Protein AF-0000000067031481 (afdb_homodimer)

Structure (mmCIF, N/CA/C/O backbone):
data_AF-0000000067031481-model_v1
#
loop_
_entity.id
_entity.type
_entity.pdbx_description
1 polymer 'Sugar phosphate phosphatase'
#
loop_
_atom_site.group_PDB
_atom_site.id
_atom_site.type_symbol
_atom_site.label_atom_id
_atom_site.label_alt_id
_atom_site.label_comp_id
_atom_site.label_asym_id
_atom_site.label_entity_id
_atom_site.label_seq_id
_atom_site.pdbx_PDB_ins_code
_atom_site.Cartn_x
_atom_site.Cartn_y
_atom_site.Cartn_z
_atom_site.occupancy
_atom_site.B_iso_or_equiv
_atom_site.auth_seq_id
_atom_site.auth_comp_id
_atom_site.auth_asym_id
_atom_site.auth_atom_id
_atom_site.pdbx_PDB_model_num
ATOM 1 N N . MET A 1 1 ? -9.062 40.781 26.969 1 31.67 1 MET A N 1
ATOM 2 C CA . MET A 1 1 ? -8.898 39.875 25.828 1 31.67 1 MET A CA 1
ATOM 3 C C . MET A 1 1 ? -10.211 39.156 25.531 1 31.67 1 MET A C 1
ATOM 5 O O . MET A 1 1 ? -10.766 38.469 26.391 1 31.67 1 MET A O 1
ATOM 9 N N . ARG A 1 2 ? -10.93 39.781 24.609 1 40.09 2 ARG A N 1
ATOM 10 C CA . ARG A 1 2 ? -12.281 39.312 24.312 1 40.09 2 ARG A CA 1
ATOM 11 C C . ARG A 1 2 ? -12.305 37.812 24.078 1 40.09 2 ARG A C 1
ATOM 13 O O . ARG A 1 2 ? -11.391 37.25 23.469 1 40.09 2 ARG A O 1
ATOM 20 N N . PHE A 1 3 ? -13.078 37.094 24.812 1 43.56 3 PHE A N 1
ATOM 21 C CA . PHE A 1 3 ? -13.305 35.656 24.75 1 43.56 3 PHE A CA 1
ATOM 22 C C . PHE A 1 3 ? -13.711 35.25 23.344 1 43.56 3 PHE A C 1
ATOM 24 O O . PHE A 1 3 ? -14.734 35.688 22.828 1 43.56 3 PHE A O 1
ATOM 31 N N . ILE A 1 4 ? -12.703 34.875 22.453 1 51.5 4 ILE A N 1
ATOM 32 C CA . ILE A 1 4 ? -13.031 34.375 21.141 1 51.5 4 ILE A CA 1
ATOM 33 C C . ILE A 1 4 ? -13.461 32.906 21.25 1 51.5 4 ILE A C 1
ATOM 35 O O . ILE A 1 4 ? -12.711 32.062 21.75 1 51.5 4 ILE A O 1
ATOM 39 N N . ALA A 1 5 ? -14.75 32.688 20.984 1 56.12 5 ALA A N 1
ATOM 40 C CA . ALA A 1 5 ? -15.398 31.391 21.172 1 56.12 5 ALA A CA 1
ATOM 41 C C . ALA A 1 5 ? -14.836 30.344 20.219 1 56.12 5 ALA A C 1
ATOM 43 O O . ALA A 1 5 ? -14.414 30.688 19.109 1 56.12 5 ALA A O 1
ATOM 44 N N . ASN A 1 6 ? -14.68 29.141 20.672 1 67.31 6 ASN A N 1
ATOM 45 C CA . ASN A 1 6 ? -14.391 28 19.812 1 67.31 6 ASN A CA 1
ATOM 46 C C . ASN A 1 6 ? -15.516 27.766 18.797 1 67.31 6 ASN A C 1
ATOM 48 O O . ASN A 1 6 ? -16.656 28.188 19.031 1 67.31 6 ASN A O 1
ATOM 52 N N . PHE A 1 7 ? -15.148 27.344 17.594 1 67.06 7 PHE A N 1
ATOM 53 C CA . PHE A 1 7 ? -16.203 26.922 16.688 1 67.06 7 PHE A CA 1
ATOM 54 C C . PHE A 1 7 ? -17.062 25.828 17.312 1 67.06 7 PHE A C 1
ATOM 56 O O . PHE A 1 7 ? -16.547 24.781 17.719 1 67.06 7 PHE A O 1
ATOM 63 N N . VAL A 1 8 ? -18.266 26.172 17.781 1 53.31 8 VAL A N 1
ATOM 64 C CA . VAL A 1 8 ? -19.266 25.219 18.25 1 53.31 8 VAL A CA 1
ATOM 65 C C . VAL A 1 8 ? -20.453 25.203 17.281 1 53.31 8 VAL A C 1
ATOM 67 O O . VAL A 1 8 ? -20.641 26.141 16.516 1 53.31 8 VAL A O 1
ATOM 70 N N . TRP A 1 9 ? -21.141 24.062 17.188 1 55.78 9 TRP A N 1
ATOM 71 C CA . TRP A 1 9 ? -22.391 24.016 16.422 1 55.78 9 TRP A CA 1
ATOM 72 C C . TRP A 1 9 ? -23.344 25.109 16.859 1 55.78 9 TRP A C 1
ATOM 74 O O . TRP A 1 9 ? -23.5 25.359 18.047 1 55.78 9 TRP A O 1
ATOM 84 N N . ASP A 1 10 ? -23.5 26.078 15.953 1 49.72 10 ASP A N 1
ATOM 85 C CA . ASP A 1 10 ? -24.562 27.031 16.25 1 49.72 10 ASP A CA 1
ATOM 86 C C . ASP A 1 10 ? -25.734 26.859 15.281 1 49.72 10 ASP A C 1
ATOM 88 O O . ASP A 1 10 ? -25.531 26.672 14.078 1 49.72 10 ASP A O 1
ATOM 92 N N . ASN A 1 11 ? -26.891 26.219 15.734 1 47.41 11 ASN A N 1
ATOM 93 C CA . ASN A 1 11 ? -28.172 25.953 15.07 1 47.41 11 ASN A CA 1
ATOM 94 C C . ASN A 1 11 ? -28.109 26.359 13.594 1 47.41 11 ASN A C 1
ATOM 96 O O . ASN A 1 11 ? -29.078 26.141 12.852 1 47.41 11 ASN A O 1
ATOM 100 N N . SER A 1 12 ? -27.047 27.062 13.133 1 48.62 12 SER A N 1
ATOM 101 C CA . SER A 1 12 ? -27.078 27.516 11.75 1 48.62 12 SER A CA 1
ATOM 102 C C . SER A 1 12 ? -26.25 26.594 10.844 1 48.62 12 SER A C 1
ATOM 104 O O . SER A 1 12 ? -25.422 25.828 11.328 1 48.62 12 SER A O 1
ATOM 106 N N . ALA A 1 13 ? -26.719 26.438 9.602 1 54.47 13 ALA A N 1
ATOM 107 C CA . ALA A 1 13 ? -26.141 25.672 8.508 1 54.47 13 ALA A CA 1
ATOM 108 C C . ALA A 1 13 ? -24.688 26.062 8.266 1 54.47 13 ALA A C 1
ATOM 110 O O . ALA A 1 13 ? -24.375 26.766 7.305 1 54.47 13 ALA A O 1
ATOM 111 N N . THR A 1 14 ? -23.844 25.828 9.32 1 66.94 14 THR A N 1
ATOM 112 C CA . THR A 1 14 ? -22.422 26.156 9.25 1 66.94 14 THR A CA 1
ATOM 113 C C . THR A 1 14 ? -21.609 24.953 8.75 1 66.94 14 THR A C 1
ATOM 115 O O . THR A 1 14 ? -22.141 23.844 8.633 1 66.94 14 THR A O 1
ATOM 118 N N . PHE A 1 15 ? -20.5 25.172 8.148 1 72.62 15 PHE A N 1
ATOM 119 C CA . PHE A 1 15 ? -19.562 24.141 7.699 1 72.62 15 PHE A CA 1
ATOM 120 C C . PHE A 1 15 ? -19.375 23.078 8.766 1 72.62 15 PHE A C 1
ATOM 122 O O . PHE A 1 15 ? -19.297 21.875 8.453 1 72.62 15 PHE A O 1
ATOM 129 N N . VAL A 1 16 ? -19.5 23.484 9.984 1 72.44 16 VAL A N 1
ATOM 130 C CA . VAL A 1 16 ? -19.312 22.547 11.094 1 72.44 16 VAL A CA 1
ATOM 131 C C . VAL A 1 16 ? -20.484 21.578 11.172 1 72.44 16 VAL A C 1
ATOM 133 O O . VAL A 1 16 ? -20.297 20.375 11.32 1 72.44 16 VAL A O 1
ATOM 136 N N . TYR A 1 17 ? -21.656 22.141 11.031 1 73.94 17 TYR A N 1
ATOM 137 C CA . TYR A 1 17 ? -22.844 21.297 11.047 1 73.94 17 TYR A CA 1
ATOM 138 C C . TYR A 1 17 ? -22.812 20.281 9.914 1 73.94 17 TYR A C 1
ATOM 140 O O . TYR A 1 17 ? -23.062 19.094 10.125 1 73.94 17 TYR A O 1
ATOM 148 N N . ASN A 1 18 ? -22.438 20.781 8.789 1 78.25 18 ASN A N 1
ATOM 149 C CA . ASN A 1 18 ? -22.375 19.906 7.629 1 78.25 18 ASN A CA 1
ATOM 150 C C . ASN A 1 18 ? -21.312 18.828 7.793 1 78.25 18 ASN A C 1
ATOM 152 O O . ASN A 1 18 ? -21.5 17.688 7.352 1 78.25 18 ASN A O 1
ATOM 156 N N . THR A 1 19 ? -20.234 19.172 8.406 1 78 19 THR A N 1
ATOM 157 C CA . THR A 1 19 ? -19.172 18.219 8.633 1 78 19 THR A CA 1
ATOM 158 C C . THR A 1 19 ? -19.641 17.094 9.547 1 78 19 THR A C 1
ATOM 160 O O . THR A 1 19 ? -19.453 15.906 9.242 1 78 19 THR A O 1
ATOM 163 N N . ILE A 1 20 ? -20.344 17.484 10.594 1 79 20 ILE A N 1
ATOM 164 C CA . ILE A 1 20 ? -20.766 16.484 11.586 1 79 20 ILE A CA 1
ATOM 165 C C . ILE A 1 20 ? -21.938 15.672 11.031 1 79 20 ILE A C 1
ATOM 167 O O . ILE A 1 20 ? -21.969 14.445 11.164 1 79 20 ILE A O 1
ATOM 171 N N . HIS A 1 21 ? -22.781 16.328 10.352 1 80.88 21 HIS A N 1
ATOM 172 C CA . HIS A 1 21 ? -24.031 15.711 9.969 1 80.88 21 HIS A CA 1
ATOM 173 C C . HIS A 1 21 ? -23.906 14.969 8.641 1 80.88 21 HIS A C 1
ATOM 175 O O . HIS A 1 21 ? -24.594 13.969 8.414 1 80.88 21 HIS A O 1
ATOM 181 N N . GLU A 1 22 ? -23.031 15.477 7.863 1 84.06 22 GLU A N 1
ATOM 182 C CA . GLU A 1 22 ? -23 14.906 6.52 1 84.06 22 GLU A CA 1
ATOM 183 C C . GLU A 1 22 ? -21.656 14.266 6.227 1 84.06 22 GLU A C 1
ATOM 185 O O . GLU A 1 22 ? -21.594 13.086 5.875 1 84.06 22 GLU A O 1
ATOM 190 N N . ARG A 1 23 ? -20.562 14.914 6.445 1 86.12 23 ARG A N 1
ATOM 191 C CA . ARG A 1 23 ? -19.266 14.477 5.977 1 86.12 23 ARG A CA 1
ATOM 192 C C . ARG A 1 23 ? -18.766 13.281 6.785 1 86.12 23 ARG A C 1
ATOM 194 O O . ARG A 1 23 ? -18.344 12.273 6.219 1 86.12 23 ARG A O 1
ATOM 201 N N . TRP A 1 24 ? -18.828 13.414 8.117 1 91.31 24 TRP A N 1
ATOM 202 C CA . TRP A 1 24 ? -18.25 12.367 8.961 1 91.31 24 TRP A CA 1
ATOM 203 C C . TRP A 1 24 ? -19.016 11.055 8.781 1 91.31 24 TRP A C 1
ATOM 205 O O . TRP A 1 24 ? -18.391 9.992 8.648 1 91.31 24 TRP A O 1
ATOM 215 N N . PRO A 1 25 ? -20.375 11.102 8.75 1 90.88 25 PRO A N 1
ATOM 216 C CA . PRO A 1 25 ? -21.109 9.852 8.5 1 90.88 25 PRO A CA 1
ATOM 217 C C . PRO A 1 25 ? -20.734 9.211 7.168 1 90.88 25 PRO A C 1
ATOM 219 O O . PRO A 1 25 ? -20.641 7.98 7.078 1 90.88 25 PRO A O 1
ATOM 222 N N . ILE A 1 26 ? -20.484 10 6.211 1 90.81 26 ILE A N 1
ATOM 223 C CA . ILE A 1 26 ? -20.094 9.484 4.906 1 90.81 26 ILE A CA 1
ATOM 224 C C . ILE A 1 26 ? -18.703 8.852 5 1 90.81 26 ILE A C 1
ATOM 226 O O . ILE A 1 26 ? -18.484 7.758 4.473 1 90.81 26 ILE A O 1
ATOM 230 N N . ILE A 1 27 ? -17.766 9.531 5.656 1 91.69 27 ILE A N 1
ATOM 231 C CA . ILE A 1 27 ? -16.422 9.016 5.844 1 91.69 27 ILE A CA 1
ATOM 232 C C . ILE A 1 27 ? -16.469 7.676 6.574 1 91.69 27 ILE A C 1
ATOM 234 O O . ILE A 1 27 ? -15.828 6.707 6.164 1 91.69 27 ILE A O 1
ATOM 238 N N . LEU A 1 28 ? -17.297 7.633 7.609 1 94.19 28 LEU A N 1
ATOM 239 C CA . LEU A 1 28 ? -17.406 6.41 8.391 1 94.19 28 LEU A CA 1
ATOM 240 C C . LEU A 1 28 ? -18.031 5.289 7.559 1 94.19 28 LEU A C 1
ATOM 242 O O . LEU A 1 28 ? -17.609 4.133 7.66 1 94.19 28 LEU A O 1
ATOM 246 N N . THR A 1 29 ? -19.016 5.617 6.816 1 93.88 29 THR A N 1
ATOM 247 C CA . THR A 1 29 ? -19.641 4.629 5.949 1 93.88 29 THR A CA 1
ATOM 248 C C . THR A 1 29 ? -18.641 4.066 4.949 1 93.88 29 THR A C 1
ATOM 250 O O . THR A 1 29 ? -18.625 2.857 4.699 1 93.88 29 THR A O 1
ATOM 253 N N . LYS A 1 30 ? -17.828 4.902 4.414 1 91.75 30 LYS A N 1
ATOM 254 C CA . LYS A 1 30 ? -16.812 4.453 3.473 1 91.75 30 LYS A CA 1
ATOM 255 C C . LYS A 1 30 ? -15.82 3.506 4.145 1 91.75 30 LYS A C 1
ATOM 257 O O . LYS A 1 30 ? -15.383 2.525 3.539 1 91.75 30 LYS A O 1
ATOM 262 N N . VAL A 1 31 ? -15.445 3.816 5.363 1 94.38 31 VAL A N 1
ATOM 263 C CA . VAL A 1 31 ? -14.539 2.951 6.117 1 94.38 31 VAL A CA 1
ATOM 264 C C . VAL A 1 31 ? -15.203 1.595 6.352 1 94.38 31 VAL A C 1
ATOM 266 O O . VAL A 1 31 ? -14.578 0.549 6.141 1 94.38 31 VAL A O 1
ATOM 269 N N . ILE A 1 32 ? -16.469 1.617 6.754 1 95 32 ILE A N 1
ATOM 270 C CA . ILE A 1 32 ? -17.219 0.394 7.016 1 95 32 ILE A CA 1
ATOM 271 C C . ILE A 1 32 ? -17.328 -0.431 5.734 1 95 32 ILE A C 1
ATOM 273 O O . ILE A 1 32 ? -17.109 -1.645 5.75 1 95 32 ILE A O 1
ATOM 277 N N . ASP A 1 33 ? -17.594 0.224 4.672 1 91.88 33 ASP A N 1
ATOM 278 C CA . ASP A 1 33 ? -17.719 -0.451 3.381 1 91.88 33 ASP A CA 1
ATOM 279 C C . ASP A 1 33 ? -16.406 -1.114 2.98 1 91.88 33 ASP A C 1
ATOM 281 O O . ASP A 1 33 ? -16.406 -2.23 2.459 1 91.88 33 ASP A O 1
ATOM 285 N N . GLN A 1 34 ? -15.367 -0.437 3.174 1 90 34 GLN A N 1
ATOM 286 C CA . GLN A 1 34 ? -14.055 -0.992 2.85 1 90 34 GLN A CA 1
ATOM 287 C C . GLN A 1 34 ? -13.781 -2.25 3.666 1 90 34 GLN A C 1
ATOM 289 O O . GLN A 1 34 ? -13.242 -3.23 3.141 1 90 34 GLN A O 1
ATOM 294 N N . VAL A 1 35 ? -14.07 -2.178 4.926 1 91.56 35 VAL A N 1
ATOM 295 C CA . VAL A 1 35 ? -13.859 -3.326 5.801 1 91.56 35 VAL A CA 1
ATOM 296 C C . VAL A 1 35 ? -14.734 -4.492 5.344 1 91.56 35 VAL A C 1
ATOM 298 O O . VAL A 1 35 ? -14.289 -5.641 5.32 1 91.56 35 VAL A O 1
ATOM 301 N N . HIS A 1 36 ? -15.93 -4.199 4.922 1 91.31 36 HIS A N 1
ATOM 302 C CA . HIS A 1 36 ? -16.828 -5.23 4.43 1 91.31 36 HIS A CA 1
ATOM 303 C C . HIS A 1 36 ? -16.281 -5.898 3.176 1 91.31 36 HIS A C 1
ATOM 305 O O . HIS A 1 36 ? -16.328 -7.121 3.037 1 91.31 36 HIS A O 1
ATOM 311 N N . ARG A 1 37 ? -15.766 -5.129 2.326 1 89.75 37 ARG A N 1
ATOM 312 C CA . ARG A 1 37 ? -15.219 -5.656 1.08 1 89.75 37 ARG A CA 1
ATOM 313 C C . ARG A 1 37 ? -13.984 -6.52 1.345 1 89.75 37 ARG A C 1
ATOM 315 O O . ARG A 1 37 ? -13.742 -7.496 0.633 1 89.75 37 ARG A O 1
ATOM 322 N N . TYR A 1 38 ? -13.273 -6.141 2.365 1 92.06 38 TYR A N 1
ATOM 323 C CA . TYR A 1 38 ? -12.031 -6.84 2.693 1 92.06 38 TYR A CA 1
ATOM 324 C C . TYR A 1 38 ? -12.32 -8.102 3.498 1 92.06 38 TYR A C 1
ATOM 326 O O . TYR A 1 38 ? -11.461 -8.977 3.631 1 92.06 38 TYR A O 1
ATOM 334 N N . ARG A 1 39 ? -13.516 -8.273 4.023 1 92.25 39 ARG A N 1
ATOM 335 C CA . ARG A 1 39 ? -13.852 -9.266 5.043 1 92.25 39 ARG A CA 1
ATOM 336 C C . ARG A 1 39 ? -13.547 -10.68 4.559 1 92.25 39 ARG A C 1
ATOM 338 O O . ARG A 1 39 ? -12.766 -11.398 5.188 1 92.25 39 ARG A O 1
ATOM 345 N N . GLN A 1 40 ? -14.078 -11.031 3.436 1 91.12 40 GLN A N 1
ATOM 346 C CA . GLN A 1 40 ? -13.922 -12.398 2.957 1 91.12 40 GLN A CA 1
ATOM 347 C C . GLN A 1 40 ? -12.461 -12.695 2.619 1 91.12 40 GLN A C 1
ATOM 349 O O . GLN A 1 40 ? -11.961 -13.789 2.902 1 91.12 40 GLN A O 1
ATOM 354 N N . ILE A 1 41 ? -11.828 -11.75 2.043 1 92.94 41 ILE A N 1
ATOM 355 C CA . ILE A 1 41 ? -10.438 -11.898 1.632 1 92.94 41 ILE A CA 1
ATOM 356 C C . ILE A 1 41 ? -9.547 -12.047 2.863 1 92.94 41 ILE A C 1
ATOM 358 O O . ILE A 1 41 ? -8.641 -12.883 2.885 1 92.94 41 ILE A O 1
ATOM 362 N N . HIS A 1 42 ? -9.82 -11.219 3.889 1 94.06 42 HIS A N 1
ATOM 363 C CA . HIS A 1 42 ? -9.062 -11.258 5.133 1 94.06 42 HIS A CA 1
ATOM 364 C C . HIS A 1 42 ? -9.305 -12.562 5.887 1 94.06 42 HIS A C 1
ATOM 366 O O . HIS A 1 42 ? -8.367 -13.18 6.391 1 94.06 42 HIS A O 1
ATOM 372 N N . VAL A 1 43 ? -10.539 -13.047 5.949 1 94.31 43 VAL A N 1
ATOM 373 C CA . VAL A 1 43 ? -10.93 -14.25 6.676 1 94.31 43 VAL A CA 1
ATOM 374 C C . VAL A 1 43 ? -10.328 -15.477 6.004 1 94.31 43 VAL A C 1
ATOM 376 O O . VAL A 1 43 ? -9.992 -16.469 6.676 1 94.31 43 VAL A O 1
ATOM 379 N N . ALA A 1 44 ? -10.125 -15.375 4.723 1 92.88 44 ALA A N 1
ATOM 380 C CA . ALA A 1 44 ? -9.539 -16.484 3.979 1 92.88 44 ALA A CA 1
ATOM 381 C C . ALA A 1 44 ? -8.148 -16.828 4.508 1 92.88 44 ALA A C 1
ATOM 383 O O . ALA A 1 44 ? -7.707 -17.984 4.398 1 92.88 44 ALA A O 1
ATOM 384 N N . VAL A 1 45 ? -7.512 -15.906 5.121 1 92.31 45 VAL A N 1
ATOM 385 C CA . VAL A 1 45 ? -6.145 -16.109 5.59 1 92.31 45 VAL A CA 1
ATOM 386 C C . VAL A 1 45 ? -6.137 -16.312 7.102 1 92.31 45 VAL A C 1
ATOM 388 O O . VAL A 1 45 ? -5.484 -17.234 7.605 1 92.31 45 VAL A O 1
ATOM 391 N N . TYR A 1 46 ? -6.91 -15.523 7.828 1 92.56 46 TYR A N 1
ATOM 392 C CA . TYR A 1 46 ? -6.793 -15.5 9.281 1 92.56 46 TYR A CA 1
ATOM 393 C C . TYR A 1 46 ? -7.914 -16.297 9.93 1 92.56 46 TYR A C 1
ATOM 395 O O . TYR A 1 46 ? -7.953 -16.438 11.156 1 92.56 46 TYR A O 1
ATOM 403 N N . ARG A 1 47 ? -8.867 -16.766 9.211 1 93.56 47 ARG A N 1
ATOM 404 C CA . ARG A 1 47 ? -9.891 -17.719 9.625 1 93.56 47 ARG A CA 1
ATOM 405 C C . ARG A 1 47 ? -10.703 -17.188 10.797 1 93.56 47 ARG A C 1
ATOM 407 O O . ARG A 1 47 ? -11.211 -16.062 10.742 1 93.56 47 ARG A O 1
ATOM 414 N N . GLU A 1 48 ? -10.766 -17.906 11.859 1 94.44 48 GLU A N 1
ATOM 415 C CA . GLU A 1 48 ? -11.641 -17.547 12.969 1 94.44 48 GLU A CA 1
ATOM 416 C C . GLU A 1 48 ? -11.203 -16.234 13.617 1 94.44 48 GLU A C 1
ATOM 418 O O . GLU A 1 48 ? -12.039 -15.406 13.984 1 94.44 48 GLU A O 1
ATOM 423 N N . GLU A 1 49 ? -9.953 -16.125 13.773 1 94.38 49 GLU A N 1
ATOM 424 C CA . GLU A 1 49 ? -9.445 -14.891 14.359 1 94.38 49 GLU A CA 1
ATOM 425 C C . GLU A 1 49 ? -9.734 -13.688 13.469 1 94.38 49 GLU A C 1
ATOM 427 O O . GLU A 1 49 ? -10.086 -12.617 13.961 1 94.38 49 GLU A O 1
ATOM 432 N N . GLY A 1 50 ? -9.594 -13.906 12.148 1 94.62 50 GLY A N 1
ATOM 433 C CA . GLY A 1 50 ? -9.922 -12.852 11.211 1 94.62 50 GLY A CA 1
ATOM 434 C C . GLY A 1 50 ? -11.398 -12.492 11.211 1 94.62 50 GLY A C 1
ATOM 435 O O . GLY A 1 50 ? -11.75 -11.312 11.141 1 94.62 50 GLY A O 1
ATOM 436 N N . TYR A 1 51 ? -12.195 -13.5 11.312 1 95.69 51 TYR A N 1
ATOM 437 C CA . TYR A 1 51 ? -13.633 -13.289 11.344 1 95.69 51 TYR A CA 1
ATOM 438 C C . TYR A 1 51 ? -14.039 -12.477 12.57 1 95.69 51 TYR A C 1
ATOM 440 O O . TYR A 1 51 ? -14.789 -11.508 12.461 1 95.69 51 TYR A O 1
ATOM 448 N N . ARG A 1 52 ? -13.508 -12.852 13.68 1 96.81 52 ARG A N 1
ATOM 449 C CA . ARG A 1 52 ? -13.82 -12.164 14.93 1 96.81 52 ARG A CA 1
ATOM 450 C C . ARG A 1 52 ? -13.375 -10.703 14.875 1 96.81 52 ARG A C 1
ATOM 452 O O . ARG A 1 52 ? -14.125 -9.812 15.266 1 96.81 52 ARG A O 1
ATOM 459 N N . ASP A 1 53 ? -12.195 -10.5 14.438 1 96.38 53 ASP A N 1
ATOM 460 C CA . ASP A 1 53 ? -11.656 -9.148 14.344 1 96.38 53 ASP A CA 1
ATOM 461 C C . ASP A 1 53 ? -12.5 -8.289 13.406 1 96.38 53 ASP A C 1
ATOM 463 O O . ASP A 1 53 ? -12.805 -7.133 13.719 1 96.38 53 ASP A O 1
ATOM 467 N N . MET A 1 54 ? -12.883 -8.891 12.242 1 95.62 54 MET A N 1
ATOM 468 C CA . MET A 1 54 ? -13.695 -8.172 11.266 1 95.62 54 MET A CA 1
ATOM 469 C C . MET A 1 54 ? -15.055 -7.805 11.859 1 95.62 54 MET A C 1
ATOM 471 O O . MET A 1 54 ? -15.523 -6.676 11.695 1 95.62 54 MET A O 1
ATOM 475 N N . GLU A 1 55 ? -15.633 -8.695 12.547 1 96.19 55 GLU A N 1
ATOM 476 C CA . GLU A 1 55 ? -16.938 -8.445 13.164 1 96.19 55 GLU A CA 1
ATOM 477 C C . GLU A 1 55 ? -16.844 -7.371 14.242 1 96.19 55 GLU A C 1
ATOM 479 O O . GLU A 1 55 ? -17.719 -6.512 14.352 1 96.19 55 GLU A O 1
ATOM 484 N N . ASN A 1 56 ? -15.844 -7.406 14.977 1 96.56 56 ASN A N 1
ATOM 485 C CA . ASN A 1 56 ? -15.641 -6.426 16.047 1 96.56 56 ASN A CA 1
ATOM 486 C C . ASN A 1 56 ? -15.453 -5.02 15.477 1 96.56 56 ASN A C 1
ATOM 488 O O . ASN A 1 56 ? -16.016 -4.059 15.992 1 96.56 56 ASN A O 1
ATOM 492 N N . VAL A 1 57 ? -14.609 -4.906 14.469 1 97.44 57 VAL A N 1
ATOM 493 C CA . VAL A 1 57 ? -14.344 -3.605 13.859 1 97.44 57 VAL A CA 1
ATOM 494 C C . VAL A 1 57 ? -15.641 -3.039 13.273 1 97.44 57 VAL A C 1
ATOM 496 O O . VAL A 1 57 ? -15.961 -1.867 13.492 1 97.44 57 VAL A O 1
ATOM 499 N N . ILE A 1 58 ? -16.375 -3.9 12.562 1 96.31 58 ILE A N 1
ATOM 500 C CA . ILE A 1 58 ? -17.625 -3.465 11.93 1 96.31 58 ILE A CA 1
ATOM 501 C C . ILE A 1 58 ? -18.609 -3.025 13.008 1 96.31 58 ILE A C 1
ATOM 503 O O . ILE A 1 58 ? -19.266 -1.99 12.867 1 96.31 58 ILE A O 1
ATOM 507 N N . ALA A 1 59 ? -18.703 -3.766 14.055 1 96.62 59 ALA A N 1
ATOM 508 C CA . ALA A 1 59 ? -19.609 -3.43 15.148 1 96.62 59 ALA A CA 1
ATOM 509 C C . ALA A 1 59 ? -19.234 -2.094 15.781 1 96.62 59 ALA A C 1
ATOM 511 O O . ALA A 1 59 ? -20.109 -1.258 16.047 1 96.62 59 ALA A O 1
ATOM 512 N N . GLU A 1 60 ? -18.016 -1.872 16.062 1 96.25 60 GLU A N 1
ATOM 513 C CA . GLU A 1 60 ? -17.531 -0.647 16.703 1 96.25 60 GLU A CA 1
ATOM 514 C C . GLU A 1 60 ? -17.766 0.565 15.797 1 96.25 60 GLU A C 1
ATOM 516 O O . GLU A 1 60 ? -18.188 1.622 16.266 1 96.25 60 GLU A O 1
ATOM 521 N N . LEU A 1 61 ? -17.453 0.436 14.531 1 97.25 61 LEU A N 1
ATOM 522 C CA . LEU A 1 61 ? -17.625 1.541 13.594 1 97.25 61 LEU A CA 1
ATOM 523 C C . LEU A 1 61 ? -19.094 1.854 13.367 1 97.25 61 LEU A C 1
ATOM 525 O O . LEU A 1 61 ? -19.469 3.018 13.211 1 97.25 61 LEU A O 1
ATOM 529 N N . THR A 1 62 ? -19.891 0.805 13.312 1 96.62 62 THR A N 1
ATOM 530 C CA . THR A 1 62 ? -21.328 1.004 13.172 1 96.62 62 THR A CA 1
ATOM 531 C C . THR A 1 62 ? -21.891 1.713 14.391 1 96.62 62 THR A C 1
ATOM 533 O O . THR A 1 62 ? -22.734 2.604 14.266 1 96.62 62 THR A O 1
ATOM 536 N N . GLU A 1 63 ? -21.469 1.274 15.531 1 96.44 63 GLU A N 1
ATOM 537 C CA . GLU A 1 63 ? -21.891 1.946 16.75 1 96.44 63 GLU A CA 1
ATOM 538 C C . GLU A 1 63 ? -21.469 3.412 16.75 1 96.44 63 GLU A C 1
ATOM 540 O O . GLU A 1 63 ? -22.219 4.281 17.188 1 96.44 63 GLU A O 1
ATOM 545 N N . LEU A 1 64 ? -20.281 3.727 16.359 1 96.5 64 LEU A N 1
ATOM 546 C CA . LEU A 1 64 ? -19.797 5.102 16.25 1 96.5 64 LEU A CA 1
ATOM 547 C C . LEU A 1 64 ? -20.672 5.914 15.305 1 96.5 64 LEU A C 1
ATOM 549 O O . LEU A 1 64 ? -21.031 7.055 15.609 1 96.5 64 LEU A O 1
ATOM 553 N N . HIS A 1 65 ? -20.953 5.32 14.156 1 95.38 65 HIS A N 1
ATOM 554 C CA . HIS A 1 65 ? -21.828 5.961 13.18 1 95.38 65 HIS A CA 1
ATOM 555 C C . HIS A 1 65 ? -23.188 6.285 13.789 1 95.38 65 HIS A C 1
ATOM 557 O O . HIS A 1 65 ? -23.688 7.41 13.656 1 95.38 65 HIS A O 1
ATOM 563 N N . ASP A 1 66 ? -23.734 5.348 14.477 1 94.44 66 ASP A N 1
ATOM 564 C CA . ASP A 1 66 ? -25.047 5.52 15.109 1 94.44 66 ASP A CA 1
ATOM 565 C C . ASP A 1 66 ? -24.984 6.574 16.203 1 94.44 66 ASP A C 1
ATOM 567 O O . ASP A 1 66 ? -25.906 7.383 16.344 1 94.44 66 ASP A O 1
ATOM 571 N N . SER A 1 67 ? -23.969 6.504 16.938 1 93.5 67 SER A N 1
ATOM 572 C CA . SER A 1 67 ? -23.797 7.453 18.047 1 93.5 67 SER A CA 1
ATOM 573 C C . SER A 1 67 ? -23.719 8.883 17.516 1 93.5 67 SER A C 1
ATOM 575 O O . SER A 1 67 ? -24.312 9.789 18.109 1 93.5 67 SER A O 1
ATOM 577 N N . MET A 1 68 ? -23.047 9.07 16.5 1 91.44 68 MET A N 1
ATOM 578 C CA . MET A 1 68 ? -22.859 10.391 15.906 1 91.44 68 MET A CA 1
ATOM 579 C C . MET A 1 68 ? -24.156 10.883 15.273 1 91.44 68 MET A C 1
ATOM 581 O O . MET A 1 68 ? -24.547 12.039 15.461 1 91.44 68 MET A O 1
ATOM 585 N N . THR A 1 69 ? -24.828 9.992 14.547 1 90.19 69 THR A N 1
ATOM 586 C CA . THR A 1 69 ? -26.016 10.375 13.797 1 90.19 69 THR A CA 1
ATOM 587 C C . THR A 1 69 ? -27.203 10.586 14.727 1 90.19 69 THR A C 1
ATOM 589 O O . THR A 1 69 ? -28.062 11.43 14.469 1 90.19 69 THR A O 1
ATOM 592 N N . CYS A 1 70 ? -27.219 9.922 15.852 1 91.12 70 CYS A N 1
ATOM 593 C CA . CYS A 1 70 ? -28.328 10.016 16.797 1 91.12 70 CYS A CA 1
ATOM 594 C C . CYS A 1 70 ? -27.969 10.906 17.984 1 91.12 70 CYS A C 1
ATOM 596 O O . CYS A 1 70 ? -28.734 11.031 18.938 1 91.12 70 CYS A O 1
ATOM 598 N N . ASP A 1 71 ? -26.828 11.484 17.938 1 90.75 71 ASP A N 1
ATOM 599 C CA . ASP A 1 71 ? -26.328 12.391 18.969 1 90.75 71 ASP A CA 1
ATOM 600 C C . ASP A 1 71 ? -26.328 11.719 20.344 1 90.75 71 ASP A C 1
ATOM 602 O O . ASP A 1 71 ? -26.859 12.273 21.297 1 90.75 71 ASP A O 1
ATOM 606 N N . LYS A 1 72 ? -25.938 10.43 20.375 1 93.12 72 LYS A N 1
ATOM 607 C CA . LYS A 1 72 ? -25.781 9.727 21.656 1 93.12 72 LYS A CA 1
ATOM 608 C C . LYS A 1 72 ? -24.625 10.312 22.469 1 93.12 72 LYS A C 1
ATOM 610 O O . LYS A 1 72 ? -23.734 10.969 21.922 1 93.12 72 LYS A O 1
ATOM 615 N N . PRO A 1 73 ? -24.672 10.148 23.766 1 94.38 73 PRO A N 1
ATOM 616 C CA . PRO A 1 73 ? -23.578 10.672 24.578 1 94.38 73 PRO A CA 1
ATOM 617 C C . PRO A 1 73 ? -22.219 10.078 24.219 1 94.38 73 PRO A C 1
ATOM 619 O O . PRO A 1 73 ? -22.125 8.883 23.906 1 94.38 73 PRO A O 1
ATOM 622 N N . LEU A 1 74 ? -21.188 10.938 24.312 1 95.56 74 LEU A N 1
ATOM 623 C CA . LEU A 1 74 ? -19.828 10.445 24.062 1 95.56 74 LEU A CA 1
ATOM 624 C C . LEU A 1 74 ? -19.422 9.445 25.125 1 95.56 74 LEU A C 1
ATOM 626 O O . LEU A 1 74 ? -19.797 9.578 26.297 1 95.56 74 LEU A O 1
ATOM 630 N N . VAL A 1 75 ? -18.625 8.477 24.75 1 94.81 75 VAL A N 1
ATOM 631 C CA . VAL A 1 75 ? -18.219 7.422 25.672 1 94.81 75 VAL A CA 1
ATOM 632 C C . VAL A 1 75 ? -16.734 7.539 25.953 1 94.81 75 VAL A C 1
ATOM 634 O O . VAL A 1 75 ? -15.977 8.109 25.172 1 94.81 75 VAL A O 1
ATOM 637 N N . ASP A 1 76 ? -16.328 7.035 27.109 1 95.06 76 ASP A N 1
ATOM 638 C CA . ASP A 1 76 ? -14.922 6.984 27.469 1 95.06 76 ASP A CA 1
ATOM 639 C C . ASP A 1 76 ? -14.188 5.914 26.672 1 95.06 76 ASP A C 1
ATOM 641 O O . ASP A 1 76 ? -14.805 4.977 26.172 1 95.06 76 ASP A O 1
ATOM 645 N N . PHE A 1 77 ? -12.914 6.109 26.562 1 94.56 77 PHE A N 1
ATOM 646 C CA . PHE A 1 77 ? -12.086 5.117 25.891 1 94.56 77 PHE A CA 1
ATOM 647 C C . PHE A 1 77 ? -11.68 4.008 26.859 1 94.56 77 PHE A C 1
ATOM 649 O O . PHE A 1 77 ? -11.445 4.266 28.047 1 94.56 77 PHE A O 1
ATOM 656 N N . ASN A 1 78 ? -11.617 2.729 26.406 1 87.75 78 ASN A N 1
ATOM 657 C CA . ASN A 1 78 ? -11.203 1.57 27.188 1 87.75 78 ASN A CA 1
ATOM 658 C C . ASN A 1 78 ? -10.172 0.728 26.438 1 87.75 78 ASN A C 1
ATOM 660 O O . ASN A 1 78 ? -10.25 -0.502 26.438 1 87.75 78 ASN A O 1
ATOM 664 N N . ASP A 1 79 ? -9.273 1.324 25.859 1 83.25 79 ASP A N 1
ATOM 665 C CA . ASP A 1 79 ? -8.266 0.648 25.047 1 83.25 79 ASP A CA 1
ATOM 666 C C . ASP A 1 79 ? -6.871 0.804 25.656 1 83.25 79 ASP A C 1
ATOM 668 O O . ASP A 1 79 ? -6.727 1.367 26.75 1 83.25 79 ASP A O 1
ATOM 672 N N . ASP A 1 80 ? -5.922 0.19 24.938 1 79.06 80 ASP A N 1
ATOM 673 C CA . ASP A 1 80 ? -4.543 0.246 25.422 1 79.06 80 ASP A CA 1
ATOM 674 C C . ASP A 1 80 ? -3.697 1.166 24.547 1 79.06 80 ASP A C 1
ATOM 676 O O . ASP A 1 80 ? -2.475 1.018 24.469 1 79.06 80 ASP A O 1
ATOM 680 N N . LEU A 1 81 ? -4.383 2.008 23.906 1 79.12 81 LEU A N 1
ATOM 681 C CA . LEU A 1 81 ? -3.623 2.967 23.109 1 79.12 81 LEU A CA 1
ATOM 682 C C . LEU A 1 81 ? -3.029 4.059 24 1 79.12 81 LEU A C 1
ATOM 684 O O . LEU A 1 81 ? -3.406 4.195 25.156 1 79.12 81 LEU A O 1
ATOM 688 N N . ASP A 1 82 ? -2.15 4.812 23.375 1 77.81 82 ASP A N 1
ATOM 689 C CA . ASP A 1 82 ? -1.499 5.906 24.078 1 77.81 82 ASP A CA 1
ATOM 690 C C . ASP A 1 82 ? -2.512 6.973 24.5 1 77.81 82 ASP A C 1
ATOM 692 O O . ASP A 1 82 ? -3.492 7.215 23.797 1 77.81 82 ASP A O 1
ATOM 696 N N . ASN A 1 83 ? -2.332 7.465 25.703 1 84.38 83 ASN A N 1
ATOM 697 C CA . ASN A 1 83 ? -3.004 8.664 26.188 1 84.38 83 ASN A CA 1
ATOM 698 C C . ASN A 1 83 ? -4.469 8.391 26.531 1 84.38 83 ASN A C 1
ATOM 700 O O . ASN A 1 83 ? -5.312 9.281 26.422 1 84.38 83 ASN A O 1
ATOM 704 N N . VAL A 1 84 ? -4.812 7.195 26.797 1 91.69 84 VAL A N 1
ATOM 705 C CA . VAL A 1 84 ? -6.188 6.867 27.156 1 91.69 84 VAL A CA 1
ATOM 706 C C . VAL A 1 84 ? -6.602 7.672 28.391 1 91.69 84 VAL A C 1
ATOM 708 O O . VAL A 1 84 ? -7.711 8.203 28.438 1 91.69 84 VAL A O 1
ATOM 711 N N . GLU A 1 85 ? -5.719 7.773 29.297 1 93.06 85 GLU A N 1
ATOM 712 C CA . GLU A 1 85 ? -6.02 8.523 30.516 1 93.06 85 GLU A CA 1
ATOM 713 C C . GLU A 1 85 ? -6.227 10.008 30.219 1 93.06 85 GLU A C 1
ATOM 715 O O . GLU A 1 85 ? -7.102 10.641 30.797 1 93.06 85 GLU A O 1
ATOM 720 N N . LEU A 1 86 ? -5.398 10.484 29.391 1 94.69 86 LEU A N 1
ATOM 721 C CA . LEU A 1 86 ? -5.523 11.883 29 1 94.69 86 LEU A CA 1
ATOM 722 C C . LEU A 1 86 ? -6.883 12.156 28.359 1 94.69 86 LEU A C 1
ATOM 724 O O . LEU A 1 86 ? -7.559 13.125 28.719 1 94.69 86 LEU A O 1
ATOM 728 N N . TRP A 1 87 ? -7.309 11.359 27.453 1 95.12 87 TRP A N 1
ATOM 729 C CA . TRP A 1 87 ? -8.594 11.492 26.781 1 95.12 87 TRP A CA 1
ATOM 730 C C . TRP A 1 87 ? -9.742 11.406 27.781 1 95.12 87 TRP A C 1
ATOM 732 O O . TRP A 1 87 ? -10.664 12.219 27.734 1 95.12 87 TRP A O 1
ATOM 742 N N . ASN A 1 88 ? -9.648 10.43 28.656 1 95.62 88 ASN A N 1
ATOM 743 C CA . ASN A 1 88 ? -10.727 10.227 29.609 1 95.62 88 ASN A CA 1
ATOM 744 C C . ASN A 1 88 ? -10.805 11.367 30.625 1 95.62 88 ASN A C 1
ATOM 746 O O . ASN A 1 88 ? -11.891 11.734 31.078 1 95.62 88 ASN A O 1
ATOM 750 N N . ASN A 1 89 ? -9.688 11.867 30.969 1 95.38 89 ASN A N 1
ATOM 751 C CA . ASN A 1 89 ? -9.672 13.039 31.844 1 95.38 89 ASN A CA 1
ATOM 752 C C . ASN A 1 89 ? -10.305 14.25 31.156 1 95.38 89 ASN A C 1
ATOM 754 O O . ASN A 1 89 ? -11.008 15.031 31.797 1 95.38 89 ASN A O 1
ATOM 758 N N . LEU A 1 90 ? -9.984 14.461 29.906 1 94.69 90 LEU A N 1
ATOM 759 C CA . LEU A 1 90 ? -10.578 15.547 29.141 1 94.69 90 LEU A CA 1
ATOM 760 C C . LEU A 1 90 ? -12.094 15.391 29.047 1 94.69 90 LEU A C 1
ATOM 762 O O . LEU A 1 90 ? -12.836 16.375 29.219 1 94.69 90 LEU A O 1
ATOM 766 N N . LEU A 1 91 ? -12.539 14.18 28.797 1 95.25 91 LEU A N 1
ATOM 767 C CA . LEU A 1 91 ? -13.969 13.898 28.734 1 95.25 91 LEU A CA 1
ATOM 768 C C . LEU A 1 91 ? -14.641 14.195 30.062 1 95.25 91 LEU A C 1
ATOM 770 O O . LEU A 1 91 ? -15.727 14.766 30.109 1 95.25 91 LEU A O 1
ATOM 774 N N . TYR A 1 92 ? -13.977 13.812 31.094 1 95.19 92 TYR A N 1
ATOM 775 C CA . TYR A 1 92 ? -14.484 14.07 32.438 1 95.19 92 TYR A CA 1
ATOM 776 C C . TYR A 1 92 ? -14.633 15.562 32.688 1 95.19 92 TYR A C 1
ATOM 778 O O . TYR A 1 92 ? -15.672 16.016 33.188 1 95.19 92 TYR A O 1
ATOM 786 N N . LYS A 1 93 ? -13.633 16.297 32.375 1 94.38 93 LYS A N 1
ATOM 787 C CA . LYS A 1 93 ? -13.648 17.75 32.562 1 94.38 93 LYS A CA 1
ATOM 788 C C . LYS A 1 93 ? -14.766 18.391 31.75 1 94.38 93 LYS A C 1
ATOM 790 O O . LYS A 1 93 ? -15.461 19.297 32.25 1 94.38 93 LYS A O 1
ATOM 795 N N . LEU A 1 94 ? -14.859 18 30.531 1 92.94 94 LEU A N 1
ATOM 796 C CA . LEU A 1 94 ? -15.891 18.547 29.656 1 92.94 94 LEU A CA 1
ATOM 797 C C . LEU A 1 94 ? -17.281 18.234 30.188 1 92.94 94 LEU A C 1
ATOM 799 O O . LEU A 1 94 ? -18.188 19.078 30.094 1 92.94 94 LEU A O 1
ATOM 803 N N . ARG A 1 95 ? -17.484 17.031 30.719 1 93.31 95 ARG A N 1
ATOM 804 C CA . ARG A 1 95 ? -18.766 16.672 31.312 1 93.31 95 ARG A CA 1
ATOM 805 C C . ARG A 1 95 ? -19.094 17.578 32.5 1 93.31 95 ARG A C 1
ATOM 807 O O . ARG A 1 95 ? -20.234 17.984 32.656 1 93.31 95 ARG A O 1
ATOM 814 N N . LYS A 1 96 ? -18.141 17.812 33.281 1 93.31 96 LYS A N 1
ATOM 815 C CA . LYS A 1 96 ? -18.328 18.688 34.438 1 93.31 96 LYS A CA 1
ATOM 816 C C . LYS A 1 96 ? -18.672 20.109 34 1 93.31 96 LYS A C 1
ATOM 818 O O . LYS A 1 96 ? -19.578 20.719 34.562 1 93.31 96 LYS A O 1
ATOM 823 N N . GLU A 1 97 ? -17.938 20.547 33.062 1 89.81 97 GLU A N 1
ATOM 824 C CA . GLU A 1 97 ? -18.156 21.906 32.562 1 89.81 97 GLU A CA 1
ATOM 825 C C . GLU A 1 97 ? -19.531 22.047 31.906 1 89.81 97 GLU A C 1
ATOM 827 O O . GLU A 1 97 ? -20.156 23.109 32 1 89.81 97 GLU A O 1
ATOM 832 N N . ASN A 1 98 ? -19.969 21.031 31.203 1 86.5 98 ASN A N 1
ATOM 833 C CA . ASN A 1 98 ? -21.234 21.078 30.484 1 86.5 98 ASN A CA 1
ATOM 834 C C . ASN A 1 98 ? -22.391 20.609 31.375 1 86.5 98 ASN A C 1
ATOM 836 O O . ASN A 1 98 ? -23.547 20.562 30.922 1 86.5 98 ASN A O 1
ATOM 840 N N . LYS A 1 99 ? -22.156 20.266 32.625 1 84.94 99 LYS A N 1
ATOM 841 C CA . LYS A 1 99 ? -23.125 19.797 33.625 1 84.94 99 LYS A CA 1
ATOM 842 C C . LYS A 1 99 ? -23.984 18.672 33.062 1 84.94 99 LYS A C 1
ATOM 844 O O . LYS A 1 99 ? -25.219 18.734 33.156 1 84.94 99 LYS A O 1
ATOM 849 N N . GLY A 1 100 ? -23.438 17.812 32.375 1 83.25 100 GLY A N 1
ATOM 850 C CA . GLY A 1 100 ? -24.172 16.688 31.844 1 83.25 100 GLY A CA 1
ATOM 851 C C . GLY A 1 100 ? -23.406 15.914 30.781 1 83.25 100 GLY A C 1
ATOM 852 O O . GLY A 1 100 ? -22.188 16.062 30.656 1 83.25 100 GLY A O 1
ATOM 853 N N . GLU A 1 101 ? -24.234 15.086 30.094 1 84 101 GLU A N 1
ATOM 854 C CA . GLU A 1 101 ? -23.641 14.25 29.062 1 84 101 GLU A CA 1
ATOM 855 C C . GLU A 1 101 ? -23.203 15.078 27.859 1 84 101 GLU A C 1
ATOM 857 O O . GLU A 1 101 ? -23.797 16.125 27.578 1 84 101 GLU A O 1
ATOM 862 N N . LEU A 1 102 ? -22.172 14.641 27.266 1 89.19 102 LEU A N 1
ATOM 863 C CA . LEU A 1 102 ? -21.594 15.359 26.141 1 89.19 102 LEU A CA 1
ATOM 864 C C . LEU A 1 102 ? -22.281 14.953 24.828 1 89.19 102 LEU A C 1
ATOM 866 O O . LEU A 1 102 ? -22.531 13.766 24.594 1 89.19 102 LEU A O 1
ATOM 870 N N . SER A 1 103 ? -22.625 16 24.125 1 85.5 103 SER A N 1
ATOM 871 C CA . SER A 1 103 ? -23.266 15.805 22.828 1 85.5 103 SER A CA 1
ATOM 872 C C . SER A 1 103 ? -22.297 16.109 21.688 1 85.5 103 SER A C 1
ATOM 874 O O . SER A 1 103 ? -21.359 16.891 21.859 1 85.5 103 SER A O 1
ATOM 876 N N . TRP A 1 104 ? -22.531 15.586 20.516 1 87.88 104 TRP A N 1
ATOM 877 C CA . TRP A 1 104 ? -21.703 15.742 19.328 1 87.88 104 TRP A CA 1
ATOM 878 C C . TRP A 1 104 ? -21.766 17.172 18.812 1 87.88 104 TRP A C 1
ATOM 880 O O . TRP A 1 104 ? -20.828 17.641 18.172 1 87.88 104 TRP A O 1
ATOM 890 N N . TYR A 1 105 ? -22.766 17.875 19.156 1 83.56 105 TYR A N 1
ATOM 891 C CA . TYR A 1 105 ? -23.031 19.156 18.5 1 83.56 105 TYR A CA 1
ATOM 892 C C . TYR A 1 105 ? -22.734 20.328 19.422 1 83.56 105 TYR A C 1
ATOM 894 O O . TYR A 1 105 ? -22.828 21.484 19.031 1 83.56 105 TYR A O 1
ATOM 902 N N . ARG A 1 106 ? -22.266 20.047 20.625 1 82.88 106 ARG A N 1
ATOM 903 C CA . ARG A 1 106 ? -22.125 21.125 21.594 1 82.88 106 ARG A CA 1
ATOM 904 C C . ARG A 1 106 ? -20.672 21.266 22.047 1 82.88 106 ARG A C 1
ATOM 906 O O . ARG A 1 106 ? -20.391 21.969 23.016 1 82.88 106 ARG A O 1
ATOM 913 N N . LEU A 1 107 ? -19.875 20.594 21.422 1 87.81 107 LEU A N 1
ATOM 914 C CA . LEU A 1 107 ? -18.453 20.641 21.766 1 87.81 107 LEU A CA 1
ATOM 915 C C . LEU A 1 107 ? -17.656 21.359 20.688 1 87.81 107 LEU A C 1
ATOM 917 O O . LEU A 1 107 ? -18.156 21.609 19.594 1 87.81 107 LEU A O 1
ATOM 921 N N . SER A 1 108 ? -16.453 21.75 21.094 1 89.94 108 SER A N 1
ATOM 922 C CA . SER A 1 108 ? -15.578 22.359 20.109 1 89.94 108 SER A CA 1
ATOM 923 C C . SER A 1 108 ? -15.344 21.438 18.922 1 89.94 108 SER A C 1
ATOM 925 O O . SER 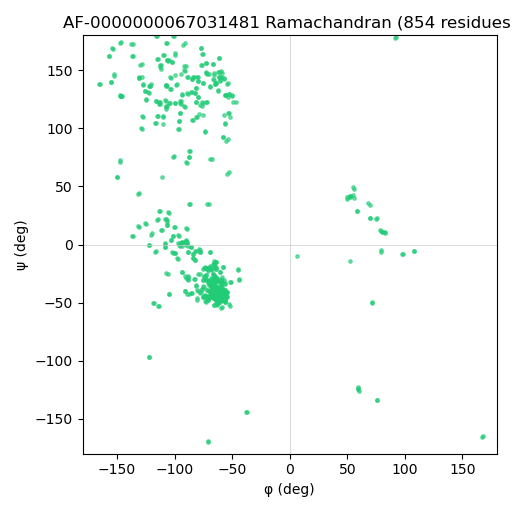A 1 108 ? -15.211 20.219 19.094 1 89.94 108 SER A O 1
ATOM 927 N N . TRP A 1 109 ? -15.266 22.016 17.766 1 90.75 109 TRP A N 1
ATOM 928 C CA . TRP A 1 109 ? -15.094 21.266 16.531 1 90.75 109 TRP A CA 1
ATOM 929 C C . TRP A 1 109 ? -13.789 20.484 16.547 1 90.75 109 TRP A C 1
ATOM 931 O O . TRP A 1 109 ? -13.75 19.312 16.156 1 90.75 109 TRP A O 1
ATOM 941 N N . LEU A 1 110 ? -12.719 21.094 16.969 1 94.31 110 LEU A N 1
ATOM 942 C CA . LEU A 1 110 ? -11.414 20.453 17 1 94.31 110 LEU A CA 1
ATOM 943 C C . LEU A 1 110 ? -11.445 19.219 17.891 1 94.31 110 LEU A C 1
ATOM 945 O O . LEU A 1 110 ? -10.945 18.156 17.5 1 94.31 110 LEU A O 1
ATOM 949 N N . PHE A 1 111 ? -12.062 19.344 19.016 1 94.56 111 PHE A N 1
ATOM 950 C CA . PHE A 1 111 ? -12.109 18.219 19.953 1 94.56 111 PHE A CA 1
ATOM 951 C C . PHE A 1 111 ? -12.906 17.062 19.375 1 94.56 111 PHE A C 1
ATOM 953 O O . PHE A 1 111 ? -12.438 15.914 19.375 1 94.56 111 PHE A O 1
ATOM 960 N N . ILE A 1 112 ? -14.109 17.359 18.938 1 94 112 ILE A N 1
ATOM 961 C CA . ILE A 1 112 ? -15.016 16.297 18.516 1 94 112 ILE A CA 1
ATOM 962 C C . ILE A 1 112 ? -14.469 15.602 17.281 1 94 112 ILE A C 1
ATOM 964 O O . ILE A 1 112 ? -14.633 14.391 17.109 1 94 112 ILE A O 1
ATOM 968 N N . GLU A 1 113 ? -13.883 16.359 16.359 1 94 113 GLU A N 1
ATOM 969 C CA . GLU A 1 113 ? -13.289 15.734 15.18 1 94 113 GLU A CA 1
ATOM 970 C C . GLU A 1 113 ? -12.141 14.805 15.562 1 94 113 GLU A C 1
ATOM 972 O O . GLU A 1 113 ? -12.031 13.695 15.039 1 94 113 GLU A O 1
ATOM 977 N N . CYS A 1 114 ? -11.273 15.242 16.438 1 96.19 114 CYS A N 1
ATOM 978 C CA . CYS A 1 114 ? -10.188 14.391 16.922 1 96.19 114 CYS A CA 1
ATOM 979 C C . CYS A 1 114 ? -10.742 13.148 17.609 1 96.19 114 CYS A C 1
ATOM 981 O O . CYS A 1 114 ? -10.18 12.055 17.469 1 96.19 114 CYS A O 1
ATOM 983 N N . TYR A 1 115 ? -11.844 13.367 18.359 1 96.06 115 TYR A N 1
ATOM 984 C CA . TYR A 1 115 ? -12.492 12.258 19.047 1 96.06 115 TYR A CA 1
ATOM 985 C C . TYR A 1 115 ? -12.953 11.195 18.047 1 96.06 115 TYR A C 1
ATOM 987 O O . TYR A 1 115 ? -12.766 10 18.281 1 96.06 115 TYR A O 1
ATOM 995 N N . VAL A 1 116 ? -13.508 11.633 16.984 1 95.88 116 VAL A N 1
ATOM 996 C CA . VAL A 1 116 ? -14.023 10.719 15.961 1 95.88 116 VAL A CA 1
ATOM 997 C C . VAL A 1 116 ? -12.883 9.867 15.406 1 95.88 116 VAL A C 1
ATOM 999 O O . VAL A 1 116 ? -12.984 8.641 15.336 1 95.88 116 VAL A O 1
ATOM 1002 N N . TYR A 1 117 ? -11.812 10.461 15.031 1 96.19 117 TYR A N 1
ATOM 1003 C CA . TYR A 1 117 ? -10.719 9.734 14.383 1 96.19 117 TYR A CA 1
ATOM 1004 C C . TYR A 1 117 ? -9.977 8.867 15.391 1 96.19 117 TYR A C 1
ATOM 1006 O O . TYR A 1 117 ? -9.469 7.797 15.039 1 96.19 117 TYR A O 1
ATOM 1014 N N . ARG A 1 118 ? -9.969 9.336 16.641 1 96.5 118 ARG A N 1
ATOM 1015 C CA . ARG A 1 118 ? -9.43 8.469 17.688 1 96.5 118 ARG A CA 1
ATOM 1016 C C . ARG A 1 118 ? -10.281 7.215 17.844 1 96.5 118 ARG A C 1
ATOM 1018 O O . ARG A 1 118 ? -9.742 6.117 18 1 96.5 118 ARG A O 1
ATOM 1025 N N . ARG A 1 119 ? -11.609 7.371 17.812 1 96.19 119 ARG A N 1
ATOM 1026 C CA . ARG A 1 119 ? -12.523 6.238 17.891 1 96.19 119 ARG A CA 1
ATOM 1027 C C . ARG A 1 119 ? -12.32 5.277 16.734 1 96.19 119 ARG A C 1
ATOM 1029 O O . ARG A 1 119 ? -12.375 4.059 16.906 1 96.19 119 ARG A O 1
ATOM 1036 N N . ILE A 1 120 ? -12.094 5.809 15.578 1 96.06 120 ILE A N 1
ATOM 1037 C CA . ILE A 1 120 ? -11.836 4.977 14.406 1 96.06 120 ILE A CA 1
ATOM 1038 C C . ILE A 1 120 ? -10.547 4.184 14.609 1 96.06 120 ILE A C 1
ATOM 1040 O O . ILE A 1 120 ? -10.508 2.977 14.375 1 96.06 120 ILE A O 1
ATOM 1044 N N . ALA A 1 121 ? -9.492 4.859 15.055 1 95.06 121 ALA A N 1
ATOM 1045 C CA . ALA A 1 121 ? -8.203 4.207 15.281 1 95.06 121 ALA A CA 1
ATOM 1046 C C . ALA A 1 121 ? -8.336 3.084 16.312 1 95.06 121 ALA A C 1
ATOM 1048 O O . ALA A 1 121 ? -7.75 2.012 16.141 1 95.06 121 ALA A O 1
ATOM 1049 N N . VAL A 1 122 ? -9.117 3.301 17.328 1 94.69 122 VAL A N 1
ATOM 1050 C CA . VAL A 1 122 ? -9.305 2.342 18.422 1 94.69 122 VAL A CA 1
ATOM 1051 C C . VAL A 1 122 ? -9.984 1.083 17.891 1 94.69 122 VAL A C 1
ATOM 1053 O O . VAL A 1 122 ? -9.648 -0.031 18.297 1 94.69 122 VAL A O 1
ATOM 1056 N N . ALA A 1 123 ? -10.922 1.265 17 1 95.81 123 ALA A N 1
ATOM 1057 C CA . ALA A 1 123 ? -11.664 0.137 16.453 1 95.81 123 ALA A CA 1
ATOM 1058 C C . ALA A 1 123 ? -10.727 -0.897 15.836 1 95.81 123 ALA A C 1
ATOM 1060 O O . ALA A 1 123 ? -10.977 -2.102 15.93 1 95.81 123 ALA A O 1
ATOM 1061 N N . PHE A 1 124 ? -9.625 -0.478 15.258 1 95.12 124 PHE A N 1
ATOM 1062 C CA . PHE A 1 124 ? -8.68 -1.383 14.617 1 95.12 124 PHE A CA 1
ATOM 1063 C C . PHE A 1 124 ? -7.613 -1.845 15.602 1 95.12 124 PHE A C 1
ATOM 1065 O O . PHE A 1 124 ? -7.254 -3.021 15.625 1 95.12 124 PHE A O 1
ATOM 1072 N N . ARG A 1 125 ? -7.172 -0.958 16.422 1 90.94 125 ARG A N 1
ATOM 1073 C CA . ARG A 1 125 ? -6.059 -1.24 17.328 1 90.94 125 ARG A CA 1
ATOM 1074 C C . ARG A 1 125 ? -6.438 -2.312 18.344 1 90.94 125 ARG A C 1
ATOM 1076 O O . ARG A 1 125 ? -5.57 -3.02 18.859 1 90.94 125 ARG A O 1
ATOM 1083 N N . ARG A 1 126 ? -7.688 -2.539 18.547 1 91.44 126 ARG A N 1
ATOM 1084 C CA . ARG A 1 126 ? -8.164 -3.5 19.547 1 91.44 126 ARG A C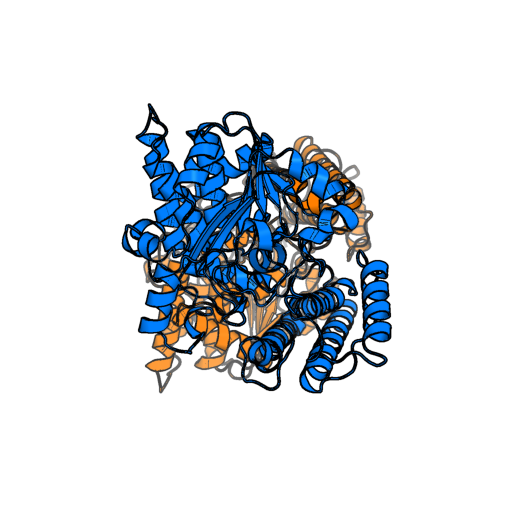A 1
ATOM 1085 C C . ARG A 1 126 ? -8.211 -4.91 18.953 1 91.44 126 ARG A C 1
ATOM 1087 O O . ARG A 1 126 ? -8.492 -5.875 19.672 1 91.44 126 ARG A O 1
ATOM 1094 N N . THR A 1 127 ? -7.898 -5 17.75 1 93.31 127 THR A N 1
ATOM 1095 C CA . THR A 1 127 ? -7.934 -6.305 17.109 1 93.31 127 THR A CA 1
ATOM 1096 C C . THR A 1 127 ? -6.535 -6.914 17.031 1 93.31 127 THR A C 1
ATOM 1098 O O . THR A 1 127 ? -5.543 -6.23 17.281 1 93.31 127 THR A O 1
ATOM 1101 N N . LYS A 1 128 ? -6.523 -8.172 16.766 1 91 128 LYS A N 1
ATOM 1102 C CA . LYS A 1 128 ? -5.246 -8.867 16.656 1 91 128 LYS A CA 1
ATOM 1103 C C . LYS A 1 128 ? -4.723 -8.812 15.219 1 91 128 LYS A C 1
ATOM 1105 O O . LYS A 1 128 ? -3.549 -8.516 14.992 1 91 128 LYS A O 1
ATOM 1110 N N . THR A 1 129 ? -5.613 -9.016 14.242 1 92.56 129 THR A N 1
ATOM 1111 C CA . THR A 1 129 ? -5.172 -9.219 12.867 1 92.56 129 THR A CA 1
ATOM 1112 C C . THR A 1 129 ? -5.309 -7.926 12.062 1 92.56 129 THR A C 1
ATOM 1114 O O . THR A 1 129 ? -4.836 -7.844 10.93 1 92.56 129 THR A O 1
ATOM 1117 N N . LEU A 1 130 ? -5.934 -6.867 12.641 1 93.88 130 LEU A N 1
ATOM 1118 C CA . LEU A 1 130 ? -6.141 -5.609 11.93 1 93.88 130 LEU A CA 1
ATOM 1119 C C . LEU A 1 130 ? -5.555 -4.438 12.711 1 93.88 130 LEU A C 1
ATOM 1121 O O . LEU A 1 130 ? -5.875 -3.281 12.43 1 93.88 130 LEU A O 1
ATOM 1125 N N . SER A 1 131 ? -4.676 -4.684 13.648 1 90.88 131 SER A N 1
ATOM 1126 C CA . SER A 1 131 ? -4.219 -3.662 14.586 1 90.88 131 SER A CA 1
ATOM 1127 C C . SER A 1 131 ? -3.416 -2.578 13.875 1 90.88 131 SER A C 1
ATOM 1129 O O . SER A 1 131 ? -3.346 -1.44 14.344 1 90.88 131 SER A O 1
ATOM 1131 N N . GLN A 1 132 ? -2.828 -2.916 12.766 1 88.69 132 GLN A N 1
ATOM 1132 C CA . GLN A 1 132 ? -2.012 -1.942 12.047 1 88.69 132 GLN A CA 1
ATOM 1133 C C . GLN A 1 132 ? -2.664 -1.546 10.727 1 88.69 132 GLN A C 1
ATOM 1135 O O . GLN A 1 132 ? -2.031 -0.907 9.883 1 88.69 132 GLN A O 1
ATOM 1140 N N . PHE A 1 133 ? -3.924 -1.92 10.594 1 91.94 133 PHE A N 1
ATOM 1141 C CA . PHE A 1 133 ? -4.66 -1.623 9.375 1 91.94 133 PHE A CA 1
ATOM 1142 C C . PHE A 1 133 ? -4.992 -0.138 9.289 1 91.94 133 PHE A C 1
ATOM 1144 O O . PHE A 1 133 ? -5.52 0.441 10.242 1 91.94 133 PHE A O 1
ATOM 1151 N N . ASP A 1 134 ? -4.59 0.534 8.266 1 94.31 134 ASP A N 1
ATOM 1152 C CA . ASP A 1 134 ? -4.992 1.901 7.957 1 94.31 134 ASP A CA 1
ATOM 1153 C C . ASP A 1 134 ? -6.148 1.919 6.957 1 94.31 134 ASP A C 1
ATOM 1155 O O . ASP A 1 134 ? -5.945 1.683 5.762 1 94.31 134 ASP A O 1
ATOM 1159 N N . PRO A 1 135 ? -7.32 2.225 7.379 1 94.62 135 PRO A N 1
ATOM 1160 C CA . PRO A 1 135 ? -8.484 2.176 6.496 1 94.62 135 PRO A CA 1
ATOM 1161 C C . PRO A 1 135 ? -8.461 3.264 5.426 1 94.62 135 PRO A C 1
ATOM 1163 O O . PRO A 1 135 ? -9.281 3.24 4.5 1 94.62 135 PRO A O 1
ATOM 1166 N N . PHE A 1 136 ? -7.484 4.176 5.52 1 95.25 136 PHE A N 1
ATOM 1167 C CA . PHE A 1 136 ? -7.43 5.285 4.57 1 95.25 136 PHE A CA 1
ATOM 1168 C C . PHE A 1 136 ? -6.27 5.102 3.596 1 95.25 136 PHE A C 1
ATOM 1170 O O . PHE A 1 136 ? -6.082 5.918 2.689 1 95.25 136 PHE A O 1
ATOM 1177 N N . ALA A 1 137 ? -5.488 4.047 3.756 1 94.81 137 ALA A N 1
ATOM 1178 C CA . ALA A 1 137 ? -4.266 3.861 2.98 1 94.81 137 ALA A CA 1
ATOM 1179 C C . ALA A 1 137 ? -4.562 3.83 1.484 1 94.81 137 ALA A C 1
ATOM 1181 O O . ALA A 1 137 ? -3.881 4.488 0.696 1 94.81 137 ALA A O 1
ATOM 1182 N N . ALA A 1 138 ? -5.551 3.113 1.094 1 92.69 138 ALA A N 1
ATOM 1183 C CA . ALA A 1 138 ? -5.875 2.971 -0.323 1 92.69 138 ALA A CA 1
ATOM 1184 C C . ALA A 1 138 ? -6.254 4.316 -0.937 1 92.69 138 ALA A C 1
ATOM 1186 O O . ALA A 1 138 ? -5.824 4.645 -2.045 1 92.69 138 ALA A O 1
ATOM 1187 N N . GLN A 1 139 ? -7.07 5.039 -0.227 1 92.69 139 GLN A N 1
ATOM 1188 C CA . GLN A 1 139 ? -7.492 6.348 -0.72 1 92.69 139 GLN A CA 1
ATOM 1189 C C . GLN A 1 139 ? -6.297 7.273 -0.92 1 92.69 139 GLN A C 1
ATOM 1191 O O . GLN A 1 139 ? -6.23 8 -1.912 1 92.69 139 GLN A O 1
ATOM 1196 N N . LYS A 1 140 ? -5.387 7.277 -0.01 1 95.31 140 LYS A N 1
ATOM 1197 C CA . LYS A 1 140 ? -4.18 8.094 -0.105 1 95.31 140 LYS A CA 1
ATOM 1198 C C . LYS A 1 140 ? -3.32 7.672 -1.292 1 95.31 140 LYS A C 1
ATOM 1200 O O . LYS A 1 140 ? -2.801 8.516 -2.023 1 95.31 140 LYS A O 1
ATOM 1205 N N . GLN A 1 141 ? -3.205 6.391 -1.455 1 95.69 141 GLN A N 1
ATOM 1206 C CA . GLN A 1 141 ? -2.385 5.867 -2.541 1 95.69 141 GLN A CA 1
ATOM 1207 C C . GLN A 1 141 ? -3.027 6.145 -3.898 1 95.69 141 GLN A C 1
ATOM 1209 O O . GLN A 1 141 ? -2.338 6.5 -4.855 1 95.69 141 GLN A O 1
ATOM 1214 N N . ILE A 1 142 ? -4.328 6.008 -4 1 93.44 142 ILE A N 1
ATOM 1215 C CA . ILE A 1 142 ? -5.062 6.336 -5.219 1 93.44 142 ILE A CA 1
ATOM 1216 C C . ILE A 1 142 ? -4.832 7.801 -5.582 1 93.44 142 ILE A C 1
ATOM 1218 O O . ILE A 1 142 ? -4.586 8.125 -6.746 1 93.44 142 ILE A O 1
ATOM 1222 N N . ALA A 1 143 ? -4.91 8.625 -4.535 1 92.12 143 ALA A N 1
ATOM 1223 C CA . ALA A 1 143 ? -4.715 10.055 -4.758 1 92.12 143 ALA A CA 1
ATOM 1224 C C . ALA A 1 143 ? -3.355 10.336 -5.391 1 92.12 143 ALA A C 1
ATOM 1226 O O . ALA A 1 143 ? -3.242 11.172 -6.289 1 92.12 143 ALA A O 1
ATOM 1227 N N . PHE A 1 144 ? -2.332 9.664 -5.02 1 94.69 144 PHE A N 1
ATOM 1228 C CA . PHE A 1 144 ? -1.012 9.852 -5.605 1 94.69 144 PHE A CA 1
ATOM 1229 C C . PHE A 1 144 ? -0.969 9.312 -7.031 1 94.69 144 PHE A C 1
ATOM 1231 O O . PHE A 1 144 ? -0.475 9.984 -7.938 1 94.69 144 PHE A O 1
ATOM 1238 N N . ILE A 1 145 ? -1.487 8.086 -7.176 1 92.69 145 ILE A N 1
ATOM 1239 C CA . ILE A 1 145 ? -1.442 7.422 -8.477 1 92.69 145 ILE A CA 1
ATOM 1240 C C . ILE A 1 145 ? -2.199 8.258 -9.508 1 92.69 145 ILE A C 1
ATOM 1242 O O . ILE A 1 145 ? -1.741 8.422 -10.641 1 92.69 145 ILE A O 1
ATOM 1246 N N . ASP A 1 146 ? -3.264 8.82 -9.07 1 88.44 146 ASP A N 1
ATOM 1247 C CA . ASP A 1 146 ? -4.055 9.672 -9.953 1 88.44 146 ASP A CA 1
ATOM 1248 C C . ASP A 1 146 ? -3.293 10.953 -10.312 1 88.44 146 ASP A C 1
ATOM 1250 O O . ASP A 1 146 ? -3.594 11.602 -11.312 1 88.44 146 ASP A O 1
ATOM 1254 N N . SER A 1 147 ? -2.297 11.328 -9.477 1 89.94 147 SER A N 1
ATOM 1255 C CA . SER A 1 147 ? -1.567 12.578 -9.672 1 89.94 147 SER A CA 1
ATOM 1256 C C . SER A 1 147 ? -0.159 12.32 -10.195 1 89.94 147 SER A C 1
ATOM 1258 O O . SER A 1 147 ? 0.709 13.195 -10.109 1 89.94 147 SER A O 1
ATOM 1260 N N . ILE A 1 148 ? 0.114 11.195 -10.688 1 89.25 148 ILE A N 1
ATOM 1261 C CA . ILE A 1 148 ? 1.464 10.75 -11.016 1 89.25 148 ILE A CA 1
ATOM 1262 C C . ILE A 1 148 ? 2.057 11.648 -12.102 1 89.25 148 ILE A C 1
ATOM 1264 O O . ILE A 1 148 ? 3.26 11.914 -12.102 1 89.25 148 ILE A O 1
ATOM 1268 N N . ASN A 1 149 ? 1.271 12.102 -13.047 1 86.56 149 ASN A N 1
ATOM 1269 C CA . ASN A 1 149 ? 1.769 12.961 -14.117 1 86.56 149 ASN A CA 1
ATOM 1270 C C . ASN A 1 149 ? 2.223 14.32 -13.578 1 86.56 149 ASN A C 1
ATOM 1272 O O . ASN A 1 149 ? 3.262 14.836 -13.984 1 86.56 149 ASN A O 1
ATOM 1276 N N . SER A 1 150 ? 1.408 14.867 -12.656 1 87.88 150 SER A N 1
ATOM 1277 C CA . SER A 1 150 ? 1.778 16.125 -12.031 1 87.88 150 SER A CA 1
ATOM 1278 C C . SER A 1 150 ? 3.068 15.992 -11.227 1 87.88 150 SER A C 1
ATOM 1280 O O . SER A 1 150 ? 3.926 16.875 -11.266 1 87.88 150 SER A O 1
ATOM 1282 N N . ALA A 1 151 ? 3.195 14.898 -10.539 1 92.75 151 ALA A N 1
ATOM 1283 C CA . ALA A 1 151 ? 4.395 14.641 -9.75 1 92.75 151 ALA A CA 1
ATOM 1284 C C . ALA A 1 151 ? 5.621 14.484 -10.648 1 92.75 151 ALA A C 1
ATOM 1286 O O . ALA A 1 151 ? 6.707 14.961 -10.312 1 92.75 151 ALA A O 1
ATOM 1287 N N . ASP A 1 152 ? 5.445 13.852 -11.758 1 91.62 152 ASP A N 1
ATOM 1288 C CA . ASP A 1 152 ? 6.543 13.625 -12.688 1 91.62 152 ASP A CA 1
ATOM 1289 C C . ASP A 1 152 ? 7.074 14.938 -13.25 1 91.62 152 ASP A C 1
ATOM 1291 O O . ASP A 1 152 ? 8.281 15.102 -13.422 1 91.62 152 ASP A O 1
ATOM 1295 N N . VAL A 1 153 ? 6.191 15.828 -13.562 1 89.62 153 VAL A N 1
ATOM 1296 C CA . VAL A 1 153 ? 6.578 17.141 -14.078 1 89.62 153 VAL A CA 1
ATOM 1297 C C . VAL A 1 153 ? 7.453 17.859 -13.055 1 89.62 153 VAL A C 1
ATOM 1299 O O . VAL A 1 153 ? 8.484 18.438 -13.406 1 89.62 153 VAL A O 1
ATOM 1302 N N . VAL A 1 154 ? 7.078 17.812 -11.805 1 92.44 154 VAL A N 1
ATOM 1303 C CA . VAL A 1 154 ? 7.824 18.469 -10.742 1 92.44 154 VAL A CA 1
ATOM 1304 C C . VAL A 1 154 ? 9.164 17.766 -10.539 1 92.44 154 VAL A C 1
ATOM 1306 O O . VAL A 1 154 ? 10.195 18.422 -10.359 1 92.44 154 VAL A O 1
ATOM 1309 N N . ALA A 1 155 ? 9.156 16.422 -10.555 1 94.56 155 ALA A N 1
ATOM 1310 C CA . ALA A 1 155 ? 10.391 15.664 -10.391 1 94.56 155 ALA A CA 1
ATOM 1311 C C . ALA A 1 155 ? 11.383 15.977 -11.508 1 94.56 155 ALA A C 1
ATOM 1313 O O . ALA A 1 155 ? 12.578 16.109 -11.266 1 94.56 155 ALA A O 1
ATOM 1314 N N . ASN A 1 156 ? 10.898 16.078 -12.703 1 91.5 156 ASN A N 1
ATOM 1315 C CA . ASN A 1 156 ? 11.742 16.438 -13.844 1 91.5 156 ASN A CA 1
ATOM 1316 C C . ASN A 1 156 ? 12.312 17.844 -13.703 1 91.5 156 ASN A C 1
ATOM 1318 O O . ASN A 1 156 ? 13.469 18.078 -14.062 1 91.5 156 ASN A O 1
ATOM 1322 N N . TYR A 1 157 ? 11.477 18.719 -13.289 1 89.5 157 TYR A N 1
ATOM 1323 C CA . TYR A 1 157 ? 11.938 20.078 -13.055 1 89.5 157 TYR A CA 1
ATOM 1324 C C . TYR A 1 157 ? 13.078 20.109 -12.047 1 89.5 157 TYR A C 1
ATOM 1326 O O . TYR A 1 157 ? 14.086 20.781 -12.266 1 89.5 157 TYR A O 1
ATOM 1334 N N . LEU A 1 158 ? 12.922 19.406 -10.93 1 90.69 158 LEU A N 1
ATOM 1335 C CA . LEU A 1 158 ? 13.938 19.328 -9.891 1 90.69 158 LEU A CA 1
ATOM 1336 C C . LEU A 1 158 ? 15.227 18.734 -10.438 1 90.69 158 LEU A C 1
ATOM 1338 O O . LEU A 1 158 ? 16.312 19.219 -10.148 1 90.69 158 LEU A O 1
ATOM 1342 N N . ASP A 1 159 ? 15.086 17.688 -11.211 1 89.44 159 ASP A N 1
ATOM 1343 C CA . ASP A 1 159 ? 16.234 17.016 -11.789 1 89.44 159 ASP A CA 1
ATOM 1344 C C . ASP A 1 159 ? 16.984 17.938 -12.758 1 89.44 159 ASP A C 1
ATOM 1346 O O . ASP A 1 159 ? 18.219 18 -12.727 1 89.44 159 ASP A O 1
ATOM 1350 N N . ASN A 1 160 ? 16.25 18.562 -13.609 1 86.94 160 ASN A N 1
ATOM 1351 C CA . ASN A 1 160 ? 16.844 19.5 -14.57 1 86.94 160 ASN A CA 1
ATOM 1352 C C . ASN A 1 160 ? 17.531 20.672 -13.867 1 86.94 160 ASN A C 1
ATOM 1354 O O . ASN A 1 160 ? 18.547 21.172 -14.344 1 86.94 160 ASN A O 1
ATOM 1358 N N . PHE A 1 161 ? 16.891 21.078 -12.844 1 84.62 161 PHE A N 1
ATOM 1359 C CA . PHE A 1 161 ? 17.469 22.156 -12.055 1 84.62 161 PHE A CA 1
ATOM 1360 C C . PHE A 1 161 ? 18.859 21.781 -11.547 1 84.62 161 PHE A C 1
ATOM 1362 O O . PHE A 1 161 ? 19.797 22.578 -11.594 1 84.62 161 PHE A O 1
ATOM 1369 N N . TYR A 1 162 ? 19.078 20.609 -11.094 1 85.94 162 TYR A N 1
ATOM 1370 C CA . TYR A 1 162 ? 20.344 20.172 -10.523 1 85.94 162 TYR A CA 1
ATOM 1371 C C . TYR A 1 162 ? 21.391 19.938 -11.617 1 85.94 162 TYR A C 1
ATOM 1373 O O . TYR A 1 162 ? 22.594 20.078 -11.383 1 85.94 162 TYR A O 1
ATOM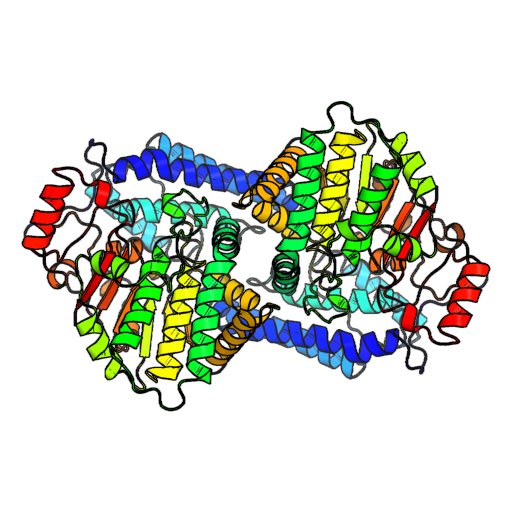 1381 N N . VAL A 1 163 ? 20.969 19.562 -12.742 1 83 163 VAL A N 1
ATOM 1382 C CA . VAL A 1 163 ? 21.891 19.312 -13.852 1 83 163 VAL A CA 1
ATOM 1383 C C . VAL A 1 163 ? 22.391 20.641 -14.414 1 83 163 VAL A C 1
ATOM 1385 O O . VAL A 1 163 ? 23.562 20.781 -14.758 1 83 163 VAL A O 1
ATOM 1388 N N . GLN A 1 164 ? 21.547 21.547 -14.594 1 76.75 164 GLN A N 1
ATOM 1389 C CA . GLN A 1 164 ? 21.875 22.797 -15.25 1 76.75 164 GLN A CA 1
ATOM 1390 C C . GLN A 1 164 ? 22.562 23.766 -14.289 1 76.75 164 GLN A C 1
ATOM 1392 O O . GLN A 1 164 ? 23.359 24.609 -14.711 1 76.75 164 GLN A O 1
ATOM 1397 N N . THR A 1 165 ? 22.062 23.938 -13.109 1 63.5 165 THR A N 1
ATOM 1398 C CA . THR A 1 165 ? 22.484 25.047 -12.242 1 63.5 165 THR A CA 1
ATOM 1399 C C . THR A 1 165 ? 23.703 24.656 -11.422 1 63.5 165 THR A C 1
ATOM 1401 O O . THR A 1 165 ? 23.625 23.766 -10.555 1 63.5 165 THR A O 1
ATOM 1404 N N . HIS A 1 166 ? 24.953 24.609 -12.039 1 58.16 166 HIS A N 1
ATOM 1405 C CA . HIS A 1 166 ? 26.203 24.453 -11.297 1 58.16 166 HIS A CA 1
ATOM 1406 C C . HIS A 1 166 ? 26.312 25.5 -10.188 1 58.16 166 HIS A C 1
ATOM 1408 O O . HIS A 1 166 ? 26.891 25.219 -9.125 1 58.16 166 HIS A O 1
ATOM 1414 N N . SER A 1 167 ? 26.109 26.828 -10.508 1 54.03 167 SER A N 1
ATOM 1415 C CA . SER A 1 167 ? 26.312 27.891 -9.539 1 54.03 167 SER A CA 1
ATOM 1416 C C . SER A 1 167 ? 24.984 28.375 -8.969 1 54.03 167 SER A C 1
ATOM 1418 O O . SER A 1 167 ? 24.203 29.031 -9.672 1 54.03 167 SER A O 1
ATOM 1420 N N . HIS A 1 168 ? 24.391 27.609 -8.094 1 57.28 168 HIS A N 1
ATOM 1421 C CA . HIS A 1 168 ? 23.031 27.922 -7.672 1 57.28 168 HIS A CA 1
ATOM 1422 C C . HIS A 1 168 ? 23 29.219 -6.859 1 57.28 168 HIS A C 1
ATOM 1424 O O . HIS A 1 168 ? 23.453 29.234 -5.711 1 57.28 168 HIS A O 1
ATOM 1430 N N . THR A 1 169 ? 23.156 30.422 -7.535 1 62.06 169 THR A N 1
ATOM 1431 C CA . THR A 1 169 ? 22.797 31.594 -6.766 1 62.06 169 THR A CA 1
ATOM 1432 C C . THR A 1 169 ? 21.391 31.469 -6.207 1 62.06 169 THR A C 1
ATOM 1434 O O . THR A 1 169 ? 20.438 31.172 -6.945 1 62.06 169 THR A O 1
ATOM 1437 N N . LEU A 1 170 ? 21.375 31.375 -4.875 1 74.38 170 LEU A N 1
ATOM 1438 C CA . LEU A 1 170 ? 20.109 31.312 -4.152 1 74.38 170 LEU A CA 1
ATOM 1439 C C . LEU A 1 170 ? 19.25 32.531 -4.461 1 74.38 170 LEU A C 1
ATOM 1441 O O . LEU A 1 170 ? 19.5 33.625 -3.947 1 74.38 170 LEU A O 1
ATOM 1445 N N . ASP A 1 171 ? 18.391 32.375 -5.477 1 84.44 171 ASP A N 1
ATOM 1446 C CA . ASP A 1 171 ? 17.453 33.406 -5.93 1 84.44 171 ASP A CA 1
ATOM 1447 C C . ASP A 1 171 ? 16.125 33.312 -5.168 1 84.44 171 ASP A C 1
ATOM 1449 O O . ASP A 1 171 ? 15.625 32.219 -4.922 1 84.44 171 ASP A O 1
ATOM 1453 N N . SER A 1 172 ? 15.703 34.5 -4.664 1 89.75 172 SER A N 1
ATOM 1454 C CA . SER A 1 172 ? 14.445 34.625 -3.936 1 89.75 172 SER A CA 1
ATOM 1455 C C . SER A 1 172 ? 13.281 34.031 -4.727 1 89.75 172 SER A C 1
ATOM 1457 O O . SER A 1 172 ? 12.375 33.438 -4.148 1 89.75 172 SER A O 1
ATOM 1459 N N . LYS A 1 173 ? 13.383 34.125 -6.02 1 88.31 173 LYS A N 1
ATOM 1460 C CA . LYS A 1 173 ? 12.32 33.594 -6.879 1 88.31 173 LYS A CA 1
ATOM 1461 C C . LYS A 1 173 ? 12.266 32.094 -6.832 1 88.31 173 LYS A C 1
ATOM 1463 O O . LYS A 1 173 ? 11.18 31.5 -6.898 1 88.31 173 LYS A O 1
ATOM 1468 N N . LEU A 1 174 ? 13.414 31.562 -6.723 1 89.19 174 LEU A N 1
ATOM 1469 C CA . LEU A 1 174 ? 13.492 30.109 -6.664 1 89.19 174 LEU A CA 1
ATOM 1470 C C . LEU A 1 174 ? 12.922 29.578 -5.348 1 89.19 174 LEU A C 1
ATOM 1472 O O . LEU A 1 174 ? 12.156 28.609 -5.34 1 89.19 174 LEU A O 1
ATOM 1476 N N . ILE A 1 175 ? 13.289 30.203 -4.285 1 94 175 ILE A N 1
ATOM 1477 C CA . ILE A 1 175 ? 12.781 29.828 -2.977 1 94 175 ILE A CA 1
ATOM 1478 C C . ILE A 1 175 ? 11.258 29.953 -2.957 1 94 175 ILE A C 1
ATOM 1480 O O . ILE A 1 175 ? 10.555 29.062 -2.473 1 94 175 ILE A O 1
ATOM 1484 N N . SER A 1 176 ? 10.812 31.062 -3.498 1 93.56 176 SER A N 1
ATOM 1485 C CA . SER A 1 176 ? 9.375 31.312 -3.568 1 93.56 176 SER A CA 1
ATOM 1486 C C . SER A 1 176 ? 8.664 30.203 -4.332 1 93.56 176 SER A C 1
ATOM 1488 O O . SER A 1 176 ? 7.598 29.75 -3.922 1 93.56 176 SER A O 1
ATOM 1490 N N . ARG A 1 177 ? 9.25 29.797 -5.359 1 91.06 177 ARG A N 1
ATOM 1491 C CA . ARG A 1 177 ? 8.664 28.766 -6.203 1 91.06 177 ARG A CA 1
ATOM 1492 C C . ARG A 1 177 ? 8.523 27.453 -5.441 1 91.06 177 ARG A C 1
ATOM 1494 O O . ARG A 1 177 ? 7.461 26.828 -5.469 1 91.06 177 ARG A O 1
ATOM 1501 N N . PHE A 1 178 ? 9.5 27 -4.777 1 93.75 178 PHE A N 1
ATOM 1502 C CA . PHE A 1 178 ? 9.469 25.719 -4.07 1 93.75 178 PHE A CA 1
ATOM 1503 C C . PHE A 1 178 ? 8.531 25.797 -2.871 1 93.75 178 PHE A C 1
ATOM 1505 O O . PHE A 1 178 ? 7.875 24.812 -2.535 1 93.75 178 PHE A O 1
ATOM 1512 N N . LEU A 1 179 ? 8.445 26.984 -2.246 1 96.31 179 LEU A N 1
ATOM 1513 C CA . LEU A 1 179 ? 7.465 27.156 -1.178 1 96.31 179 LEU A CA 1
ATOM 1514 C C . LEU A 1 179 ? 6.043 27.047 -1.718 1 96.31 179 LEU A C 1
ATOM 1516 O O . LEU A 1 179 ? 5.168 26.469 -1.061 1 96.31 179 LEU A O 1
ATOM 1520 N N . GLN A 1 180 ? 5.863 27.547 -2.875 1 93.88 180 GLN A N 1
ATOM 1521 C CA . GLN A 1 180 ? 4.527 27.531 -3.463 1 93.88 180 GLN A CA 1
ATOM 1522 C C . GLN A 1 180 ? 4.164 26.125 -3.957 1 93.88 180 GLN A C 1
ATOM 1524 O O . GLN A 1 180 ? 2.998 25.734 -3.898 1 93.88 180 GLN A O 1
ATOM 1529 N N . ILE A 1 181 ? 5.137 25.375 -4.484 1 91.62 181 ILE A N 1
ATOM 1530 C CA . ILE A 1 181 ? 4.898 23.984 -4.82 1 91.62 181 ILE A CA 1
ATOM 1531 C C . ILE A 1 181 ? 4.41 23.234 -3.58 1 91.62 181 ILE A C 1
ATOM 1533 O O . ILE A 1 181 ? 3.438 22.469 -3.648 1 91.62 181 ILE A O 1
ATOM 1537 N N . CYS A 1 182 ? 5.078 23.469 -2.514 1 94.75 182 CYS A N 1
ATOM 1538 C CA . CYS A 1 182 ? 4.723 22.859 -1.238 1 94.75 182 CYS A CA 1
ATOM 1539 C C . CYS A 1 182 ? 3.342 23.312 -0.782 1 94.75 182 CYS A C 1
ATOM 1541 O O . CYS A 1 182 ? 2.525 22.5 -0.349 1 94.75 182 CYS A O 1
ATOM 1543 N N . LEU A 1 183 ? 3.016 24.562 -0.911 1 95.81 183 LEU A N 1
ATOM 1544 C CA . LEU A 1 183 ? 1.745 25.141 -0.504 1 95.81 183 LEU A CA 1
ATOM 1545 C C . LEU A 1 183 ? 0.587 24.547 -1.294 1 95.81 183 LEU A C 1
ATOM 1547 O O . LEU A 1 183 ? -0.362 24.016 -0.708 1 95.81 183 LEU A O 1
ATOM 1551 N N . TRP A 1 184 ? 0.731 24.562 -2.531 1 91.5 184 TRP A N 1
ATOM 1552 C CA . TRP A 1 184 ? -0.407 24.266 -3.396 1 91.5 184 TRP A CA 1
ATOM 1553 C C . TRP A 1 184 ? -0.578 22.766 -3.582 1 91.5 184 TRP A C 1
ATOM 1555 O O . TRP A 1 184 ? -1.619 22.312 -4.059 1 91.5 184 TRP A O 1
ATOM 1565 N N . GLY A 1 185 ? 0.384 21.969 -3.178 1 88.94 185 GLY A N 1
ATOM 1566 C CA . GLY A 1 185 ? 0.159 20.531 -3.066 1 88.94 185 GLY A CA 1
ATOM 1567 C C . GLY A 1 185 ? -0.987 20.172 -2.139 1 88.94 185 GLY A C 1
ATOM 1568 O O . GLY A 1 185 ? -1.568 19.094 -2.248 1 88.94 185 GLY A O 1
ATOM 1569 N N . ASN A 1 186 ? -1.336 21.062 -1.313 1 88.19 186 ASN A N 1
ATOM 1570 C CA . ASN A 1 186 ? -2.369 20.859 -0.303 1 88.19 186 ASN A CA 1
ATOM 1571 C C . ASN A 1 186 ? -3.768 20.953 -0.905 1 88.19 186 ASN A C 1
ATOM 1573 O O . ASN A 1 186 ? -4.754 20.609 -0.252 1 88.19 186 ASN A O 1
ATOM 1577 N N . LYS A 1 187 ? -3.916 21.297 -2.092 1 81.69 187 LYS A N 1
ATOM 1578 C CA . LYS A 1 187 ? -5.238 21.438 -2.701 1 81.69 187 LYS A CA 1
ATOM 1579 C C . LYS A 1 187 ? -5.945 20.094 -2.789 1 81.69 187 LYS A C 1
ATOM 1581 O O . LYS A 1 187 ? -7.176 20.031 -2.783 1 81.69 187 LYS A O 1
ATOM 1586 N N . CYS A 1 188 ? -5.211 19.062 -2.854 1 68.38 188 CYS A N 1
ATOM 1587 C CA . CYS A 1 188 ? -5.789 17.734 -2.998 1 68.38 188 CYS A CA 1
ATOM 1588 C C . CYS A 1 188 ? -6.059 17.109 -1.637 1 68.38 188 CYS A C 1
ATOM 1590 O O . CYS A 1 188 ? -5.359 16.172 -1.229 1 68.38 188 CYS A O 1
ATOM 1592 N N . ASP A 1 189 ? -7.004 17.578 -0.936 1 73.31 189 ASP A N 1
ATOM 1593 C CA . ASP A 1 189 ? -7.395 17.094 0.381 1 73.31 189 ASP A CA 1
ATOM 1594 C C . ASP A 1 189 ? -8.539 16.078 0.272 1 73.31 189 ASP A C 1
ATOM 1596 O O . ASP A 1 189 ? -9.664 16.453 -0.08 1 73.31 189 ASP A O 1
ATOM 1600 N N . LEU A 1 190 ? -8.344 14.93 0.735 1 75.88 190 LEU A N 1
ATOM 1601 C CA . LEU A 1 190 ? -9.312 13.844 0.585 1 75.88 190 LEU A CA 1
ATOM 1602 C C . LEU A 1 190 ? -10.445 13.984 1.597 1 75.88 190 LEU A C 1
ATOM 1604 O O . LEU A 1 190 ? -11.531 13.43 1.405 1 75.88 190 LEU A O 1
ATOM 1608 N N . SER A 1 191 ? -10.188 14.641 2.703 1 71.31 191 SER A N 1
ATOM 1609 C CA . SER A 1 191 ? -11.234 14.773 3.709 1 71.31 191 SER A CA 1
ATOM 1610 C C . SER A 1 191 ? -12.398 15.617 3.191 1 71.31 191 SER A C 1
ATOM 1612 O O . SER A 1 191 ? -13.547 15.406 3.582 1 71.31 191 SER A O 1
ATOM 1614 N N . LEU A 1 192 ? -12.109 16.547 2.379 1 67.25 192 LEU A N 1
ATOM 1615 C CA . LEU A 1 192 ? -13.141 17.406 1.805 1 67.25 192 LEU A CA 1
ATOM 1616 C C . LEU A 1 192 ? -13.992 16.625 0.803 1 67.25 192 LEU A C 1
ATOM 1618 O O . LEU A 1 192 ? -15.195 16.859 0.687 1 67.25 192 LEU A O 1
ATOM 1622 N N . SER A 1 193 ? -13.367 15.695 0.187 1 67.81 193 SER A N 1
ATOM 1623 C CA . SER A 1 193 ? -14.07 14.883 -0.799 1 67.81 193 SER A CA 1
ATOM 1624 C C . SER A 1 193 ? -14.562 13.578 -0.188 1 67.81 193 SER A C 1
ATOM 1626 O O . SER A 1 193 ? -15.031 12.688 -0.904 1 67.81 193 SER A O 1
ATOM 1628 N N . CYS A 1 194 ? -14.406 13.5 1.128 1 68.75 194 CYS A N 1
ATOM 1629 C CA . CYS A 1 194 ? -14.812 12.312 1.86 1 68.75 194 CYS A CA 1
ATOM 1630 C C . CYS A 1 194 ? -14.094 11.07 1.332 1 68.75 194 CYS A C 1
ATOM 1632 O O . CYS A 1 194 ? -14.688 9.992 1.253 1 68.75 194 CYS A O 1
ATOM 1634 N N . GLY A 1 195 ? -12.875 11.367 0.81 1 67.19 195 GLY A N 1
ATOM 1635 C CA . GLY A 1 195 ? -12.047 10.227 0.445 1 67.19 195 GLY A CA 1
ATOM 1636 C C . GLY A 1 195 ? -11.93 10.031 -1.056 1 67.19 195 GLY A C 1
ATOM 1637 O O . GLY A 1 195 ? -11.156 9.195 -1.518 1 67.19 195 GLY A O 1
ATOM 1638 N N . ASP A 1 196 ? -12.641 10.797 -1.786 1 68.25 196 ASP A N 1
ATOM 1639 C CA . ASP A 1 196 ? -12.555 10.656 -3.236 1 68.25 196 ASP A CA 1
ATOM 1640 C C . ASP A 1 196 ? -11.352 11.414 -3.793 1 68.25 196 ASP A C 1
ATOM 1642 O O . ASP A 1 196 ? -11.094 12.555 -3.4 1 68.25 196 ASP A O 1
ATOM 1646 N N . SER A 1 197 ? -10.609 10.695 -4.609 1 69.56 197 SER A N 1
ATOM 1647 C CA . SER A 1 197 ? -9.422 11.312 -5.191 1 69.56 197 SER A CA 1
ATOM 1648 C C . S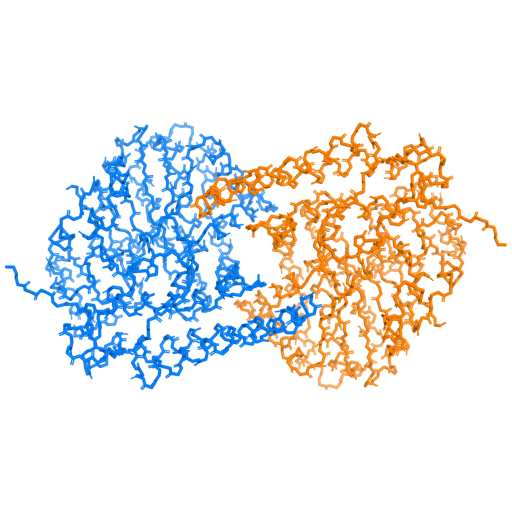ER A 1 197 ? -9.789 12.461 -6.121 1 69.56 197 SER A C 1
ATOM 1650 O O . SER A 1 197 ? -10.82 12.414 -6.801 1 69.56 197 SER A O 1
ATOM 1652 N N . MET A 1 198 ? -8.945 13.516 -5.938 1 67.12 198 MET A N 1
ATOM 1653 C CA . MET A 1 198 ? -9.086 14.672 -6.812 1 67.12 198 MET A CA 1
ATOM 1654 C C . MET A 1 198 ? -7.867 14.828 -7.715 1 67.12 198 MET A C 1
ATOM 1656 O O . MET A 1 198 ? -6.727 14.742 -7.246 1 67.12 198 MET A O 1
ATOM 1660 N N . VAL A 1 199 ? -8.102 14.836 -9.055 1 67.81 199 VAL A N 1
ATOM 1661 C CA . VAL A 1 199 ? -6.992 15.078 -9.977 1 67.81 199 VAL A CA 1
ATOM 1662 C C . VAL A 1 199 ? -6.727 16.578 -10.094 1 67.81 199 VAL A C 1
ATOM 1664 O O . VAL A 1 199 ? -7.641 17.359 -10.367 1 67.81 199 VAL A O 1
ATOM 1667 N N . PRO A 1 200 ? -5.477 16.922 -9.773 1 65.75 200 PRO A N 1
ATOM 1668 C CA . PRO A 1 200 ? -5.188 18.344 -9.867 1 65.75 200 PRO A CA 1
ATOM 1669 C C . PRO A 1 200 ? -5.336 18.891 -11.289 1 65.75 200 PRO A C 1
ATOM 1671 O O . PRO A 1 200 ? -5.02 18.188 -12.258 1 65.75 200 PRO A O 1
ATOM 1674 N N . ASP A 1 201 ? -5.953 19.938 -11.477 1 57.19 201 ASP A N 1
ATOM 1675 C CA . ASP A 1 201 ? -6.238 20.562 -12.758 1 57.19 201 ASP A CA 1
ATOM 1676 C C . ASP A 1 201 ? -4.949 20.984 -13.469 1 57.19 201 ASP A C 1
ATOM 1678 O O . ASP A 1 201 ? -4.895 21.031 -14.695 1 57.19 201 ASP A O 1
ATOM 1682 N N . SER A 1 202 ? -4.109 21.484 -12.664 1 62 202 SER A N 1
ATOM 1683 C CA . SER A 1 202 ? -2.869 22 -13.234 1 62 202 SER A CA 1
ATOM 1684 C C . SER A 1 202 ? -1.652 21.422 -12.516 1 62 202 SER A C 1
ATOM 1686 O O . SER A 1 202 ? -1.763 20.922 -11.398 1 62 202 SER A O 1
ATOM 1688 N N . THR A 1 203 ? -0.607 21.453 -13.352 1 67.25 203 THR A N 1
ATOM 1689 C CA . THR A 1 203 ? 0.646 21.016 -12.75 1 67.25 203 THR A CA 1
ATOM 1690 C C . THR A 1 203 ? 1.136 22.031 -11.719 1 67.25 203 THR A C 1
ATOM 1692 O O . THR A 1 203 ? 0.878 23.219 -11.852 1 67.25 203 THR A O 1
ATOM 1695 N N . LEU A 1 204 ? 1.576 21.578 -10.617 1 71.69 204 LEU A N 1
ATOM 1696 C CA . LEU A 1 204 ? 2.125 22.391 -9.531 1 71.69 204 LEU A CA 1
ATOM 1697 C C . LEU A 1 204 ? 3.088 23.438 -10.062 1 71.69 204 LEU A C 1
ATOM 1699 O O . LEU A 1 204 ? 3.242 24.5 -9.469 1 71.69 204 LEU A O 1
ATOM 1703 N N . LEU A 1 205 ? 3.615 23.188 -11.289 1 71.06 205 LEU A N 1
ATOM 1704 C CA . LEU A 1 205 ? 4.605 24.109 -11.828 1 71.06 205 LEU A CA 1
ATOM 1705 C C . LEU A 1 205 ? 3.934 25.203 -12.648 1 71.06 205 LEU A C 1
ATOM 1707 O O . LEU A 1 205 ? 4.488 26.297 -12.805 1 71.06 205 LEU A O 1
ATOM 1711 N N . GLU A 1 206 ? 2.855 24.859 -13.148 1 65.25 206 GLU A N 1
ATOM 1712 C CA . GLU A 1 206 ? 2.17 25.828 -13.984 1 65.25 206 GLU A CA 1
ATOM 1713 C C . GLU A 1 206 ? 1.434 26.859 -13.133 1 65.25 206 GLU A C 1
ATOM 1715 O O . GLU A 1 206 ? 0.908 27.844 -13.656 1 65.25 206 GLU A O 1
ATOM 1720 N N . MET A 1 207 ? 1.516 26.609 -11.875 1 61.19 207 MET A N 1
ATOM 1721 C CA . MET A 1 207 ? 0.775 27.453 -10.953 1 61.19 207 MET A CA 1
ATOM 1722 C C . MET A 1 207 ? 1.416 28.828 -10.852 1 61.19 207 MET A C 1
ATOM 1724 O O . MET A 1 207 ? 1.036 29.641 -10 1 61.19 207 MET A O 1
ATOM 1728 N N . GLY A 1 208 ? 1.964 29.422 -11.781 1 60.41 208 GLY A N 1
ATOM 1729 C CA . GLY A 1 208 ? 2.621 30.703 -11.969 1 60.41 208 GLY A CA 1
ATOM 1730 C C . GLY A 1 208 ? 1.947 31.828 -11.203 1 60.41 208 GLY A C 1
ATOM 1731 O O . GLY A 1 208 ? 1.479 31.641 -10.086 1 60.41 208 GLY A O 1
ATOM 1732 N N . LYS A 1 209 ? 1.887 32.938 -11.68 1 66.62 209 LYS A N 1
ATOM 1733 C CA . LYS A 1 209 ? 1.425 34.219 -11.156 1 66.62 209 LYS A CA 1
ATOM 1734 C C . LYS A 1 209 ? -0.024 34.125 -10.68 1 66.62 209 LYS A C 1
ATOM 1736 O O . LYS A 1 209 ? -0.384 34.688 -9.656 1 66.62 209 LYS A O 1
ATOM 1741 N N . LYS A 1 210 ? -0.768 33.312 -11.266 1 77.62 210 LYS A N 1
ATOM 1742 C CA . LYS A 1 210 ? -2.188 33.219 -10.938 1 77.62 210 LYS A CA 1
ATOM 1743 C C . LYS A 1 210 ? -2.391 32.625 -9.547 1 77.62 210 LYS A C 1
ATOM 1745 O O . LYS A 1 210 ? -3.275 33.062 -8.805 1 77.62 210 LYS A O 1
ATOM 1750 N N . PHE A 1 211 ? -1.529 31.766 -9.117 1 84.81 211 PHE A N 1
ATOM 1751 C CA . PHE A 1 211 ? -1.655 31.125 -7.809 1 84.81 211 PHE A CA 1
ATOM 1752 C C . PHE A 1 211 ? -1.12 32.031 -6.707 1 84.81 211 PHE A C 1
ATOM 1754 O O . PHE A 1 211 ? -1.639 32.031 -5.59 1 84.81 211 PHE A O 1
ATOM 1761 N N . THR A 1 212 ? -0.192 32.812 -7.082 1 88.56 212 THR A N 1
ATOM 1762 C CA . THR A 1 212 ? 0.351 33.75 -6.105 1 88.56 212 THR A CA 1
ATOM 1763 C C . THR A 1 212 ? -0.691 34.812 -5.73 1 88.56 212 THR A C 1
ATOM 1765 O O . THR A 1 212 ? -0.758 35.25 -4.574 1 88.56 212 THR A O 1
ATOM 1768 N N . GLU A 1 213 ? -1.486 35.156 -6.691 1 90.06 213 GLU A N 1
ATOM 1769 C CA . GLU A 1 213 ? -2.523 36.156 -6.465 1 90.06 213 GLU A CA 1
ATOM 1770 C C . GLU A 1 213 ? -3.613 35.625 -5.539 1 90.06 213 GLU A C 1
ATOM 1772 O O . GLU A 1 213 ? -4.352 36.406 -4.934 1 90.06 213 GLU A O 1
ATOM 1777 N N . LYS A 1 214 ? -3.629 34.312 -5.445 1 94 214 LYS A N 1
ATOM 1778 C CA . LYS A 1 214 ? -4.656 33.719 -4.613 1 94 214 LYS A CA 1
ATOM 1779 C C . LYS A 1 214 ? -4.184 33.562 -3.168 1 94 214 LYS A C 1
ATOM 1781 O O . LYS A 1 214 ? -4.953 33.156 -2.295 1 94 214 LYS A O 1
ATOM 1786 N N . ILE A 1 215 ? -2.957 33.969 -2.9 1 96.5 215 ILE A N 1
ATOM 1787 C CA . ILE A 1 215 ? -2.473 34.031 -1.527 1 96.5 215 ILE A CA 1
ATOM 1788 C C . ILE A 1 215 ? -2.904 35.375 -0.91 1 96.5 215 ILE A C 1
ATOM 1790 O O . ILE A 1 215 ? -2.291 36.406 -1.163 1 96.5 215 ILE A O 1
ATOM 1794 N N . ILE A 1 216 ? -3.846 35.312 -0.034 1 97.62 216 ILE A N 1
ATOM 1795 C CA . ILE A 1 216 ? -4.531 36.531 0.355 1 97.62 216 ILE A CA 1
ATOM 1796 C C . ILE A 1 216 ? -3.93 37.062 1.653 1 97.62 216 ILE A C 1
ATOM 1798 O O . ILE A 1 216 ? -4.27 38.188 2.092 1 97.62 216 ILE A O 1
ATOM 1802 N N . SER A 1 217 ? -3.174 36.406 2.328 1 98.12 217 SER A N 1
ATOM 1803 C CA . SER A 1 217 ? -2.217 36.812 3.357 1 98.12 217 SER A CA 1
ATOM 1804 C C . SER A 1 217 ? -0.834 36.25 3.078 1 98.12 217 SER A C 1
ATOM 1806 O O . SER A 1 217 ? -0.625 35.031 3.203 1 98.12 217 SER A O 1
ATOM 1808 N N . ASN A 1 218 ? 0.134 37.125 2.701 1 97.38 218 ASN A N 1
ATOM 1809 C CA . ASN A 1 218 ? 1.31 36.625 2.002 1 97.38 218 ASN A CA 1
ATOM 1810 C C . ASN A 1 218 ? 2.602 37.094 2.66 1 97.38 218 ASN A C 1
ATOM 1812 O O . ASN A 1 218 ? 3.086 38.188 2.373 1 97.38 218 ASN A O 1
ATOM 1816 N N . ASP A 1 219 ? 3.203 36.25 3.439 1 98 219 ASP A N 1
ATOM 1817 C CA . ASP A 1 219 ? 4.48 36.531 4.082 1 98 219 ASP A CA 1
ATOM 1818 C C . ASP A 1 219 ? 5.617 35.781 3.408 1 98 219 ASP A C 1
ATOM 1820 O O . ASP A 1 219 ? 6.605 35.406 4.055 1 98 219 ASP A O 1
ATOM 1824 N N . LEU A 1 220 ? 5.512 35.469 2.143 1 96.88 220 LEU A N 1
ATOM 1825 C CA . LEU A 1 220 ? 6.52 34.719 1.406 1 96.88 220 LEU A CA 1
ATOM 1826 C C . LEU A 1 220 ? 7.887 35.375 1.519 1 96.88 220 LEU A C 1
ATOM 1828 O O . LEU A 1 220 ? 8.891 34.688 1.743 1 96.88 220 LEU A O 1
ATOM 1832 N N . GLN A 1 221 ? 7.906 36.656 1.37 1 96.69 221 GLN A N 1
ATOM 1833 C CA . GLN A 1 221 ? 9.18 37.375 1.396 1 96.69 221 GLN A CA 1
ATOM 1834 C C . GLN A 1 221 ? 9.867 37.219 2.75 1 96.69 221 GLN A C 1
ATOM 1836 O O . GLN A 1 221 ? 11.086 37.062 2.816 1 96.69 221 GLN A O 1
ATOM 1841 N N . LYS A 1 222 ? 9.102 37.312 3.807 1 97.44 222 LYS A N 1
ATOM 1842 C CA . LYS A 1 222 ? 9.664 37.125 5.137 1 97.44 222 LYS A CA 1
ATOM 1843 C C . LYS A 1 222 ? 10.242 35.719 5.289 1 97.44 222 LYS A C 1
ATOM 1845 O O . LYS A 1 222 ? 11.305 35.531 5.883 1 97.44 222 LYS A O 1
ATOM 1850 N N . ALA A 1 223 ? 9.547 34.781 4.809 1 97.94 223 ALA A N 1
ATOM 1851 C CA . ALA A 1 223 ? 10.008 33.375 4.879 1 97.94 223 ALA A CA 1
ATOM 1852 C C . ALA A 1 223 ? 11.305 33.219 4.094 1 97.94 223 ALA A C 1
ATOM 1854 O O . ALA A 1 223 ? 12.219 32.5 4.547 1 97.94 223 ALA A O 1
ATOM 1855 N N . ILE A 1 224 ? 11.336 33.812 2.914 1 97.12 224 ILE A N 1
ATOM 1856 C CA . ILE A 1 224 ? 12.5 33.75 2.039 1 97.12 224 ILE A CA 1
ATOM 1857 C C . ILE A 1 224 ? 13.719 34.281 2.758 1 97.12 224 ILE A C 1
ATOM 1859 O O . ILE A 1 224 ? 14.805 33.719 2.707 1 97.12 224 ILE A O 1
ATOM 1863 N N . GLU A 1 225 ? 13.547 35.312 3.467 1 96.69 225 GLU A N 1
ATOM 1864 C CA . GLU A 1 225 ? 14.641 35.969 4.191 1 96.69 225 GLU A CA 1
ATOM 1865 C C . GLU A 1 225 ? 15.211 35.031 5.254 1 96.69 225 GLU A C 1
ATOM 1867 O O . GLU A 1 225 ? 16.438 34.938 5.418 1 96.69 225 GLU A O 1
ATOM 1872 N N . ILE A 1 226 ? 14.391 34.375 5.938 1 97.06 226 ILE A N 1
ATOM 1873 C CA . ILE A 1 226 ? 14.844 33.406 6.953 1 97.06 226 ILE A CA 1
ATOM 1874 C C . ILE A 1 226 ? 15.586 32.281 6.289 1 97.06 226 ILE A C 1
ATOM 1876 O O . ILE A 1 226 ? 16.656 31.859 6.754 1 97.06 226 ILE A O 1
ATOM 1880 N N . LEU A 1 227 ? 15.07 31.75 5.207 1 97.19 227 LEU A N 1
ATOM 1881 C CA . LEU A 1 227 ? 15.633 30.578 4.543 1 97.19 227 LEU A CA 1
ATOM 1882 C C . LEU A 1 227 ? 17 30.906 3.938 1 97.19 227 LEU A C 1
ATOM 1884 O O . LEU A 1 227 ? 17.875 30.047 3.887 1 97.19 227 LEU A O 1
ATOM 1888 N N . GLN A 1 228 ? 17.141 32.156 3.514 1 94.88 228 GLN A N 1
ATOM 1889 C CA . GLN A 1 228 ? 18.406 32.562 2.939 1 94.88 228 GLN A CA 1
ATOM 1890 C C . GLN A 1 228 ? 19.531 32.531 3.979 1 94.88 228 GLN A C 1
ATOM 1892 O O . GLN A 1 228 ? 20.703 32.438 3.627 1 94.88 228 GLN A O 1
ATOM 1897 N N . HIS A 1 229 ? 19.172 32.5 5.273 1 94.25 229 HIS A N 1
ATOM 1898 C CA . HIS A 1 229 ? 20.156 32.469 6.344 1 94.25 229 HIS A CA 1
ATOM 1899 C C . HIS A 1 229 ? 20.078 31.156 7.121 1 94.25 229 HIS A C 1
ATOM 1901 O O . HIS A 1 229 ? 20.531 31.078 8.266 1 94.25 229 HIS A O 1
ATOM 1907 N N . ALA A 1 230 ? 19.531 30.156 6.527 1 96 230 ALA A N 1
ATOM 1908 C CA . ALA A 1 230 ? 19.266 28.938 7.273 1 96 230 ALA A CA 1
ATOM 1909 C C . ALA A 1 230 ? 20.328 27.875 6.996 1 96 230 ALA A C 1
ATOM 1911 O O . ALA A 1 230 ? 20.156 26.703 7.324 1 96 230 ALA A O 1
ATOM 1912 N N . CYS A 1 231 ? 21.438 28.25 6.426 1 95.81 231 CYS A N 1
ATOM 1913 C CA . CYS A 1 231 ? 22.516 27.297 6.129 1 95.81 231 CYS A CA 1
ATOM 1914 C C . CYS A 1 231 ? 22.953 26.562 7.387 1 95.81 231 CYS A C 1
ATOM 1916 O O . CYS A 1 231 ? 23.203 27.172 8.422 1 95.81 231 CYS A O 1
ATOM 1918 N N . GLY A 1 232 ? 23 25.219 7.332 1 97.56 232 GLY A N 1
ATOM 1919 C CA . GLY A 1 232 ? 23.484 24.391 8.422 1 97.56 232 GLY A CA 1
ATOM 1920 C C . GLY A 1 232 ? 22.453 24.203 9.523 1 97.56 232 GLY A C 1
ATOM 1921 O O . GLY A 1 232 ? 22.688 23.453 10.477 1 97.56 232 GLY A O 1
ATOM 1922 N N . GLN A 1 233 ? 21.328 24.875 9.453 1 98.38 233 GLN A N 1
ATOM 1923 C CA . GLN A 1 233 ? 20.312 24.828 10.508 1 98.38 233 GLN A CA 1
ATOM 1924 C C . GLN A 1 233 ? 19.297 23.719 10.242 1 98.38 233 GLN A C 1
ATOM 1926 O O . GLN A 1 233 ? 19.344 23.062 9.195 1 98.38 233 GLN A O 1
ATOM 1931 N N . ARG A 1 234 ? 18.438 23.516 11.211 1 98.56 234 ARG A N 1
ATOM 1932 C CA . ARG A 1 234 ? 17.359 22.531 11.117 1 98.56 234 ARG A CA 1
ATOM 1933 C C . ARG A 1 234 ? 16.047 23.203 10.742 1 98.56 234 ARG A C 1
ATOM 1935 O O . ARG A 1 234 ? 15.75 24.312 11.211 1 98.56 234 ARG A O 1
ATOM 1942 N N . ILE A 1 235 ? 15.32 22.594 9.859 1 98.81 235 ILE A N 1
ATOM 1943 C CA . ILE A 1 235 ? 13.961 23 9.539 1 98.81 235 ILE A CA 1
ATOM 1944 C C . ILE A 1 235 ? 12.992 21.844 9.797 1 98.81 235 ILE A C 1
ATOM 1946 O O . ILE A 1 235 ? 13.297 20.703 9.477 1 98.81 235 ILE A O 1
ATOM 1950 N N . ASP A 1 236 ? 11.883 22.125 10.391 1 98.88 236 ASP A N 1
ATOM 1951 C CA . ASP A 1 236 ? 10.836 21.125 10.617 1 98.88 236 ASP A CA 1
ATOM 1952 C C . ASP A 1 236 ? 9.641 21.375 9.703 1 98.88 236 ASP A C 1
ATOM 1954 O O . ASP A 1 236 ? 9.234 22.516 9.484 1 98.88 236 ASP A O 1
ATOM 1958 N N . ILE A 1 237 ? 9.156 20.328 9.148 1 98.94 237 ILE A N 1
ATOM 1959 C CA . ILE A 1 237 ? 7.902 20.359 8.406 1 98.94 237 ILE A CA 1
ATOM 1960 C C . ILE A 1 237 ? 6.859 19.516 9.109 1 98.94 237 ILE A C 1
ATOM 1962 O O . ILE A 1 237 ? 7.008 18.281 9.203 1 98.94 237 ILE A O 1
ATOM 1966 N N . VAL A 1 238 ? 5.84 20.094 9.68 1 98.88 238 VAL A N 1
ATOM 1967 C CA . VAL A 1 238 ? 4.711 19.375 10.25 1 98.88 238 VAL A CA 1
ATOM 1968 C C . VAL A 1 238 ? 3.738 18.984 9.141 1 98.88 238 VAL A C 1
ATOM 1970 O O . VAL A 1 238 ? 3.027 19.828 8.602 1 98.88 238 VAL A O 1
ATOM 1973 N N . LEU A 1 239 ? 3.686 17.719 8.875 1 98.69 239 LEU A N 1
ATOM 1974 C CA . LEU A 1 239 ? 3.037 17.188 7.684 1 98.69 239 LEU A CA 1
ATOM 1975 C C . LEU A 1 239 ? 1.52 17.188 7.84 1 98.69 239 LEU A C 1
ATOM 1977 O O . LEU A 1 239 ? 1.006 17.172 8.961 1 98.69 239 LEU A O 1
ATOM 1981 N N . ASP A 1 240 ? 0.854 17.234 6.684 1 97.31 240 ASP A N 1
ATOM 1982 C CA . ASP A 1 240 ? -0.6 17.141 6.59 1 97.31 240 ASP A CA 1
ATOM 1983 C C . ASP A 1 240 ? -1.018 15.969 5.707 1 97.31 240 ASP A C 1
ATOM 1985 O O . ASP A 1 240 ? -0.969 14.812 6.141 1 97.31 240 ASP A O 1
ATOM 1989 N N . ASN A 1 241 ? -1.317 16.188 4.41 1 96.06 241 ASN A N 1
ATOM 1990 C CA . ASN A 1 241 ? -1.863 15.133 3.566 1 96.06 241 ASN A CA 1
ATOM 1991 C C . ASN A 1 241 ? -0.757 14.32 2.898 1 96.06 241 ASN A C 1
ATOM 1993 O O . ASN A 1 241 ? 0.271 14.875 2.502 1 96.06 241 ASN A O 1
ATOM 1997 N N . ALA A 1 242 ? -1.015 13.031 2.768 1 96.88 242 ALA A N 1
ATOM 1998 C CA . ALA A 1 242 ? -0.181 12.172 1.933 1 96.88 242 ALA A CA 1
ATOM 1999 C C . ALA A 1 242 ? -0.385 12.477 0.452 1 96.88 242 ALA A C 1
ATOM 2001 O O . ALA A 1 242 ? -0.896 13.547 0.097 1 96.88 242 ALA A O 1
ATOM 2002 N N . GLY A 1 243 ? 0.151 11.633 -0.436 1 93.75 243 GLY A N 1
ATOM 2003 C CA . GLY A 1 243 ? -0.034 11.812 -1.867 1 93.75 243 GLY A CA 1
ATOM 2004 C C . GLY A 1 243 ? 0.822 12.922 -2.447 1 93.75 243 GLY A C 1
ATOM 2005 O O . GLY A 1 243 ? 2.02 13 -2.168 1 93.75 243 GLY A O 1
ATOM 2006 N N . LEU A 1 244 ? 0.158 13.719 -3.25 1 93.56 244 LEU A N 1
ATOM 2007 C CA . LEU A 1 244 ? 0.879 14.773 -3.963 1 93.56 244 LEU A CA 1
ATOM 2008 C C . LEU A 1 244 ? 1.421 15.812 -2.99 1 93.56 244 LEU A C 1
ATOM 2010 O O . LEU A 1 244 ? 2.494 16.375 -3.213 1 93.56 244 LEU A O 1
ATOM 2014 N N . GLU A 1 245 ? 0.689 16.047 -1.933 1 95.56 245 GLU A N 1
ATOM 2015 C CA . GLU A 1 245 ? 1.162 17.016 -0.953 1 95.56 245 GLU A CA 1
ATOM 2016 C C . GLU A 1 245 ? 2.467 16.562 -0.308 1 95.56 245 GLU A C 1
ATOM 2018 O O . GLU A 1 245 ? 3.42 17.344 -0.205 1 95.56 245 GLU A O 1
ATOM 2023 N N . LEU A 1 246 ? 2.49 15.32 0.171 1 98 246 LEU A N 1
ATOM 2024 C CA . LEU A 1 246 ? 3.719 14.797 0.753 1 98 246 LEU A CA 1
ATOM 2025 C C . LEU A 1 246 ? 4.863 14.844 -0.254 1 98 246 LEU A C 1
ATOM 2027 O O . LEU A 1 246 ? 6 15.164 0.106 1 98 246 LEU A O 1
ATOM 2031 N N . PHE A 1 247 ? 4.574 14.5 -1.489 1 97.25 247 PHE A N 1
ATOM 2032 C CA . PHE A 1 247 ? 5.57 14.594 -2.551 1 97.25 247 PHE A CA 1
ATOM 2033 C C . PHE A 1 247 ? 6.121 16.016 -2.65 1 97.25 247 PHE A C 1
ATOM 2035 O O . PHE A 1 247 ? 7.336 16.203 -2.74 1 97.25 247 PHE A O 1
ATOM 2042 N N . GLY A 1 248 ? 5.242 17 -2.643 1 96.06 248 GLY A N 1
ATOM 2043 C CA . GLY A 1 248 ? 5.656 18.391 -2.664 1 96.06 248 GLY A CA 1
ATOM 2044 C C . GLY A 1 248 ? 6.5 18.781 -1.466 1 96.06 248 GLY A C 1
ATOM 2045 O O . GLY A 1 248 ? 7.441 19.562 -1.593 1 96.06 248 GLY A O 1
ATOM 2046 N N . ASP A 1 249 ? 6.176 18.281 -0.294 1 98.31 249 ASP A N 1
ATOM 2047 C CA . ASP A 1 249 ? 6.961 18.547 0.911 1 98.31 249 ASP A CA 1
ATOM 2048 C C . ASP A 1 249 ? 8.383 18 0.762 1 98.31 249 ASP A C 1
ATOM 2050 O O . ASP A 1 249 ? 9.344 18.641 1.182 1 98.31 249 ASP A O 1
ATOM 2054 N N . LEU A 1 250 ? 8.477 16.828 0.187 1 98.56 250 LEU A N 1
ATOM 2055 C CA . LEU A 1 250 ? 9.781 16.203 -0.028 1 98.56 250 LEU A CA 1
ATOM 2056 C C . LEU A 1 250 ? 10.586 17 -1.06 1 98.56 250 LEU A C 1
ATOM 2058 O O . LEU A 1 250 ? 11.805 17.109 -0.938 1 98.56 250 LEU A O 1
ATOM 2062 N N . VAL A 1 251 ? 9.93 17.5 -2.033 1 97.31 251 VAL A N 1
ATOM 2063 C CA . VAL A 1 251 ? 10.578 18.344 -3.039 1 97.31 251 VAL A CA 1
ATOM 2064 C C . VAL A 1 251 ? 11.156 19.594 -2.379 1 97.31 251 VAL A C 1
ATOM 2066 O O . VAL A 1 251 ? 12.305 19.969 -2.635 1 97.31 251 VAL A O 1
ATOM 2069 N N . LEU A 1 252 ? 10.375 20.234 -1.538 1 97.69 252 LEU A N 1
ATOM 2070 C CA . LEU A 1 252 ? 10.875 21.391 -0.812 1 97.69 252 LEU A CA 1
ATOM 2071 C C . LEU A 1 252 ? 12.07 21.016 0.056 1 97.69 252 LEU A C 1
ATOM 2073 O O . LEU A 1 252 ? 13.078 21.734 0.075 1 97.69 252 LEU A O 1
ATOM 2077 N N . ALA A 1 253 ? 11.961 19.938 0.775 1 98.75 253 ALA A N 1
ATOM 2078 C CA . ALA A 1 253 ? 13.031 19.5 1.656 1 98.75 253 ALA A CA 1
ATOM 2079 C C . ALA A 1 253 ? 14.32 19.25 0.871 1 98.75 253 ALA A C 1
ATOM 2081 O O . ALA A 1 253 ? 15.414 19.578 1.328 1 98.75 253 ALA A O 1
ATOM 2082 N N . ASP A 1 254 ? 14.156 18.609 -0.269 1 97.69 254 ASP A N 1
ATOM 2083 C CA . ASP A 1 254 ? 15.273 18.359 -1.17 1 97.69 254 ASP A CA 1
ATOM 2084 C C . ASP A 1 254 ? 15.969 19.672 -1.557 1 97.69 254 ASP A C 1
ATOM 2086 O O . ASP A 1 254 ? 17.188 19.766 -1.475 1 97.69 254 ASP A O 1
ATOM 2090 N N . PHE A 1 255 ? 15.18 20.625 -1.968 1 95.12 255 PHE A N 1
ATOM 2091 C CA . PHE A 1 255 ? 15.68 21.953 -2.33 1 95.12 255 PHE A CA 1
ATOM 2092 C C . PHE A 1 255 ? 16.375 22.609 -1.148 1 95.12 255 PHE A C 1
ATOM 2094 O O . PHE A 1 255 ? 17.438 23.203 -1.305 1 95.12 255 PHE A O 1
ATOM 2101 N N . LEU A 1 256 ? 15.828 22.5 0.052 1 97.38 256 LEU A N 1
ATOM 2102 C CA . LEU A 1 256 ? 16.391 23.109 1.254 1 97.38 256 LEU A CA 1
ATOM 2103 C C . LEU A 1 256 ? 17.75 22.531 1.575 1 97.38 256 LEU A C 1
ATOM 2105 O O . LEU A 1 256 ? 18.672 23.266 1.934 1 97.38 256 LEU A O 1
ATOM 2109 N N . ILE A 1 257 ? 17.875 21.234 1.438 1 97 257 ILE A N 1
ATOM 2110 C CA . ILE A 1 257 ? 19.141 20.562 1.762 1 97 257 ILE A CA 1
ATOM 2111 C C . ILE A 1 257 ? 20.172 20.859 0.683 1 97 257 ILE A C 1
ATOM 2113 O O . ILE A 1 257 ? 21.312 21.25 0.992 1 97 257 ILE A O 1
ATOM 2117 N N . ASN A 1 258 ? 19.797 20.797 -0.551 1 93.69 258 ASN A N 1
ATOM 2118 C CA . ASN A 1 258 ? 20.781 20.75 -1.629 1 93.69 258 ASN A CA 1
ATOM 2119 C C . ASN A 1 258 ? 21.078 22.156 -2.164 1 93.69 258 ASN A C 1
ATOM 2121 O O . ASN A 1 258 ? 22.141 22.391 -2.736 1 93.69 258 ASN A O 1
ATOM 2125 N N . VAL A 1 259 ? 20.172 23.062 -1.984 1 92.5 259 VAL A N 1
ATOM 2126 C CA . VAL A 1 259 ? 20.359 24.391 -2.562 1 92.5 259 VAL A CA 1
ATOM 2127 C C . VAL A 1 259 ? 20.531 25.422 -1.45 1 92.5 259 VAL A C 1
ATOM 2129 O O . VAL A 1 259 ? 21.516 26.141 -1.404 1 92.5 259 VAL A O 1
ATOM 2132 N N . VAL A 1 260 ? 19.594 25.438 -0.523 1 93.94 260 VAL A N 1
ATOM 2133 C CA . VAL A 1 260 ? 19.672 26.391 0.583 1 93.94 260 VAL A CA 1
ATOM 2134 C C . VAL A 1 260 ? 20.734 25.953 1.572 1 93.94 260 VAL A C 1
ATOM 2136 O O . VAL A 1 260 ? 21.219 26.75 2.373 1 93.94 260 VAL A O 1
ATOM 2139 N N . LYS A 1 261 ? 21.125 24.641 1.559 1 95.38 261 LYS A N 1
ATOM 2140 C CA . LYS A 1 261 ? 22.172 24.031 2.371 1 95.38 261 LYS A CA 1
ATOM 2141 C C . LYS A 1 261 ? 21.766 23.969 3.84 1 95.38 261 LYS A C 1
ATOM 2143 O O . LYS A 1 261 ? 22.578 24.203 4.727 1 95.38 261 LYS A O 1
ATOM 2148 N N . VAL A 1 262 ? 20.484 23.781 4.035 1 97.25 262 VAL A N 1
ATOM 2149 C CA . VAL A 1 262 ? 20 23.453 5.379 1 97.25 262 VAL A CA 1
ATOM 2150 C C . VAL A 1 262 ? 20.656 22.172 5.875 1 97.25 262 VAL A C 1
ATOM 2152 O O . VAL A 1 262 ? 21 21.297 5.078 1 97.25 262 VAL A O 1
ATOM 2155 N N . GLY A 1 263 ? 20.875 22.078 7.211 1 98.25 263 GLY A N 1
ATOM 2156 C CA . GLY A 1 263 ? 21.562 20.938 7.777 1 98.25 263 GLY A CA 1
ATOM 2157 C C . GLY A 1 263 ? 20.688 19.688 7.871 1 98.25 263 GLY A C 1
ATOM 2158 O O . GLY A 1 263 ? 21.172 18.578 7.684 1 98.25 263 GLY A O 1
ATOM 2159 N N . LYS A 1 264 ? 19.5 19.906 8.25 1 98.25 264 LYS A N 1
ATOM 2160 C CA . LYS A 1 264 ? 18.594 18.781 8.477 1 98.25 264 LYS A CA 1
ATOM 2161 C C . LYS A 1 264 ? 17.125 19.219 8.32 1 98.25 264 LYS A C 1
ATOM 2163 O O . LYS A 1 264 ? 16.766 20.328 8.719 1 98.25 264 LYS A O 1
ATOM 2168 N N . VAL A 1 265 ? 16.359 18.359 7.715 1 98.88 265 VAL A N 1
ATOM 2169 C CA . VAL A 1 265 ? 14.906 18.547 7.68 1 98.88 265 VAL A CA 1
ATOM 2170 C C . VAL A 1 265 ? 14.219 17.422 8.43 1 98.88 265 VAL A C 1
ATOM 2172 O O . VAL A 1 265 ? 14.445 16.234 8.148 1 98.88 265 VAL A O 1
ATOM 2175 N N . ILE A 1 266 ? 13.414 17.75 9.43 1 98.88 266 ILE A N 1
ATOM 2176 C CA . ILE A 1 266 ? 12.648 16.766 10.188 1 98.88 266 ILE A CA 1
ATOM 2177 C C . ILE A 1 266 ? 11.18 16.812 9.766 1 98.88 266 ILE A C 1
ATOM 2179 O O . ILE A 1 266 ? 10.555 17.875 9.805 1 98.88 266 ILE A O 1
ATOM 2183 N N . PHE A 1 267 ? 10.688 15.688 9.305 1 98.88 267 PHE A N 1
ATOM 2184 C CA . PHE A 1 267 ? 9.281 15.539 8.953 1 98.88 267 PHE A CA 1
ATOM 2185 C C . PHE A 1 267 ? 8.477 15.039 10.141 1 98.88 267 PHE A C 1
ATOM 2187 O O . PHE A 1 267 ? 8.727 13.945 10.656 1 98.88 267 PHE A O 1
ATOM 2194 N N . ARG A 1 268 ? 7.555 15.852 10.539 1 98.75 268 ARG A N 1
ATOM 2195 C CA . ARG A 1 268 ? 6.711 15.508 11.68 1 98.75 268 ARG A CA 1
ATOM 2196 C C . ARG A 1 268 ? 5.391 14.898 11.219 1 98.75 268 ARG A C 1
ATOM 2198 O O . ARG A 1 268 ? 4.473 15.617 10.828 1 98.75 268 ARG A O 1
ATOM 2205 N N . GLY A 1 269 ? 5.293 13.578 11.258 1 98.31 269 GLY A N 1
ATOM 2206 C CA . GLY A 1 269 ? 4.105 12.875 10.812 1 98.31 269 GLY A CA 1
ATOM 2207 C C . GLY A 1 269 ? 3.217 12.422 11.953 1 98.31 269 GLY A C 1
ATOM 2208 O O . GLY A 1 269 ? 3.482 12.734 13.117 1 98.31 269 GLY A O 1
ATOM 2209 N N . LYS A 1 270 ? 2.109 11.789 11.602 1 97.75 270 LYS A N 1
ATOM 2210 C CA . LYS A 1 270 ? 1.143 11.305 12.578 1 97.75 270 LYS A CA 1
ATOM 2211 C C . LYS A 1 270 ? 1.456 9.875 13 1 97.75 270 LYS A C 1
ATOM 2213 O O . LYS A 1 270 ? 1.887 9.062 12.18 1 97.75 270 LYS A O 1
ATOM 2218 N N . ALA A 1 271 ? 1.114 9.562 14.219 1 92.88 271 ALA A N 1
ATOM 2219 C CA . ALA A 1 271 ? 1.466 8.266 14.789 1 92.88 271 ALA A CA 1
ATOM 2220 C C . ALA A 1 271 ? 0.397 7.223 14.484 1 92.88 271 ALA A C 1
ATOM 2222 O O . ALA A 1 271 ? 0.582 6.035 14.766 1 92.88 271 ALA A O 1
ATOM 2223 N N . MET A 1 272 ? -0.687 7.617 13.906 1 94.56 272 MET A N 1
ATOM 2224 C CA . MET A 1 272 ? -1.791 6.738 13.531 1 94.56 272 MET A CA 1
ATOM 2225 C C . MET A 1 272 ? -2.623 7.348 12.414 1 94.56 272 MET A C 1
ATOM 2227 O O . MET A 1 272 ? -2.504 8.539 12.125 1 94.56 272 MET A O 1
ATOM 2231 N N . PRO A 1 273 ? -3.428 6.473 11.742 1 95.44 273 PRO A N 1
ATOM 2232 C CA . PRO A 1 273 ? -4.301 7.082 10.734 1 95.44 273 PRO A CA 1
ATOM 2233 C C . PRO A 1 273 ? -5.137 8.227 11.305 1 95.44 273 PRO A C 1
ATOM 2235 O O . PRO A 1 273 ? -5.754 8.086 12.359 1 95.44 273 PRO A O 1
ATOM 2238 N N . TRP A 1 274 ? -5.07 9.359 10.586 1 96.62 274 TRP A N 1
ATOM 2239 C CA . TRP A 1 274 ? -5.609 10.602 11.133 1 96.62 274 TRP A CA 1
ATOM 2240 C C . TRP A 1 274 ? -6.176 11.477 10.016 1 96.62 274 TRP A C 1
ATOM 2242 O O . TRP A 1 274 ? -5.523 11.695 8.992 1 96.62 274 TRP A O 1
ATOM 2252 N N . PHE A 1 275 ? -7.402 11.906 10.18 1 95.25 275 PHE A N 1
ATOM 2253 C CA . PHE A 1 275 ? -8.094 12.852 9.305 1 95.25 275 PHE A CA 1
ATOM 2254 C C . PHE A 1 275 ? -8.016 12.398 7.852 1 95.25 275 PHE A C 1
ATOM 2256 O O . PHE A 1 275 ? -7.727 13.195 6.961 1 95.25 275 PHE A O 1
ATOM 2263 N N . VAL A 1 276 ? -8.156 11.195 7.59 1 93.75 276 VAL A N 1
ATOM 2264 C CA . VAL A 1 276 ? -8.289 10.523 6.297 1 93.75 276 VAL A CA 1
ATOM 2265 C C . VAL A 1 276 ? -6.945 10.539 5.57 1 93.75 276 VAL A C 1
ATOM 2267 O O . VAL A 1 276 ? -6.379 9.484 5.277 1 93.75 276 VAL A O 1
ATOM 2270 N N . SER A 1 277 ? -6.316 11.695 5.465 1 95.31 277 SER A N 1
ATOM 2271 C CA . SER A 1 277 ? -5.223 11.781 4.504 1 95.31 277 SER A CA 1
ATOM 2272 C C . SER A 1 277 ? -3.918 12.188 5.184 1 95.31 277 SER A C 1
ATOM 2274 O O . SER A 1 277 ? -2.887 12.336 4.523 1 95.31 277 SER A O 1
ATOM 2276 N N . ASP A 1 278 ? -3.916 12.406 6.469 1 97.19 278 ASP A N 1
ATOM 2277 C CA . ASP A 1 278 ? -2.695 12.82 7.156 1 97.19 278 ASP A CA 1
ATOM 2278 C C . ASP A 1 278 ? -1.603 11.766 7.023 1 97.19 278 ASP A C 1
ATOM 2280 O O . ASP A 1 278 ? -1.882 10.57 7.07 1 97.19 278 ASP A O 1
ATOM 2284 N N . VAL A 1 279 ? -0.381 12.195 6.992 1 98.25 279 VAL A N 1
ATOM 2285 C CA . VAL A 1 279 ? 0.757 11.336 6.676 1 98.25 279 VAL A CA 1
ATOM 2286 C C . VAL A 1 279 ? 1.142 10.516 7.906 1 98.25 279 VAL A C 1
ATOM 2288 O O . VAL A 1 279 ? 1.365 11.07 8.984 1 98.25 279 VAL A O 1
ATOM 2291 N N . THR A 1 280 ? 1.229 9.266 7.777 1 97.75 280 THR A N 1
ATOM 2292 C CA . THR A 1 280 ? 1.796 8.352 8.766 1 97.75 280 THR A CA 1
ATOM 2293 C C . THR A 1 280 ? 3.156 7.84 8.305 1 97.75 280 THR A C 1
ATOM 2295 O O . THR A 1 280 ? 3.602 8.148 7.195 1 97.75 280 THR A O 1
ATOM 2298 N N . ASN A 1 281 ? 3.84 7.098 9.219 1 96.69 281 ASN A N 1
ATOM 2299 C CA . ASN A 1 281 ? 5.098 6.465 8.836 1 96.69 281 ASN A CA 1
ATOM 2300 C C . ASN A 1 281 ? 4.926 5.559 7.621 1 96.69 281 ASN A C 1
ATOM 2302 O O . ASN A 1 281 ? 5.789 5.523 6.742 1 96.69 281 ASN A O 1
ATOM 2306 N N . GLY A 1 282 ? 3.781 4.84 7.605 1 95.88 282 GLY A N 1
ATOM 2307 C CA . GLY A 1 282 ? 3.51 3.963 6.477 1 95.88 282 GLY A CA 1
ATOM 2308 C C . GLY A 1 282 ? 3.404 4.707 5.16 1 95.88 282 GLY A C 1
ATOM 2309 O O . GLY A 1 282 ? 3.934 4.258 4.141 1 95.88 282 GLY A O 1
ATOM 2310 N N . ASP A 1 283 ? 2.725 5.832 5.172 1 97.62 283 ASP A N 1
ATOM 2311 C CA . ASP A 1 283 ? 2.576 6.652 3.973 1 97.62 283 ASP A CA 1
ATOM 2312 C C . ASP A 1 283 ? 3.93 7.168 3.49 1 97.62 283 ASP A C 1
ATOM 2314 O O . ASP A 1 283 ? 4.203 7.176 2.287 1 97.62 283 ASP A O 1
ATOM 2318 N N . PHE A 1 284 ? 4.707 7.688 4.445 1 98.31 284 PHE A N 1
ATOM 2319 C CA . PHE A 1 284 ? 6.02 8.258 4.16 1 98.31 284 PHE A CA 1
ATOM 2320 C C . PHE A 1 284 ? 6.941 7.215 3.537 1 98.31 284 PHE A C 1
ATOM 2322 O O . PHE A 1 284 ? 7.566 7.465 2.506 1 98.31 284 PHE A O 1
ATOM 2329 N N . HIS A 1 285 ? 6.957 6.074 4.156 1 96.25 285 HIS A N 1
ATOM 2330 C CA . HIS A 1 285 ? 7.77 4.965 3.668 1 96.25 285 HIS A CA 1
ATOM 2331 C C . HIS A 1 285 ? 7.293 4.492 2.299 1 96.25 285 HIS A C 1
ATOM 2333 O O . HIS A 1 285 ? 8.102 4.254 1.401 1 96.25 285 HIS A O 1
ATOM 2339 N N . TRP A 1 286 ? 6.051 4.32 2.129 1 96.81 286 TRP A N 1
ATOM 2340 C CA . TRP A 1 286 ? 5.461 3.844 0.882 1 96.81 286 TRP A CA 1
ATOM 2341 C C . TRP A 1 286 ? 5.863 4.738 -0.286 1 96.81 286 TRP A C 1
ATOM 2343 O O . TRP A 1 286 ? 6.285 4.25 -1.335 1 96.81 286 TRP A O 1
ATOM 2353 N N . LEU A 1 287 ? 5.715 6.039 -0.104 1 97.94 287 LEU A N 1
ATOM 2354 C CA . LEU A 1 287 ? 6.027 6.969 -1.182 1 97.94 287 LEU A CA 1
ATOM 2355 C C . LEU A 1 287 ? 7.492 6.863 -1.584 1 97.94 287 LEU A C 1
ATOM 2357 O O . LEU A 1 287 ? 7.816 6.844 -2.773 1 97.94 287 LEU A O 1
ATOM 2361 N N . LEU A 1 288 ? 8.383 6.785 -0.623 1 97.75 288 LEU A N 1
ATOM 2362 C CA . LEU A 1 288 ? 9.812 6.684 -0.9 1 97.75 288 LEU A CA 1
ATOM 2363 C C . LEU A 1 288 ? 10.125 5.406 -1.671 1 97.75 288 LEU A C 1
ATOM 2365 O O . LEU A 1 288 ? 10.93 5.418 -2.605 1 97.75 288 LEU A O 1
ATOM 2369 N N . GLU A 1 289 ? 9.469 4.336 -1.284 1 95.81 289 GLU A N 1
ATOM 2370 C CA . GLU A 1 289 ? 9.695 3.061 -1.96 1 95.81 289 GLU A CA 1
ATOM 2371 C C . GLU A 1 289 ? 9.18 3.098 -3.396 1 95.81 289 GLU A C 1
ATOM 2373 O O . GLU A 1 289 ? 9.859 2.631 -4.316 1 95.81 289 GLU A O 1
ATOM 2378 N N . ILE A 1 290 ? 8.016 3.627 -3.57 1 96.19 290 ILE A N 1
ATOM 2379 C CA . ILE A 1 290 ? 7.398 3.676 -4.891 1 96.19 290 ILE A CA 1
ATOM 2380 C C . ILE A 1 290 ? 8.258 4.516 -5.832 1 96.19 290 ILE A C 1
ATOM 2382 O O . ILE A 1 290 ? 8.469 4.141 -6.988 1 96.19 290 ILE A O 1
ATOM 2386 N N . LEU A 1 291 ? 8.789 5.613 -5.332 1 97 291 LEU A N 1
ATOM 2387 C CA . LEU A 1 291 ? 9.602 6.492 -6.164 1 97 291 LEU A CA 1
ATOM 2388 C C . LEU A 1 291 ? 10.953 5.852 -6.473 1 97 291 LEU A C 1
ATOM 2390 O O . LEU A 1 291 ? 11.398 5.848 -7.621 1 97 291 LEU A O 1
ATOM 2394 N N . SER A 1 292 ? 11.594 5.332 -5.508 1 95.38 292 SER A N 1
ATOM 2395 C CA . SER A 1 292 ? 12.938 4.777 -5.672 1 95.38 292 SER A CA 1
ATOM 2396 C C . SER A 1 292 ? 12.922 3.553 -6.582 1 95.38 292 SER A C 1
ATOM 2398 O O . SER A 1 292 ? 13.906 3.268 -7.266 1 95.38 292 SER A O 1
ATOM 2400 N N . GLY A 1 293 ? 11.805 2.844 -6.59 1 92.31 293 GLY A N 1
ATOM 2401 C CA . GLY A 1 293 ? 11.695 1.639 -7.398 1 92.31 293 GLY A CA 1
ATOM 2402 C C . GLY A 1 293 ? 11.07 1.886 -8.758 1 92.31 293 GLY A C 1
ATOM 2403 O O . GLY A 1 293 ? 10.977 0.969 -9.578 1 92.31 293 GLY A O 1
ATOM 2404 N N . SER A 1 294 ? 10.742 3.096 -9.047 1 91.81 294 SER A N 1
ATOM 2405 C CA . SER A 1 294 ? 10.023 3.428 -10.273 1 91.81 294 SER A CA 1
ATOM 2406 C C . SER A 1 294 ? 10.93 3.301 -11.492 1 91.81 294 SER A C 1
ATOM 2408 O O . SER A 1 294 ? 12.133 3.57 -11.414 1 91.81 294 SER A O 1
ATOM 2410 N N . ASN A 1 295 ? 10.352 2.926 -12.648 1 88.62 295 ASN A N 1
ATOM 2411 C CA . ASN A 1 295 ? 11.086 2.896 -13.906 1 88.62 295 ASN A CA 1
ATOM 2412 C C . ASN A 1 295 ? 11.125 4.27 -14.562 1 88.62 295 ASN A C 1
ATOM 2414 O O . ASN A 1 295 ? 11.828 4.473 -15.555 1 88.62 295 ASN A O 1
ATOM 2418 N N . HIS A 1 296 ? 10.367 5.191 -14 1 88.12 296 HIS A N 1
ATOM 2419 C CA . HIS A 1 296 ? 10.5 6.574 -14.445 1 88.12 296 HIS A CA 1
ATOM 2420 C C . HIS A 1 296 ? 11.766 7.215 -13.875 1 88.12 296 HIS A C 1
ATOM 2422 O O . HIS A 1 296 ? 11.914 7.332 -12.656 1 88.12 296 HIS A O 1
ATOM 2428 N N . ASN A 1 297 ? 12.547 7.652 -14.719 1 92.25 297 ASN A N 1
ATOM 2429 C CA . ASN A 1 297 ? 13.875 8.109 -14.336 1 92.25 297 ASN A CA 1
ATOM 2430 C C . ASN A 1 297 ? 13.805 9.234 -13.305 1 92.25 297 ASN A C 1
ATOM 2432 O O . ASN A 1 297 ? 14.562 9.242 -12.336 1 92.25 297 ASN A O 1
ATOM 2436 N N . SER A 1 298 ? 12.93 10.203 -13.547 1 92.69 298 SER A N 1
ATOM 2437 C CA . SER A 1 298 ? 12.836 11.344 -12.641 1 92.69 298 SER A CA 1
ATOM 2438 C C . SER A 1 298 ? 12.422 10.906 -11.234 1 92.69 298 SER A C 1
ATOM 2440 O O . SER A 1 298 ? 12.969 11.383 -10.242 1 92.69 298 SER A O 1
ATOM 2442 N N . PHE A 1 299 ? 11.461 9.977 -11.156 1 95.19 299 PHE A N 1
ATOM 2443 C CA . PHE A 1 299 ? 11.016 9.445 -9.875 1 95.19 299 PHE A CA 1
ATOM 2444 C C . PHE A 1 299 ? 12.117 8.641 -9.203 1 95.19 299 PHE A C 1
ATOM 2446 O O . PHE A 1 299 ? 12.383 8.812 -8.016 1 95.19 299 PHE A O 1
ATOM 2453 N N . ASN A 1 300 ? 12.711 7.816 -9.992 1 95.88 300 ASN A N 1
ATOM 2454 C CA . ASN A 1 300 ? 13.773 6.969 -9.461 1 95.88 300 ASN A CA 1
ATOM 2455 C C . ASN A 1 300 ? 14.906 7.797 -8.867 1 95.88 300 ASN A C 1
ATOM 2457 O O . ASN A 1 300 ? 15.359 7.535 -7.754 1 95.88 300 ASN A O 1
ATOM 2461 N N . LYS A 1 301 ? 15.352 8.828 -9.555 1 96.12 301 LYS A N 1
ATOM 2462 C CA . LYS A 1 301 ? 16.438 9.695 -9.102 1 96.12 301 LYS A CA 1
ATOM 2463 C C . LYS A 1 301 ? 16.047 10.422 -7.812 1 96.12 301 LYS A C 1
ATOM 2465 O O . LYS A 1 301 ? 16.844 10.477 -6.867 1 96.12 301 LYS A O 1
ATOM 2470 N N . ALA A 1 302 ? 14.891 10.969 -7.809 1 97 302 ALA A N 1
ATOM 2471 C CA . ALA A 1 302 ? 14.422 11.664 -6.617 1 97 302 ALA A CA 1
ATOM 2472 C C . ALA A 1 302 ? 14.312 10.719 -5.43 1 97 302 ALA A C 1
ATOM 2474 O O . ALA A 1 302 ? 14.797 11.023 -4.336 1 97 302 ALA A O 1
ATOM 2475 N N . GLY A 1 303 ? 13.633 9.578 -5.668 1 97.19 303 GLY A N 1
ATOM 2476 C CA . GLY A 1 303 ? 13.477 8.594 -4.609 1 97.19 303 GLY A CA 1
ATOM 2477 C C . GLY A 1 303 ? 14.789 8.133 -4.016 1 97.19 303 GLY A C 1
ATOM 2478 O O . GLY A 1 303 ? 14.93 8.047 -2.795 1 97.19 303 GLY A O 1
ATOM 2479 N N . GLN A 1 304 ? 15.742 7.844 -4.848 1 96.25 304 GLN A N 1
ATOM 2480 C CA . GLN A 1 304 ? 17.062 7.414 -4.391 1 96.25 304 GLN A CA 1
ATOM 2481 C C . GLN A 1 304 ? 17.75 8.516 -3.592 1 96.25 304 GLN A C 1
ATOM 2483 O O . GLN A 1 304 ? 18.344 8.25 -2.549 1 96.25 304 GLN A O 1
ATOM 2488 N N . ARG A 1 305 ? 17.656 9.672 -4.102 1 96.88 305 ARG A N 1
ATOM 2489 C CA . ARG A 1 305 ? 18.25 10.812 -3.408 1 96.88 305 ARG A CA 1
ATOM 2490 C C . ARG A 1 305 ? 17.641 11 -2.027 1 96.88 305 ARG A C 1
ATOM 2492 O O . ARG A 1 305 ? 18.344 11.211 -1.045 1 96.88 305 ARG A O 1
ATOM 2499 N N . TRP A 1 306 ? 16.359 10.914 -1.936 1 98.06 306 TRP A N 1
ATOM 2500 C CA . TRP A 1 306 ? 15.672 11.133 -0.667 1 98.06 306 TRP A CA 1
ATOM 2501 C C . TRP A 1 306 ? 15.961 10.008 0.313 1 98.06 306 TRP A C 1
ATOM 2503 O O . TRP A 1 306 ? 16.078 10.234 1.52 1 98.06 306 TRP A O 1
ATOM 2513 N N . GLN A 1 307 ? 16.094 8.805 -0.195 1 96.25 307 GLN A N 1
ATOM 2514 C CA . GLN A 1 307 ? 16.516 7.688 0.648 1 96.25 307 GLN A CA 1
ATOM 2515 C C . GLN A 1 307 ? 17.922 7.906 1.195 1 96.25 307 GLN A C 1
ATOM 2517 O O . GLN A 1 307 ? 18.203 7.602 2.357 1 96.25 307 GLN A O 1
ATOM 2522 N N . GLN A 1 308 ? 18.766 8.391 0.369 1 96.12 308 GLN A N 1
ATOM 2523 C CA . GLN A 1 308 ? 20.141 8.688 0.799 1 96.12 308 GLN A CA 1
ATOM 2524 C C . GLN A 1 308 ? 20.156 9.781 1.858 1 96.12 308 GLN A C 1
ATOM 2526 O O . GLN A 1 308 ? 20.953 9.742 2.791 1 96.12 308 GLN A O 1
ATOM 2531 N N . MET A 1 309 ? 19.312 10.727 1.693 1 97.31 309 MET A N 1
ATOM 2532 C CA . MET A 1 309 ? 19.234 11.805 2.668 1 97.31 309 MET A CA 1
ATOM 2533 C C . MET A 1 309 ? 18.75 11.289 4.02 1 97.31 309 MET A C 1
ATOM 2535 O O . MET A 1 309 ? 19.172 11.797 5.066 1 97.31 309 MET A O 1
ATOM 2539 N N . LEU A 1 310 ? 17.875 10.289 3.99 1 96.81 310 LEU A N 1
ATOM 2540 C CA . LEU A 1 310 ? 17.469 9.633 5.23 1 96.81 310 LEU A CA 1
ATOM 2541 C C . LEU A 1 310 ? 18.641 8.875 5.852 1 96.81 310 LEU A C 1
ATOM 2543 O O . LEU A 1 310 ? 18.875 8.969 7.059 1 96.81 310 LEU A O 1
ATOM 2547 N N . ALA A 1 311 ? 19.344 8.203 5.047 1 94.44 311 ALA A N 1
ATOM 2548 C CA . ALA A 1 311 ? 20.469 7.395 5.512 1 94.44 311 ALA A CA 1
ATOM 2549 C C . ALA A 1 311 ? 21.562 8.273 6.113 1 94.44 311 ALA A C 1
ATOM 2551 O O . ALA A 1 311 ? 22.234 7.863 7.055 1 94.44 311 ALA A O 1
ATOM 2552 N N . LYS A 1 312 ? 21.688 9.453 5.605 1 96.38 312 LYS A N 1
ATOM 2553 C CA . LYS A 1 312 ? 22.734 10.367 6.047 1 96.38 312 LYS A CA 1
ATOM 2554 C C . LYS A 1 312 ? 22.234 11.297 7.145 1 96.38 312 LYS A C 1
ATOM 2556 O O . LYS A 1 312 ? 22.906 12.266 7.504 1 96.38 312 LYS A O 1
ATOM 2561 N N . ASP A 1 313 ? 21 11.164 7.582 1 96.38 313 ASP A N 1
ATOM 2562 C CA . ASP A 1 313 ? 20.391 11.914 8.672 1 96.38 313 ASP A CA 1
ATOM 2563 C C . ASP A 1 313 ? 20.172 13.375 8.273 1 96.38 313 ASP A C 1
ATOM 2565 O O . ASP A 1 313 ? 20.219 14.266 9.125 1 96.38 313 ASP A O 1
ATOM 2569 N N . LYS A 1 314 ? 20.109 13.578 6.961 1 98.31 314 LYS A N 1
ATOM 2570 C CA . LYS A 1 314 ? 19.703 14.891 6.465 1 98.31 314 LYS A CA 1
ATOM 2571 C C . LYS A 1 314 ? 18.188 15.031 6.473 1 98.31 314 LYS A C 1
ATOM 2573 O O . LYS A 1 314 ? 17.656 16.141 6.602 1 98.31 314 LYS A O 1
ATOM 2578 N N . PHE A 1 315 ? 17.484 13.953 6.188 1 98.44 315 PHE A N 1
ATOM 2579 C CA . PHE A 1 315 ? 16.062 13.789 6.414 1 98.44 315 PHE A CA 1
ATOM 2580 C C . PHE A 1 315 ? 15.797 12.922 7.641 1 98.44 315 PHE A C 1
ATOM 2582 O O . PHE A 1 315 ? 16.547 11.984 7.914 1 98.44 315 PHE A O 1
ATOM 2589 N N . GLU A 1 316 ? 14.805 13.258 8.336 1 98.31 316 GLU A N 1
ATOM 2590 C CA . GLU A 1 316 ? 14.367 12.422 9.453 1 98.31 316 GLU A CA 1
ATOM 2591 C C . GLU A 1 316 ? 12.852 12.477 9.633 1 98.31 316 GLU A C 1
ATOM 2593 O O . GLU A 1 316 ? 12.258 13.555 9.594 1 98.31 316 GLU A O 1
ATOM 2598 N N . PHE A 1 317 ? 12.219 11.32 9.688 1 98.44 317 PHE A N 1
ATOM 2599 C CA . PHE A 1 317 ? 10.805 11.234 10.023 1 98.44 317 PHE A CA 1
ATOM 2600 C C . PHE A 1 317 ? 10.617 11 11.523 1 98.44 317 PHE A C 1
ATOM 2602 O O . PHE A 1 317 ? 11.242 10.109 12.094 1 98.44 317 PHE A O 1
ATOM 2609 N N . GLN A 1 318 ? 9.805 11.805 12.117 1 98.06 318 GLN A N 1
ATOM 2610 C CA . GLN A 1 318 ? 9.445 11.641 13.523 1 98.06 318 GLN A CA 1
ATOM 2611 C C . GLN A 1 318 ? 7.938 11.695 13.727 1 98.06 318 GLN A C 1
ATOM 2613 O O . GLN A 1 318 ? 7.242 12.43 13.016 1 98.06 318 GLN A O 1
ATOM 2618 N N . ALA A 1 319 ? 7.496 10.922 14.602 1 96.75 319 ALA A N 1
ATOM 2619 C CA . ALA A 1 319 ? 6.102 10.977 15.039 1 96.75 319 ALA A CA 1
ATOM 2620 C C . ALA A 1 319 ? 6.004 11.258 16.531 1 96.75 319 ALA A C 1
ATOM 2622 O O . ALA A 1 319 ? 6.848 10.805 17.312 1 96.75 319 ALA A O 1
ATOM 2623 N N . HIS A 1 320 ? 5.113 12.078 16.922 1 96.81 320 HIS A N 1
ATOM 2624 C CA . HIS A 1 320 ? 4.824 12.398 18.312 1 96.81 320 HIS A CA 1
ATOM 2625 C C . HIS A 1 320 ? 3.33 12.312 18.594 1 96.81 320 HIS A C 1
ATOM 2627 O O . HIS A 1 320 ? 2.512 12.719 17.766 1 96.81 320 HIS A O 1
ATOM 2633 N N . ARG A 1 321 ? 2.947 11.883 19.703 1 94.38 321 ARG A N 1
ATOM 2634 C CA . ARG A 1 321 ? 1.555 11.648 20.062 1 94.38 321 ARG A CA 1
ATOM 2635 C C . ARG A 1 321 ? 0.761 12.953 20.078 1 94.38 321 ARG A C 1
ATOM 2637 O O . ARG A 1 321 ? -0.442 12.953 19.812 1 94.38 321 ARG A O 1
ATOM 2644 N N . PHE A 1 322 ? 1.391 14.016 20.328 1 97.25 322 PHE A N 1
ATOM 2645 C CA . PHE A 1 322 ? 0.702 15.289 20.469 1 97.25 322 PHE A CA 1
ATOM 2646 C C . PHE A 1 322 ? -0.035 15.656 19.188 1 97.25 322 PHE A C 1
ATOM 2648 O O . PHE A 1 322 ? -1.102 16.266 19.234 1 97.25 322 PHE A O 1
ATOM 2655 N N . TRP A 1 323 ? 0.518 15.273 18.031 1 97.94 323 TRP A N 1
ATOM 2656 C CA . TRP A 1 323 ? -0.058 15.664 16.75 1 97.94 323 TRP A CA 1
ATOM 2657 C C . TRP A 1 323 ? -1.454 15.07 16.578 1 97.94 323 TRP A C 1
ATOM 2659 O O . TRP A 1 323 ? -2.25 15.562 15.773 1 97.94 323 TRP A O 1
ATOM 2669 N N . THR A 1 324 ? -1.753 13.984 17.344 1 96.81 324 THR A N 1
ATOM 2670 C CA . THR A 1 324 ? -3.049 13.32 17.234 1 96.81 324 THR A CA 1
ATOM 2671 C C . THR A 1 324 ? -3.848 13.5 18.531 1 96.81 324 THR A C 1
ATOM 2673 O O . THR A 1 324 ? -4.598 12.602 18.922 1 96.81 324 THR A O 1
ATOM 2676 N N . LEU A 1 325 ? -3.635 14.578 19.266 1 96.81 325 LEU A N 1
ATOM 2677 C CA . LEU A 1 325 ? -4.422 15 20.422 1 96.81 325 LEU A CA 1
ATOM 2678 C C . LEU A 1 325 ? -5.297 16.203 20.062 1 96.81 325 LEU A C 1
ATOM 2680 O O . LEU A 1 325 ? -5.027 16.906 19.094 1 96.81 325 LEU A O 1
ATOM 2684 N N . PRO A 1 326 ? -6.359 16.406 20.844 1 96.69 326 PRO A N 1
ATOM 2685 C CA . PRO A 1 326 ? -7.332 17.438 20.484 1 96.69 326 PRO A CA 1
ATOM 2686 C C . PRO A 1 326 ? -6.949 18.828 21.031 1 96.69 326 PRO A C 1
ATOM 2688 O O . PRO A 1 326 ? -7.82 19.594 21.422 1 96.69 326 PRO A O 1
ATOM 2691 N N . PHE A 1 327 ? -5.648 19.156 21.094 1 97.44 327 PHE A N 1
ATOM 2692 C CA . PHE A 1 327 ? -5.211 20.422 21.688 1 97.44 327 PHE A CA 1
ATOM 2693 C C . PHE A 1 327 ? -4.73 21.375 20.609 1 97.44 327 PHE A C 1
ATOM 2695 O O . PHE A 1 327 ? -4.066 20.969 19.641 1 97.44 327 PHE A O 1
ATOM 2702 N N . PRO A 1 328 ? -5.129 22.641 20.75 1 97.81 328 PRO A N 1
ATOM 2703 C CA . PRO A 1 328 ? -4.414 23.656 19.969 1 97.81 328 PRO A CA 1
ATOM 2704 C C . PRO A 1 328 ? -2.93 23.734 20.312 1 97.81 328 PRO A C 1
ATOM 2706 O O . PRO A 1 328 ? -2.518 23.266 21.375 1 97.81 328 PRO A O 1
ATOM 2709 N N . TYR A 1 329 ? -2.164 24.281 19.484 1 98.62 329 TYR A N 1
ATOM 2710 C CA . TYR A 1 329 ? -0.717 24.234 19.656 1 98.62 329 TYR A CA 1
ATOM 2711 C C . TYR A 1 329 ? -0.275 25.125 20.797 1 98.62 329 TYR A C 1
ATOM 2713 O O . TYR A 1 329 ? 0.789 24.906 21.391 1 98.62 329 TYR A O 1
ATOM 2721 N N . CYS A 1 330 ? -1.127 26.125 21.188 1 98.25 330 CYS A N 1
ATOM 2722 C CA . CYS A 1 330 ? -0.786 26.984 22.328 1 98.25 330 CYS A CA 1
ATOM 2723 C C . CYS A 1 330 ? -0.717 26.188 23.609 1 98.25 330 CYS A C 1
ATOM 2725 O O . CYS A 1 330 ? -0.137 26.641 24.609 1 98.25 330 CYS A O 1
ATOM 2727 N N . GLU A 1 331 ? -1.234 24.984 23.625 1 97.62 331 GLU A N 1
ATOM 2728 C CA . GLU A 1 331 ? -1.212 24.125 24.812 1 97.62 331 GLU A CA 1
ATOM 2729 C C . GLU A 1 331 ? -0.044 23.156 24.766 1 97.62 331 GLU A C 1
ATOM 2731 O O . GLU A 1 331 ? 0.165 22.391 25.719 1 97.62 331 GLU A O 1
ATOM 2736 N N . MET A 1 332 ? 0.757 23.156 23.781 1 98.38 332 MET A N 1
ATOM 2737 C CA . MET A 1 332 ? 1.806 22.172 23.578 1 98.38 332 MET A CA 1
ATOM 2738 C C . MET A 1 332 ? 2.83 22.219 24.703 1 98.38 332 MET A C 1
ATOM 2740 O O . MET A 1 332 ? 3.275 21.172 25.188 1 98.38 332 MET A O 1
ATOM 2744 N N . GLN A 1 333 ? 3.184 23.422 25.109 1 97.94 333 GLN A N 1
ATOM 2745 C CA . GLN A 1 333 ? 4.195 23.547 26.156 1 97.94 333 GLN A CA 1
ATOM 2746 C C . GLN A 1 333 ? 3.768 22.828 27.438 1 97.94 333 GLN A C 1
ATOM 2748 O O . GLN A 1 333 ? 4.602 22.266 28.141 1 97.94 333 GLN A O 1
ATOM 2753 N N . ASP A 1 334 ? 2.525 22.766 27.75 1 96.94 334 ASP A N 1
ATOM 2754 C CA . ASP A 1 334 ? 1.997 22.141 28.953 1 96.94 334 ASP A CA 1
ATOM 2755 C C . ASP A 1 334 ? 1.794 20.641 28.734 1 96.94 334 ASP A C 1
ATOM 2757 O O . ASP A 1 334 ? 2.123 19.828 29.609 1 96.94 334 ASP A O 1
ATOM 2761 N N . GLN A 1 335 ? 1.285 20.266 27.562 1 96.12 335 GLN A N 1
ATOM 2762 C CA . GLN A 1 335 ? 0.847 18.906 27.328 1 96.12 335 GLN A CA 1
ATOM 2763 C C . GLN A 1 335 ? 1.998 18.031 26.812 1 96.12 335 GLN A C 1
ATOM 2765 O O . GLN A 1 335 ? 2 16.812 27.016 1 96.12 335 GLN A O 1
ATOM 2770 N N . ALA A 1 336 ? 2.924 18.672 26.156 1 97.44 336 ALA A N 1
ATOM 2771 C CA . ALA A 1 336 ? 4.066 17.969 25.578 1 97.44 336 ALA A CA 1
ATOM 2772 C C . ALA A 1 336 ? 5.312 18.859 25.594 1 97.44 336 ALA A C 1
ATOM 2774 O O . ALA A 1 336 ? 5.848 19.203 24.547 1 97.44 336 ALA A O 1
ATOM 2775 N N . PRO A 1 337 ? 5.863 19.062 26.75 1 98.06 337 PRO A N 1
ATOM 2776 C CA . PRO A 1 337 ? 7.027 19.953 26.859 1 98.06 337 PRO A CA 1
ATOM 2777 C C . PRO A 1 337 ? 8.234 19.422 26.094 1 98.06 337 PRO A C 1
ATOM 2779 O O . PRO A 1 337 ? 9.039 20.219 25.578 1 98.06 337 PRO A O 1
ATOM 2782 N N . ASP A 1 338 ? 8.352 18.109 25.984 1 98.12 338 ASP A N 1
ATOM 2783 C CA . ASP A 1 338 ? 9.453 17.516 25.234 1 98.12 338 ASP A CA 1
ATOM 2784 C C . ASP A 1 338 ? 9.398 17.906 23.766 1 98.12 338 ASP A C 1
ATOM 2786 O O . ASP A 1 338 ? 10.422 18.281 23.172 1 98.12 338 ASP A O 1
ATOM 2790 N N . LEU A 1 339 ? 8.227 17.859 23.219 1 98.44 339 LEU A N 1
ATOM 2791 C CA . LEU A 1 339 ? 8.062 18.234 21.812 1 98.44 339 LEU A CA 1
ATOM 2792 C C . LEU A 1 339 ? 8.305 19.734 21.625 1 98.44 339 LEU A C 1
ATOM 2794 O O . LEU A 1 339 ? 8.938 20.141 20.656 1 98.44 339 LEU A O 1
ATOM 2798 N N . TYR A 1 340 ? 7.77 20.516 22.516 1 98.69 340 TYR A N 1
ATOM 2799 C CA . TYR A 1 340 ? 7.949 21.969 22.438 1 98.69 340 TYR A CA 1
ATOM 2800 C C . TYR A 1 340 ? 9.43 22.328 22.453 1 98.69 340 TYR A C 1
ATOM 2802 O O . TYR A 1 340 ? 9.875 23.141 21.641 1 98.69 340 TYR A O 1
ATOM 2810 N N . ASP A 1 341 ? 10.188 21.719 23.359 1 98.56 341 ASP A N 1
ATOM 2811 C CA . ASP A 1 341 ? 11.617 21.984 23.484 1 98.56 341 ASP A CA 1
ATOM 2812 C C . ASP A 1 341 ? 12.359 21.531 22.219 1 98.56 341 ASP A C 1
ATOM 2814 O O . ASP A 1 341 ? 13.289 22.203 21.766 1 98.56 341 ASP A O 1
ATOM 2818 N N . ASP A 1 342 ? 11.945 20.453 21.75 1 98.75 342 ASP A N 1
ATOM 2819 C CA . ASP A 1 342 ? 12.57 19.953 20.531 1 98.75 342 ASP A CA 1
ATOM 2820 C C . ASP A 1 342 ? 12.336 20.891 19.359 1 98.75 342 ASP A C 1
ATOM 2822 O O . ASP A 1 342 ? 13.258 21.203 18.594 1 98.75 342 ASP A O 1
ATOM 2826 N N . LEU A 1 343 ? 11.117 21.375 19.188 1 98.69 343 LEU A N 1
ATOM 2827 C CA . LEU A 1 343 ? 10.758 22.297 18.109 1 98.69 343 LEU A CA 1
ATOM 2828 C C . LEU A 1 343 ? 11.508 23.609 18.234 1 98.69 343 LEU A C 1
ATOM 2830 O O . LEU A 1 343 ? 11.805 24.266 17.234 1 98.69 343 LEU A O 1
ATOM 2834 N N . ALA A 1 344 ? 11.852 24 19.406 1 98.5 344 ALA A N 1
ATOM 2835 C CA . ALA A 1 344 ? 12.531 25.266 19.672 1 98.5 344 ALA A CA 1
ATOM 2836 C C . ALA A 1 344 ? 13.93 25.266 19.062 1 98.5 344 ALA A C 1
ATOM 2838 O O . ALA A 1 344 ? 14.539 26.328 18.906 1 98.5 344 ALA A O 1
ATOM 2839 N N . GLU A 1 345 ? 14.43 24.109 18.719 1 98.31 345 GLU A N 1
ATOM 2840 C CA . GLU A 1 345 ? 15.758 24 18.125 1 98.31 345 GLU A CA 1
ATOM 2841 C C . GLU A 1 345 ? 15.711 24.281 16.625 1 98.31 345 GLU A C 1
ATOM 2843 O O . GLU A 1 345 ? 16.75 24.438 15.984 1 98.31 345 GLU A O 1
ATOM 2848 N N . SER A 1 346 ? 14.555 24.469 16.047 1 98.44 346 SER A N 1
ATOM 2849 C CA . SER A 1 346 ? 14.375 24.656 14.609 1 98.44 346 SER A CA 1
ATOM 2850 C C . SER A 1 346 ? 14.609 26.109 14.203 1 98.44 346 SER A C 1
ATOM 2852 O O . SER A 1 346 ? 14.234 27.031 14.93 1 98.44 346 SER A O 1
ATOM 2854 N N . ALA A 1 347 ? 15.188 26.297 13.047 1 98.44 347 ALA A N 1
ATOM 2855 C CA . ALA A 1 347 ? 15.297 27.641 12.492 1 98.44 347 ALA A CA 1
ATOM 2856 C C . ALA A 1 347 ? 13.945 28.156 12 1 98.44 347 ALA A C 1
ATOM 2858 O O . ALA A 1 347 ? 13.711 29.359 11.953 1 98.44 347 ALA A O 1
ATOM 2859 N N . MET A 1 348 ? 13.102 27.25 11.648 1 98.56 348 MET A N 1
ATOM 2860 C CA . MET A 1 348 ? 11.734 27.531 11.219 1 98.56 348 MET A CA 1
ATOM 2861 C C . MET A 1 348 ? 10.891 26.25 11.227 1 98.56 348 MET A C 1
ATOM 2863 O O . MET A 1 348 ? 11.375 25.188 10.844 1 98.56 348 MET A O 1
ATOM 2867 N N . ILE A 1 349 ? 9.711 26.344 11.68 1 98.88 349 ILE A N 1
ATOM 2868 C CA . ILE A 1 349 ? 8.758 25.25 11.625 1 98.88 349 ILE A CA 1
ATOM 2869 C C . ILE A 1 349 ? 7.68 25.547 10.586 1 98.88 349 ILE A C 1
ATOM 2871 O O . ILE A 1 349 ? 6.938 26.531 10.711 1 98.88 349 ILE A O 1
ATOM 2875 N N . ILE A 1 350 ? 7.586 24.734 9.578 1 98.88 350 ILE A N 1
ATOM 2876 C CA . ILE A 1 350 ? 6.59 24.891 8.523 1 98.88 350 ILE A CA 1
ATOM 2877 C C . ILE A 1 350 ? 5.379 24.016 8.828 1 98.88 350 ILE A C 1
ATOM 2879 O O . ILE A 1 350 ? 5.477 22.781 8.812 1 98.88 350 ILE A O 1
ATOM 2883 N N . PHE A 1 351 ? 4.27 24.609 9.094 1 98.88 351 PHE A N 1
ATOM 2884 C CA . PHE A 1 351 ? 3.02 23.891 9.328 1 98.88 351 PHE A CA 1
ATOM 2885 C C . PHE A 1 351 ? 2.199 23.812 8.047 1 98.88 351 PHE A C 1
ATOM 2887 O O . PHE A 1 351 ? 1.805 24.828 7.484 1 98.88 351 PHE A O 1
ATOM 2894 N N . LYS A 1 352 ? 1.881 22.562 7.676 1 98.44 352 LYS A N 1
ATOM 2895 C CA . LYS A 1 352 ? 1.17 22.328 6.422 1 98.44 352 LYS A CA 1
ATOM 2896 C C . LYS A 1 352 ? -0.304 22.031 6.672 1 98.44 352 LYS A C 1
ATOM 2898 O O . LYS A 1 352 ? -0.637 21.25 7.57 1 98.44 352 LYS A O 1
ATOM 2903 N N . GLY A 1 353 ? -1.155 22.703 5.879 1 96.25 353 GLY A N 1
ATOM 2904 C CA . GLY A 1 353 ? -2.514 22.203 5.73 1 96.25 353 GLY A CA 1
ATOM 2905 C C . GLY A 1 353 ? -3.482 22.797 6.727 1 96.25 353 GLY A C 1
ATOM 2906 O O . GLY A 1 353 ? -3.086 23.594 7.59 1 96.25 353 GLY A O 1
ATOM 2907 N N . ASP A 1 354 ? -4.684 22.422 6.613 1 95 354 ASP A N 1
ATOM 2908 C CA . ASP A 1 354 ? -5.82 23.031 7.293 1 95 354 ASP A CA 1
ATOM 2909 C C . ASP A 1 354 ? -5.855 22.641 8.766 1 95 354 ASP A C 1
ATOM 2911 O O . ASP A 1 354 ? -6.094 23.484 9.633 1 95 354 ASP A O 1
ATOM 2915 N N . LEU A 1 355 ? -5.66 21.375 9.078 1 96.25 355 LEU A N 1
ATOM 2916 C CA . LEU A 1 355 ? -5.715 20.969 10.477 1 96.25 355 LEU A CA 1
ATOM 2917 C C . LEU A 1 355 ? -4.633 21.672 11.297 1 96.25 355 LEU A C 1
ATOM 2919 O O . LEU A 1 355 ? -4.898 22.141 12.406 1 96.25 355 LEU A O 1
ATOM 2923 N N . ASN A 1 356 ? -3.457 21.656 10.773 1 98.44 356 ASN A N 1
ATOM 2924 C CA . ASN A 1 356 ? -2.381 22.328 11.508 1 98.44 356 ASN A CA 1
ATOM 2925 C C . ASN A 1 356 ? -2.668 23.812 11.703 1 98.44 356 ASN A C 1
ATOM 2927 O O . ASN A 1 356 ? -2.357 24.359 12.758 1 98.44 356 ASN A O 1
ATOM 2931 N N . TYR A 1 357 ? -3.268 24.422 10.719 1 98.25 357 TYR A N 1
ATOM 2932 C CA . TYR A 1 357 ? -3.625 25.828 10.852 1 98.25 357 TYR A CA 1
ATOM 2933 C C . TYR A 1 357 ? -4.684 26.016 11.938 1 98.25 357 TYR A C 1
ATOM 2935 O O . TYR A 1 357 ? -4.582 26.922 12.758 1 98.25 357 TYR A O 1
ATOM 2943 N N . ARG A 1 358 ? -5.68 25.172 11.898 1 97 358 ARG A N 1
ATOM 2944 C CA . ARG A 1 358 ? -6.719 25.203 12.922 1 97 358 ARG A CA 1
ATOM 2945 C C . ARG A 1 358 ? -6.121 25.078 14.32 1 97 358 ARG A C 1
ATOM 2947 O O . ARG A 1 358 ? -6.508 25.797 15.234 1 97 358 ARG A O 1
ATOM 2954 N N . LYS A 1 359 ? -5.184 24.219 14.422 1 98.38 359 LYS A N 1
ATOM 2955 C CA . LYS A 1 359 ? -4.539 24.016 15.719 1 98.38 359 LYS A CA 1
ATOM 2956 C C . LYS A 1 359 ? -3.674 25.219 16.094 1 98.38 359 LYS A C 1
ATOM 2958 O O . LYS A 1 359 ? -3.555 25.562 17.266 1 98.38 359 LYS A O 1
ATOM 2963 N N . LEU A 1 360 ? -3.088 25.859 15.18 1 98.62 360 LEU A N 1
ATOM 2964 C CA . LEU A 1 360 ? -2.27 27.047 15.422 1 98.62 360 LEU A CA 1
ATOM 2965 C C . LEU A 1 360 ? -3.111 28.188 15.992 1 98.62 360 LEU A C 1
ATOM 2967 O O . LEU A 1 360 ? -2.713 28.828 16.953 1 98.62 360 LEU A O 1
ATOM 2971 N N . VAL A 1 361 ? -4.336 28.391 15.398 1 97.81 361 VAL A N 1
ATOM 2972 C CA . VAL A 1 361 ? -5.113 29.562 15.766 1 97.81 361 VAL A CA 1
ATOM 2973 C C . VAL A 1 361 ? -6.219 29.172 16.734 1 97.81 361 VAL A C 1
ATOM 2975 O O . VAL A 1 361 ? -7.145 29.938 16.984 1 97.81 361 VAL A O 1
ATOM 2978 N N . GLY A 1 362 ? -6.137 27.922 17.141 1 96.06 362 GLY A N 1
ATOM 2979 C CA . GLY A 1 362 ? -6.992 27.453 18.219 1 96.06 362 GLY A CA 1
ATOM 2980 C C . GLY A 1 362 ? -8.398 27.109 17.766 1 96.06 362 GLY A C 1
ATOM 2981 O O . GLY A 1 362 ? -9.32 27.047 18.578 1 96.06 362 GLY A O 1
ATOM 2982 N N . ASP A 1 363 ? -8.578 27.062 16.453 1 94.38 363 ASP A N 1
ATOM 2983 C CA . ASP A 1 363 ? -9.875 26.703 15.883 1 94.38 363 ASP A CA 1
ATOM 2984 C C . ASP A 1 363 ? -10.977 27.625 16.406 1 94.38 363 ASP A C 1
ATOM 2986 O O . ASP A 1 363 ? -12.047 27.156 16.797 1 94.38 363 ASP A O 1
ATOM 2990 N N . ARG A 1 364 ? -10.75 28.891 16.391 1 92.69 364 ARG A N 1
ATOM 2991 C CA . ARG A 1 364 ? -11.664 29.891 16.922 1 92.69 364 ARG A CA 1
ATOM 2992 C C . ARG A 1 364 ? -12.211 30.781 15.805 1 92.69 364 ARG A C 1
ATOM 2994 O O . ARG A 1 364 ? -11.641 30.844 14.719 1 92.69 364 ARG A O 1
ATOM 3001 N N . LYS A 1 365 ? -13.312 31.406 16.109 1 91.06 365 LYS A N 1
ATOM 3002 C CA . LYS A 1 365 ? -13.922 32.344 15.172 1 91.06 365 LYS A CA 1
ATOM 3003 C C . LYS A 1 365 ? -13.344 33.75 15.352 1 91.06 365 LYS A C 1
ATOM 3005 O O . LYS A 1 365 ? -14.031 34.656 15.797 1 91.06 365 LYS A O 1
ATOM 3010 N N . TRP A 1 366 ? -12.234 34 14.812 1 94.44 366 TRP A N 1
ATOM 3011 C CA . TRP A 1 366 ? -11.523 35.25 14.914 1 94.44 366 TRP A CA 1
ATOM 3012 C C . TRP A 1 366 ? -12.086 36.281 13.93 1 94.44 366 TRP A C 1
ATOM 3014 O O . TRP A 1 366 ? -12.523 35.906 12.836 1 94.44 366 TRP A O 1
ATOM 3024 N N . PRO A 1 367 ? -12.094 37.594 14.406 1 94.75 367 PRO A N 1
ATOM 3025 C CA . PRO A 1 367 ? -12.148 38.562 13.312 1 94.75 367 PRO A CA 1
ATOM 3026 C C . PRO A 1 367 ? -11.031 38.344 12.289 1 94.75 367 PRO A C 1
ATOM 3028 O O . PRO A 1 367 ? -9.891 38.062 12.664 1 94.75 367 PRO A O 1
ATOM 3031 N N . TRP A 1 368 ? -11.32 38.469 11.016 1 96.25 368 TRP A N 1
ATOM 3032 C CA . TRP A 1 368 ? -10.398 38.125 9.938 1 96.25 368 TRP A CA 1
ATOM 3033 C C . TRP A 1 368 ? -9.117 38.938 10.023 1 96.25 368 TRP A C 1
ATOM 3035 O O . TRP A 1 368 ? -8.047 38.469 9.609 1 96.25 368 TRP A O 1
ATOM 3045 N N . ASN A 1 369 ? -9.242 40.125 10.547 1 97.38 369 ASN A N 1
ATOM 3046 C CA . ASN A 1 369 ? -8.078 41 10.57 1 97.38 369 ASN A CA 1
ATOM 3047 C C . ASN A 1 369 ? -7.266 40.812 11.852 1 97.38 369 ASN A C 1
ATOM 3049 O O . ASN A 1 369 ? -6.312 41.562 12.086 1 97.38 369 ASN A O 1
ATOM 3053 N N . THR A 1 370 ? -7.656 39.844 12.727 1 97.69 370 THR A N 1
ATOM 3054 C CA . THR A 1 370 ? -6.836 39.562 13.898 1 97.69 370 THR A CA 1
ATOM 3055 C C . THR A 1 370 ? -5.41 39.219 13.484 1 97.69 370 THR A C 1
ATOM 3057 O O . THR A 1 370 ? -5.203 38.375 12.609 1 97.69 370 THR A O 1
ATOM 3060 N N . PRO A 1 371 ? -4.422 39.875 14.078 1 97.94 371 PRO A N 1
ATOM 3061 C CA . PRO A 1 371 ? -3.043 39.531 13.719 1 97.94 371 PRO A CA 1
ATOM 3062 C C . PRO A 1 371 ? -2.697 38.062 14.023 1 97.94 371 PRO A C 1
ATOM 3064 O O . PRO A 1 371 ? -3.121 37.531 15.047 1 97.94 371 PRO A O 1
ATOM 3067 N N . PHE A 1 372 ? -1.935 37.438 13.148 1 98.19 372 PHE A N 1
ATOM 3068 C CA . PHE A 1 372 ? -1.524 36.062 13.281 1 98.19 372 PHE A CA 1
ATOM 3069 C C . PHE A 1 372 ? -0.83 35.812 14.617 1 98.19 372 PHE A C 1
ATOM 3071 O O . PHE A 1 372 ? -1.09 34.812 15.297 1 98.19 372 PHE A O 1
ATOM 3078 N N . LYS A 1 373 ? -0.021 36.719 15.031 1 97.94 373 LYS A N 1
ATOM 3079 C CA . LYS A 1 373 ? 0.703 36.656 16.297 1 97.94 373 LYS A CA 1
ATOM 3080 C C . LYS A 1 373 ? -0.259 36.5 17.469 1 97.94 373 LYS A C 1
ATOM 3082 O O . LYS A 1 373 ? -0.01 35.719 18.391 1 97.94 373 LYS A O 1
ATOM 3087 N N . VAL A 1 374 ? -1.346 37.219 17.453 1 97.88 374 VAL A N 1
ATOM 3088 C CA . VAL A 1 374 ? -2.334 37.219 18.531 1 97.88 374 VAL A CA 1
ATOM 3089 C C . VAL A 1 374 ? -3.061 35.875 18.547 1 97.88 374 VAL A C 1
ATOM 3091 O O . VAL A 1 374 ? -3.275 35.281 19.609 1 97.88 374 VAL A O 1
ATOM 3094 N N . ALA A 1 375 ? -3.346 35.375 17.375 1 97.88 375 ALA A N 1
ATOM 3095 C CA . ALA A 1 375 ? -4.125 34.125 17.234 1 97.88 375 ALA A CA 1
ATOM 3096 C C . ALA A 1 375 ? -3.307 32.906 17.672 1 97.88 375 ALA A C 1
ATOM 3098 O O . ALA A 1 375 ? -3.865 31.875 18.016 1 97.88 375 ALA A O 1
ATOM 3099 N N . LEU A 1 376 ? -1.972 33 17.656 1 98.38 376 LEU A N 1
ATOM 3100 C CA . LEU A 1 376 ? -1.103 31.906 18.062 1 98.38 376 LEU A CA 1
ATOM 3101 C C . LEU A 1 376 ? -1.146 31.719 19.578 1 98.38 376 LEU A C 1
ATOM 3103 O O . LEU A 1 376 ? -0.724 30.672 20.078 1 98.38 376 LEU A O 1
ATOM 3107 N N . ARG A 1 377 ? -1.589 32.781 20.266 1 97.38 377 ARG A N 1
ATOM 3108 C CA . ARG A 1 377 ? -1.783 32.75 21.703 1 97.38 377 ARG A CA 1
ATOM 3109 C C . ARG A 1 377 ? -0.527 32.25 22.422 1 97.38 377 ARG A C 1
ATOM 3111 O O . ARG A 1 377 ? -0.595 31.344 23.25 1 97.38 377 ARG A O 1
ATOM 3118 N N . GLY A 1 378 ? 0.605 32.719 21.969 1 97.06 378 GLY A N 1
ATOM 3119 C CA . GLY A 1 378 ? 1.857 32.5 22.672 1 97.06 378 GLY A CA 1
ATOM 3120 C C . GLY A 1 378 ? 2.66 31.344 22.109 1 97.06 378 GLY A C 1
ATOM 3121 O O . GLY A 1 378 ? 3.797 31.109 22.516 1 97.06 378 GLY A O 1
ATOM 3122 N N . PHE A 1 379 ? 2.148 30.531 21.172 1 98.19 379 PHE A N 1
ATOM 3123 C CA . PHE A 1 379 ? 2.887 29.422 20.578 1 98.19 379 PHE A CA 1
ATOM 3124 C C . PHE A 1 379 ? 3.943 29.938 19.609 1 98.19 379 PHE A C 1
ATOM 3126 O O . PHE A 1 379 ? 3.652 30.172 18.438 1 98.19 379 PHE A O 1
ATOM 3133 N N . THR A 1 380 ? 5.168 30.062 20.031 1 96.31 380 THR A N 1
ATOM 3134 C CA . THR A 1 380 ? 6.277 30.516 19.219 1 96.31 380 THR A CA 1
ATOM 3135 C C . THR A 1 380 ? 7.594 29.891 19.672 1 96.31 380 THR A C 1
ATOM 3137 O O . THR A 1 380 ? 8.562 30.609 19.953 1 96.31 380 THR A O 1
ATOM 3140 N N . PRO A 1 381 ? 7.645 28.562 19.672 1 97.94 381 PRO A N 1
ATOM 3141 C CA . PRO A 1 381 ? 8.914 27.938 20.047 1 97.94 381 PRO A CA 1
ATOM 3142 C C . PRO A 1 381 ? 10.062 28.312 19.109 1 97.94 381 PRO A C 1
ATOM 3144 O O . PRO A 1 381 ? 11.219 28.344 19.531 1 97.94 381 PRO A O 1
ATOM 3147 N N . ALA A 1 382 ? 9.852 28.547 17.938 1 98.25 382 ALA A N 1
ATOM 3148 C CA . ALA A 1 382 ? 10.672 28.969 16.797 1 98.25 382 ALA A CA 1
ATOM 3149 C C . ALA A 1 382 ? 9.844 29.719 15.766 1 98.25 382 ALA A C 1
ATOM 3151 O O . ALA A 1 382 ? 8.625 29.844 15.914 1 98.25 382 ALA A O 1
ATOM 3152 N N . PRO A 1 383 ? 10.508 30.375 14.773 1 98.44 383 PRO A N 1
ATOM 3153 C CA . PRO A 1 383 ? 9.688 30.984 13.719 1 98.44 383 PRO A CA 1
ATOM 3154 C C . PRO A 1 383 ? 8.664 30 13.141 1 98.44 383 PRO A C 1
ATOM 3156 O O . PRO A 1 383 ? 9.008 28.875 12.797 1 98.44 383 PRO A O 1
ATOM 3159 N N . VAL A 1 384 ? 7.43 30.438 13.109 1 98.69 384 VAL A N 1
ATOM 3160 C CA . VAL A 1 384 ? 6.309 29.609 12.672 1 98.69 384 VAL A CA 1
ATOM 3161 C C . VAL A 1 384 ? 5.828 30.062 11.297 1 98.69 384 VAL A C 1
ATOM 3163 O O . VAL A 1 384 ? 5.453 31.234 11.125 1 98.69 384 VAL A O 1
ATOM 3166 N N . LEU A 1 385 ? 5.879 29.188 10.312 1 98.88 385 LEU A N 1
ATOM 3167 C CA . LEU A 1 385 ? 5.344 29.453 8.984 1 98.88 385 LEU A CA 1
ATOM 3168 C C . LEU A 1 385 ? 4.145 28.562 8.688 1 98.88 385 LEU A C 1
ATOM 3170 O O . LEU A 1 385 ? 4.262 27.328 8.711 1 98.88 385 LEU A O 1
ATOM 3174 N N . ALA A 1 386 ? 3.016 29.125 8.422 1 98.75 386 ALA A N 1
ATOM 3175 C CA . ALA A 1 386 ? 1.826 28.375 8.016 1 98.75 386 ALA A CA 1
ATOM 3176 C C . ALA A 1 386 ? 1.637 28.422 6.504 1 98.75 386 ALA A C 1
ATOM 3178 O O . ALA A 1 386 ? 1.599 29.5 5.91 1 98.75 386 ALA A O 1
ATOM 3179 N N . LEU A 1 387 ? 1.612 27.312 5.863 1 98.5 387 LEU A N 1
ATOM 3180 C CA . LEU A 1 387 ? 1.236 27.156 4.461 1 98.5 387 LEU A CA 1
ATOM 3181 C C . LEU A 1 387 ? -0.103 26.438 4.34 1 98.5 387 LEU A C 1
ATOM 3183 O O . LEU A 1 387 ? -0.188 25.219 4.57 1 98.5 387 LEU A O 1
ATOM 3187 N N . ARG A 1 388 ? -1.131 27.156 3.906 1 97.62 388 ARG A N 1
ATOM 3188 C CA . ARG A 1 388 ? -2.469 26.578 3.967 1 97.62 388 ARG A CA 1
ATOM 3189 C C . ARG A 1 388 ? -3.322 27.047 2.795 1 97.62 388 ARG A C 1
ATOM 3191 O O . ARG A 1 388 ? -3.408 28.25 2.525 1 97.62 388 ARG A O 1
ATOM 3198 N N . THR A 1 389 ? -3.887 26.094 2.113 1 95.5 389 THR A N 1
ATOM 3199 C CA . THR A 1 389 ? -5.078 26.422 1.342 1 95.5 389 THR A CA 1
ATOM 3200 C C . THR A 1 389 ? -6.316 26.438 2.234 1 95.5 389 THR A C 1
ATOM 3202 O O . THR A 1 389 ? -6.473 25.562 3.094 1 95.5 389 THR A O 1
ATOM 3205 N N . ILE A 1 390 ? -7.141 27.406 2.113 1 94.56 390 ILE A N 1
ATOM 3206 C CA . ILE A 1 390 ? -8.227 27.625 3.055 1 94.56 390 ILE A CA 1
ATOM 3207 C C . ILE A 1 390 ? -9.375 26.656 2.766 1 94.56 390 ILE A C 1
ATOM 3209 O O . ILE A 1 390 ? -9.984 26.719 1.698 1 94.56 390 ILE A O 1
ATOM 3213 N N . LYS A 1 391 ? -9.648 25.859 3.799 1 91.31 391 LYS A N 1
ATOM 3214 C CA . LYS A 1 391 ? -10.664 24.812 3.611 1 91.31 391 LYS A CA 1
ATOM 3215 C C . LYS A 1 391 ? -11.602 24.734 4.812 1 91.31 391 LYS A C 1
ATOM 3217 O O . LYS A 1 391 ? -12.367 23.781 4.949 1 91.31 391 LYS A O 1
ATOM 3222 N N . SER A 1 392 ? -11.484 25.641 5.707 1 89.62 392 SER A N 1
ATOM 3223 C CA . SER A 1 392 ? -12.375 25.75 6.855 1 89.62 392 SER A CA 1
ATOM 3224 C C . SER A 1 392 ? -12.562 27.219 7.258 1 89.62 392 SER A C 1
ATOM 3226 O O . SER A 1 392 ? -11.812 28.094 6.812 1 89.62 392 SER A O 1
ATOM 3228 N N . GLU A 1 393 ? -13.438 27.469 8.195 1 89.12 393 GLU A N 1
ATOM 3229 C CA . GLU A 1 393 ? -13.977 28.812 8.414 1 89.12 393 GLU A CA 1
ATOM 3230 C C . GLU A 1 393 ? -13.125 29.594 9.398 1 89.12 393 GLU A C 1
ATOM 3232 O O . GLU A 1 393 ? -13.531 30.656 9.867 1 89.12 393 GLU A O 1
ATOM 3237 N N . THR A 1 394 ? -11.961 29.203 9.734 1 93.38 394 THR A N 1
ATOM 3238 C CA . THR A 1 394 ? -11.086 30 10.586 1 93.38 394 THR A CA 1
ATOM 3239 C C . THR A 1 394 ? -9.938 30.594 9.781 1 93.38 394 THR A C 1
ATOM 3241 O O . THR A 1 394 ? -9.266 29.875 9.031 1 93.38 394 THR A O 1
ATOM 3244 N N . VAL A 1 395 ? -9.797 31.891 9.82 1 95.88 395 VAL A N 1
ATOM 3245 C CA . VAL A 1 395 ? -8.703 32.594 9.148 1 95.88 395 VAL A CA 1
ATOM 3246 C C . VAL A 1 395 ? -8.398 33.906 9.875 1 95.88 395 VAL A C 1
ATOM 3248 O O . VAL A 1 395 ? -9.297 34.531 10.438 1 95.88 395 VAL A O 1
ATOM 3251 N N . VAL A 1 396 ? -7.152 34.25 9.898 1 97.94 396 VAL A N 1
ATOM 3252 C CA . VAL A 1 396 ? -6.715 35.5 10.531 1 97.94 396 VAL A CA 1
ATOM 3253 C C . VAL A 1 396 ? -5.688 36.219 9.641 1 97.94 396 VAL A C 1
ATOM 3255 O O . VAL A 1 396 ? -5.336 35.688 8.57 1 97.94 396 VAL A O 1
ATOM 3258 N N . GLY A 1 397 ? -5.336 37.406 10.031 1 97.88 397 GLY A N 1
ATOM 3259 C CA . GLY A 1 397 ? -4.207 38.094 9.422 1 97.88 397 GLY A CA 1
ATOM 3260 C C . GLY A 1 397 ? -4.539 38.719 8.078 1 97.88 397 GLY A C 1
ATOM 3261 O O . GLY A 1 397 ? -3.637 39.062 7.309 1 97.88 397 GLY A O 1
ATOM 3262 N N . LEU A 1 398 ? -5.809 38.812 7.73 1 98 398 LEU A N 1
ATOM 3263 C CA . LEU A 1 398 ? -6.191 39.469 6.488 1 98 398 LEU A CA 1
ATOM 3264 C C . LEU A 1 398 ? -6.18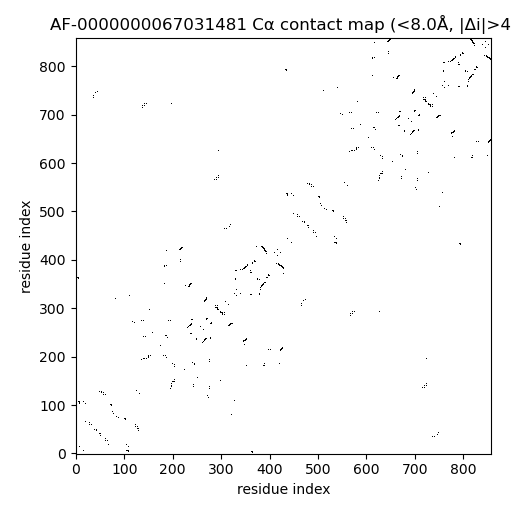 41 6.648 1 98 398 LEU A C 1
ATOM 3266 O O . LEU A 1 398 ? -6.578 41.5 7.691 1 98 398 LEU A O 1
ATOM 3270 N N . SER A 1 399 ? -5.727 41.656 5.645 1 97.75 399 SER A N 1
ATOM 3271 C CA . SER A 1 399 ? -5.77 43.125 5.656 1 97.75 399 SER A CA 1
ATOM 3272 C C . SER A 1 399 ? -7.18 43.656 5.395 1 97.75 399 SER A C 1
ATOM 3274 O O . SER A 1 399 ? -8.016 42.906 4.855 1 97.75 399 SER A O 1
ATOM 3276 N N . ASP A 1 400 ? -7.332 44.906 5.727 1 97.06 400 ASP A N 1
ATOM 3277 C CA . ASP A 1 400 ? -8.641 45.5 5.508 1 97.06 400 ASP A CA 1
ATOM 3278 C C . ASP A 1 400 ? -8.984 45.531 4.02 1 97.06 400 ASP A C 1
ATOM 3280 O O . ASP A 1 400 ? -10.148 45.375 3.645 1 97.06 400 ASP A O 1
ATOM 3284 N N . SER A 1 401 ? -8.055 45.75 3.24 1 97.12 401 SER A N 1
ATOM 3285 C CA . SER A 1 401 ? -8.289 45.812 1.8 1 97.12 401 SER A CA 1
ATOM 3286 C C . SER A 1 401 ? -8.719 44.438 1.271 1 97.12 401 SER A C 1
ATOM 3288 O O . SER A 1 401 ? -9.633 44.344 0.445 1 97.12 401 SER A O 1
ATOM 3290 N N . VAL A 1 402 ? -8.055 43.375 1.724 1 96.94 402 VAL A N 1
ATOM 3291 C CA . VAL A 1 402 ? -8.406 42.031 1.31 1 96.94 402 VAL A CA 1
ATOM 3292 C C . VAL A 1 402 ? -9.812 41.688 1.779 1 96.94 402 VAL A C 1
ATOM 3294 O O . VAL A 1 402 ? -10.594 41.094 1.04 1 96.94 402 VAL A O 1
ATOM 3297 N N . ILE A 1 403 ? -10.133 42.062 2.953 1 96.81 403 ILE A N 1
ATOM 3298 C CA . ILE A 1 403 ? -11.461 41.812 3.514 1 96.81 403 ILE A CA 1
ATOM 3299 C C . ILE A 1 403 ? -12.516 42.5 2.662 1 96.81 403 ILE A C 1
ATOM 3301 O O . ILE A 1 403 ? -13.555 41.906 2.348 1 96.81 403 ILE A O 1
ATOM 3305 N N . ALA A 1 404 ? -12.25 43.719 2.322 1 96.62 404 ALA A N 1
ATOM 3306 C CA . ALA A 1 404 ? -13.172 44.469 1.47 1 96.62 404 ALA A CA 1
ATOM 3307 C C . ALA A 1 404 ? -13.375 43.781 0.13 1 96.62 404 ALA A C 1
ATOM 3309 O O . ALA A 1 404 ? -14.492 43.688 -0.376 1 96.62 404 ALA A O 1
ATOM 3310 N N . ASP A 1 405 ? -12.281 43.344 -0.405 1 95.94 405 ASP A N 1
ATOM 3311 C CA . ASP A 1 405 ? -12.352 42.625 -1.676 1 95.94 405 ASP A CA 1
ATOM 3312 C C . ASP A 1 405 ? -13.211 41.344 -1.554 1 95.94 405 ASP A C 1
ATOM 3314 O O . ASP A 1 405 ? -14.023 41.062 -2.432 1 95.94 405 ASP A O 1
ATOM 3318 N N . ILE A 1 406 ? -12.969 40.594 -0.515 1 95.5 406 ILE A N 1
ATOM 3319 C CA . ILE A 1 406 ? -13.703 39.375 -0.276 1 95.5 406 ILE A CA 1
ATOM 3320 C C . ILE A 1 406 ? -15.188 39.688 -0.089 1 95.5 406 ILE A C 1
ATOM 3322 O O . ILE A 1 406 ? -16.047 39 -0.646 1 95.5 406 ILE A O 1
ATOM 3326 N N . GLU A 1 407 ? -15.477 40.688 0.658 1 94.94 407 GLU A N 1
ATOM 3327 C CA . GLU A 1 407 ? -16.859 41.062 0.895 1 94.94 407 GLU A CA 1
ATOM 3328 C C . GLU A 1 407 ? -17.531 41.5 -0.399 1 94.94 407 GLU A C 1
ATOM 3330 O O . GLU A 1 407 ? -18.719 41.25 -0.604 1 94.94 407 GLU A O 1
ATOM 3335 N N . ASN A 1 408 ? -16.797 42.156 -1.172 1 96.12 408 ASN A N 1
ATOM 3336 C CA . ASN A 1 408 ? -17.328 42.594 -2.459 1 96.12 408 ASN A CA 1
ATOM 3337 C C . ASN A 1 408 ? -17.641 41.406 -3.365 1 96.12 408 ASN A C 1
ATOM 3339 O O . ASN A 1 408 ? -18.625 41.438 -4.113 1 96.12 408 ASN A O 1
ATOM 3343 N N . LEU A 1 409 ? -16.766 40.469 -3.312 1 94.81 409 LEU A N 1
ATOM 3344 C CA . LEU A 1 409 ? -16.891 39.312 -4.211 1 94.81 409 LEU A CA 1
ATOM 3345 C C . LEU A 1 409 ? -17.922 38.312 -3.695 1 94.81 409 LEU A C 1
ATOM 3347 O O . LEU A 1 409 ? -18.641 37.719 -4.48 1 94.81 409 LEU A O 1
ATOM 3351 N N . TYR A 1 410 ? -17.906 38.125 -2.41 1 93.81 410 TYR A N 1
ATOM 3352 C CA . TYR A 1 410 ? -18.688 37.031 -1.885 1 93.81 410 TYR A CA 1
ATOM 3353 C C . TYR A 1 410 ? -19.812 37.531 -0.985 1 93.81 410 TYR A C 1
ATOM 3355 O O . TYR A 1 410 ? -20.688 36.75 -0.581 1 93.81 410 TYR A O 1
ATOM 3363 N N . GLY A 1 411 ? -19.891 38.781 -0.7 1 92.31 411 GLY A N 1
ATOM 3364 C CA . GLY A 1 411 ? -20.875 39.281 0.231 1 92.31 411 GLY A CA 1
ATOM 3365 C C . GLY A 1 411 ? -20.766 38.688 1.619 1 92.31 411 GLY A C 1
ATOM 3366 O O . GLY A 1 411 ? -19.672 38.688 2.211 1 92.31 411 GLY A O 1
ATOM 3367 N N . GLU A 1 412 ? -21.891 38.125 2.01 1 86.5 412 GLU A N 1
ATOM 3368 C CA . GLU A 1 412 ? -21.922 37.531 3.346 1 86.5 412 GLU A CA 1
ATOM 3369 C C . GLU A 1 412 ? -21.594 36.031 3.299 1 86.5 412 GLU A C 1
ATOM 3371 O O . GLU A 1 412 ? -21.484 35.375 4.34 1 86.5 412 GLU A O 1
ATOM 3376 N N . SER A 1 413 ? -21.391 35.562 2.16 1 88.44 413 SER A N 1
ATOM 3377 C CA . SER A 1 413 ? -21.141 34.125 2.02 1 88.44 413 SER A CA 1
ATOM 3378 C C . SER A 1 413 ? -19.719 33.781 2.475 1 88.44 413 SER A C 1
ATOM 3380 O O . SER A 1 413 ? -18.766 34.5 2.186 1 88.44 413 SER A O 1
ATOM 3382 N N . GLU A 1 414 ? -19.594 32.688 3.172 1 87.38 414 GLU A N 1
ATOM 3383 C CA . GLU A 1 414 ? -18.297 32.188 3.613 1 87.38 414 GLU A CA 1
ATOM 3384 C C . GLU A 1 414 ? -17.859 30.953 2.805 1 87.38 414 GLU A C 1
ATOM 3386 O O . GLU A 1 414 ? -16.969 30.219 3.215 1 87.38 414 GLU A O 1
ATOM 3391 N N . GLU A 1 415 ? -18.438 30.797 1.696 1 87.69 415 GLU A N 1
ATOM 3392 C CA . GLU A 1 415 ? -18.172 29.641 0.852 1 87.69 415 GLU A CA 1
ATOM 3393 C C . GLU A 1 415 ? -16.734 29.625 0.346 1 87.69 415 GLU A C 1
ATOM 3395 O O . GLU A 1 415 ? -16.172 28.562 0.102 1 87.69 415 GLU A O 1
ATOM 3400 N N . TRP A 1 416 ? -16.172 30.828 0.255 1 90.75 416 TRP A N 1
ATOM 3401 C CA . TRP A 1 416 ? -14.805 30.953 -0.246 1 90.75 416 TRP A CA 1
ATOM 3402 C C . TRP A 1 416 ? -13.812 30.281 0.703 1 90.75 416 TRP A C 1
ATOM 3404 O O . TRP A 1 416 ? -12.695 29.953 0.31 1 90.75 416 TRP A O 1
ATOM 3414 N N . MET A 1 417 ? -14.273 30 1.916 1 92.38 417 MET A N 1
ATOM 3415 C CA . MET A 1 417 ? -13.375 29.5 2.957 1 92.38 417 MET A CA 1
ATOM 3416 C C . MET A 1 417 ? -13.328 27.984 2.949 1 92.38 417 MET A C 1
ATOM 3418 O O . MET A 1 417 ? -12.555 27.375 3.691 1 92.38 417 MET A O 1
ATOM 3422 N N . ILE A 1 418 ? -14.023 27.266 2.041 1 88 418 ILE A N 1
ATOM 3423 C CA . ILE A 1 418 ? -14.094 25.812 2.129 1 88 418 ILE A CA 1
ATOM 3424 C C . ILE A 1 418 ? -13.781 25.203 0.767 1 88 418 ILE A C 1
ATOM 3426 O O . ILE A 1 418 ? -14.047 24.016 0.538 1 88 418 ILE A O 1
ATOM 3430 N N . THR A 1 419 ? -13.203 25.953 -0.155 1 86.25 419 THR A N 1
ATOM 3431 C CA . THR A 1 419 ? -13.023 25.469 -1.518 1 86.25 419 THR A CA 1
ATOM 3432 C C . THR A 1 419 ? -11.555 25.141 -1.784 1 86.25 419 THR A C 1
ATOM 3434 O O . THR A 1 419 ? -11.242 24.406 -2.727 1 86.25 419 THR A O 1
ATOM 3437 N N . GLY A 1 420 ? -10.68 25.797 -1.014 1 89.62 420 GLY A N 1
ATOM 3438 C CA . GLY A 1 420 ? -9.258 25.641 -1.274 1 89.62 420 GLY A CA 1
ATOM 3439 C C . GLY A 1 420 ? -8.75 26.531 -2.385 1 89.62 420 GLY A C 1
ATOM 3440 O O . GLY A 1 420 ? -7.605 26.406 -2.83 1 89.62 420 GLY A O 1
ATOM 3441 N N . GLU A 1 421 ? -9.555 27.469 -2.822 1 89.5 421 GLU A N 1
ATOM 3442 C CA . GLU A 1 421 ? -9.18 28.391 -3.895 1 89.5 421 GLU A CA 1
ATOM 3443 C C . GLU A 1 421 ? -8.141 29.406 -3.422 1 89.5 421 GLU A C 1
ATOM 3445 O O . GLU A 1 421 ? -7.254 29.797 -4.184 1 89.5 421 GLU A O 1
ATOM 3450 N N . TYR A 1 422 ? -8.32 29.875 -2.189 1 94.44 422 TYR A N 1
ATOM 3451 C CA . TYR A 1 422 ? -7.414 30.859 -1.612 1 94.44 422 TYR A CA 1
ATOM 3452 C C . TYR A 1 422 ? -6.449 30.203 -0.63 1 94.44 422 TYR A C 1
ATOM 3454 O O . TYR A 1 422 ? -6.719 29.125 -0.11 1 94.44 422 TYR A O 1
ATOM 3462 N N . ALA A 1 423 ? -5.352 30.875 -0.433 1 96.5 423 ALA A N 1
ATOM 3463 C CA . ALA A 1 423 ? -4.336 30.359 0.484 1 96.5 423 ALA A CA 1
ATOM 3464 C C . ALA A 1 423 ? -3.789 31.469 1.374 1 96.5 423 ALA A C 1
ATOM 3466 O O . ALA A 1 423 ? -4.027 32.656 1.116 1 96.5 423 ALA A O 1
ATOM 3467 N N . VAL A 1 424 ? -3.178 31.078 2.426 1 98.12 424 VAL A N 1
ATOM 3468 C CA . VAL A 1 424 ? -2.436 32 3.27 1 98.12 424 VAL A CA 1
ATOM 3469 C C . VAL A 1 424 ? -1.016 31.5 3.488 1 98.12 424 VAL A C 1
ATOM 3471 O O . VAL A 1 424 ? -0.801 30.281 3.6 1 98.12 424 VAL A O 1
ATOM 3474 N N . VAL A 1 425 ? -0.052 32.312 3.424 1 98.5 425 VAL A N 1
ATOM 3475 C CA . VAL A 1 425 ? 1.327 32.125 3.865 1 98.5 425 VAL A CA 1
ATOM 3476 C C . VAL A 1 425 ? 1.642 33.125 4.98 1 98.5 425 VAL A C 1
ATOM 3478 O O . VAL A 1 425 ? 1.832 34.312 4.727 1 98.5 425 VAL A O 1
ATOM 3481 N N . GLN A 1 426 ? 1.691 32.625 6.211 1 98.81 426 GLN A N 1
ATOM 3482 C CA . GLN A 1 426 ? 1.839 33.531 7.352 1 98.81 426 GLN A CA 1
ATOM 3483 C C . GLN A 1 426 ? 3.031 33.125 8.219 1 98.81 426 GLN A C 1
ATOM 3485 O O . GLN A 1 426 ? 3.205 31.953 8.531 1 98.81 426 GLN A O 1
ATOM 3490 N N . LEU A 1 427 ? 3.814 34.094 8.539 1 98.62 427 LEU A N 1
ATOM 3491 C CA . LEU A 1 427 ? 5.027 33.844 9.312 1 98.62 427 LEU A CA 1
ATOM 3492 C C . LEU A 1 427 ? 5.023 34.688 10.594 1 98.62 427 LEU A C 1
ATOM 3494 O O . LEU A 1 427 ? 4.66 35.844 10.578 1 98.62 427 LEU A O 1
ATOM 3498 N N . GLN A 1 428 ? 5.309 34.031 11.695 1 97.69 428 GLN A N 1
ATOM 3499 C CA . GLN A 1 428 ? 5.523 34.688 12.969 1 97.69 428 GLN A CA 1
ATOM 3500 C C . GLN A 1 428 ? 6.875 34.312 13.57 1 97.69 428 GLN A C 1
ATOM 3502 O O . GLN A 1 428 ? 7.16 33.156 13.789 1 97.69 428 GLN A O 1
ATOM 3507 N N . GLN A 1 429 ? 7.695 35.281 13.883 1 94.12 429 GLN A N 1
ATOM 3508 C CA . GLN A 1 429 ? 9.008 35.094 14.484 1 94.12 429 GLN A CA 1
ATOM 3509 C C . GLN A 1 429 ? 8.977 35.375 15.984 1 94.12 429 GLN A C 1
ATOM 3511 O O . GLN A 1 429 ? 8.219 36.219 16.453 1 94.12 429 GLN A O 1
ATOM 3516 N N . MET B 1 1 ? 9.266 -47.469 -14.211 1 31.8 1 MET B N 1
ATOM 3517 C CA . MET B 1 1 ? 9.117 -46.031 -14.242 1 31.8 1 MET B CA 1
ATOM 3518 C C . MET B 1 1 ? 10.422 -45.344 -13.852 1 31.8 1 MET B C 1
ATOM 3520 O O . MET B 1 1 ? 10.961 -45.562 -12.766 1 31.8 1 MET B O 1
ATOM 3524 N N . ARG B 1 2 ? 11.172 -45.062 -14.898 1 40.09 2 ARG B N 1
ATOM 3525 C CA . ARG B 1 2 ? 12.523 -44.531 -14.711 1 40.09 2 ARG B CA 1
ATOM 3526 C C . ARG B 1 2 ? 12.539 -43.406 -13.688 1 40.09 2 ARG B C 1
ATOM 3528 O O . ARG B 1 2 ? 11.625 -42.594 -13.664 1 40.09 2 ARG B O 1
ATOM 3535 N N . PHE B 1 3 ? 13.297 -43.531 -12.664 1 43.31 3 PHE B N 1
ATOM 3536 C CA . PHE B 1 3 ? 13.5 -42.562 -11.586 1 43.31 3 PHE B CA 1
ATOM 3537 C C . PHE B 1 3 ? 13.945 -41.219 -12.148 1 43.31 3 PHE B C 1
ATOM 3539 O O . PHE B 1 3 ? 14.992 -41.125 -12.797 1 43.31 3 PHE B O 1
ATOM 3546 N N . ILE B 1 4 ? 12.961 -40.312 -12.492 1 51.06 4 ILE B N 1
ATOM 3547 C CA . ILE B 1 4 ? 13.305 -38.969 -12.93 1 51.06 4 ILE B CA 1
ATOM 3548 C C . ILE B 1 4 ? 13.719 -38.125 -11.719 1 51.06 4 ILE B C 1
ATOM 3550 O O . ILE B 1 4 ? 12.953 -37.969 -10.766 1 51.06 4 ILE B O 1
ATOM 3554 N N . ALA B 1 5 ? 15.016 -37.781 -11.688 1 55.22 5 ALA B N 1
ATOM 3555 C CA . ALA B 1 5 ? 15.648 -37.125 -10.555 1 55.22 5 ALA B CA 1
ATOM 3556 C C . ALA B 1 5 ? 15.094 -35.719 -10.375 1 55.22 5 ALA B C 1
ATOM 3558 O O . ALA B 1 5 ? 14.695 -35.062 -11.344 1 55.22 5 ALA B O 1
ATOM 3559 N N . ASN B 1 6 ? 14.914 -35.281 -9.156 1 66.62 6 ASN B N 1
ATOM 3560 C CA . ASN B 1 6 ? 14.633 -33.906 -8.836 1 66.62 6 ASN B CA 1
ATOM 3561 C C . ASN B 1 6 ? 15.781 -32.969 -9.266 1 66.62 6 ASN B C 1
ATOM 3563 O O . ASN B 1 6 ? 16.922 -33.438 -9.43 1 66.62 6 ASN B O 1
ATOM 3567 N N . PHE B 1 7 ? 15.445 -31.766 -9.719 1 66.94 7 PHE B N 1
ATOM 3568 C CA . PHE B 1 7 ? 16.516 -30.812 -9.961 1 66.94 7 PHE B CA 1
ATOM 3569 C C . PHE B 1 7 ? 17.344 -30.609 -8.695 1 66.94 7 PHE B C 1
ATOM 3571 O O . PHE B 1 7 ? 16.812 -30.25 -7.648 1 66.94 7 PHE B O 1
ATOM 3578 N N . VAL B 1 8 ? 18.562 -31.203 -8.633 1 52.62 8 VAL B N 1
ATOM 3579 C CA . VAL B 1 8 ? 19.547 -30.984 -7.578 1 52.62 8 VAL B CA 1
ATOM 3580 C C . VAL B 1 8 ? 20.766 -30.25 -8.156 1 52.62 8 VAL B C 1
ATOM 3582 O O . VAL B 1 8 ? 20.984 -30.266 -9.367 1 52.62 8 VAL B O 1
ATOM 3585 N N . TRP B 1 9 ? 21.469 -29.5 -7.336 1 55.94 9 TRP B N 1
ATOM 3586 C CA . TRP B 1 9 ? 22.719 -28.875 -7.758 1 55.94 9 TRP B CA 1
ATOM 3587 C C . TRP B 1 9 ? 23.703 -29.938 -8.25 1 55.94 9 TRP B C 1
ATOM 3589 O O . TRP B 1 9 ? 23.828 -31 -7.648 1 55.94 9 TRP B O 1
ATOM 3599 N N . ASP B 1 10 ? 24.016 -30 -9.508 1 48.78 10 ASP B N 1
ATOM 3600 C CA . ASP B 1 10 ? 25 -30.953 -9.984 1 48.78 10 ASP B CA 1
ATOM 3601 C C . ASP B 1 10 ? 26.281 -30.25 -10.438 1 48.78 10 ASP B C 1
ATOM 3603 O O . ASP B 1 10 ? 26.969 -30.719 -11.359 1 48.78 10 ASP B O 1
ATOM 3607 N N . ASN B 1 11 ? 26.938 -29.5 -9.57 1 47.03 11 ASN B N 1
ATOM 3608 C CA . ASN B 1 11 ? 28.234 -28.875 -9.75 1 47.03 11 ASN B CA 1
ATOM 3609 C C . ASN B 1 11 ? 28.281 -28.047 -11.023 1 47.03 11 ASN B C 1
ATOM 3611 O O . ASN B 1 11 ? 29.297 -27.406 -11.312 1 47.03 11 ASN B O 1
ATOM 3615 N N . SER B 1 12 ? 27.328 -28.188 -11.953 1 48.97 12 SER B N 1
ATOM 3616 C CA . SER B 1 12 ? 27.406 -27.438 -13.203 1 48.97 12 SER B CA 1
ATOM 3617 C C . SER B 1 12 ? 26.609 -26.141 -13.117 1 48.97 12 SER B C 1
ATOM 3619 O O . SER B 1 12 ? 25.766 -25.984 -12.242 1 48.97 12 SER B O 1
ATOM 3621 N N . ALA B 1 13 ? 27.141 -25.141 -13.82 1 54.94 13 ALA B N 1
ATOM 3622 C CA . ALA B 1 13 ? 26.578 -23.797 -13.961 1 54.94 13 ALA B CA 1
ATOM 3623 C C . ALA B 1 13 ? 25.141 -23.844 -14.461 1 54.94 13 ALA B C 1
ATOM 3625 O O . ALA B 1 13 ? 24.875 -23.531 -15.617 1 54.94 13 ALA B O 1
ATOM 3626 N N . THR B 1 14 ? 24.281 -24.516 -13.633 1 67.19 14 THR B N 1
ATOM 3627 C CA . THR B 1 14 ? 22.859 -24.656 -13.961 1 67.19 14 THR B CA 1
ATOM 3628 C C . THR B 1 14 ? 22.047 -23.5 -13.391 1 67.19 14 THR B C 1
ATOM 3630 O O . THR B 1 14 ? 22.562 -22.703 -12.602 1 67.19 14 THR B O 1
ATOM 3633 N N . PHE B 1 15 ? 20.953 -23.172 -13.961 1 73 15 PHE B N 1
ATOM 3634 C CA . PHE B 1 15 ? 20.016 -22.172 -13.484 1 73 15 PHE B CA 1
ATOM 3635 C C . PHE B 1 15 ? 19.781 -22.297 -11.984 1 73 15 PHE B C 1
ATOM 3637 O O . PHE B 1 15 ? 19.703 -21.297 -11.273 1 73 15 PHE B O 1
ATOM 3644 N N . VAL B 1 16 ? 19.906 -23.5 -11.508 1 72.75 16 VAL B N 1
ATOM 3645 C CA . VAL B 1 16 ? 19.672 -23.75 -10.094 1 72.75 16 VAL B CA 1
ATOM 3646 C C . VAL B 1 16 ? 20.844 -23.188 -9.273 1 72.75 16 VAL B C 1
ATOM 3648 O O . VAL B 1 16 ? 20.625 -22.531 -8.258 1 72.75 16 VAL B O 1
ATOM 3651 N N . TYR B 1 17 ? 22.016 -23.453 -9.773 1 74.12 17 TYR B N 1
ATOM 3652 C CA . TYR B 1 17 ? 23.203 -22.938 -9.086 1 74.12 17 TYR B CA 1
ATOM 3653 C C . TYR B 1 17 ? 23.172 -21.422 -9.039 1 74.12 17 TYR B C 1
ATOM 3655 O O . TYR B 1 17 ? 23.406 -20.812 -7.984 1 74.12 17 TYR B O 1
ATOM 3663 N N . ASN B 1 18 ? 22.828 -20.875 -10.148 1 78.38 18 ASN B N 1
ATOM 3664 C CA . ASN B 1 18 ? 22.781 -19.422 -10.227 1 78.38 18 ASN B CA 1
ATOM 3665 C C . ASN B 1 18 ? 21.703 -18.844 -9.312 1 78.38 18 ASN B C 1
ATOM 3667 O O . ASN B 1 18 ? 21.891 -17.781 -8.727 1 78.38 18 ASN B O 1
ATOM 3671 N N . THR B 1 19 ? 20.625 -19.531 -9.211 1 78 19 THR B N 1
ATOM 3672 C CA . THR B 1 19 ? 19.547 -19.078 -8.352 1 78 19 THR B CA 1
ATOM 3673 C C . THR B 1 19 ? 19.969 -19.062 -6.891 1 78 19 THR B C 1
ATOM 3675 O O . THR B 1 19 ? 19.781 -18.078 -6.188 1 78 19 THR B O 1
ATOM 3678 N N . ILE B 1 20 ? 20.672 -20.125 -6.496 1 79.06 20 ILE B N 1
ATOM 3679 C CA . ILE B 1 20 ? 21.062 -20.25 -5.094 1 79.06 20 ILE B CA 1
ATOM 3680 C C . ILE B 1 20 ? 22.234 -19.312 -4.793 1 79.06 20 ILE B C 1
ATOM 3682 O O . ILE B 1 20 ? 22.234 -18.641 -3.766 1 79.06 20 ILE B O 1
ATOM 3686 N N . HIS B 1 21 ? 23.094 -19.219 -5.723 1 80.81 21 HIS B N 1
ATOM 3687 C CA . HIS B 1 21 ? 24.359 -18.547 -5.461 1 80.81 21 HIS B CA 1
ATOM 3688 C C . HIS B 1 21 ? 24.234 -17.047 -5.742 1 80.81 21 HIS B C 1
ATOM 3690 O O . HIS B 1 21 ? 24.922 -16.234 -5.102 1 80.81 21 HIS B O 1
ATOM 3696 N N . GLU B 1 22 ? 23.391 -16.781 -6.652 1 84.12 22 GLU B N 1
ATOM 3697 C CA . GLU B 1 22 ? 23.391 -15.375 -7.082 1 84.12 22 GLU B CA 1
ATOM 3698 C C . GLU B 1 22 ? 22.031 -14.727 -6.801 1 84.12 22 GLU B C 1
ATOM 3700 O O . GLU B 1 22 ? 21.969 -13.695 -6.121 1 84.12 22 GLU B O 1
ATOM 3705 N N . ARG B 1 23 ? 20.953 -15.305 -7.184 1 86.06 23 ARG B N 1
ATOM 3706 C CA . ARG B 1 23 ? 19.656 -14.641 -7.172 1 86.06 23 ARG B CA 1
ATOM 3707 C C . ARG B 1 23 ? 19.125 -14.5 -5.75 1 86.06 23 ARG B C 1
ATOM 3709 O O . ARG B 1 23 ? 18.703 -13.414 -5.344 1 86.06 23 ARG B O 1
ATOM 3716 N N . TRP B 1 24 ? 19.156 -15.609 -4.992 1 91.25 24 TRP B N 1
ATOM 3717 C CA . TRP B 1 24 ? 18.562 -15.586 -3.662 1 91.25 24 TRP B CA 1
ATOM 3718 C C . TRP B 1 24 ? 19.297 -14.617 -2.748 1 91.25 24 TRP B C 1
ATOM 3720 O O . TRP B 1 24 ? 18.672 -13.828 -2.031 1 91.25 24 TRP B O 1
ATOM 3730 N N . PRO B 1 25 ? 20.672 -14.625 -2.777 1 90.81 25 PRO B N 1
ATOM 3731 C CA . PRO B 1 25 ? 21.375 -13.641 -1.954 1 90.81 25 PRO B CA 1
ATOM 3732 C C . PRO B 1 25 ? 21.031 -12.203 -2.318 1 90.81 25 PRO B C 1
ATOM 3734 O O . PRO B 1 25 ? 20.922 -11.344 -1.435 1 90.81 25 PRO B O 1
ATOM 3737 N N . ILE B 1 26 ? 20.828 -11.977 -3.545 1 90.75 26 ILE B N 1
ATOM 3738 C CA . ILE B 1 26 ? 20.453 -10.633 -3.992 1 90.75 26 ILE B CA 1
ATOM 3739 C C . ILE B 1 26 ? 19.047 -10.289 -3.477 1 90.75 26 ILE B C 1
ATOM 3741 O O . ILE B 1 26 ? 18.828 -9.18 -2.979 1 90.75 26 ILE B O 1
ATOM 3745 N N . ILE B 1 27 ? 18.109 -11.219 -3.598 1 91.75 27 ILE B N 1
ATOM 3746 C CA . ILE B 1 27 ? 16.75 -11.023 -3.113 1 91.75 27 ILE B CA 1
ATOM 3747 C C . ILE B 1 27 ? 16.766 -10.727 -1.613 1 91.75 27 ILE B C 1
ATOM 3749 O O . ILE B 1 27 ? 16.125 -9.789 -1.146 1 91.75 27 ILE B O 1
ATOM 3753 N N . LEU B 1 28 ? 17.562 -11.508 -0.907 1 94.19 28 LEU B N 1
ATOM 3754 C CA . LEU B 1 28 ? 17.656 -11.328 0.538 1 94.19 28 LEU B CA 1
ATOM 3755 C C . LEU B 1 28 ? 18.266 -9.984 0.881 1 94.19 28 LEU B C 1
ATOM 3757 O O . LEU B 1 28 ? 17.844 -9.312 1.823 1 94.19 28 LEU B O 1
ATOM 3761 N N . THR B 1 29 ? 19.281 -9.617 0.176 1 93.81 29 THR B N 1
ATOM 3762 C CA . THR B 1 29 ? 19.922 -8.32 0.398 1 93.81 29 THR B CA 1
ATOM 3763 C C . THR B 1 29 ? 18.938 -7.18 0.173 1 93.81 29 THR B C 1
ATOM 3765 O O . THR B 1 29 ? 18.906 -6.215 0.939 1 93.81 29 THR B O 1
ATOM 3768 N N . LYS B 1 30 ? 18.141 -7.309 -0.834 1 91.75 30 LYS B N 1
ATOM 3769 C CA . LYS B 1 30 ? 17.141 -6.289 -1.111 1 91.75 30 LYS B CA 1
ATOM 3770 C C . LYS B 1 30 ? 16.125 -6.191 0.027 1 91.75 30 LYS B C 1
ATOM 3772 O O . LYS B 1 30 ? 15.688 -5.094 0.384 1 91.75 30 LYS B O 1
ATOM 3777 N N . VAL B 1 31 ? 15.727 -7.32 0.565 1 94.38 31 VAL B N 1
ATOM 3778 C CA . VAL B 1 31 ? 14.797 -7.336 1.691 1 94.38 31 VAL B CA 1
ATOM 3779 C C . VAL B 1 31 ? 15.438 -6.66 2.9 1 94.38 31 VAL B C 1
ATOM 3781 O O . VAL B 1 31 ? 14.812 -5.824 3.559 1 94.38 31 VAL B O 1
ATOM 3784 N N . ILE B 1 32 ? 16.703 -6.992 3.168 1 95 32 ILE B N 1
ATOM 3785 C CA . ILE B 1 32 ? 17.438 -6.418 4.293 1 95 32 ILE B CA 1
ATOM 3786 C C . ILE B 1 32 ? 17.562 -4.906 4.109 1 95 32 ILE B C 1
ATOM 3788 O O . ILE B 1 32 ? 17.328 -4.141 5.051 1 95 32 ILE B O 1
ATOM 3792 N N . ASP B 1 33 ? 17.859 -4.508 2.936 1 91.88 33 ASP B N 1
ATOM 3793 C CA . ASP B 1 33 ? 18 -3.088 2.633 1 91.88 33 ASP B CA 1
ATOM 3794 C C . ASP B 1 33 ? 16.688 -2.344 2.857 1 91.88 33 ASP B C 1
ATOM 3796 O O . ASP B 1 33 ? 16.688 -1.229 3.385 1 91.88 33 ASP B O 1
ATOM 3800 N N . GLN B 1 34 ? 15.648 -2.92 2.438 1 89.94 34 GLN B N 1
ATOM 3801 C CA . GLN B 1 34 ? 14.344 -2.303 2.627 1 89.94 34 GLN B CA 1
ATOM 3802 C C . GLN B 1 34 ? 14.031 -2.123 4.109 1 89.94 34 GLN B C 1
ATOM 3804 O O . GLN B 1 34 ? 13.5 -1.087 4.516 1 89.94 34 GLN B O 1
ATOM 3809 N N . VAL B 1 35 ? 14.297 -3.139 4.867 1 91.5 35 VAL B N 1
ATOM 3810 C CA . VAL B 1 35 ? 14.055 -3.074 6.305 1 91.5 35 VAL B CA 1
ATOM 3811 C C . VAL B 1 35 ? 14.93 -1.99 6.934 1 91.5 35 VAL B C 1
ATOM 3813 O O . VAL B 1 35 ? 14.469 -1.233 7.789 1 91.5 35 VAL B O 1
ATOM 3816 N N . HIS B 1 36 ? 16.125 -1.865 6.465 1 91.25 36 HIS B N 1
ATOM 3817 C CA . HIS B 1 36 ? 17.031 -0.837 6.965 1 91.25 36 HIS B CA 1
ATOM 3818 C C . HIS B 1 36 ? 16.5 0.561 6.668 1 91.25 36 HIS B C 1
ATOM 3820 O O . HIS B 1 36 ? 16.547 1.445 7.523 1 91.25 36 HIS B O 1
ATOM 3826 N N . ARG B 1 37 ? 16.016 0.723 5.527 1 89.56 37 ARG B N 1
ATOM 3827 C CA . ARG B 1 37 ? 15.5 2.025 5.125 1 89.56 37 ARG B CA 1
ATOM 3828 C C . ARG B 1 37 ? 14.25 2.387 5.93 1 89.56 37 ARG B C 1
ATOM 3830 O O . ARG B 1 37 ? 14.008 3.561 6.219 1 89.56 37 ARG B O 1
ATOM 3837 N N . TYR B 1 38 ? 13.508 1.358 6.285 1 92.06 38 TYR B N 1
ATOM 3838 C CA . TYR B 1 38 ? 12.258 1.567 7.004 1 92.06 38 TYR B CA 1
ATOM 3839 C C . TYR B 1 38 ? 12.508 1.752 8.492 1 92.06 38 TYR B C 1
ATOM 3841 O O . TYR B 1 38 ? 11.633 2.223 9.227 1 92.06 38 TYR B O 1
ATOM 3849 N N . ARG B 1 39 ? 13.695 1.454 8.977 1 92.19 39 ARG B N 1
ATOM 3850 C CA . ARG B 1 39 ? 13.992 1.298 10.391 1 92.19 39 ARG B CA 1
ATOM 3851 C C . ARG B 1 39 ? 13.688 2.578 11.164 1 92.19 39 ARG B C 1
ATOM 3853 O O . ARG B 1 39 ? 12.883 2.566 12.102 1 92.19 39 ARG B O 1
ATOM 3860 N N . GLN B 1 40 ? 14.258 3.66 10.727 1 91.12 40 GLN B N 1
ATOM 3861 C CA . GLN B 1 40 ? 14.094 4.906 11.469 1 91.12 40 GLN B CA 1
ATOM 3862 C C . GLN B 1 40 ? 12.641 5.371 11.453 1 91.12 40 GLN B C 1
ATOM 3864 O O . GLN B 1 40 ? 12.125 5.859 12.461 1 91.12 40 GLN B O 1
ATOM 3869 N N . ILE B 1 41 ? 12.031 5.219 10.344 1 93.06 41 ILE B N 1
ATOM 3870 C CA . ILE B 1 41 ? 10.648 5.641 10.156 1 93.06 41 ILE B CA 1
ATOM 3871 C C . ILE B 1 41 ? 9.727 4.797 11.039 1 93.06 41 ILE B C 1
ATOM 3873 O O . ILE B 1 41 ? 8.812 5.324 11.68 1 93.06 41 ILE B O 1
ATOM 3877 N N . HIS B 1 42 ? 9.984 3.475 11.062 1 94.06 42 HIS B N 1
ATOM 3878 C CA . HIS B 1 42 ? 9.195 2.551 11.875 1 94.06 42 HIS B CA 1
ATOM 3879 C C . HIS B 1 42 ? 9.414 2.805 13.367 1 94.06 42 HIS B C 1
ATOM 3881 O O . HIS B 1 42 ? 8.453 2.816 14.141 1 94.06 42 HIS B O 1
ATOM 3887 N N . VAL B 1 43 ? 10.641 3.061 13.805 1 94.25 43 VAL B N 1
ATOM 3888 C CA . VAL B 1 43 ? 11.008 3.268 15.203 1 94.25 43 VAL B CA 1
ATOM 3889 C C . VAL B 1 43 ? 10.398 4.574 15.711 1 94.25 43 VAL B C 1
ATOM 3891 O O . VAL B 1 43 ? 10.047 4.691 16.891 1 94.25 43 VAL B O 1
ATOM 3894 N N . ALA B 1 44 ? 10.227 5.492 14.805 1 92.81 44 ALA B N 1
ATOM 3895 C CA . ALA B 1 44 ? 9.648 6.781 15.172 1 92.81 44 ALA B CA 1
ATOM 3896 C C . ALA B 1 44 ? 8.242 6.609 15.742 1 92.81 44 ALA B C 1
ATOM 3898 O O . ALA B 1 44 ? 7.793 7.426 16.547 1 92.81 44 ALA B O 1
ATOM 3899 N N . VAL B 1 45 ? 7.605 5.551 15.406 1 92.25 45 VAL B N 1
ATOM 3900 C CA . VAL B 1 45 ? 6.223 5.34 15.828 1 92.25 45 VAL B CA 1
ATOM 3901 C C . VAL B 1 45 ? 6.184 4.305 16.953 1 92.25 45 VAL B C 1
ATOM 3903 O O . VAL B 1 45 ? 5.512 4.508 17.969 1 92.25 45 VAL B O 1
ATOM 3906 N N . TYR B 1 46 ? 6.945 3.232 16.828 1 92.62 46 TYR B N 1
ATOM 3907 C CA . TYR B 1 46 ? 6.801 2.096 17.719 1 92.62 46 TYR B CA 1
ATOM 3908 C C . TYR B 1 46 ? 7.898 2.098 18.781 1 92.62 46 TYR B C 1
ATOM 3910 O O . TYR B 1 46 ? 7.914 1.244 19.672 1 92.62 46 TYR B O 1
ATOM 3918 N N . ARG B 1 47 ? 8.867 2.945 18.703 1 93.56 47 ARG B N 1
ATOM 3919 C CA . ARG B 1 47 ? 9.859 3.227 19.734 1 93.56 47 ARG B CA 1
ATOM 3920 C C . ARG B 1 47 ? 10.656 1.973 20.078 1 93.56 47 ARG B C 1
ATOM 3922 O O . ARG B 1 47 ? 11.18 1.295 19.188 1 93.56 47 ARG B O 1
ATOM 3929 N N . GLU B 1 48 ? 10.703 1.618 21.312 1 94.5 48 GLU B N 1
ATOM 3930 C CA . GLU B 1 48 ? 11.555 0.525 21.766 1 94.5 48 GLU B CA 1
ATOM 3931 C C . GLU B 1 48 ? 11.117 -0.806 21.156 1 94.5 48 GLU B C 1
ATOM 3933 O O . GLU B 1 48 ? 11.953 -1.624 20.766 1 94.5 48 GLU B O 1
ATOM 3938 N N . GLU B 1 49 ? 9.859 -0.983 21.156 1 94.44 49 GLU B N 1
ATOM 3939 C CA . GLU B 1 49 ? 9.344 -2.223 20.578 1 94.44 49 GLU B CA 1
ATOM 3940 C C . GLU B 1 49 ? 9.672 -2.309 19.078 1 94.44 49 GLU B C 1
ATOM 3942 O O . GLU B 1 49 ? 10.016 -3.379 18.578 1 94.44 49 GLU B O 1
ATOM 3947 N N . GLY B 1 50 ? 9.547 -1.155 18.406 1 94.56 50 GLY B N 1
ATOM 3948 C CA . GLY B 1 50 ? 9.906 -1.109 17 1 94.56 50 GLY B CA 1
ATOM 3949 C C . GLY B 1 50 ? 11.383 -1.358 16.75 1 94.56 50 GLY B C 1
ATOM 3950 O O . GLY B 1 50 ? 11.75 -2.062 15.812 1 94.56 50 GLY B O 1
ATOM 3951 N N . TYR B 1 51 ? 12.164 -0.791 17.609 1 95.69 51 TYR B N 1
ATOM 3952 C CA . TYR B 1 51 ? 13.602 -0.962 17.5 1 95.69 51 TYR B CA 1
ATOM 3953 C C . TYR B 1 51 ? 13.992 -2.426 17.672 1 95.69 51 TYR B C 1
ATOM 3955 O O . TYR B 1 51 ? 14.75 -2.971 16.859 1 95.69 51 TYR B O 1
ATOM 3963 N N . ARG B 1 52 ? 13.445 -3.037 18.656 1 96.81 52 ARG B N 1
ATOM 3964 C CA . ARG B 1 52 ? 13.742 -4.441 18.922 1 96.81 52 ARG B CA 1
ATOM 3965 C C . ARG B 1 52 ? 13.312 -5.324 17.766 1 96.81 52 ARG B C 1
ATOM 3967 O O . ARG B 1 52 ? 14.062 -6.211 17.344 1 96.81 52 ARG B O 1
ATOM 3974 N N . ASP B 1 53 ? 12.148 -5.113 17.297 1 96.38 53 ASP B N 1
ATOM 3975 C CA . ASP B 1 53 ? 11.625 -5.898 16.188 1 96.38 53 ASP B CA 1
ATOM 3976 C C . ASP B 1 53 ? 12.492 -5.738 14.938 1 96.38 53 ASP B C 1
ATOM 3978 O O . ASP B 1 53 ? 12.797 -6.719 14.258 1 96.38 53 ASP B O 1
ATOM 3982 N N . MET B 1 54 ? 12.875 -4.465 14.672 1 95.69 54 MET B N 1
ATOM 3983 C CA . MET B 1 54 ? 13.711 -4.188 13.516 1 95.69 54 MET B CA 1
ATOM 3984 C C . MET B 1 54 ? 15.062 -4.891 13.633 1 95.69 54 MET B C 1
ATOM 3986 O O . MET B 1 54 ? 15.539 -5.496 12.672 1 95.69 54 MET B O 1
ATOM 3990 N N . GLU B 1 55 ? 15.641 -4.848 14.766 1 96.12 55 GLU B N 1
ATOM 3991 C CA . GLU B 1 55 ? 16.922 -5.492 14.992 1 96.12 55 GLU B CA 1
ATOM 3992 C C . GLU B 1 55 ? 16.828 -7.008 14.852 1 96.12 55 GLU B C 1
ATOM 3994 O O . GLU B 1 55 ? 17.703 -7.648 14.281 1 96.12 55 GLU B O 1
ATOM 3999 N N . ASN B 1 56 ? 15.797 -7.543 15.336 1 96.56 56 ASN B N 1
ATOM 4000 C CA . ASN B 1 56 ? 15.586 -8.984 15.258 1 96.56 56 ASN B CA 1
ATOM 4001 C C . ASN B 1 56 ? 15.422 -9.445 13.812 1 96.56 56 ASN B C 1
ATOM 4003 O O . ASN B 1 56 ? 15.984 -10.469 13.414 1 96.56 56 ASN B O 1
ATOM 4007 N N . VAL B 1 57 ? 14.602 -8.742 13.055 1 97.44 57 VAL B N 1
ATOM 4008 C CA . VAL B 1 57 ? 14.367 -9.109 11.664 1 97.44 57 VAL B CA 1
ATOM 4009 C C . VAL B 1 57 ? 15.68 -9.039 10.883 1 97.44 57 VAL B C 1
ATOM 4011 O O . VAL B 1 57 ? 16.016 -9.953 10.125 1 97.44 57 VAL B O 1
ATOM 4014 N N . ILE B 1 58 ? 16.422 -7.934 11.109 1 96.38 58 ILE B N 1
ATOM 4015 C CA . ILE B 1 58 ? 17.688 -7.746 10.398 1 96.38 58 ILE B CA 1
ATOM 4016 C C . ILE B 1 58 ? 18.656 -8.867 10.773 1 96.38 58 ILE B C 1
ATOM 4018 O O . ILE B 1 58 ? 19.328 -9.43 9.898 1 96.38 58 ILE B O 1
ATOM 4022 N N . ALA B 1 59 ? 18.719 -9.203 12.016 1 96.69 59 ALA B N 1
ATOM 4023 C CA . ALA B 1 59 ? 19.609 -10.273 12.477 1 96.69 59 ALA B CA 1
ATOM 4024 C C . ALA B 1 59 ? 19.234 -11.609 11.844 1 96.69 59 ALA B C 1
ATOM 4026 O O . ALA B 1 59 ? 20.109 -12.352 11.383 1 96.69 59 ALA B O 1
ATOM 4027 N N . GLU B 1 60 ? 18 -11.953 11.82 1 96.19 60 GLU B N 1
ATOM 4028 C CA . GLU B 1 60 ? 17.531 -13.211 11.273 1 96.19 60 GLU B CA 1
ATOM 4029 C C . GLU B 1 60 ? 17.797 -13.297 9.773 1 96.19 60 GLU B C 1
ATOM 4031 O O . GLU B 1 60 ? 18.219 -14.344 9.273 1 96.19 60 GLU B O 1
ATOM 4036 N N . LEU B 1 61 ? 17.5 -12.242 9.055 1 97.25 61 LEU B N 1
ATOM 4037 C CA . LEU B 1 61 ? 17.703 -12.227 7.609 1 97.25 61 LEU B CA 1
ATOM 4038 C C . LEU B 1 61 ? 19.188 -12.273 7.262 1 97.25 61 LEU B C 1
ATOM 4040 O O . LEU B 1 61 ? 19.578 -12.898 6.273 1 97.25 61 LEU B O 1
ATOM 4044 N N . THR B 1 62 ? 19.969 -11.555 8.055 1 96.62 62 THR B N 1
ATOM 4045 C CA . THR B 1 62 ? 21.406 -11.586 7.84 1 96.62 62 THR B CA 1
ATOM 4046 C C . THR B 1 62 ? 21.953 -12.984 8.086 1 96.62 62 THR B C 1
ATOM 4048 O O . THR B 1 62 ? 22.812 -13.461 7.336 1 96.62 62 THR B O 1
ATOM 4051 N N . GLU B 1 63 ? 21.5 -13.578 9.141 1 96.44 63 GLU B N 1
ATOM 4052 C CA . GLU B 1 63 ? 21.906 -14.961 9.414 1 96.44 63 GLU B CA 1
ATOM 4053 C C . GLU B 1 63 ? 21.484 -15.891 8.273 1 96.44 63 GLU B C 1
ATOM 4055 O O . GLU B 1 63 ? 22.25 -16.781 7.898 1 96.44 63 GLU B O 1
ATOM 4060 N N . LEU B 1 64 ? 20.328 -15.773 7.75 1 96.44 64 LEU B N 1
ATOM 4061 C CA . LEU B 1 64 ? 19.859 -16.562 6.617 1 96.44 64 LEU B CA 1
ATOM 4062 C C . LEU B 1 64 ? 20.766 -16.359 5.406 1 96.44 64 LEU B C 1
ATOM 4064 O O . LEU B 1 64 ? 21.125 -17.328 4.73 1 96.44 64 LEU B O 1
ATOM 4068 N N . HIS B 1 65 ? 21.062 -15.102 5.133 1 95.31 65 HIS B N 1
ATOM 4069 C CA . HIS B 1 65 ? 21.969 -14.766 4.039 1 95.31 65 HIS B CA 1
ATOM 4070 C C . HIS B 1 65 ? 23.312 -15.453 4.203 1 95.31 65 HIS B C 1
ATOM 4072 O O . HIS B 1 65 ? 23.828 -16.078 3.266 1 95.31 65 HIS B O 1
ATOM 4078 N N . ASP B 1 66 ? 23.844 -15.391 5.379 1 94.31 66 ASP B N 1
ATOM 4079 C CA . ASP B 1 66 ? 25.125 -16 5.68 1 94.31 66 ASP B CA 1
ATOM 4080 C C . ASP B 1 66 ? 25.062 -17.516 5.57 1 94.31 66 ASP B C 1
ATOM 4082 O O . ASP B 1 66 ? 25.984 -18.156 5.055 1 94.31 66 ASP B O 1
ATOM 4086 N N . SER B 1 67 ? 24.016 -18.047 6.074 1 93.44 67 SER B N 1
ATOM 4087 C CA . SER B 1 67 ? 23.828 -19.484 6.035 1 93.44 67 SER B CA 1
ATOM 4088 C C . SER B 1 67 ? 23.797 -20 4.602 1 93.44 67 SER B C 1
ATOM 4090 O O . SER B 1 67 ? 24.391 -21.031 4.289 1 93.44 67 SER B O 1
ATOM 4092 N N . MET B 1 68 ? 23.141 -19.328 3.785 1 91.44 68 MET B N 1
ATOM 4093 C CA . MET B 1 68 ? 22.984 -19.703 2.383 1 91.44 68 MET B CA 1
ATOM 4094 C C . MET B 1 68 ? 24.297 -19.547 1.628 1 91.44 68 MET B C 1
ATOM 4096 O O . MET B 1 68 ? 24.703 -20.438 0.87 1 91.44 68 MET B O 1
ATOM 4100 N N . THR B 1 69 ? 24.984 -18.422 1.868 1 90.12 69 THR B N 1
ATOM 4101 C CA . THR B 1 69 ? 26.188 -18.094 1.117 1 90.12 69 THR B CA 1
ATOM 4102 C C . THR B 1 69 ? 27.359 -18.969 1.582 1 90.12 69 THR B C 1
ATOM 4104 O O . THR B 1 69 ? 28.234 -19.312 0.787 1 90.12 69 THR B O 1
ATOM 4107 N N . CYS B 1 70 ? 27.344 -19.406 2.818 1 91.19 70 CYS B N 1
ATOM 4108 C CA . CYS B 1 70 ? 28.438 -20.203 3.373 1 91.19 70 CYS B CA 1
ATOM 4109 C C . CYS B 1 70 ? 28.047 -21.672 3.43 1 91.19 70 CYS B C 1
ATOM 4111 O O . CYS B 1 70 ? 28.797 -22.5 3.961 1 91.19 70 CYS B O 1
ATOM 4113 N N . ASP B 1 71 ? 26.922 -22 2.941 1 90.81 71 ASP B N 1
ATOM 4114 C CA . ASP B 1 71 ? 26.391 -23.359 2.891 1 90.81 71 ASP B CA 1
ATOM 4115 C C . ASP B 1 71 ? 26.375 -23.984 4.281 1 90.81 71 ASP B C 1
ATOM 4117 O O . ASP B 1 71 ? 26.875 -25.094 4.48 1 90.81 71 ASP B O 1
ATOM 4121 N N . LYS B 1 72 ? 25.953 -23.203 5.293 1 93.06 72 LYS B N 1
ATOM 4122 C CA . LYS B 1 72 ? 25.766 -23.719 6.641 1 93.06 72 LYS B CA 1
ATOM 4123 C C . LYS B 1 72 ? 24.609 -24.719 6.684 1 93.06 72 LYS B C 1
ATOM 4125 O O . LYS B 1 72 ? 23.734 -24.703 5.809 1 93.06 72 LYS B O 1
ATOM 4130 N N . PRO B 1 73 ? 24.609 -25.609 7.641 1 94.38 73 PRO B N 1
ATOM 4131 C CA . PRO B 1 73 ? 23.5 -26.562 7.742 1 94.38 73 PRO B CA 1
ATOM 4132 C C . PRO B 1 73 ? 22.141 -25.875 7.926 1 94.38 73 PRO B C 1
ATOM 4134 O O . PRO B 1 73 ? 22.047 -24.875 8.641 1 94.38 73 PRO B O 1
ATOM 4137 N N . LEU B 1 74 ? 21.125 -26.5 7.297 1 95.56 74 LEU B N 1
ATOM 4138 C CA . LEU B 1 74 ? 19.766 -25.984 7.488 1 95.56 74 LEU B CA 1
ATOM 4139 C C . LEU B 1 74 ? 19.312 -26.156 8.93 1 95.56 74 LEU B C 1
ATOM 4141 O O . LEU B 1 74 ? 19.688 -27.141 9.586 1 95.56 74 LEU B O 1
ATOM 4145 N N . VAL B 1 75 ? 18.531 -25.234 9.414 1 94.75 75 VAL B N 1
ATOM 4146 C CA . VAL B 1 75 ? 18.094 -25.266 10.805 1 94.75 75 VAL B CA 1
ATOM 4147 C C . VAL B 1 75 ? 16.594 -25.547 10.867 1 94.75 75 VAL B C 1
ATOM 4149 O O . VAL B 1 75 ? 15.867 -25.297 9.898 1 94.75 75 VAL B O 1
ATOM 4152 N N . ASP B 1 76 ? 16.156 -26.109 11.984 1 95 76 ASP B N 1
ATOM 4153 C CA . ASP B 1 76 ? 14.742 -26.344 12.227 1 95 76 ASP B CA 1
ATOM 4154 C C . ASP B 1 76 ? 14.016 -25.031 12.516 1 95 76 ASP B C 1
ATOM 4156 O O . ASP B 1 76 ? 14.641 -24.047 12.914 1 95 76 ASP B O 1
ATOM 4160 N N . PHE B 1 77 ? 12.75 -25.062 12.273 1 94.56 77 PHE B N 1
ATOM 4161 C CA . PHE B 1 77 ? 11.922 -23.891 12.586 1 94.56 77 PHE B CA 1
ATOM 4162 C C . PHE B 1 77 ? 11.484 -23.922 14.047 1 94.56 77 PHE B C 1
ATOM 4164 O O . PHE B 1 77 ? 11.227 -25 14.602 1 94.56 77 PHE B O 1
ATOM 4171 N N . ASN B 1 78 ? 11.43 -22.75 14.742 1 87.75 78 ASN B N 1
ATOM 4172 C CA . ASN B 1 78 ? 10.984 -22.609 16.125 1 87.75 78 ASN B CA 1
ATOM 4173 C C . ASN B 1 78 ? 9.961 -21.484 16.266 1 87.75 78 ASN B C 1
ATOM 4175 O O . ASN B 1 78 ? 10.047 -20.672 17.203 1 87.75 78 ASN B O 1
ATOM 4179 N N . ASP B 1 79 ? 9.07 -21.422 15.422 1 83.31 79 ASP B N 1
ATOM 4180 C CA . ASP B 1 79 ? 8.078 -20.359 15.398 1 83.31 79 ASP B CA 1
ATOM 4181 C C . ASP B 1 79 ? 6.676 -20.906 15.633 1 83.31 79 ASP B C 1
ATOM 4183 O O . ASP B 1 79 ? 6.508 -22.094 15.891 1 83.31 79 ASP B O 1
ATOM 4187 N N . ASP B 1 80 ? 5.742 -19.953 15.625 1 78.94 80 ASP B N 1
ATOM 4188 C CA . ASP B 1 80 ? 4.352 -20.344 15.852 1 78.94 80 ASP B CA 1
ATOM 4189 C C . ASP B 1 80 ? 3.535 -20.25 14.562 1 78.94 80 ASP B C 1
ATOM 4191 O O . ASP B 1 80 ? 2.314 -20.078 14.609 1 78.94 80 ASP B O 1
ATOM 4195 N N . LEU B 1 81 ? 4.246 -20.297 13.531 1 79.31 81 LEU B N 1
ATOM 4196 C CA . LEU B 1 81 ? 3.516 -20.297 12.273 1 79.31 81 LEU B CA 1
ATOM 4197 C C . LEU B 1 81 ? 2.91 -21.656 11.984 1 79.31 81 LEU B C 1
ATOM 4199 O O . LEU B 1 81 ? 3.258 -22.656 12.641 1 79.31 81 LEU B O 1
ATOM 4203 N N . ASP B 1 82 ? 2.057 -21.656 10.992 1 77.94 82 ASP B N 1
ATOM 4204 C CA . ASP B 1 82 ? 1.397 -22.891 10.594 1 77.94 82 ASP B CA 1
ATOM 4205 C C . ASP B 1 82 ? 2.408 -23.906 10.062 1 77.94 82 ASP B C 1
ATOM 4207 O O . ASP B 1 82 ? 3.406 -23.531 9.438 1 77.94 82 ASP B O 1
ATOM 4211 N N . ASN B 1 83 ? 2.207 -25.156 10.445 1 84.31 83 ASN B N 1
ATOM 4212 C CA . ASN B 1 83 ? 2.879 -26.297 9.852 1 84.31 83 ASN B CA 1
ATOM 4213 C C . ASN B 1 83 ? 4.332 -26.406 10.312 1 84.31 83 ASN B C 1
ATOM 4215 O O . ASN B 1 83 ? 5.184 -26.891 9.578 1 84.31 83 ASN B O 1
ATOM 4219 N N . VAL B 1 84 ? 4.652 -25.844 11.398 1 91.69 84 VAL B N 1
ATOM 4220 C CA . VAL B 1 84 ? 6.016 -25.938 11.914 1 91.69 84 VAL B CA 1
ATOM 4221 C C . VAL B 1 84 ? 6.41 -27.391 12.094 1 91.69 84 VAL B C 1
ATOM 4223 O O . VAL B 1 84 ? 7.523 -27.797 11.734 1 91.69 84 VAL B O 1
ATOM 4226 N N . GLU B 1 85 ? 5.52 -28.156 12.578 1 93.06 85 GLU B N 1
ATOM 4227 C CA . GLU B 1 85 ? 5.801 -29.562 12.789 1 93.06 85 GLU B CA 1
ATOM 4228 C C . GLU B 1 85 ? 6.027 -30.297 11.461 1 93.06 85 GLU B C 1
ATOM 4230 O O . GLU B 1 85 ? 6.895 -31.156 11.359 1 93.06 85 GLU B O 1
ATOM 4235 N N . LEU B 1 86 ? 5.227 -29.953 10.547 1 94.69 86 LEU B N 1
ATOM 4236 C CA . LEU B 1 86 ? 5.375 -30.547 9.227 1 94.69 86 LEU B CA 1
ATOM 4237 C C . LEU B 1 86 ? 6.75 -30.25 8.641 1 94.69 86 LEU B C 1
ATOM 4239 O O . LEU B 1 86 ? 7.426 -31.156 8.141 1 94.69 86 LEU B O 1
ATOM 4243 N N . TRP B 1 87 ? 7.188 -29.047 8.688 1 95.25 87 TRP B N 1
ATOM 4244 C CA . TRP B 1 87 ? 8.492 -28.625 8.18 1 95.25 87 TRP B CA 1
ATOM 4245 C C . TRP B 1 87 ? 9.617 -29.344 8.906 1 95.25 87 TRP B C 1
ATOM 4247 O O . TRP B 1 87 ? 10.547 -29.859 8.273 1 95.25 87 TRP B O 1
ATOM 4257 N N . ASN B 1 88 ? 9.492 -29.391 10.211 1 95.69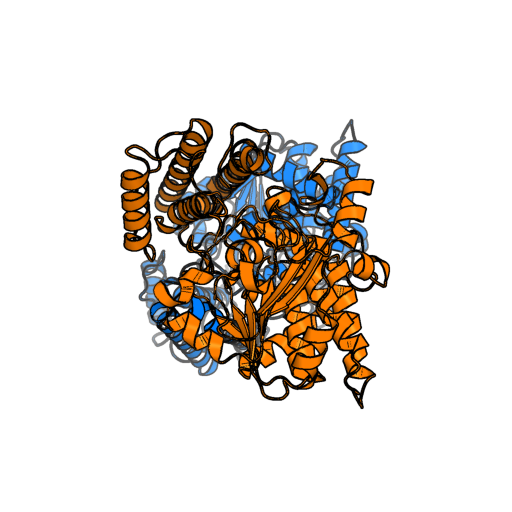 88 ASN B N 1
ATOM 4258 C CA . ASN B 1 88 ? 10.547 -30.016 11 1 95.69 88 ASN B CA 1
ATOM 4259 C C . ASN B 1 88 ? 10.609 -31.516 10.773 1 95.69 88 ASN B C 1
ATOM 4261 O O . ASN B 1 88 ? 11.688 -32.125 10.805 1 95.69 88 ASN B O 1
ATOM 4265 N N . ASN B 1 89 ? 9.492 -32.094 10.586 1 95.44 89 ASN B N 1
ATOM 4266 C CA . ASN B 1 89 ? 9.461 -33.5 10.234 1 95.44 89 ASN B CA 1
ATOM 4267 C C . ASN B 1 89 ? 10.117 -33.75 8.883 1 95.44 89 ASN B C 1
ATOM 4269 O O . ASN B 1 89 ? 10.82 -34.75 8.711 1 95.44 89 ASN B O 1
ATOM 4273 N N . LEU B 1 90 ? 9.844 -32.938 7.918 1 94.69 90 LEU B N 1
ATOM 4274 C CA . LEU B 1 90 ? 10.469 -33.062 6.602 1 94.69 90 LEU B CA 1
ATOM 4275 C C . LEU B 1 90 ? 11.984 -32.906 6.699 1 94.69 90 LEU B C 1
ATOM 4277 O O . LEU B 1 90 ? 12.727 -33.656 6.066 1 94.69 90 LEU B O 1
ATOM 4281 N N . LEU B 1 91 ? 12.414 -31.938 7.473 1 95.25 91 LEU B N 1
ATOM 4282 C CA . LEU B 1 91 ? 13.844 -31.719 7.684 1 95.25 91 LEU B CA 1
ATOM 4283 C C . LEU B 1 91 ? 14.484 -32.938 8.328 1 95.25 91 LEU B C 1
ATOM 4285 O O . LEU B 1 91 ? 15.578 -33.375 7.938 1 95.25 91 LEU B O 1
ATOM 4289 N N . TYR B 1 92 ? 13.789 -33.5 9.266 1 95.12 92 TYR B N 1
ATOM 4290 C CA . TYR B 1 92 ? 14.266 -34.688 9.945 1 95.12 92 TYR B CA 1
ATOM 4291 C C . TYR B 1 92 ? 14.43 -35.844 8.961 1 95.12 92 TYR B C 1
ATOM 4293 O O . TYR B 1 92 ? 15.461 -36.531 8.945 1 95.12 92 TYR B O 1
ATOM 4301 N N . LYS B 1 93 ? 13.438 -36.062 8.164 1 94.25 93 LYS B N 1
ATOM 4302 C CA . LYS B 1 93 ? 13.469 -37.125 7.176 1 94.25 93 LYS B CA 1
ATOM 4303 C C . LYS B 1 93 ? 14.609 -36.938 6.18 1 94.25 93 LYS B C 1
ATOM 4305 O O . LYS B 1 93 ? 15.297 -37.875 5.812 1 94.25 93 LYS B O 1
ATOM 4310 N N . LEU B 1 94 ? 14.727 -35.75 5.703 1 92.88 94 LEU B N 1
ATOM 4311 C CA . LEU B 1 94 ? 15.781 -35.438 4.742 1 92.88 94 LEU B CA 1
ATOM 4312 C C . LEU B 1 94 ? 17.156 -35.656 5.355 1 92.88 94 LEU B C 1
ATOM 4314 O O . LEU B 1 94 ? 18.078 -36.125 4.676 1 92.88 94 LEU B O 1
ATOM 4318 N N . ARG B 1 95 ? 17.344 -35.281 6.625 1 93.25 95 ARG B N 1
ATOM 4319 C CA . ARG B 1 95 ? 18.609 -35.531 7.309 1 93.25 95 ARG B CA 1
ATOM 4320 C C . ARG B 1 95 ? 18.906 -37.031 7.383 1 93.25 95 ARG B C 1
ATOM 4322 O O . ARG B 1 95 ? 20.062 -37.438 7.203 1 93.25 95 ARG B O 1
ATOM 4329 N N . LYS B 1 96 ? 17.938 -37.781 7.684 1 93.25 96 LYS B N 1
ATOM 4330 C CA . LYS B 1 96 ? 18.094 -39.219 7.754 1 93.25 96 LYS B CA 1
ATOM 4331 C C . LYS B 1 96 ? 18.469 -39.781 6.391 1 93.25 96 LYS B C 1
ATOM 4333 O O . LYS B 1 96 ? 19.375 -40.625 6.293 1 93.25 96 LYS B O 1
ATOM 4338 N N . GLU B 1 97 ? 17.781 -39.344 5.418 1 89.69 97 GLU B N 1
ATOM 4339 C CA . GLU B 1 97 ? 18.031 -39.812 4.066 1 89.69 97 GLU B CA 1
ATOM 4340 C C . GLU B 1 97 ? 19.422 -39.438 3.572 1 89.69 97 GLU B C 1
ATOM 4342 O O . GLU B 1 97 ? 20.047 -40.188 2.83 1 89.69 97 GLU B O 1
ATOM 4347 N N . ASN B 1 98 ? 19.859 -38.25 3.922 1 86.38 98 ASN B N 1
ATOM 4348 C CA . ASN B 1 98 ? 21.141 -37.75 3.457 1 86.38 98 ASN B CA 1
ATOM 4349 C C . ASN B 1 98 ? 22.266 -38.125 4.414 1 86.38 98 ASN B C 1
ATOM 4351 O O . ASN B 1 98 ? 23.438 -37.781 4.18 1 86.38 98 ASN B O 1
ATOM 4355 N N . LYS B 1 99 ? 22 -38.875 5.477 1 84.62 99 LYS B N 1
ATOM 4356 C CA . LYS B 1 99 ? 22.953 -39.344 6.484 1 84.62 99 LYS B CA 1
ATOM 4357 C C . LYS B 1 99 ? 23.812 -38.219 7.016 1 84.62 99 LYS B C 1
ATOM 4359 O O . LYS B 1 99 ? 25.047 -38.312 7.062 1 84.62 99 LYS B O 1
ATOM 4364 N N . GLY B 1 100 ? 23.281 -37.125 7.211 1 83.25 100 GLY B N 1
ATOM 4365 C CA . GLY B 1 100 ? 24.016 -36 7.766 1 83.25 100 GLY B CA 1
ATOM 4366 C C . GLY B 1 100 ? 23.266 -34.688 7.656 1 83.25 100 GLY B C 1
ATOM 4367 O O . GLY B 1 100 ? 22.062 -34.656 7.453 1 83.25 100 GLY B O 1
ATOM 4368 N N . GLU B 1 101 ? 24.109 -33.625 7.863 1 83.94 101 GLU B N 1
ATOM 4369 C CA . GLU B 1 101 ? 23.516 -32.281 7.832 1 83.94 101 GLU B CA 1
ATOM 4370 C C . GLU B 1 101 ? 23.125 -31.891 6.414 1 83.94 101 GLU B C 1
ATOM 4372 O O . GLU B 1 101 ? 23.719 -32.375 5.441 1 83.94 101 GLU B O 1
ATOM 4377 N N . LEU B 1 102 ? 22.094 -31.156 6.359 1 89.25 102 LEU B N 1
ATOM 4378 C CA . LEU B 1 102 ? 21.547 -30.734 5.07 1 89.25 102 LEU B CA 1
ATOM 4379 C C . LEU B 1 102 ? 22.25 -29.484 4.559 1 89.25 102 LEU B C 1
ATOM 4381 O O . LEU B 1 102 ? 22.5 -28.547 5.324 1 89.25 102 LEU B O 1
ATOM 4385 N N . SER B 1 103 ? 22.625 -29.625 3.311 1 85.5 103 SER B N 1
ATOM 4386 C CA . SER B 1 103 ? 23.281 -28.5 2.633 1 85.5 103 SER B CA 1
ATOM 4387 C C . SER B 1 103 ? 22.328 -27.812 1.663 1 85.5 103 SER B C 1
ATOM 4389 O O . SER B 1 103 ? 21.406 -28.422 1.144 1 85.5 103 SER B O 1
ATOM 4391 N N . TRP B 1 104 ? 22.609 -26.578 1.321 1 87.94 104 TRP B N 1
ATOM 4392 C CA . TRP B 1 104 ? 21.797 -25.766 0.427 1 87.94 104 TRP B CA 1
ATOM 4393 C C . TRP B 1 104 ? 21.891 -26.266 -1.008 1 87.94 104 TRP B C 1
ATOM 4395 O O . TRP B 1 104 ? 20.969 -26.062 -1.803 1 87.94 104 TRP B O 1
ATOM 4405 N N . TYR B 1 105 ? 22.891 -27 -1.311 1 83.56 105 TYR B N 1
ATOM 4406 C CA . TYR B 1 105 ? 23.172 -27.312 -2.707 1 83.56 105 TYR B CA 1
ATOM 4407 C C . TYR B 1 105 ? 22.859 -28.766 -3.016 1 83.56 105 TYR B C 1
ATOM 4409 O O . TYR B 1 105 ? 22.984 -29.203 -4.16 1 83.56 105 TYR B O 1
ATOM 4417 N N . ARG B 1 106 ? 22.391 -29.5 -2.037 1 83.06 106 ARG B N 1
ATOM 4418 C CA . ARG B 1 106 ? 22.234 -30.938 -2.256 1 83.06 106 ARG B CA 1
ATOM 4419 C C . ARG B 1 106 ? 20.781 -31.359 -2.094 1 83.06 106 ARG B C 1
ATOM 4421 O O . ARG B 1 106 ? 20.484 -32.531 -2.016 1 83.06 106 ARG B O 1
ATOM 4428 N N . LEU B 1 107 ? 19.984 -30.438 -2.004 1 87.81 107 LEU B N 1
ATOM 4429 C CA . LEU B 1 107 ? 18.562 -30.719 -1.848 1 87.81 107 LEU B CA 1
ATOM 4430 C C . LEU B 1 107 ? 17.797 -30.344 -3.109 1 87.81 107 LEU B C 1
ATOM 4432 O O . LEU B 1 107 ? 18.328 -29.656 -3.988 1 87.81 107 LEU B O 1
ATOM 4436 N N . SER B 1 108 ? 16.594 -30.891 -3.174 1 89.94 108 SER B N 1
ATOM 4437 C CA . SER B 1 108 ? 15.734 -30.516 -4.293 1 89.94 108 SER B CA 1
ATOM 4438 C C . SER B 1 108 ? 15.516 -29.016 -4.344 1 89.94 108 SER B C 1
ATOM 4440 O O . SER B 1 108 ? 15.367 -28.359 -3.303 1 89.94 108 SER B O 1
ATOM 4442 N N . TRP B 1 109 ? 15.469 -28.484 -5.539 1 90.81 109 TRP B N 1
ATOM 4443 C CA . TRP B 1 109 ? 15.32 -27.047 -5.75 1 90.81 109 TRP B CA 1
ATOM 4444 C C . TRP B 1 109 ? 14 -26.547 -5.168 1 90.81 109 TRP B C 1
ATOM 4446 O O . TRP B 1 109 ? 13.969 -25.5 -4.516 1 90.81 109 TRP B O 1
ATOM 4456 N N . LEU B 1 110 ? 12.93 -27.266 -5.398 1 94.38 110 LEU B N 1
ATOM 4457 C CA . LEU B 1 110 ? 11.617 -26.859 -4.906 1 94.38 110 LEU B CA 1
ATOM 4458 C C . LEU B 1 110 ? 11.617 -26.75 -3.383 1 94.38 110 LEU B C 1
ATOM 4460 O O . LEU B 1 110 ? 11.125 -25.766 -2.826 1 94.38 110 LEU B O 1
ATOM 4464 N N . PHE B 1 111 ? 12.219 -27.703 -2.742 1 94.56 111 PHE B N 1
ATOM 4465 C CA . PHE B 1 111 ? 12.234 -27.703 -1.283 1 94.56 111 PHE B CA 1
ATOM 4466 C C . PHE B 1 111 ? 13.031 -26.531 -0.745 1 94.56 111 PHE B C 1
ATOM 4468 O O . PHE B 1 111 ? 12.555 -25.797 0.128 1 94.56 111 PHE B O 1
ATOM 4475 N N . ILE B 1 112 ? 14.25 -26.391 -1.224 1 94 112 ILE B N 1
ATOM 4476 C CA . ILE B 1 112 ? 15.148 -25.406 -0.647 1 94 112 ILE B CA 1
ATOM 4477 C C . ILE B 1 112 ? 14.617 -24 -0.92 1 94 112 ILE B C 1
ATOM 4479 O O . ILE B 1 112 ? 14.781 -23.094 -0.094 1 94 112 ILE B O 1
ATOM 4483 N N . GLU B 1 113 ? 14.055 -23.766 -2.105 1 94.06 113 GLU B N 1
ATOM 4484 C CA . GLU B 1 113 ? 13.477 -22.469 -2.398 1 94.06 113 GLU B CA 1
ATOM 4485 C C . GLU B 1 113 ? 12.312 -22.156 -1.465 1 94.06 113 GLU B C 1
ATOM 4487 O O . GLU B 1 113 ? 12.203 -21.031 -0.949 1 94.06 113 GLU B O 1
ATOM 4492 N N . CYS B 1 114 ? 11.438 -23.109 -1.255 1 96.25 114 CYS B N 1
ATOM 4493 C CA . CYS B 1 114 ? 10.336 -22.922 -0.316 1 96.25 114 CYS B CA 1
ATOM 4494 C C . CYS B 1 114 ? 10.859 -22.656 1.091 1 96.25 114 CYS B C 1
ATOM 4496 O O . CYS B 1 114 ? 10.297 -21.844 1.826 1 96.25 114 CYS B O 1
ATOM 4498 N N . TYR B 1 115 ? 11.945 -23.375 1.428 1 96.12 115 TYR B N 1
ATOM 4499 C CA . TYR B 1 115 ? 12.57 -23.203 2.734 1 96.12 115 TYR B CA 1
ATOM 4500 C C . TYR B 1 115 ? 13.039 -21.766 2.926 1 96.12 115 TYR B C 1
ATOM 4502 O O . TYR B 1 115 ? 12.836 -21.172 3.99 1 96.12 115 TYR B O 1
ATOM 4510 N N . VAL B 1 116 ? 13.625 -21.219 1.922 1 95.88 116 VAL B N 1
ATOM 4511 C CA . VAL B 1 116 ? 14.148 -19.859 1.98 1 95.88 116 VAL B CA 1
ATOM 4512 C C . VAL B 1 116 ? 13.016 -18.875 2.254 1 95.88 116 VAL B C 1
ATOM 4514 O O . VAL B 1 116 ? 13.109 -18.047 3.154 1 95.88 116 VAL B O 1
ATOM 4517 N N . TYR B 1 117 ? 11.961 -18.969 1.535 1 96.19 117 TYR B N 1
ATOM 4518 C CA . TYR B 1 117 ? 10.875 -18 1.657 1 96.19 117 TYR B CA 1
ATOM 4519 C C . TYR B 1 117 ? 10.102 -18.203 2.951 1 96.19 117 TYR B C 1
ATOM 4521 O O . TYR B 1 117 ? 9.594 -17.25 3.539 1 96.19 117 TYR B O 1
ATOM 4529 N N . ARG B 1 118 ? 10.062 -19.469 3.387 1 96.5 118 ARG B N 1
ATOM 4530 C CA . ARG B 1 118 ? 9.492 -19.703 4.707 1 96.5 118 ARG B CA 1
ATOM 4531 C C . ARG B 1 118 ? 10.328 -19.031 5.793 1 96.5 118 ARG B C 1
ATOM 4533 O O . ARG B 1 118 ? 9.773 -18.453 6.734 1 96.5 118 ARG B O 1
ATOM 4540 N N . ARG B 1 119 ? 11.664 -19.125 5.684 1 96.19 119 ARG B N 1
ATOM 4541 C CA . ARG B 1 119 ? 12.562 -18.469 6.629 1 96.19 119 ARG B CA 1
ATOM 4542 C C . ARG B 1 119 ? 12.375 -16.953 6.621 1 96.19 119 ARG B C 1
ATOM 4544 O O . ARG B 1 119 ? 12.414 -16.312 7.672 1 96.19 119 ARG B O 1
ATOM 4551 N N . ILE B 1 120 ? 12.18 -16.422 5.473 1 96.06 120 ILE B N 1
ATOM 4552 C CA . ILE B 1 120 ? 11.938 -14.984 5.359 1 96.06 120 ILE B CA 1
ATOM 4553 C C . ILE B 1 120 ? 10.641 -14.617 6.07 1 96.06 120 ILE B C 1
ATOM 4555 O O . ILE B 1 120 ? 10.594 -13.664 6.844 1 96.06 120 ILE B O 1
ATOM 4559 N N . ALA B 1 121 ? 9.578 -15.383 5.812 1 95.12 121 ALA B N 1
ATOM 4560 C CA . ALA B 1 121 ? 8.281 -15.133 6.434 1 95.12 121 ALA B CA 1
ATOM 4561 C C . ALA B 1 121 ? 8.375 -15.203 7.953 1 95.12 121 ALA B C 1
ATOM 4563 O O . ALA B 1 121 ? 7.785 -14.383 8.656 1 95.12 121 ALA B O 1
ATOM 4564 N N . VAL B 1 122 ? 9.148 -16.141 8.453 1 94.75 122 VAL B N 1
ATOM 4565 C CA . VAL B 1 122 ? 9.297 -16.359 9.891 1 94.75 122 VAL B CA 1
ATOM 4566 C C . VAL B 1 122 ? 9.977 -15.156 10.539 1 94.75 122 VAL B C 1
ATOM 4568 O O . VAL B 1 122 ? 9.625 -14.766 11.648 1 94.75 122 VAL B O 1
ATOM 4571 N N . ALA B 1 123 ? 10.93 -14.594 9.852 1 95.88 123 ALA B N 1
ATOM 4572 C CA . ALA B 1 123 ? 11.68 -13.461 10.383 1 95.88 123 ALA B CA 1
ATOM 4573 C C . ALA B 1 123 ? 10.75 -12.32 10.766 1 95.88 123 ALA B C 1
ATOM 4575 O O . ALA B 1 123 ? 10.984 -11.625 11.758 1 95.88 123 ALA B O 1
ATOM 4576 N N . PHE B 1 124 ? 9.664 -12.133 10.047 1 95.12 124 PHE B N 1
ATOM 4577 C CA . PHE B 1 124 ? 8.719 -11.047 10.312 1 95.12 124 PHE B CA 1
ATOM 4578 C C . PHE B 1 124 ? 7.629 -11.5 11.273 1 95.12 124 PHE B C 1
ATOM 4580 O O . PHE B 1 124 ? 7.258 -10.766 12.188 1 95.12 124 PHE B O 1
ATOM 4587 N N . ARG B 1 125 ? 7.176 -12.695 11.109 1 90.94 125 ARG B N 1
ATOM 4588 C CA . ARG B 1 125 ? 6.043 -13.195 11.875 1 90.94 125 ARG B CA 1
ATOM 4589 C C . ARG B 1 125 ? 6.383 -13.297 13.359 1 90.94 125 ARG B C 1
ATOM 4591 O O . ARG B 1 125 ? 5.496 -13.227 14.211 1 90.94 125 ARG B O 1
ATOM 4598 N N . ARG B 1 126 ? 7.625 -13.328 13.695 1 91.44 126 ARG B N 1
ATOM 4599 C CA . ARG B 1 126 ? 8.062 -13.484 15.078 1 91.44 126 ARG B CA 1
ATOM 4600 C C . ARG B 1 126 ? 8.109 -12.133 15.789 1 91.44 126 ARG B C 1
ATOM 4602 O O . ARG B 1 126 ? 8.359 -12.078 17 1 91.44 126 ARG B O 1
ATOM 4609 N N . THR B 1 127 ? 7.82 -11.148 15.094 1 93.31 127 THR B N 1
ATOM 4610 C CA . THR B 1 127 ? 7.859 -9.812 15.68 1 93.31 127 THR B CA 1
ATOM 4611 C C . THR B 1 127 ? 6.457 -9.352 16.062 1 93.31 127 THR B C 1
ATOM 4613 O O . THR B 1 127 ? 5.465 -9.969 15.672 1 93.31 127 THR B O 1
ATOM 4616 N N . LYS B 1 128 ? 6.441 -8.352 16.875 1 91 128 LYS B N 1
ATOM 4617 C CA . LYS B 1 128 ? 5.156 -7.797 17.297 1 91 128 LYS B CA 1
ATOM 4618 C C . LYS B 1 128 ? 4.668 -6.73 16.328 1 91 128 LYS B C 1
ATOM 4620 O O . LYS B 1 128 ? 3.504 -6.738 15.914 1 91 128 LYS B O 1
ATOM 4625 N N . THR B 1 129 ? 5.574 -5.859 15.875 1 92.5 129 THR B N 1
ATOM 4626 C CA . THR B 1 129 ? 5.16 -4.672 15.141 1 92.5 129 THR B CA 1
ATOM 4627 C C . THR B 1 129 ? 5.328 -4.879 13.641 1 92.5 129 THR B C 1
ATOM 4629 O O . THR B 1 129 ? 4.879 -4.059 12.836 1 92.5 129 THR B O 1
ATOM 4632 N N . LEU B 1 130 ? 5.941 -6.004 13.211 1 93.81 130 LEU B N 1
ATOM 4633 C CA . LEU B 1 130 ? 6.18 -6.262 11.789 1 93.81 130 LEU B CA 1
ATOM 4634 C C . LEU B 1 130 ? 5.594 -7.609 11.375 1 93.81 130 LEU B C 1
ATOM 4636 O O . LEU B 1 130 ? 5.934 -8.141 10.32 1 93.81 130 LEU B O 1
ATOM 4640 N N . SER B 1 131 ? 4.695 -8.164 12.141 1 90.88 131 SER B N 1
ATOM 4641 C CA . SER B 1 131 ? 4.227 -9.531 11.945 1 90.88 131 SER B CA 1
ATOM 4642 C C . SER B 1 131 ? 3.451 -9.664 10.641 1 90.88 131 SER B C 1
ATOM 4644 O O . SER B 1 131 ? 3.379 -10.75 10.062 1 90.88 131 SER B O 1
ATOM 4646 N N . GLN B 1 132 ? 2.887 -8.594 10.188 1 88.69 132 GLN B N 1
ATOM 4647 C CA . GLN B 1 132 ? 2.096 -8.648 8.961 1 88.69 132 GLN B CA 1
ATOM 4648 C C . GLN B 1 132 ? 2.781 -7.891 7.824 1 88.69 132 GLN B C 1
ATOM 4650 O O . GLN B 1 132 ? 2.174 -7.645 6.781 1 88.69 132 GLN B O 1
ATOM 4655 N N . PHE B 1 133 ? 4.043 -7.559 8.055 1 91.94 133 PHE B N 1
ATOM 4656 C CA . PHE B 1 133 ? 4.809 -6.816 7.062 1 91.94 133 PHE B CA 1
ATOM 4657 C C . PHE B 1 133 ? 5.16 -7.699 5.871 1 91.94 133 PHE B C 1
ATOM 4659 O O . PHE B 1 133 ? 5.676 -8.805 6.047 1 91.94 133 PHE B O 1
ATOM 4666 N N . ASP B 1 134 ? 4.785 -7.344 4.703 1 94.31 134 ASP B N 1
ATOM 4667 C CA . ASP B 1 134 ? 5.207 -7.98 3.457 1 94.31 134 ASP B CA 1
ATOM 4668 C C . ASP B 1 134 ? 6.383 -7.23 2.83 1 94.31 134 ASP B C 1
ATOM 4670 O O . ASP B 1 134 ? 6.203 -6.16 2.244 1 94.31 134 ASP B O 1
ATOM 4674 N N . PRO B 1 135 ? 7.539 -7.766 2.891 1 94.56 135 PRO B N 1
ATOM 4675 C CA . PRO B 1 135 ? 8.727 -7.066 2.391 1 94.56 135 PRO B CA 1
ATOM 4676 C C . PRO B 1 135 ? 8.734 -6.938 0.869 1 94.56 135 PRO B C 1
ATOM 4678 O O . PRO B 1 135 ? 9.57 -6.219 0.314 1 94.56 135 PRO B O 1
ATOM 4681 N N . PHE B 1 136 ? 7.766 -7.578 0.208 1 95.25 136 PHE B N 1
ATOM 4682 C CA . PHE B 1 136 ? 7.742 -7.555 -1.25 1 95.25 136 PHE B CA 1
ATOM 4683 C C . PHE B 1 136 ? 6.605 -6.676 -1.76 1 95.25 136 PHE B C 1
ATOM 4685 O O . PHE B 1 136 ? 6.449 -6.5 -2.969 1 95.25 136 PHE B O 1
ATOM 4692 N N . ALA B 1 137 ? 5.809 -6.117 -0.872 1 94.88 137 ALA B N 1
ATOM 4693 C CA . ALA B 1 137 ? 4.602 -5.391 -1.253 1 94.88 137 ALA B CA 1
ATOM 4694 C C . ALA B 1 137 ? 4.93 -4.223 -2.178 1 94.88 137 ALA B C 1
ATOM 4696 O O . ALA B 1 137 ? 4.277 -4.031 -3.207 1 94.88 137 ALA B O 1
ATOM 4697 N N . ALA B 1 138 ? 5.922 -3.475 -1.848 1 92.62 138 ALA B N 1
ATOM 4698 C CA . ALA B 1 138 ? 6.273 -2.299 -2.637 1 92.62 138 ALA B CA 1
ATOM 4699 C C . ALA B 1 138 ? 6.684 -2.689 -4.055 1 92.62 138 ALA B C 1
ATOM 4701 O O . ALA B 1 138 ? 6.273 -2.047 -5.023 1 92.62 138 ALA B O 1
ATOM 4702 N N . GLN B 1 139 ? 7.492 -3.707 -4.141 1 92.69 139 GLN B N 1
ATOM 4703 C CA . GLN B 1 139 ? 7.941 -4.168 -5.449 1 92.69 139 GLN B CA 1
ATOM 4704 C C . GLN B 1 139 ? 6.762 -4.598 -6.316 1 92.69 139 GLN B C 1
ATOM 4706 O O . GLN B 1 139 ? 6.727 -4.301 -7.512 1 92.69 139 GLN B O 1
ATOM 4711 N N . LYS B 1 140 ? 5.832 -5.289 -5.762 1 95.31 140 LYS B N 1
ATOM 4712 C CA . LYS B 1 140 ? 4.641 -5.727 -6.48 1 95.31 140 LYS B CA 1
ATOM 4713 C C . LYS B 1 140 ? 3.803 -4.535 -6.93 1 95.31 140 LYS B C 1
ATOM 4715 O O . LYS B 1 140 ? 3.312 -4.508 -8.062 1 95.31 140 LYS B O 1
ATOM 4720 N N . GLN B 1 141 ? 3.674 -3.59 -6.055 1 95.75 141 GLN B N 1
ATOM 4721 C CA . GLN B 1 141 ? 2.873 -2.41 -6.367 1 95.75 141 GLN B CA 1
ATOM 4722 C C . GLN B 1 141 ? 3.549 -1.554 -7.434 1 95.75 141 GLN B C 1
ATOM 4724 O O . GLN B 1 141 ? 2.885 -1.043 -8.336 1 95.75 141 GLN B O 1
ATOM 4729 N N . ILE B 1 142 ? 4.848 -1.399 -7.359 1 93.44 142 ILE B N 1
ATOM 4730 C CA . ILE B 1 142 ? 5.613 -0.68 -8.375 1 93.44 142 ILE B CA 1
ATOM 4731 C C . ILE B 1 142 ? 5.41 -1.336 -9.734 1 93.44 142 ILE B C 1
ATOM 4733 O O . ILE B 1 142 ? 5.195 -0.648 -10.734 1 93.44 142 ILE B O 1
ATOM 4737 N N . ALA B 1 143 ? 5.473 -2.668 -9.695 1 92.12 143 ALA B N 1
ATOM 4738 C CA . ALA B 1 143 ? 5.305 -3.41 -10.945 1 92.12 143 ALA B CA 1
ATOM 4739 C C . ALA B 1 143 ? 3.961 -3.088 -11.594 1 92.12 143 ALA B C 1
ATOM 4741 O O . ALA B 1 143 ? 3.879 -2.934 -12.812 1 92.12 143 ALA B O 1
ATOM 4742 N N . PHE B 1 144 ? 2.922 -2.938 -10.859 1 94.69 144 PHE B N 1
ATOM 4743 C CA . PHE B 1 144 ? 1.617 -2.596 -11.414 1 94.69 144 PHE B CA 1
ATOM 4744 C C . PHE B 1 144 ? 1.602 -1.155 -11.914 1 94.69 144 PHE B C 1
ATOM 4746 O O . PHE B 1 144 ? 1.133 -0.88 -13.016 1 94.69 144 PHE B O 1
ATOM 4753 N N . ILE B 1 145 ? 2.111 -0.263 -11.055 1 92.62 145 ILE B N 1
ATOM 4754 C CA . ILE B 1 145 ? 2.09 1.16 -11.375 1 92.62 145 ILE B CA 1
ATOM 4755 C C . ILE B 1 145 ? 2.879 1.411 -12.656 1 92.62 145 ILE B C 1
ATOM 4757 O O . ILE B 1 145 ? 2.445 2.182 -13.516 1 92.62 145 ILE B O 1
ATOM 4761 N N . ASP B 1 146 ? 3.932 0.708 -12.789 1 88.38 146 ASP B N 1
ATOM 4762 C CA . ASP B 1 146 ? 4.75 0.832 -13.992 1 88.38 146 ASP B CA 1
ATOM 4763 C C . ASP B 1 146 ? 4.016 0.293 -15.219 1 88.38 146 ASP B C 1
ATOM 4765 O O . ASP B 1 146 ? 4.352 0.641 -16.344 1 88.38 146 ASP B O 1
ATOM 4769 N N . SER B 1 147 ? 3.008 -0.572 -15 1 89.88 147 SER B N 1
ATOM 4770 C CA . SER B 1 147 ? 2.295 -1.215 -16.094 1 89.88 147 SER B CA 1
ATOM 4771 C C . SER B 1 147 ? 0.897 -0.631 -16.266 1 89.88 147 SER B C 1
ATOM 4773 O O . SER B 1 147 ? 0.037 -1.241 -16.906 1 89.88 147 SER B O 1
ATOM 4775 N N . ILE B 1 148 ? 0.624 0.475 -15.727 1 89.19 148 ILE B N 1
ATOM 4776 C CA . ILE B 1 148 ? -0.723 1.025 -15.625 1 89.19 148 ILE B CA 1
ATOM 4777 C C . ILE B 1 148 ? -1.281 1.293 -17.016 1 89.19 148 ILE B C 1
ATOM 4779 O O . ILE B 1 148 ? -2.48 1.134 -17.266 1 89.19 148 ILE B O 1
ATOM 4783 N N . ASN B 1 149 ? -0.466 1.729 -17.953 1 86.62 149 ASN B N 1
ATOM 4784 C CA . ASN B 1 149 ? -0.93 2.002 -19.312 1 86.62 149 ASN B CA 1
ATOM 4785 C C . ASN B 1 149 ? -1.38 0.727 -20.016 1 86.62 149 ASN B C 1
ATOM 4787 O O . ASN B 1 149 ? -2.406 0.718 -20.703 1 86.62 149 ASN B O 1
ATOM 4791 N N . SER B 1 150 ? -0.577 -0.334 -19.844 1 87.88 150 SER B N 1
ATOM 4792 C CA . SER B 1 150 ? -0.949 -1.621 -20.422 1 87.88 150 SER B CA 1
ATOM 4793 C C . SER B 1 150 ? -2.258 -2.135 -19.828 1 87.88 150 SER B C 1
ATOM 4795 O O . SER B 1 150 ? -3.107 -2.66 -20.547 1 87.88 150 SER B O 1
ATOM 4797 N N . ALA B 1 151 ? -2.42 -1.97 -18.547 1 92.81 151 ALA B N 1
ATOM 4798 C CA . ALA B 1 151 ? -3.641 -2.402 -17.875 1 92.81 151 ALA B CA 1
ATOM 4799 C C . ALA B 1 151 ? -4.848 -1.599 -18.344 1 92.81 151 ALA B C 1
ATOM 4801 O O . ALA B 1 151 ? -5.938 -2.146 -18.516 1 92.81 151 ALA B O 1
ATOM 4802 N N . ASP B 1 152 ? -4.652 -0.34 -18.562 1 91.69 152 ASP B N 1
ATOM 4803 C CA . ASP B 1 152 ? -5.734 0.538 -19.016 1 91.69 152 ASP B CA 1
ATOM 4804 C C . ASP B 1 152 ? -6.238 0.134 -20.391 1 91.69 152 ASP B C 1
ATOM 4806 O O . ASP B 1 152 ? -7.441 0.177 -20.656 1 91.69 152 ASP B O 1
ATOM 4810 N N . VAL B 1 153 ? -5.336 -0.197 -21.266 1 89.62 153 VAL B N 1
ATOM 4811 C CA . VAL B 1 153 ? -5.699 -0.635 -22.609 1 89.62 153 VAL B CA 1
ATOM 4812 C C . VAL B 1 153 ? -6.59 -1.872 -22.516 1 89.62 153 VAL B C 1
ATOM 4814 O O . VAL B 1 153 ? -7.605 -1.96 -23.219 1 89.62 153 VAL B O 1
ATOM 4817 N N . VAL B 1 154 ? -6.242 -2.805 -21.672 1 92.44 154 VAL B N 1
ATOM 4818 C CA . VAL B 1 154 ? -7.004 -4.039 -21.516 1 92.44 154 VAL B CA 1
ATOM 4819 C C . VAL B 1 154 ? -8.359 -3.732 -20.875 1 92.44 154 VAL B C 1
ATOM 4821 O O . VAL B 1 154 ? -9.383 -4.273 -21.297 1 92.44 154 VAL B O 1
ATOM 4824 N N . ALA B 1 155 ? -8.367 -2.865 -19.859 1 94.56 155 ALA B N 1
ATOM 4825 C CA . ALA B 1 155 ? -9.609 -2.486 -19.203 1 94.56 155 ALA B CA 1
ATOM 4826 C C . ALA B 1 155 ? -10.578 -1.817 -20.172 1 94.56 155 ALA B C 1
ATOM 4828 O O . ALA B 1 155 ? -11.781 -2.082 -20.141 1 94.56 155 ALA B O 1
ATOM 4829 N N . ASN B 1 156 ? -10.055 -0.97 -21 1 91.44 156 ASN B N 1
ATOM 4830 C CA . ASN B 1 156 ? -10.875 -0.307 -22.016 1 91.44 156 ASN B CA 1
ATOM 4831 C C . ASN B 1 156 ? -11.438 -1.306 -23.031 1 91.44 156 ASN B C 1
ATOM 4833 O O . ASN B 1 156 ? -12.578 -1.175 -23.469 1 91.44 156 ASN B O 1
ATOM 4837 N N . TYR B 1 157 ? -10.594 -2.191 -23.422 1 89.31 157 TYR B N 1
ATOM 4838 C CA . TYR B 1 157 ? -11.047 -3.24 -24.328 1 89.31 157 TYR B CA 1
ATOM 4839 C C . TYR B 1 157 ? -12.211 -4.016 -23.734 1 89.31 157 TYR B C 1
ATOM 4841 O O . TYR B 1 157 ? -13.211 -4.273 -24.406 1 89.31 157 TYR B O 1
ATOM 4849 N N . LEU B 1 158 ? -12.086 -4.43 -22.469 1 90.62 158 LEU B N 1
ATOM 4850 C CA . LEU B 1 158 ? -13.125 -5.172 -21.766 1 90.62 158 LEU B CA 1
ATOM 4851 C C . LEU B 1 158 ? -14.406 -4.355 -21.688 1 90.62 158 LEU B C 1
ATOM 4853 O O . LEU B 1 158 ? -15.5 -4.879 -21.906 1 90.62 158 LEU B O 1
ATOM 4857 N N . ASP B 1 159 ? -14.258 -3.1 -21.375 1 89.44 159 ASP B N 1
ATOM 4858 C CA . ASP B 1 159 ? -15.406 -2.207 -21.266 1 89.44 159 ASP B CA 1
ATOM 4859 C C . ASP B 1 159 ? -16.125 -2.047 -22.594 1 89.44 159 ASP B C 1
ATOM 4861 O O . ASP B 1 159 ? -17.344 -2.096 -22.656 1 89.44 159 ASP B O 1
ATOM 4865 N N . ASN B 1 160 ? -15.359 -1.803 -23.625 1 86.88 160 ASN B N 1
ATOM 4866 C CA . ASN B 1 160 ? -15.922 -1.651 -24.953 1 86.88 160 ASN B CA 1
ATOM 4867 C C . ASN B 1 160 ? -16.609 -2.932 -25.422 1 86.88 160 ASN B C 1
ATOM 4869 O O . ASN B 1 160 ? -17.609 -2.877 -26.141 1 86.88 160 ASN B O 1
ATOM 4873 N N . PHE B 1 161 ? -15.992 -3.988 -25.062 1 84.38 161 PHE B N 1
ATOM 4874 C CA . PHE B 1 161 ? -16.578 -5.281 -25.406 1 84.38 161 PHE B CA 1
ATOM 4875 C C . PHE B 1 161 ? -17.969 -5.414 -24.812 1 84.38 161 PHE B C 1
ATOM 4877 O O . PHE B 1 161 ? -18.891 -5.879 -25.484 1 84.38 161 PHE B O 1
ATOM 4884 N N . TYR B 1 162 ? -18.219 -5.012 -23.641 1 85.88 162 TYR B N 1
ATOM 4885 C CA . TYR B 1 162 ? -19.516 -5.148 -22.969 1 85.88 162 TYR B CA 1
ATOM 4886 C C . TYR B 1 162 ? -20.516 -4.145 -23.5 1 85.88 162 TYR B C 1
ATOM 4888 O O . TYR B 1 162 ? -21.719 -4.402 -23.484 1 85.88 162 TYR B O 1
ATOM 4896 N N . VAL B 1 163 ? -20.078 -3.041 -23.922 1 82.94 163 VAL B N 1
ATOM 4897 C CA . VAL B 1 163 ? -20.984 -2.023 -24.453 1 82.94 163 VAL B CA 1
ATOM 4898 C C . VAL B 1 163 ? -21.453 -2.436 -25.844 1 82.94 163 VAL B C 1
ATOM 4900 O O . VAL B 1 163 ? -22.609 -2.238 -26.203 1 82.94 163 VAL B O 1
ATOM 4903 N N . GLN B 1 164 ? -20.609 -2.885 -26.641 1 76.38 164 GLN B N 1
ATOM 4904 C CA . GLN B 1 164 ? -20.906 -3.176 -28.031 1 76.38 164 GLN B CA 1
ATOM 4905 C C . GLN B 1 164 ? -21.609 -4.527 -28.172 1 76.38 164 GLN B C 1
ATOM 4907 O O . GLN B 1 164 ? -22.375 -4.738 -29.109 1 76.38 164 GLN B O 1
ATOM 4912 N N . THR B 1 165 ? -21.125 -5.559 -27.547 1 63.41 165 THR B N 1
ATOM 4913 C CA . THR B 1 165 ? -21.547 -6.922 -27.859 1 63.41 165 THR B CA 1
ATOM 4914 C C . THR B 1 165 ? -22.797 -7.301 -27.047 1 63.41 165 THR B C 1
ATOM 4916 O O . THR B 1 165 ? -22.734 -7.414 -25.828 1 63.41 165 THR B O 1
ATOM 4919 N N . HIS B 1 166 ? -24.031 -6.762 -27.438 1 57.94 166 HIS B N 1
ATOM 4920 C CA . HIS B 1 166 ? -25.297 -7.227 -26.875 1 57.94 166 HIS B CA 1
ATOM 4921 C C . HIS B 1 166 ? -25.406 -8.75 -26.969 1 57.94 166 HIS B C 1
ATOM 4923 O O . HIS B 1 166 ? -25.984 -9.383 -26.078 1 57.94 166 HIS B O 1
ATOM 4929 N N . SER B 1 167 ? -25.219 -9.344 -28.188 1 54.06 167 SER B N 1
ATOM 4930 C CA . SER B 1 167 ? -25.422 -10.773 -28.391 1 54.06 167 SER B CA 1
ATOM 4931 C C . SER B 1 167 ? -24.109 -11.539 -28.391 1 54.06 167 SER B C 1
ATOM 4933 O O . SER B 1 167 ? -23.312 -11.414 -29.328 1 54.06 167 SER B O 1
ATOM 4935 N N . HIS B 1 168 ? -23.547 -11.742 -27.234 1 57.28 168 HIS B N 1
ATOM 4936 C CA . HIS B 1 168 ? -22.188 -12.273 -27.188 1 57.28 168 HIS B CA 1
ATOM 4937 C C . HIS B 1 168 ? -22.141 -13.727 -27.656 1 57.28 168 HIS B C 1
ATOM 4939 O O . HIS B 1 168 ? -22.625 -14.617 -26.969 1 57.28 168 HIS B O 1
ATOM 4945 N N . THR B 1 169 ? -22.281 -13.969 -29.016 1 62.12 169 THR B N 1
ATOM 4946 C CA . THR B 1 169 ? -21.922 -15.32 -29.422 1 62.12 169 THR B CA 1
ATOM 4947 C C . THR B 1 169 ? -20.531 -15.68 -28.938 1 62.12 169 THR B C 1
ATOM 4949 O O . THR B 1 169 ? -19.578 -14.93 -29.156 1 62.12 169 THR B O 1
ATOM 4952 N N . LEU B 1 170 ? -20.547 -16.641 -28.031 1 74.19 170 LEU B N 1
ATOM 4953 C CA . LEU B 1 170 ? -19.297 -17.172 -27.484 1 74.19 170 LEU B CA 1
ATOM 4954 C C . LEU B 1 170 ? -18.406 -17.719 -28.594 1 74.19 170 LEU B C 1
ATOM 4956 O O . LEU B 1 170 ? -18.656 -18.797 -29.125 1 74.19 170 LEU B O 1
ATOM 4960 N N . ASP B 1 171 ? -17.531 -16.844 -29.094 1 84.38 171 ASP B N 1
ATOM 4961 C CA . ASP B 1 171 ? -16.578 -17.156 -30.156 1 84.38 171 ASP B CA 1
ATOM 4962 C C . ASP B 1 171 ? -15.273 -17.703 -29.578 1 84.38 171 ASP B C 1
ATOM 4964 O O . ASP B 1 171 ? -14.781 -17.203 -28.562 1 84.38 171 ASP B O 1
ATOM 4968 N N . SER B 1 172 ? -14.844 -18.875 -30.156 1 89.69 172 SER B N 1
ATOM 4969 C CA . SER B 1 172 ? -13.602 -19.531 -29.766 1 89.69 172 SER B CA 1
ATOM 4970 C C . SER B 1 172 ? -12.43 -18.547 -29.781 1 89.69 172 SER B C 1
ATOM 4972 O O . SER B 1 172 ? -11.539 -18.625 -28.938 1 89.69 172 SER B O 1
ATOM 4974 N N . LYS B 1 173 ? -12.492 -17.609 -30.672 1 88.12 173 LYS B N 1
ATOM 4975 C CA . LYS B 1 173 ? -11.414 -16.641 -30.812 1 88.12 173 LYS B CA 1
ATOM 4976 C C . LYS B 1 173 ? -11.375 -15.695 -29.609 1 88.12 173 LYS B C 1
ATOM 4978 O O . LYS B 1 173 ? -10.297 -15.289 -29.172 1 88.12 173 LYS B O 1
ATOM 4983 N N . LEU B 1 174 ? -12.539 -15.445 -29.172 1 89 174 LEU B N 1
ATOM 4984 C CA . LEU B 1 174 ? -12.633 -14.555 -28.016 1 89 174 LEU B CA 1
ATOM 4985 C C . LEU B 1 174 ? -12.102 -15.234 -26.766 1 89 174 LEU B C 1
ATOM 4987 O O . LEU B 1 174 ? -11.344 -14.633 -26 1 89 174 LEU B O 1
ATOM 4991 N N . ILE B 1 175 ? -12.5 -16.453 -26.562 1 93.88 175 ILE B N 1
ATOM 4992 C CA . ILE B 1 175 ? -12.023 -17.219 -25.422 1 93.88 175 ILE B CA 1
ATOM 4993 C C . ILE B 1 175 ? -10.5 -17.344 -25.469 1 93.88 175 ILE B C 1
ATOM 4995 O O . ILE B 1 175 ? -9.82 -17.141 -24.469 1 93.88 175 ILE B O 1
ATOM 4999 N N . SER B 1 176 ? -10.031 -17.641 -26.656 1 93.44 176 SER B N 1
ATOM 5000 C CA . SER B 1 176 ? -8.594 -17.75 -26.859 1 93.44 176 SER B CA 1
ATOM 5001 C C . SER B 1 176 ? -7.871 -16.469 -26.469 1 93.44 176 SER B C 1
ATOM 5003 O O . SER B 1 176 ? -6.82 -16.5 -25.828 1 93.44 176 SER B O 1
ATOM 5005 N N . ARG B 1 177 ? -8.438 -15.406 -26.828 1 90.88 177 ARG B N 1
ATOM 5006 C CA . ARG B 1 177 ? -7.836 -14.109 -26.562 1 90.88 177 ARG B CA 1
ATOM 5007 C C . ARG B 1 177 ? -7.727 -13.852 -25.062 1 90.88 177 ARG B C 1
ATOM 5009 O O . ARG B 1 177 ? -6.672 -13.445 -24.578 1 90.88 177 ARG B O 1
ATOM 5016 N N . PHE B 1 178 ? -8.727 -14.062 -24.312 1 93.62 178 PHE B N 1
ATOM 5017 C CA . PHE B 1 178 ? -8.727 -13.789 -22.875 1 93.62 178 PHE B CA 1
ATOM 5018 C C . PHE B 1 178 ? -7.82 -14.773 -22.141 1 93.62 178 PHE B C 1
ATOM 5020 O O . PHE B 1 178 ? -7.18 -14.406 -21.156 1 93.62 178 PHE B O 1
ATOM 5027 N N . LEU B 1 179 ? -7.734 -16.016 -22.656 1 96.25 179 LEU B N 1
ATOM 5028 C CA . LEU B 1 179 ? -6.777 -16.969 -22.094 1 96.25 179 LEU B CA 1
ATOM 5029 C C . LEU B 1 179 ? -5.348 -16.5 -22.312 1 96.25 179 LEU B C 1
ATOM 5031 O O . LEU B 1 179 ? -4.492 -16.641 -21.438 1 96.25 179 LEU B O 1
ATOM 5035 N N . GLN B 1 180 ? -5.129 -15.922 -23.438 1 93.75 180 GLN B N 1
ATOM 5036 C CA . GLN B 1 180 ? -3.779 -15.469 -23.781 1 93.75 180 GLN B CA 1
ATOM 5037 C C . GLN B 1 180 ? -3.418 -14.203 -23 1 93.75 180 GLN B C 1
ATOM 5039 O O . GLN B 1 180 ? -2.258 -14.008 -22.641 1 93.75 180 GLN B O 1
ATOM 5044 N N . ILE B 1 181 ? 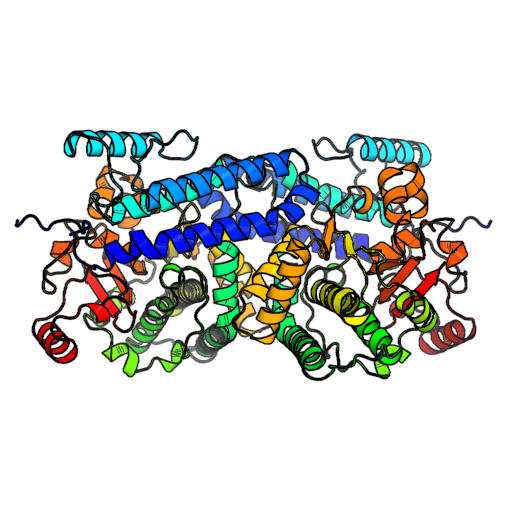-4.387 -13.305 -22.781 1 91.56 181 ILE B N 1
ATOM 5045 C CA . ILE B 1 181 ? -4.156 -12.164 -21.906 1 91.56 181 ILE B CA 1
ATOM 5046 C C . ILE B 1 181 ? -3.705 -12.641 -20.531 1 91.56 181 ILE B C 1
ATOM 5048 O O . ILE B 1 181 ? -2.736 -12.117 -19.969 1 91.56 181 ILE B O 1
ATOM 5052 N N . CYS B 1 182 ? -4.398 -13.602 -20.047 1 94.75 182 CYS B N 1
ATOM 5053 C CA . CYS B 1 182 ? -4.078 -14.195 -18.766 1 94.75 182 CYS B CA 1
ATOM 5054 C C . CYS B 1 182 ? -2.705 -14.859 -18.781 1 94.75 182 CYS B C 1
ATOM 5056 O O . CYS B 1 182 ? -1.909 -14.68 -17.859 1 94.75 182 CYS B O 1
ATOM 5058 N N . LEU B 1 183 ? -2.355 -15.555 -19.812 1 95.88 183 LEU B N 1
ATOM 5059 C CA . LEU B 1 183 ? -1.089 -16.266 -19.984 1 95.88 183 LEU B CA 1
ATOM 5060 C C . LEU B 1 183 ? 0.08 -15.281 -20 1 95.88 183 LEU B C 1
ATOM 5062 O O . LEU B 1 183 ? 1.009 -15.398 -19.203 1 95.88 183 LEU B O 1
ATOM 5066 N N . TRP B 1 184 ? -0.033 -14.336 -20.812 1 91.56 184 TRP B N 1
ATOM 5067 C CA . TRP B 1 184 ? 1.121 -13.5 -21.109 1 91.56 184 TRP B CA 1
ATOM 5068 C C . TRP B 1 184 ? 1.28 -12.391 -20.062 1 91.56 184 TRP B C 1
ATOM 5070 O O . TRP B 1 184 ? 2.328 -11.75 -20 1 91.56 184 TRP B O 1
ATOM 5080 N N . GLY B 1 185 ? 0.294 -12.188 -19.219 1 89 185 GLY B N 1
ATOM 5081 C CA . GLY B 1 185 ? 0.501 -11.359 -18.047 1 89 185 GLY B CA 1
ATOM 5082 C C . GLY B 1 185 ? 1.621 -11.859 -17.156 1 89 185 GLY B C 1
ATOM 5083 O O . GLY B 1 185 ? 2.199 -11.094 -16.375 1 89 185 GLY B O 1
ATOM 5084 N N . ASN B 1 186 ? 1.965 -13.07 -17.297 1 88.44 186 ASN B N 1
ATOM 5085 C CA . ASN B 1 186 ? 2.969 -13.727 -16.469 1 88.44 186 ASN B CA 1
ATOM 5086 C C . ASN B 1 186 ? 4.383 -13.344 -16.891 1 88.44 186 ASN B C 1
ATOM 5088 O O . ASN B 1 186 ? 5.348 -13.633 -16.188 1 88.44 186 ASN B O 1
ATOM 5092 N N . LYS B 1 187 ? 4.562 -12.656 -17.922 1 81.62 187 LYS B N 1
ATOM 5093 C CA . LYS B 1 187 ? 5.898 -12.297 -18.391 1 81.62 187 LYS B CA 1
ATOM 5094 C C . LYS B 1 187 ? 6.594 -11.375 -17.391 1 81.62 187 LYS B C 1
ATOM 5096 O O . LYS B 1 187 ? 7.82 -11.367 -17.297 1 81.62 187 LYS B O 1
ATOM 5101 N N . CYS B 1 188 ? 5.855 -10.648 -16.672 1 68.31 188 CYS B N 1
ATOM 5102 C CA . CYS B 1 188 ? 6.422 -9.695 -15.727 1 68.31 188 CYS B CA 1
ATOM 5103 C C . CYS B 1 188 ? 6.648 -10.336 -14.359 1 68.31 188 CYS B C 1
ATOM 5105 O O . CYS B 1 188 ? 5.922 -10.055 -13.406 1 68.31 188 CYS B O 1
ATOM 5107 N N . ASP B 1 189 ? 7.582 -11.203 -14.258 1 73.44 189 ASP B N 1
ATOM 5108 C CA . ASP B 1 189 ? 7.934 -11.898 -13.023 1 73.44 189 ASP B CA 1
ATOM 5109 C C . ASP B 1 189 ? 9.07 -11.188 -12.289 1 73.44 189 ASP B C 1
ATOM 5111 O O . ASP B 1 189 ? 10.203 -11.164 -12.773 1 73.44 189 ASP B O 1
ATOM 5115 N N . LEU B 1 190 ? 8.844 -10.789 -11.109 1 75.5 190 LEU B N 1
ATOM 5116 C CA . LEU B 1 190 ? 9.805 -9.992 -10.352 1 75.5 190 LEU B CA 1
ATOM 5117 C C . LEU B 1 190 ? 10.914 -10.875 -9.789 1 75.5 190 LEU B C 1
ATOM 5119 O O . LEU B 1 190 ? 12 -10.383 -9.461 1 75.5 190 LEU B O 1
ATOM 5123 N N . SER B 1 191 ? 10.633 -12.156 -9.586 1 70.62 191 SER B N 1
ATOM 5124 C CA . SER B 1 191 ? 11.664 -13.016 -9.016 1 70.62 191 SER B CA 1
ATOM 5125 C C . SER B 1 191 ? 12.852 -13.172 -9.969 1 70.62 191 SER B C 1
ATOM 5127 O O . SER B 1 191 ? 13.984 -13.344 -9.523 1 70.62 191 SER B O 1
ATOM 5129 N N . LEU B 1 192 ? 12.602 -13.117 -11.211 1 67.12 192 LEU B N 1
ATOM 5130 C CA . LEU B 1 192 ? 13.664 -13.234 -12.203 1 67.12 192 LEU B CA 1
ATOM 5131 C C . LEU B 1 192 ? 14.523 -11.977 -12.234 1 67.12 192 LEU B C 1
ATOM 5133 O O . LEU B 1 192 ? 15.734 -12.055 -12.461 1 67.12 192 LEU B O 1
ATOM 5137 N N . SER B 1 193 ? 13.898 -10.906 -11.922 1 67.94 193 SER B N 1
ATOM 5138 C CA . SER B 1 193 ? 14.617 -9.641 -11.906 1 67.94 193 SER B CA 1
ATOM 5139 C C . SER B 1 193 ? 15.078 -9.273 -10.5 1 67.94 193 SER B C 1
ATOM 5141 O O . SER B 1 193 ? 15.539 -8.156 -10.266 1 67.94 193 SER B O 1
ATOM 5143 N N . CYS B 1 194 ? 14.883 -10.242 -9.617 1 68.88 194 CYS B N 1
ATOM 5144 C CA . CYS B 1 194 ? 15.258 -10.047 -8.219 1 68.88 194 CYS B CA 1
ATOM 5145 C C . CYS B 1 194 ? 14.539 -8.844 -7.625 1 68.88 194 CYS B C 1
ATOM 5147 O O . CYS B 1 194 ? 15.117 -8.102 -6.828 1 68.88 194 CYS B O 1
ATOM 5149 N N . GLY B 1 195 ? 13.328 -8.617 -8.211 1 66.88 195 GLY B N 1
ATOM 5150 C CA . GLY B 1 195 ? 12.5 -7.602 -7.586 1 66.88 195 GLY B CA 1
ATOM 5151 C C . GLY B 1 195 ? 12.414 -6.32 -8.398 1 66.88 195 GLY B C 1
ATOM 5152 O O . GLY B 1 195 ? 11.641 -5.418 -8.062 1 66.88 195 GLY B O 1
ATOM 5153 N N . ASP B 1 196 ? 13.141 -6.242 -9.43 1 68.19 196 ASP B N 1
ATOM 5154 C CA . ASP B 1 196 ? 13.094 -5.039 -10.25 1 68.19 196 ASP B CA 1
ATOM 5155 C C . ASP B 1 196 ? 11.914 -5.082 -11.219 1 68.19 196 ASP B C 1
ATOM 5157 O O . ASP B 1 196 ? 11.656 -6.113 -11.852 1 68.19 196 ASP B O 1
ATOM 5161 N N . SER B 1 197 ? 11.188 -3.992 -11.203 1 69.5 197 SER B N 1
ATOM 5162 C CA . SER B 1 197 ? 10.016 -3.926 -12.078 1 69.5 197 SER B CA 1
ATOM 5163 C C . SER B 1 197 ? 10.43 -3.955 -13.547 1 69.5 197 SER B C 1
ATOM 5165 O O . SER B 1 197 ? 11.477 -3.416 -13.914 1 69.5 197 SER B O 1
ATOM 5167 N N . MET B 1 198 ? 9.594 -4.758 -14.258 1 67 198 MET B N 1
ATOM 5168 C CA . MET B 1 198 ? 9.766 -4.828 -15.711 1 67 198 MET B CA 1
ATOM 5169 C C . MET B 1 198 ? 8.578 -4.211 -16.438 1 67 198 MET B C 1
ATOM 5171 O O . MET B 1 198 ? 7.426 -4.5 -16.109 1 67 198 MET B O 1
ATOM 5175 N N . VAL B 1 199 ? 8.852 -3.189 -17.297 1 67.38 199 VAL B N 1
ATOM 5176 C CA . VAL B 1 199 ? 7.773 -2.613 -18.078 1 67.38 199 VAL B CA 1
ATOM 5177 C C . VAL B 1 199 ? 7.504 -3.488 -19.312 1 67.38 199 VAL B C 1
ATOM 5179 O O . VAL B 1 199 ? 8.43 -3.805 -20.062 1 67.38 199 VAL B O 1
ATOM 5182 N N . PRO B 1 200 ? 6.246 -3.92 -19.391 1 65.94 200 PRO B N 1
ATOM 5183 C CA . PRO B 1 200 ? 5.961 -4.762 -20.547 1 65.94 200 PRO B CA 1
ATOM 5184 C C . PRO B 1 200 ? 6.152 -4.027 -21.875 1 65.94 200 PRO B C 1
ATOM 5186 O O . PRO B 1 200 ? 5.859 -2.832 -21.969 1 65.94 200 PRO B O 1
ATOM 5189 N N . ASP B 1 201 ? 6.797 -4.562 -22.781 1 57.22 201 ASP B N 1
ATOM 5190 C CA . ASP B 1 201 ? 7.125 -3.992 -24.078 1 57.22 201 ASP B CA 1
ATOM 5191 C C . ASP B 1 201 ? 5.859 -3.703 -24.891 1 57.22 201 ASP B C 1
ATOM 5193 O O . ASP B 1 201 ? 5.84 -2.785 -25.719 1 57.22 201 ASP B O 1
ATOM 5197 N N . SER B 1 202 ? 4.996 -4.621 -24.766 1 62.16 202 SER B N 1
ATOM 5198 C CA . SER B 1 202 ? 3.783 -4.5 -25.578 1 62.16 202 SER B CA 1
ATOM 5199 C C . SER B 1 202 ? 2.535 -4.668 -24.719 1 62.16 202 SER B C 1
ATOM 5201 O O . SER B 1 202 ? 2.605 -5.219 -23.609 1 62.16 202 SER B O 1
ATOM 5203 N N . THR B 1 203 ? 1.51 -4.031 -25.297 1 67.19 203 THR B N 1
ATOM 5204 C CA . THR B 1 203 ? 0.233 -4.203 -24.609 1 67.19 203 THR B CA 1
ATOM 5205 C C . THR B 1 203 ? -0.27 -5.637 -24.75 1 67.19 203 THR B C 1
ATOM 5207 O O . THR B 1 203 ? 0.001 -6.301 -25.766 1 67.19 203 THR B O 1
ATOM 5210 N N . LEU B 1 204 ? -0.732 -6.203 -23.719 1 71.69 204 LEU B N 1
ATOM 5211 C CA . LEU B 1 204 ? -1.294 -7.547 -23.656 1 71.69 204 LEU B CA 1
ATOM 5212 C C . LEU B 1 204 ? -2.236 -7.797 -24.828 1 71.69 204 LEU B C 1
ATOM 5214 O O . LEU B 1 204 ? -2.389 -8.938 -25.281 1 71.69 204 LEU B O 1
ATOM 5218 N N . LEU B 1 205 ? -2.75 -6.695 -25.422 1 70.5 205 LEU B N 1
ATOM 5219 C CA . LEU B 1 205 ? -3.719 -6.852 -26.5 1 70.5 205 LEU B CA 1
ATOM 5220 C C . LEU B 1 205 ? -3.02 -6.93 -27.859 1 70.5 205 LEU B C 1
ATOM 5222 O O . LEU B 1 205 ? -3.566 -7.488 -28.812 1 70.5 205 LEU B O 1
ATOM 5226 N N . GLU B 1 206 ? -1.935 -6.309 -27.875 1 65.25 206 GLU B N 1
ATOM 5227 C CA . GLU B 1 206 ? -1.223 -6.297 -29.156 1 65.25 206 GLU B CA 1
ATOM 5228 C C . GLU B 1 206 ? -0.497 -7.617 -29.391 1 65.25 206 GLU B C 1
ATOM 5230 O O . GLU B 1 206 ? 0.041 -7.852 -30.469 1 65.25 206 GLU B O 1
ATOM 5235 N N . MET B 1 207 ? -0.594 -8.406 -28.375 1 61.5 207 MET B N 1
ATOM 5236 C CA . MET B 1 207 ? 0.14 -9.664 -28.422 1 61.5 207 MET B CA 1
ATOM 5237 C C . MET B 1 207 ? -0.479 -10.609 -29.453 1 61.5 207 MET B C 1
ATOM 5239 O O . MET B 1 207 ? -0.068 -11.773 -29.562 1 61.5 207 MET B O 1
ATOM 5243 N N . GLY B 1 208 ? -0.986 -10.258 -30.516 1 60.56 208 GLY B N 1
ATOM 5244 C CA . GLY B 1 208 ? -1.617 -10.914 -31.641 1 60.56 208 GLY B CA 1
ATOM 5245 C C . GLY B 1 208 ? -0.973 -12.242 -31.984 1 60.56 208 GLY B C 1
ATOM 5246 O O . GLY B 1 208 ? -0.583 -13.008 -31.094 1 60.56 208 GLY B O 1
ATOM 5247 N N . LYS B 1 209 ? -0.875 -12.594 -33.125 1 67.5 209 LYS B N 1
ATOM 5248 C CA . LYS B 1 209 ? -0.418 -13.828 -33.75 1 67.5 209 LYS B CA 1
ATOM 5249 C C . LYS B 1 209 ? 1.02 -14.148 -33.375 1 67.5 209 LYS B C 1
ATOM 5251 O O . LYS B 1 209 ? 1.364 -15.312 -33.125 1 67.5 209 LYS B O 1
ATOM 5256 N N . LYS B 1 210 ? 1.757 -13.18 -33.094 1 77.38 210 LYS B N 1
ATOM 5257 C CA . LYS B 1 210 ? 3.166 -13.391 -32.75 1 77.38 210 LYS B CA 1
ATOM 5258 C C . LYS B 1 210 ? 3.324 -14.078 -31.406 1 77.38 210 LYS B C 1
ATOM 5260 O O . LYS B 1 210 ? 4.195 -14.938 -31.234 1 77.38 210 LYS B O 1
ATOM 5265 N N . PHE B 1 211 ? 2.457 -13.883 -30.5 1 84.81 211 PHE B N 1
ATOM 5266 C CA . PHE B 1 211 ? 2.547 -14.477 -29.172 1 84.81 211 PHE B CA 1
ATOM 5267 C C . PHE B 1 211 ? 1.994 -15.898 -29.172 1 84.81 211 PHE B C 1
ATOM 5269 O O . PHE B 1 211 ? 2.482 -16.766 -28.438 1 84.81 211 PHE B O 1
ATOM 5276 N N . THR B 1 212 ? 1.076 -16.109 -30.031 1 88.38 212 THR B N 1
ATOM 5277 C CA . THR B 1 212 ? 0.522 -17.453 -30.141 1 88.38 212 THR B CA 1
ATOM 5278 C C . THR B 1 212 ? 1.566 -18.422 -30.688 1 88.38 212 THR B C 1
ATOM 5280 O O . THR B 1 212 ? 1.612 -19.578 -30.281 1 88.38 212 THR B O 1
ATOM 5283 N N . GLU B 1 213 ? 2.389 -17.922 -31.547 1 89.81 213 GLU B N 1
ATOM 5284 C CA . GLU B 1 213 ? 3.43 -18.75 -32.156 1 89.81 213 GLU B CA 1
ATOM 5285 C C . GLU B 1 213 ? 4.492 -19.141 -31.125 1 89.81 213 GLU B C 1
ATOM 5287 O O . GLU B 1 213 ? 5.227 -20.109 -31.328 1 89.81 213 GLU B O 1
ATOM 5292 N N . LYS B 1 214 ? 4.496 -18.375 -30.078 1 93.94 214 LYS B N 1
ATOM 5293 C CA . LYS B 1 214 ? 5.496 -18.625 -29.047 1 93.94 214 LYS B CA 1
ATOM 5294 C C . LYS B 1 214 ? 4.992 -19.641 -28.016 1 93.94 214 LYS B C 1
ATOM 5296 O O . LYS B 1 214 ? 5.738 -20.062 -27.141 1 93.94 214 LYS B O 1
ATOM 5301 N N . ILE B 1 215 ? 3.77 -20.094 -28.188 1 96.5 215 ILE B N 1
ATOM 5302 C CA . ILE B 1 215 ? 3.254 -21.203 -27.391 1 96.5 215 ILE B CA 1
ATOM 5303 C C . ILE B 1 215 ? 3.688 -22.531 -28.016 1 96.5 215 ILE B C 1
ATOM 5305 O O . ILE B 1 215 ? 3.092 -22.984 -28.984 1 96.5 215 ILE B O 1
ATOM 5309 N N . ILE B 1 216 ? 4.605 -23.172 -27.391 1 97.56 216 ILE B N 1
ATOM 5310 C CA . ILE B 1 216 ? 5.293 -24.25 -28.062 1 97.56 216 ILE B CA 1
ATOM 5311 C C . ILE B 1 216 ? 4.672 -25.594 -27.672 1 97.56 216 ILE B C 1
ATOM 5313 O O . ILE B 1 216 ? 5.016 -26.641 -28.219 1 97.56 216 ILE B O 1
ATOM 5317 N N . SER B 1 217 ? 3.889 -25.688 -26.75 1 98.06 217 SER B N 1
ATOM 5318 C CA . SER B 1 217 ? 2.912 -26.719 -26.422 1 98.06 217 SER B CA 1
ATOM 5319 C C . SER B 1 217 ? 1.531 -26.125 -26.172 1 98.06 217 SER B C 1
ATOM 5321 O O . SER B 1 217 ? 1.308 -25.438 -25.172 1 98.06 217 SER B O 1
ATOM 5323 N N . ASN B 1 218 ? 0.572 -26.391 -27.109 1 97.38 218 ASN B N 1
ATOM 5324 C CA . ASN B 1 218 ? -0.592 -25.516 -27.188 1 97.38 218 ASN B CA 1
ATOM 5325 C C . ASN B 1 218 ? -1.895 -26.312 -27.172 1 97.38 218 ASN B C 1
ATOM 5327 O O . ASN B 1 218 ? -2.359 -26.781 -28.203 1 97.38 218 ASN B O 1
ATOM 5331 N N . ASP B 1 219 ? -2.523 -26.375 -26.047 1 98 219 ASP B N 1
ATOM 5332 C CA . ASP B 1 219 ? -3.814 -27.031 -25.875 1 98 219 ASP B CA 1
ATOM 5333 C C . ASP B 1 219 ? -4.941 -26.016 -25.734 1 98 219 ASP B C 1
ATOM 5335 O O . ASP B 1 219 ? -5.945 -26.266 -25.078 1 98 219 ASP B O 1
ATOM 5339 N N . LEU B 1 220 ? -4.801 -24.828 -26.312 1 96.88 220 LEU B N 1
ATOM 5340 C CA . LEU B 1 220 ? -5.801 -23.781 -26.234 1 96.88 220 LEU B CA 1
ATOM 5341 C C . LEU B 1 220 ? -7.164 -24.281 -26.703 1 96.88 220 LEU B C 1
ATOM 5343 O O . LEU B 1 220 ? -8.188 -24.016 -26.062 1 96.88 220 LEU B O 1
ATOM 5347 N N . GLN B 1 221 ? -7.164 -24.984 -27.797 1 96.62 221 GLN B N 1
ATOM 5348 C CA . GLN B 1 221 ? -8.43 -25.453 -28.344 1 96.62 221 GLN B CA 1
ATOM 5349 C C . GLN B 1 221 ? -9.148 -26.391 -27.391 1 96.62 221 GLN B C 1
ATOM 5351 O O . GLN B 1 221 ? -10.367 -26.328 -27.25 1 96.62 221 GLN B O 1
ATOM 5356 N N . LYS B 1 222 ? -8.406 -27.266 -26.766 1 97.44 222 LYS B N 1
ATOM 5357 C CA . LYS B 1 222 ? -9 -28.156 -25.781 1 97.44 222 LYS B CA 1
ATOM 5358 C C . LYS B 1 222 ? -9.594 -27.375 -24.609 1 97.44 222 LYS B C 1
ATOM 5360 O O . LYS B 1 222 ? -10.68 -27.703 -24.125 1 97.44 222 LYS B O 1
ATOM 5365 N N . ALA B 1 223 ? -8.906 -26.406 -24.172 1 97.94 223 ALA B N 1
ATOM 5366 C CA . ALA B 1 223 ? -9.383 -25.562 -23.078 1 97.94 223 ALA B CA 1
ATOM 5367 C C . ALA B 1 223 ? -10.664 -24.844 -23.469 1 97.94 223 ALA B C 1
ATOM 5369 O O . ALA B 1 223 ? -11.594 -24.734 -22.672 1 97.94 223 ALA B O 1
ATOM 5370 N N . ILE B 1 224 ? -10.664 -24.312 -24.688 1 97.12 224 ILE B N 1
ATOM 5371 C CA . ILE B 1 224 ? -11.805 -23.578 -25.219 1 97.12 224 ILE B CA 1
ATOM 5372 C C . ILE B 1 224 ? -13.039 -24.469 -25.219 1 97.12 224 ILE B C 1
ATOM 5374 O O . ILE B 1 224 ? -14.125 -24.047 -24.812 1 97.12 224 ILE B O 1
ATOM 5378 N N . GLU B 1 225 ? -12.859 -25.688 -25.547 1 96.62 225 GLU B N 1
ATOM 5379 C CA . GLU B 1 225 ? -13.969 -26.641 -25.594 1 96.62 225 GLU B CA 1
ATOM 5380 C C . GLU B 1 225 ? -14.57 -26.859 -24.219 1 96.62 225 GLU B C 1
ATOM 5382 O O . GLU B 1 225 ? -15.797 -26.906 -24.062 1 96.62 225 GLU B O 1
ATOM 5387 N N . ILE B 1 226 ? -13.773 -26.969 -23.25 1 97.12 226 ILE B N 1
ATOM 5388 C CA . ILE B 1 226 ? -14.258 -27.141 -21.891 1 97.12 226 ILE B CA 1
ATOM 5389 C C . ILE B 1 226 ? -15 -25.875 -21.438 1 97.12 226 ILE B C 1
ATOM 5391 O O . ILE B 1 226 ? -16.078 -25.969 -20.859 1 97.12 226 ILE B O 1
ATOM 5395 N N . LEU B 1 227 ? -14.461 -24.734 -21.734 1 97.19 227 LEU B N 1
ATOM 5396 C CA . LEU B 1 227 ? -15.023 -23.469 -21.266 1 97.19 227 LEU B CA 1
ATOM 5397 C C . LEU B 1 227 ? -16.375 -23.188 -21.938 1 97.19 227 LEU B C 1
ATOM 5399 O O . LEU B 1 227 ? -17.25 -22.594 -21.328 1 97.19 227 LEU B O 1
ATOM 5403 N N . GLN B 1 228 ? -16.484 -23.641 -23.156 1 94.81 228 GLN B N 1
ATOM 5404 C CA . GLN B 1 228 ? -17.734 -23.453 -23.875 1 94.81 228 GLN B CA 1
ATOM 5405 C C . GLN B 1 228 ? -18.875 -24.203 -23.203 1 94.81 228 GLN B C 1
ATOM 5407 O O . GLN B 1 228 ? -20.047 -23.859 -23.375 1 94.81 228 GLN B O 1
ATOM 5412 N N . HIS B 1 229 ? -18.547 -25.203 -22.359 1 94.25 229 HIS B N 1
ATOM 5413 C CA . HIS B 1 229 ? -19.578 -25.984 -21.672 1 94.25 229 HIS B CA 1
ATOM 5414 C C . HIS B 1 229 ? -19.531 -25.766 -20.172 1 94.25 229 HIS B C 1
ATOM 5416 O O . HIS B 1 229 ? -20.016 -26.594 -19.391 1 94.25 229 HIS B O 1
ATOM 5422 N N . ALA B 1 230 ? -18.969 -24.672 -19.766 1 96 230 ALA B N 1
ATOM 5423 C CA . ALA B 1 230 ? -18.734 -24.469 -18.328 1 96 230 ALA B CA 1
ATOM 5424 C C . ALA B 1 230 ? -19.812 -23.578 -17.719 1 96 230 ALA B C 1
ATOM 5426 O O . ALA B 1 230 ? -19.641 -23.078 -16.609 1 96 230 ALA B O 1
ATOM 5427 N N . CYS B 1 231 ? -20.906 -23.359 -18.391 1 95.88 231 CYS B N 1
ATOM 5428 C CA . CYS B 1 231 ? -21.984 -22.516 -17.875 1 95.88 231 CYS B CA 1
ATOM 5429 C C . CYS B 1 231 ? -22.453 -23.016 -16.516 1 95.88 231 CYS B C 1
ATOM 5431 O O . CYS B 1 231 ? -22.719 -24.203 -16.344 1 95.88 231 CYS B O 1
ATOM 5433 N N . GLY B 1 232 ? -22.516 -22.125 -15.523 1 97.56 232 GLY B N 1
ATOM 5434 C CA . GLY B 1 232 ? -23.031 -22.438 -14.203 1 97.56 232 GLY B CA 1
ATOM 5435 C C . GLY B 1 232 ? -22.031 -23.172 -13.328 1 97.56 232 GLY B C 1
ATOM 5436 O O . GLY B 1 232 ? -22.281 -23.422 -12.148 1 97.56 232 GLY B O 1
ATOM 5437 N N . GLN B 1 233 ? -20.875 -23.531 -13.867 1 98.38 233 GLN B N 1
ATOM 5438 C CA . GLN B 1 233 ? -19.891 -24.328 -13.141 1 98.38 233 GLN B CA 1
ATOM 5439 C C . GLN B 1 233 ? -18.875 -23.438 -12.43 1 98.38 233 GLN B C 1
ATOM 5441 O O . GLN B 1 233 ? -18.906 -22.203 -12.594 1 98.38 233 GLN B O 1
ATOM 5446 N N . ARG B 1 234 ? -18.062 -24.062 -11.625 1 98.56 234 ARG B N 1
ATOM 5447 C CA . ARG B 1 234 ? -16.984 -23.375 -10.914 1 98.56 234 ARG B CA 1
ATOM 5448 C C . ARG B 1 234 ? -15.656 -23.531 -11.641 1 98.56 234 ARG B C 1
ATOM 5450 O O . ARG B 1 234 ? -15.359 -24.594 -12.18 1 98.56 234 ARG B O 1
ATOM 5457 N N . ILE B 1 235 ? -14.914 -22.453 -11.703 1 98.81 235 ILE B N 1
ATOM 5458 C CA . ILE B 1 235 ? -13.547 -22.5 -12.203 1 98.81 235 ILE B CA 1
ATOM 5459 C C . ILE B 1 235 ? -12.594 -21.969 -11.133 1 98.81 235 ILE B C 1
ATOM 5461 O O . ILE B 1 235 ? -12.898 -20.984 -10.453 1 98.81 235 ILE B O 1
ATOM 5465 N N . ASP B 1 236 ? -11.5 -22.609 -10.93 1 98.88 236 ASP B N 1
ATOM 5466 C CA . ASP B 1 236 ? -10.469 -22.156 -10 1 98.88 236 ASP B CA 1
ATOM 5467 C C . ASP B 1 236 ? -9.25 -21.609 -10.742 1 98.88 236 ASP B C 1
ATOM 5469 O O . ASP B 1 236 ? -8.828 -22.188 -11.75 1 98.88 236 ASP B O 1
ATOM 5473 N N . ILE B 1 237 ? -8.766 -20.531 -10.289 1 98.94 237 ILE B N 1
ATOM 5474 C CA . ILE B 1 237 ? -7.496 -20 -10.758 1 98.94 237 ILE B CA 1
ATOM 5475 C C . ILE B 1 237 ? -6.473 -20 -9.625 1 98.94 237 ILE B C 1
ATOM 5477 O O . ILE B 1 237 ? -6.637 -19.297 -8.633 1 98.94 237 ILE B O 1
ATOM 5481 N N . VAL B 1 238 ? -5.465 -20.828 -9.695 1 98.88 238 VAL B N 1
ATOM 5482 C CA . VAL B 1 238 ? -4.352 -20.812 -8.75 1 98.88 238 VAL B CA 1
ATOM 5483 C C . VAL B 1 238 ? -3.359 -19.719 -9.133 1 98.88 238 VAL B C 1
ATOM 5485 O O . VAL B 1 238 ? -2.629 -19.859 -10.125 1 98.88 238 VAL B O 1
ATOM 5488 N N . LEU B 1 239 ? -3.314 -18.703 -8.328 1 98.75 239 LEU B N 1
ATOM 5489 C CA . LEU B 1 239 ? -2.643 -17.453 -8.664 1 98.75 239 LEU B CA 1
ATOM 5490 C C . LEU B 1 239 ? -1.13 -17.594 -8.539 1 98.75 239 LEU B C 1
ATOM 5492 O O . LEU B 1 239 ? -0.643 -18.453 -7.805 1 98.75 239 LEU B O 1
ATOM 5496 N N . ASP B 1 240 ? -0.442 -16.75 -9.289 1 97.38 240 ASP B N 1
ATOM 5497 C CA . ASP B 1 240 ? 1.012 -16.625 -9.242 1 97.38 240 ASP B CA 1
ATOM 5498 C C . ASP B 1 240 ? 1.438 -15.203 -8.898 1 97.38 240 ASP B C 1
ATOM 5500 O O . ASP B 1 240 ? 1.367 -14.797 -7.734 1 97.38 240 ASP B O 1
ATOM 5504 N N . ASN B 1 241 ? 1.771 -14.344 -9.883 1 96.19 241 ASN B N 1
ATOM 5505 C CA . ASN B 1 241 ? 2.324 -13.023 -9.594 1 96.19 241 ASN B CA 1
ATOM 5506 C C . ASN B 1 241 ? 1.224 -11.984 -9.43 1 96.19 241 ASN B C 1
ATOM 5508 O O . ASN B 1 241 ? 0.212 -12.023 -10.133 1 96.19 241 ASN B O 1
ATOM 5512 N N . ALA B 1 242 ? 1.47 -11.062 -8.523 1 96.88 242 ALA B N 1
ATOM 5513 C CA . ALA B 1 242 ? 0.643 -9.859 -8.414 1 96.88 242 ALA B CA 1
ATOM 5514 C C . ALA B 1 242 ? 0.88 -8.922 -9.594 1 96.88 242 ALA B C 1
ATOM 5516 O O . ALA B 1 242 ? 1.4 -9.336 -10.633 1 96.88 242 ALA B O 1
ATOM 5517 N N . GLY B 1 243 ? 0.366 -7.688 -9.516 1 93.75 243 GLY B N 1
ATOM 5518 C CA . GLY B 1 243 ? 0.584 -6.703 -10.562 1 93.75 243 GLY B CA 1
ATOM 5519 C C . GLY B 1 243 ? -0.25 -6.957 -11.805 1 93.75 243 GLY B C 1
ATOM 5520 O O . GLY B 1 243 ? -1.454 -7.203 -11.711 1 93.75 243 GLY B O 1
ATOM 5521 N N . LEU B 1 244 ? 0.441 -6.859 -12.922 1 93.62 244 LEU B N 1
ATOM 5522 C CA . LEU B 1 244 ? -0.255 -6.977 -14.203 1 93.62 244 LEU B CA 1
ATOM 5523 C C . LEU B 1 244 ? -0.809 -8.383 -14.391 1 93.62 244 LEU B C 1
ATOM 5525 O O . LEU B 1 244 ? -1.873 -8.562 -14.992 1 93.62 244 LEU B O 1
ATOM 5529 N N . GLU B 1 245 ? -0.102 -9.352 -13.875 1 95.62 245 GLU B N 1
ATOM 5530 C CA . GLU B 1 245 ? -0.587 -10.727 -14.008 1 95.62 245 GLU B CA 1
ATOM 5531 C C . GLU B 1 245 ? -1.911 -10.914 -13.273 1 95.62 245 GLU B C 1
ATOM 5533 O O . GLU B 1 245 ? -2.857 -11.477 -13.82 1 95.62 245 GLU B O 1
ATOM 5538 N N . LEU B 1 246 ? -1.954 -10.492 -12.016 1 98.06 246 LEU B N 1
ATOM 5539 C CA . LEU B 1 246 ? -3.201 -10.594 -11.266 1 98.06 246 LEU B CA 1
ATOM 5540 C C . LEU B 1 246 ? -4.32 -9.836 -11.977 1 98.06 246 LEU B C 1
ATOM 5542 O O . LEU B 1 246 ? -5.461 -10.305 -12.016 1 98.06 246 LEU B O 1
ATOM 5546 N N . PHE B 1 247 ? -4.004 -8.664 -12.492 1 97.25 247 PHE B N 1
ATOM 5547 C CA . PHE B 1 247 ? -4.977 -7.898 -13.266 1 97.25 247 PHE B CA 1
ATOM 5548 C C . PHE B 1 247 ? -5.512 -8.719 -14.43 1 97.25 247 PHE B C 1
ATOM 5550 O O . PHE B 1 247 ? -6.723 -8.766 -14.664 1 97.25 247 PHE B O 1
ATOM 5557 N N . GLY B 1 248 ? -4.621 -9.367 -15.164 1 96.12 248 GLY B N 1
ATOM 5558 C CA . GLY B 1 248 ? -5.02 -10.234 -16.266 1 96.12 248 GLY B CA 1
ATOM 5559 C C . GLY B 1 248 ? -5.883 -11.398 -15.812 1 96.12 248 GLY B C 1
ATOM 5560 O O . GLY B 1 248 ? -6.812 -11.789 -16.516 1 96.12 248 GLY B O 1
ATOM 5561 N N . ASP B 1 249 ? -5.594 -11.992 -14.672 1 98.38 249 ASP B N 1
ATOM 5562 C CA . ASP B 1 249 ? -6.406 -13.07 -14.117 1 98.38 249 ASP B CA 1
ATOM 5563 C C . ASP B 1 249 ? -7.828 -12.594 -13.828 1 98.38 249 ASP B C 1
ATOM 5565 O O . ASP B 1 249 ? -8.789 -13.32 -14.086 1 98.38 249 ASP B O 1
ATOM 5569 N N . LEU B 1 250 ? -7.922 -11.398 -13.289 1 98.62 250 LEU B N 1
ATOM 5570 C CA . LEU B 1 250 ? -9.227 -10.828 -12.984 1 98.62 250 LEU B CA 1
ATOM 5571 C C . LEU B 1 250 ? -10 -10.523 -14.266 1 98.62 250 LEU B C 1
ATOM 5573 O O . LEU B 1 250 ? -11.227 -10.68 -14.305 1 98.62 250 LEU B O 1
ATOM 5577 N N . VAL B 1 251 ? -9.32 -10.109 -15.273 1 97.31 251 VAL B N 1
ATOM 5578 C CA . VAL B 1 251 ? -9.93 -9.859 -16.578 1 97.31 251 VAL B CA 1
ATOM 5579 C C . VAL B 1 251 ? -10.508 -11.164 -17.125 1 97.31 251 VAL B C 1
ATOM 5581 O O . VAL B 1 251 ? -11.648 -11.188 -17.609 1 97.31 251 VAL B O 1
ATOM 5584 N N . LEU B 1 252 ? -9.742 -12.234 -17.062 1 97.75 252 LEU B N 1
ATOM 5585 C CA . LEU B 1 252 ? -10.25 -13.523 -17.516 1 97.75 252 LEU B CA 1
ATOM 5586 C C . LEU B 1 252 ? -11.469 -13.938 -16.688 1 97.75 252 LEU B C 1
ATOM 5588 O O . LEU B 1 252 ? -12.477 -14.391 -17.25 1 97.75 252 LEU B O 1
ATOM 5592 N N . ALA B 1 253 ? -11.391 -13.812 -15.398 1 98.75 253 ALA B N 1
ATOM 5593 C CA . ALA B 1 253 ? -12.492 -14.188 -14.516 1 98.75 253 ALA B CA 1
ATOM 5594 C C . ALA B 1 253 ? -13.758 -13.414 -14.852 1 98.75 253 ALA B C 1
ATOM 5596 O O . ALA B 1 253 ? -14.859 -13.969 -14.852 1 98.75 253 ALA B O 1
ATOM 5597 N N . ASP B 1 254 ? -13.562 -12.125 -15.086 1 97.69 254 ASP B N 1
ATOM 5598 C CA . ASP B 1 254 ? -14.664 -11.258 -15.5 1 97.69 254 ASP B CA 1
ATOM 5599 C C . ASP B 1 254 ? -15.336 -11.789 -16.766 1 97.69 254 ASP B C 1
ATOM 5601 O O . ASP B 1 254 ? -16.562 -11.906 -16.812 1 97.69 254 ASP B O 1
ATOM 5605 N N . PHE B 1 255 ? -14.531 -12.094 -17.75 1 95.12 255 PHE B N 1
ATOM 5606 C CA . PHE B 1 255 ? -15.008 -12.648 -19 1 95.12 255 PHE B CA 1
ATOM 5607 C C . PHE B 1 255 ? -15.727 -13.977 -18.766 1 95.12 255 PHE B C 1
ATOM 5609 O O . PHE B 1 255 ? -16.781 -14.219 -19.359 1 95.12 255 PHE B O 1
ATOM 5616 N N . LEU B 1 256 ? -15.211 -14.844 -17.906 1 97.38 256 LEU B N 1
ATOM 5617 C CA . LEU B 1 256 ? -15.789 -16.156 -17.625 1 97.38 256 LEU B CA 1
ATOM 5618 C C . LEU B 1 256 ? -17.172 -16.016 -17 1 97.38 256 LEU B C 1
ATOM 5620 O O . LEU B 1 256 ? -18.094 -16.734 -17.359 1 97.38 256 LEU B O 1
ATOM 5624 N N . ILE B 1 257 ? -17.297 -15.078 -16.094 1 97 257 ILE B N 1
ATOM 5625 C CA . ILE B 1 257 ? -18.578 -14.883 -15.398 1 97 257 ILE B CA 1
ATOM 5626 C C . ILE B 1 257 ? -19.578 -14.242 -16.344 1 97 257 ILE B C 1
ATOM 5628 O O . ILE B 1 257 ? -20.719 -14.711 -16.469 1 97 257 ILE B O 1
ATOM 5632 N N . ASN B 1 258 ? -19.188 -13.25 -17.078 1 93.62 258 ASN B N 1
ATOM 5633 C CA . ASN B 1 258 ? -20.141 -12.391 -17.75 1 93.62 258 ASN B CA 1
ATOM 5634 C C . ASN B 1 258 ? -20.406 -12.867 -19.172 1 93.62 258 ASN B C 1
ATOM 5636 O O . ASN B 1 258 ? -21.469 -12.57 -19.75 1 93.62 258 ASN B O 1
ATOM 5640 N N . VAL B 1 259 ? -19.5 -13.594 -19.75 1 92.5 259 VAL B N 1
ATOM 5641 C CA . VAL B 1 259 ? -19.656 -13.992 -21.141 1 92.5 259 VAL B CA 1
ATOM 5642 C C . VAL B 1 259 ? -19.828 -15.508 -21.219 1 92.5 259 VAL B C 1
ATOM 5644 O O . VAL B 1 259 ? -20.828 -16 -21.781 1 92.5 259 VAL B O 1
ATOM 5647 N N . VAL B 1 260 ? -18.938 -16.25 -20.625 1 93.94 260 VAL B N 1
ATOM 5648 C CA . VAL B 1 260 ? -19.016 -17.703 -20.656 1 93.94 260 VAL B CA 1
ATOM 5649 C C . VAL B 1 260 ? -20.125 -18.172 -19.703 1 93.94 260 VAL B C 1
ATOM 5651 O O . VAL B 1 260 ? -20.609 -19.297 -19.828 1 93.94 260 VAL B O 1
ATOM 5654 N N . LYS B 1 261 ? -20.516 -17.312 -18.719 1 95.38 261 LYS B N 1
ATOM 5655 C CA . LYS B 1 261 ? -21.578 -17.531 -17.75 1 95.38 261 LYS B CA 1
ATOM 5656 C C . LYS B 1 261 ? -21.203 -18.641 -16.766 1 95.38 261 LYS B C 1
ATOM 5658 O O . LYS B 1 261 ? -22.047 -19.453 -16.391 1 95.38 261 LYS B O 1
ATOM 5663 N N . VAL B 1 262 ? -19.938 -18.672 -16.453 1 97.25 262 VAL B N 1
ATOM 5664 C CA . VAL B 1 262 ? -19.484 -19.516 -15.344 1 97.25 262 VAL B CA 1
ATOM 5665 C C . VAL B 1 262 ? -20.172 -19.078 -14.055 1 97.25 262 VAL B C 1
ATOM 5667 O O . VAL B 1 262 ? -20.5 -17.891 -13.891 1 97.25 262 VAL B O 1
ATOM 5670 N N . GLY B 1 263 ? -20.406 -20.031 -13.133 1 98.25 263 GLY B N 1
ATOM 5671 C CA . GLY B 1 263 ? -21.125 -19.734 -11.906 1 98.25 263 GLY B CA 1
ATOM 5672 C C . GLY B 1 263 ? -20.266 -19.016 -10.867 1 98.25 263 GLY B C 1
ATOM 5673 O O . GLY B 1 263 ? -20.75 -18.156 -10.141 1 98.25 263 GLY B O 1
ATOM 5674 N N . LYS B 1 264 ? -19.078 -19.469 -10.773 1 98.25 264 LYS B N 1
ATOM 5675 C CA . LYS B 1 264 ? -18.188 -18.938 -9.742 1 98.25 264 LYS B CA 1
ATOM 5676 C C . LYS B 1 264 ? -16.719 -19.109 -10.148 1 98.25 264 LYS B C 1
ATOM 5678 O O . LYS B 1 264 ? -16.359 -20.125 -10.734 1 98.25 264 LYS B O 1
ATOM 5683 N N . VAL B 1 265 ? -15.938 -18.094 -9.852 1 98.88 265 VAL B N 1
ATOM 5684 C CA . VAL B 1 265 ? -14.492 -18.203 -9.992 1 98.88 265 VAL B CA 1
ATOM 5685 C C . VAL B 1 265 ? -13.828 -18.062 -8.617 1 98.88 265 VAL B C 1
ATOM 5687 O O . VAL B 1 265 ? -14.07 -17.094 -7.898 1 98.88 265 VAL B O 1
ATOM 5690 N N . ILE B 1 266 ? -13.047 -19.047 -8.211 1 98.88 266 ILE B N 1
ATOM 5691 C CA . ILE B 1 266 ? -12.312 -19.016 -6.953 1 98.88 266 ILE B CA 1
ATOM 5692 C C . ILE B 1 266 ? -10.836 -18.734 -7.227 1 98.88 266 ILE B C 1
ATOM 5694 O O . ILE B 1 266 ? -10.203 -19.453 -8.008 1 98.88 266 ILE B O 1
ATOM 5698 N N . PHE B 1 267 ? -10.344 -17.672 -6.645 1 98.88 267 PHE B N 1
ATOM 5699 C CA . PHE B 1 267 ? -8.938 -17.328 -6.73 1 98.88 267 PHE B CA 1
ATOM 5700 C C . PHE B 1 267 ? -8.156 -17.922 -5.566 1 98.88 267 PHE B C 1
ATOM 5702 O O . PHE B 1 267 ? -8.438 -17.625 -4.402 1 98.88 267 PHE B O 1
ATOM 5709 N N . ARG B 1 268 ? -7.234 -18.75 -5.914 1 98.81 268 ARG B N 1
ATOM 5710 C CA . ARG B 1 268 ? -6.422 -19.422 -4.902 1 98.81 268 ARG B CA 1
ATOM 5711 C C . ARG B 1 268 ? -5.098 -18.688 -4.699 1 98.81 268 ARG B C 1
ATOM 5713 O O . ARG B 1 268 ? -4.156 -18.875 -5.477 1 98.81 268 ARG B O 1
ATOM 5720 N N . GLY B 1 269 ? -5.023 -17.875 -3.662 1 98.38 269 GLY B N 1
ATOM 5721 C CA . GLY B 1 269 ? -3.83 -17.094 -3.377 1 98.38 269 GLY B CA 1
ATOM 5722 C C . GLY B 1 269 ? -2.971 -17.703 -2.281 1 98.38 269 GLY B C 1
ATOM 5723 O O . GLY B 1 269 ? -3.256 -18.797 -1.792 1 98.38 269 GLY B O 1
ATOM 5724 N N . LYS B 1 270 ? -1.866 -17.031 -1.987 1 97.81 270 LYS B N 1
ATOM 5725 C CA . LYS B 1 270 ? -0.926 -17.5 -0.969 1 97.81 270 LYS B CA 1
ATOM 5726 C C . LYS B 1 270 ? -1.261 -16.906 0.396 1 97.81 270 LYS B C 1
ATOM 5728 O O . LYS B 1 270 ? -1.676 -15.742 0.49 1 97.81 270 LYS B O 1
ATOM 5733 N N . ALA B 1 271 ? -0.953 -17.641 1.416 1 93 271 ALA B N 1
ATOM 5734 C CA . ALA B 1 271 ? -1.331 -17.25 2.773 1 93 271 ALA B CA 1
ATOM 5735 C C . ALA B 1 271 ? -0.266 -16.359 3.404 1 93 271 ALA B C 1
ATOM 5737 O O . ALA B 1 271 ? -0.468 -15.812 4.496 1 93 271 ALA B O 1
ATOM 5738 N N . MET B 1 272 ? 0.832 -16.172 2.758 1 94.62 272 MET B N 1
ATOM 5739 C CA . MET B 1 272 ? 1.935 -15.336 3.225 1 94.62 272 MET B CA 1
ATOM 5740 C C . MET B 1 272 ? 2.797 -14.867 2.057 1 94.62 272 MET B C 1
ATOM 5742 O O . MET B 1 272 ? 2.701 -15.406 0.954 1 94.62 272 MET B O 1
ATOM 5746 N N . PRO B 1 273 ? 3.605 -13.797 2.318 1 95.5 273 PRO B N 1
ATOM 5747 C CA . PRO B 1 273 ? 4.508 -13.422 1.227 1 95.5 273 PRO B CA 1
ATOM 5748 C C . PRO B 1 273 ? 5.344 -14.602 0.723 1 95.5 273 PRO B C 1
ATOM 5750 O O . PRO B 1 273 ? 5.938 -15.328 1.523 1 95.5 273 PRO B O 1
ATOM 5753 N N . TRP B 1 274 ? 5.309 -14.773 -0.602 1 96.62 274 TRP B N 1
ATOM 5754 C CA . TRP B 1 274 ? 5.848 -15.984 -1.201 1 96.62 274 TRP B CA 1
ATOM 5755 C C . TRP B 1 274 ? 6.449 -15.695 -2.572 1 96.62 274 TRP B C 1
ATOM 5757 O O . TRP B 1 274 ? 5.82 -15.039 -3.406 1 96.62 274 TRP B O 1
ATOM 5767 N N . PHE B 1 275 ? 7.668 -16.109 -2.771 1 95.25 275 PHE B N 1
ATOM 5768 C CA . PHE B 1 275 ? 8.391 -16.047 -4.035 1 95.25 275 PHE B CA 1
ATOM 5769 C C . PHE B 1 275 ? 8.344 -14.641 -4.621 1 95.25 275 PHE B C 1
ATOM 5771 O O . PHE B 1 275 ? 8.086 -14.461 -5.812 1 95.25 275 PHE B O 1
ATOM 5778 N N . VAL B 1 276 ? 8.477 -13.672 -3.859 1 93.69 276 VAL B N 1
ATOM 5779 C CA . VAL B 1 276 ? 8.633 -12.25 -4.168 1 93.69 276 VAL B CA 1
ATOM 5780 C C . VAL B 1 276 ? 7.312 -11.688 -4.68 1 93.69 276 VAL B C 1
ATOM 5782 O O . VAL B 1 276 ? 6.742 -10.773 -4.074 1 93.69 276 VAL B O 1
ATOM 5785 N N . SER B 1 277 ? 6.695 -12.344 -5.641 1 95.38 277 SER B N 1
ATOM 5786 C CA . SER B 1 277 ? 5.629 -11.648 -6.359 1 95.38 277 SER B CA 1
ATOM 5787 C C . SER B 1 277 ? 4.312 -12.414 -6.262 1 95.38 277 SER B C 1
ATOM 5789 O O . SER B 1 277 ? 3.299 -11.984 -6.816 1 95.38 277 SER B O 1
ATOM 5791 N N . ASP B 1 278 ? 4.277 -13.531 -5.609 1 97.19 278 ASP B N 1
ATOM 5792 C CA . ASP B 1 278 ? 3.049 -14.312 -5.527 1 97.19 278 ASP B CA 1
ATOM 5793 C C . ASP B 1 278 ? 1.946 -13.531 -4.816 1 97.19 278 ASP B C 1
ATOM 5795 O O . ASP B 1 278 ? 2.211 -12.812 -3.852 1 97.19 278 ASP B O 1
ATOM 5799 N N . VAL B 1 279 ? 0.731 -13.766 -5.184 1 98.25 279 VAL B N 1
ATOM 5800 C CA . VAL B 1 279 ? -0.41 -12.969 -4.754 1 98.25 279 VAL B CA 1
ATOM 5801 C C . VAL B 1 279 ? -0.831 -13.391 -3.346 1 98.25 279 VAL B C 1
ATOM 5803 O O . VAL B 1 279 ? -1.071 -14.57 -3.09 1 98.25 279 VAL B O 1
ATOM 5806 N N . THR B 1 280 ? -0.931 -12.484 -2.469 1 97.81 280 THR B N 1
ATOM 5807 C CA . THR B 1 280 ? -1.529 -12.656 -1.148 1 97.81 280 THR B CA 1
ATOM 5808 C C . THR B 1 280 ? -2.885 -11.961 -1.076 1 97.81 280 THR B C 1
ATOM 5810 O O . THR B 1 280 ? -3.303 -11.305 -2.031 1 97.81 280 THR B O 1
ATOM 5813 N N . ASN B 1 281 ? -3.592 -12.18 0.063 1 96.69 281 ASN B N 1
ATOM 5814 C CA . ASN B 1 281 ? -4.848 -11.469 0.278 1 96.69 281 ASN B CA 1
ATOM 5815 C C . ASN B 1 281 ? -4.656 -9.953 0.201 1 96.69 281 ASN B C 1
ATOM 5817 O O . ASN B 1 281 ? -5.5 -9.242 -0.352 1 96.69 281 ASN B O 1
ATOM 5821 N N . GLY B 1 282 ? -3.521 -9.5 0.766 1 95.88 282 GLY B N 1
ATOM 5822 C CA . GLY B 1 282 ? -3.232 -8.078 0.723 1 95.88 282 GLY B CA 1
ATOM 5823 C C . GLY B 1 282 ? -3.088 -7.539 -0.688 1 95.88 282 GLY B C 1
ATOM 5824 O O . GLY B 1 282 ? -3.6 -6.461 -1.003 1 95.88 282 GLY B O 1
ATOM 5825 N N . ASP B 1 283 ? -2.398 -8.273 -1.527 1 97.62 283 ASP B N 1
ATOM 5826 C CA . ASP B 1 283 ? -2.213 -7.879 -2.92 1 97.62 283 ASP B CA 1
ATOM 5827 C C . ASP B 1 283 ? -3.549 -7.82 -3.656 1 97.62 283 ASP B C 1
ATOM 5829 O O . ASP B 1 283 ? -3.797 -6.895 -4.434 1 97.62 283 ASP B O 1
ATOM 5833 N N . PHE B 1 284 ? -4.352 -8.875 -3.467 1 98.31 284 PHE B N 1
ATOM 5834 C CA . PHE B 1 284 ? -5.648 -9.008 -4.117 1 98.31 284 PHE B CA 1
ATOM 5835 C C . PHE B 1 284 ? -6.562 -7.848 -3.732 1 98.31 284 PHE B C 1
ATOM 5837 O O . PHE B 1 284 ? -7.164 -7.207 -4.598 1 98.31 284 PHE B O 1
ATOM 5844 N N . HIS B 1 285 ? -6.602 -7.59 -2.463 1 96.25 285 HIS B N 1
ATOM 5845 C CA . HIS B 1 285 ? -7.414 -6.496 -1.942 1 96.25 285 HIS B CA 1
ATOM 5846 C C . HIS B 1 285 ? -6.91 -5.145 -2.441 1 96.25 285 HIS B C 1
ATOM 5848 O O . HIS B 1 285 ? -7.699 -4.293 -2.85 1 96.25 285 HIS B O 1
ATOM 5854 N N . TRP B 1 286 ? -5.668 -4.926 -2.387 1 96.81 286 TRP B N 1
ATOM 5855 C CA . TRP B 1 286 ? -5.055 -3.67 -2.805 1 96.81 286 TRP B CA 1
ATOM 5856 C C . TRP B 1 286 ? -5.422 -3.34 -4.25 1 96.81 286 TRP B C 1
ATOM 5858 O O . TRP B 1 286 ? -5.832 -2.217 -4.551 1 96.81 286 TRP B O 1
ATOM 5868 N N . LEU B 1 287 ? -5.266 -4.312 -5.129 1 98 287 LEU B N 1
ATOM 5869 C CA . LEU B 1 287 ? -5.543 -4.074 -6.539 1 98 287 LEU B CA 1
ATOM 5870 C C . LEU B 1 287 ? -7 -3.68 -6.746 1 98 287 LEU B C 1
ATOM 5872 O O . LEU B 1 287 ? -7.297 -2.748 -7.5 1 98 287 LEU B O 1
ATOM 5876 N N . LEU B 1 288 ? -7.914 -4.359 -6.094 1 97.75 288 LEU B N 1
ATOM 5877 C CA . LEU B 1 288 ? -9.336 -4.066 -6.223 1 97.75 288 LEU B CA 1
ATOM 5878 C C . LEU B 1 288 ? -9.648 -2.654 -5.742 1 97.75 288 LEU B C 1
ATOM 5880 O O . LEU B 1 288 ? -10.43 -1.937 -6.367 1 97.75 288 LEU B O 1
ATOM 5884 N N . GLU B 1 289 ? -9.008 -2.275 -4.652 1 95.81 289 GLU B N 1
ATOM 5885 C CA . GLU B 1 289 ? -9.242 -0.94 -4.109 1 95.81 289 GLU B CA 1
ATOM 5886 C C . GLU B 1 289 ? -8.695 0.136 -5.043 1 95.81 289 GLU B C 1
ATOM 5888 O O . GLU B 1 289 ? -9.352 1.147 -5.289 1 95.81 289 GLU B O 1
ATOM 5893 N N . ILE B 1 290 ? -7.516 -0.08 -5.531 1 96.25 290 ILE B N 1
ATOM 5894 C CA . ILE B 1 290 ? -6.867 0.899 -6.395 1 96.25 290 ILE B CA 1
ATOM 5895 C C . ILE B 1 290 ? -7.695 1.098 -7.664 1 96.25 290 ILE B C 1
ATOM 5897 O O . ILE B 1 290 ? -7.879 2.229 -8.117 1 96.25 290 ILE B O 1
ATOM 5901 N N . LEU B 1 291 ? -8.227 0.02 -8.203 1 97.06 291 LEU B N 1
ATOM 5902 C CA . LEU B 1 291 ? -9.016 0.108 -9.43 1 97.06 291 LEU B CA 1
ATOM 5903 C C . LEU B 1 291 ? -10.359 0.77 -9.164 1 97.06 291 LEU B C 1
ATOM 5905 O O . LEU B 1 291 ? -10.781 1.662 -9.906 1 97.06 291 LEU B O 1
ATOM 5909 N N . SER B 1 292 ? -11.023 0.367 -8.156 1 95.5 292 SER B N 1
ATOM 5910 C CA . SER B 1 292 ? -12.367 0.86 -7.867 1 95.5 292 SER B CA 1
ATOM 5911 C C . SER B 1 292 ? -12.352 2.342 -7.504 1 95.5 292 SER B C 1
ATOM 5913 O O . SER B 1 292 ? -13.32 3.059 -7.742 1 95.5 292 SER B O 1
ATOM 5915 N N . GLY B 1 293 ? -11.234 2.785 -6.945 1 92.44 293 GLY B N 1
ATOM 5916 C CA . GLY B 1 293 ? -11.117 4.176 -6.531 1 92.44 293 GLY B CA 1
ATOM 5917 C C . GLY B 1 293 ? -10.461 5.055 -7.578 1 92.44 293 GLY B C 1
ATOM 5918 O O . GLY B 1 293 ? -10.359 6.27 -7.395 1 92.44 293 GLY B O 1
ATOM 5919 N N . SER B 1 294 ? -10.125 4.5 -8.688 1 92.06 294 SER B N 1
ATOM 5920 C CA . SER B 1 294 ? -9.375 5.223 -9.711 1 92.06 294 SER B CA 1
ATOM 5921 C C . SER B 1 294 ? -10.258 6.258 -10.406 1 92.06 294 SER B C 1
ATOM 5923 O O . SER B 1 294 ? -11.453 6.039 -10.594 1 92.06 294 SER B O 1
ATOM 5925 N N . ASN B 1 295 ? -9.648 7.383 -10.836 1 88.56 295 ASN B N 1
ATOM 5926 C CA . ASN B 1 295 ? -10.359 8.375 -11.633 1 88.56 295 ASN B CA 1
ATOM 5927 C C . ASN B 1 295 ? -10.359 8.008 -13.109 1 88.56 295 ASN B C 1
ATOM 5929 O O . ASN B 1 295 ? -11.047 8.648 -13.914 1 88.56 295 ASN B O 1
ATOM 5933 N N . HIS B 1 296 ? -9.602 6.98 -13.445 1 88.31 296 HIS B N 1
ATOM 5934 C CA . HIS B 1 296 ? -9.711 6.438 -14.797 1 88.31 296 HIS B CA 1
ATOM 5935 C C . HIS B 1 296 ? -10.984 5.609 -14.961 1 88.31 296 HIS B C 1
ATOM 5937 O O . HIS B 1 296 ? -11.164 4.602 -14.273 1 88.31 296 HIS B O 1
ATOM 5943 N N . ASN B 1 297 ? -11.734 5.984 -15.844 1 92.31 297 ASN B N 1
ATOM 5944 C CA . ASN B 1 297 ? -13.07 5.41 -15.984 1 92.31 297 ASN B CA 1
ATOM 5945 C C . ASN B 1 297 ? -13.008 3.9 -16.188 1 92.31 297 ASN B C 1
ATOM 5947 O O . ASN B 1 297 ? -13.789 3.154 -15.594 1 92.31 297 ASN B O 1
ATOM 5951 N N . SER B 1 298 ? -12.125 3.459 -17.062 1 92.81 298 SER B N 1
ATOM 5952 C CA . SER B 1 298 ? -12.039 2.033 -17.359 1 92.81 298 SER B CA 1
ATOM 5953 C C . SER B 1 298 ? -11.656 1.229 -16.125 1 92.81 298 SER B C 1
ATOM 5955 O O . SER B 1 298 ? -12.227 0.166 -15.867 1 92.81 298 SER B O 1
ATOM 5957 N N . PHE B 1 299 ? -10.703 1.747 -15.344 1 95.25 299 PHE B N 1
ATOM 5958 C CA . PHE B 1 299 ? -10.289 1.094 -14.109 1 95.25 299 PHE B CA 1
ATOM 5959 C C . PHE B 1 299 ? -11.422 1.1 -13.086 1 95.25 299 PHE B C 1
ATOM 5961 O O . PHE B 1 299 ? -11.703 0.074 -12.461 1 95.25 299 PHE B O 1
ATOM 5968 N N . ASN B 1 300 ? -12.008 2.234 -12.969 1 95.94 300 ASN B N 1
ATOM 5969 C CA . ASN B 1 300 ? -13.086 2.375 -11.992 1 95.94 300 ASN B CA 1
ATOM 5970 C C . ASN B 1 300 ? -14.227 1.405 -12.281 1 95.94 300 ASN B C 1
ATOM 5972 O O . ASN B 1 300 ? -14.703 0.719 -11.375 1 95.94 300 ASN B O 1
ATOM 5976 N N . LYS B 1 301 ? -14.648 1.284 -13.523 1 96.19 301 LYS B N 1
ATOM 5977 C CA . LYS B 1 301 ? -15.734 0.392 -13.922 1 96.19 301 LYS B CA 1
ATOM 5978 C C . LYS B 1 301 ? -15.367 -1.066 -13.648 1 96.19 301 LYS B C 1
ATOM 5980 O O . LYS B 1 301 ? -16.172 -1.822 -13.109 1 96.19 301 LYS B O 1
ATOM 5985 N N . ALA B 1 302 ? -14.195 -1.427 -14.039 1 97.06 302 ALA B N 1
ATOM 5986 C CA . ALA B 1 302 ? -13.742 -2.797 -13.812 1 97.06 302 ALA B CA 1
ATOM 5987 C C . ALA B 1 302 ? -13.68 -3.107 -12.32 1 97.06 302 ALA B C 1
ATOM 5989 O O . ALA B 1 302 ? -14.188 -4.137 -11.867 1 97.06 302 ALA B O 1
ATOM 5990 N N . GLY B 1 303 ? -13.016 -2.207 -11.578 1 97.25 303 GLY B N 1
ATOM 5991 C CA . GLY B 1 303 ? -12.891 -2.393 -10.141 1 97.25 303 GLY B CA 1
ATOM 5992 C C . GLY B 1 303 ? -14.227 -2.543 -9.445 1 97.25 303 GLY B C 1
ATOM 5993 O O . GLY B 1 303 ? -14.391 -3.424 -8.594 1 97.25 303 GLY B O 1
ATOM 5994 N N . GLN B 1 304 ? -15.148 -1.707 -9.766 1 96.38 304 GLN B N 1
ATOM 5995 C CA . GLN B 1 304 ? -16.484 -1.772 -9.172 1 96.38 304 GLN B CA 1
ATOM 5996 C C . GLN B 1 304 ? -17.172 -3.084 -9.531 1 96.38 304 GLN B C 1
ATOM 5998 O O . GLN B 1 304 ? -17.812 -3.709 -8.672 1 96.38 304 GLN B O 1
ATOM 6003 N N . ARG B 1 305 ? -17.062 -3.428 -10.742 1 96.88 305 ARG B N 1
ATOM 6004 C CA . ARG B 1 305 ? -17.672 -4.68 -11.188 1 96.88 305 ARG B CA 1
ATOM 6005 C C . ARG B 1 305 ? -17.078 -5.867 -10.43 1 96.88 305 ARG B C 1
ATOM 6007 O O . ARG B 1 305 ? -17.812 -6.754 -9.984 1 96.88 305 ARG B O 1
ATOM 6014 N N . TRP B 1 306 ? -15.805 -5.91 -10.281 1 98.06 306 TRP B N 1
ATOM 6015 C CA . TRP B 1 306 ? -15.148 -7.031 -9.625 1 98.06 306 TRP B CA 1
ATOM 6016 C C . TRP B 1 306 ? -15.477 -7.059 -8.141 1 98.06 306 TRP B C 1
ATOM 6018 O O . TRP B 1 306 ? -15.609 -8.133 -7.543 1 98.06 306 TRP B O 1
ATOM 6028 N N . GLN B 1 307 ? -15.609 -5.898 -7.539 1 96.31 307 GLN B N 1
ATOM 6029 C CA . GLN B 1 307 ? -16.062 -5.832 -6.152 1 96.31 307 GLN B CA 1
ATOM 6030 C C . GLN B 1 307 ? -17.484 -6.379 -6.004 1 96.31 307 GLN B C 1
ATOM 6032 O O . GLN B 1 307 ? -17.781 -7.07 -5.031 1 96.31 307 GLN B O 1
ATOM 6037 N N . GLN B 1 308 ? -18.312 -6.039 -6.926 1 96.19 308 GLN B N 1
ATOM 6038 C CA . GLN B 1 308 ? -19.672 -6.543 -6.906 1 96.19 308 GLN B CA 1
ATOM 6039 C C . GLN B 1 308 ? -19.703 -8.055 -7.074 1 96.19 308 GLN B C 1
ATOM 6041 O O . GLN B 1 308 ? -20.531 -8.734 -6.465 1 96.19 308 GLN B O 1
ATOM 6046 N N . MET B 1 309 ? -18.844 -8.539 -7.887 1 97.31 309 MET B N 1
ATOM 6047 C CA . MET B 1 309 ? -18.781 -9.984 -8.094 1 97.31 309 MET B CA 1
ATOM 6048 C C . MET B 1 309 ? -18.344 -10.703 -6.824 1 97.31 309 MET B C 1
ATOM 6050 O O . MET B 1 309 ? -18.781 -11.82 -6.555 1 97.31 309 MET B O 1
ATOM 6054 N N . LEU B 1 310 ? -17.469 -10.047 -6.047 1 96.88 310 LEU B N 1
ATOM 6055 C CA . LEU B 1 310 ? -17.094 -10.594 -4.746 1 96.88 310 LEU B CA 1
ATOM 6056 C C . LEU B 1 310 ? -18.297 -10.57 -3.793 1 96.88 310 LEU B C 1
ATOM 6058 O O . LEU B 1 310 ? -18.547 -11.562 -3.102 1 96.88 310 LEU B O 1
ATOM 6062 N N . ALA B 1 311 ? -18.969 -9.523 -3.805 1 94.5 311 ALA B N 1
ATOM 6063 C CA . ALA B 1 311 ? -20.109 -9.344 -2.91 1 94.5 311 ALA B CA 1
ATOM 6064 C C . ALA B 1 311 ? -21.203 -10.359 -3.223 1 94.5 311 ALA B C 1
ATOM 6066 O O . ALA B 1 311 ? -21.922 -10.82 -2.32 1 94.5 311 ALA B O 1
ATOM 6067 N N . LYS B 1 312 ? -21.328 -10.719 -4.457 1 96.38 312 LYS B N 1
ATOM 6068 C CA . LYS B 1 312 ? -22.375 -11.633 -4.898 1 96.38 312 LYS B CA 1
ATOM 6069 C C . LYS B 1 312 ? -21.875 -13.078 -4.906 1 96.38 312 LYS B C 1
ATOM 6071 O O . LYS B 1 312 ? -22.547 -13.961 -5.43 1 96.38 312 LYS B O 1
ATOM 6076 N N . ASP B 1 313 ? -20.656 -13.336 -4.504 1 96.38 313 ASP B N 1
ATOM 6077 C CA . ASP B 1 313 ? -20.062 -14.664 -4.375 1 96.38 313 ASP B CA 1
ATOM 6078 C C . ASP B 1 313 ? -19.828 -15.297 -5.742 1 96.38 313 ASP B C 1
ATOM 6080 O O . ASP B 1 313 ? -19.875 -16.516 -5.891 1 96.38 313 ASP B O 1
ATOM 6084 N N . LYS B 1 314 ? -19.734 -14.414 -6.734 1 98.31 314 LYS B N 1
ATOM 6085 C CA . LYS B 1 314 ? -19.312 -14.875 -8.055 1 98.31 314 LYS B CA 1
ATOM 6086 C C . LYS B 1 314 ? -17.781 -14.992 -8.125 1 98.31 314 LYS B C 1
ATOM 6088 O O . LYS B 1 314 ? -17.266 -15.812 -8.875 1 98.31 314 LYS B O 1
ATOM 6093 N N . PHE B 1 315 ? -17.094 -14.094 -7.449 1 98.44 315 PHE B N 1
ATOM 6094 C CA . PHE B 1 315 ? -15.664 -14.18 -7.148 1 98.44 315 PHE B CA 1
ATOM 6095 C C . PHE B 1 315 ? -15.445 -14.578 -5.695 1 98.44 315 PHE B C 1
ATOM 6097 O O . PHE B 1 315 ? -16.203 -14.18 -4.812 1 98.44 315 PHE B O 1
ATOM 6104 N N . GLU B 1 316 ? -14.453 -15.328 -5.48 1 98.38 316 GLU B N 1
ATOM 6105 C CA . GLU B 1 316 ? -14.055 -15.656 -4.117 1 98.38 316 GLU B CA 1
ATOM 6106 C C . GLU B 1 316 ? -12.547 -15.844 -4.016 1 98.38 316 GLU B C 1
ATOM 6108 O O . GLU B 1 316 ? -11.938 -16.516 -4.859 1 98.38 316 GLU B O 1
ATOM 6113 N N . PHE B 1 317 ? -11.93 -15.164 -3.078 1 98.44 317 PHE B N 1
ATOM 6114 C CA . PHE B 1 317 ? -10.523 -15.383 -2.77 1 98.44 317 PHE B CA 1
ATOM 6115 C C . PHE B 1 317 ? -10.367 -16.391 -1.629 1 98.44 317 PHE B C 1
ATOM 6117 O O . PHE B 1 317 ? -11.016 -16.25 -0.588 1 98.44 317 PHE B O 1
ATOM 6124 N N . GLN B 1 318 ? -9.555 -17.359 -1.843 1 98.06 318 GLN B N 1
ATOM 6125 C CA . GLN B 1 318 ? -9.234 -18.344 -0.808 1 98.06 318 GLN B CA 1
ATOM 6126 C C . GLN B 1 318 ? -7.73 -18.547 -0.691 1 98.06 318 GLN B C 1
ATOM 6128 O O . GLN B 1 318 ? -7.012 -18.484 -1.689 1 98.06 318 GLN B O 1
ATOM 6133 N N . ALA B 1 319 ? -7.32 -18.734 0.473 1 96.75 319 ALA B N 1
ATOM 6134 C CA . ALA B 1 319 ? -5.934 -19.125 0.741 1 96.75 319 ALA B CA 1
ATOM 6135 C C . ALA B 1 319 ? -5.859 -20.438 1.49 1 96.75 319 ALA B C 1
ATOM 6137 O O . ALA B 1 319 ? -6.707 -20.734 2.342 1 96.75 319 ALA B O 1
ATOM 6138 N N . HIS B 1 320 ? -4.992 -21.297 1.103 1 96.88 320 HIS B N 1
ATOM 6139 C CA . HIS B 1 320 ? -4.734 -22.562 1.757 1 96.88 320 HIS B CA 1
ATOM 6140 C C . HIS B 1 320 ? -3.246 -22.75 2.039 1 96.88 320 HIS B C 1
ATOM 6142 O O . HIS B 1 320 ? -2.404 -22.375 1.218 1 96.88 320 HIS B O 1
ATOM 6148 N N . ARG B 1 321 ? -2.893 -23.328 3.078 1 94.44 321 ARG B N 1
ATOM 6149 C CA . ARG B 1 321 ? -1.511 -23.469 3.525 1 94.44 321 ARG B CA 1
ATOM 6150 C C . ARG B 1 321 ? -0.701 -24.312 2.549 1 94.44 321 ARG B C 1
ATOM 6152 O O . ARG B 1 321 ? 0.508 -24.125 2.406 1 94.44 321 ARG B O 1
ATOM 6159 N N . PHE B 1 322 ? -1.32 -25.188 1.885 1 97.31 322 PHE B N 1
ATOM 6160 C CA . P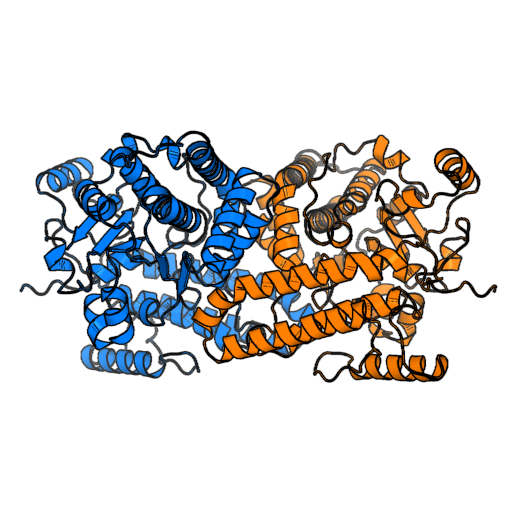HE B 1 322 ? -0.62 -26.125 1.007 1 97.31 322 PHE B CA 1
ATOM 6161 C C . PHE B 1 322 ? 0.152 -25.375 -0.072 1 97.31 322 PHE B C 1
ATOM 6163 O O . PHE B 1 322 ? 1.225 -25.812 -0.493 1 97.31 322 PHE B O 1
ATOM 6170 N N . TRP B 1 323 ? -0.381 -24.219 -0.529 1 97.94 323 TRP B N 1
ATOM 6171 C CA . TRP B 1 323 ? 0.228 -23.5 -1.635 1 97.94 323 TRP B CA 1
ATOM 6172 C C . TRP B 1 323 ? 1.619 -23 -1.258 1 97.94 323 TRP B C 1
ATOM 6174 O O . TRP B 1 323 ? 2.436 -22.688 -2.133 1 97.94 323 TRP B O 1
ATOM 6184 N N . THR B 1 324 ? 1.888 -22.891 0.072 1 96.81 324 THR B N 1
ATOM 6185 C CA . THR B 1 324 ? 3.178 -22.406 0.546 1 96.81 324 THR B CA 1
ATOM 6186 C C . THR B 1 324 ? 3.949 -23.516 1.255 1 96.81 324 THR B C 1
ATOM 6188 O O . THR B 1 324 ? 4.684 -23.25 2.211 1 96.81 324 THR B O 1
ATOM 6191 N N . LEU B 1 325 ? 3.73 -24.766 0.886 1 96.88 325 LEU B N 1
ATOM 6192 C CA . LEU B 1 325 ? 4.496 -25.922 1.319 1 96.88 325 LEU B CA 1
ATOM 6193 C C . LEU B 1 325 ? 5.391 -26.438 0.194 1 96.88 325 LEU B C 1
ATOM 6195 O O . LEU B 1 325 ? 5.148 -26.141 -0.979 1 96.88 325 LEU B O 1
ATOM 6199 N N . PRO B 1 326 ? 6.434 -27.188 0.549 1 96.75 326 PRO B N 1
ATOM 6200 C CA . PRO B 1 326 ? 7.418 -27.578 -0.458 1 96.75 326 PRO B CA 1
ATOM 6201 C C . PRO B 1 326 ? 7.035 -28.875 -1.18 1 96.75 326 PRO B C 1
ATOM 6203 O O . PRO B 1 326 ? 7.906 -29.688 -1.508 1 96.75 326 PRO B O 1
ATOM 6206 N N . PHE B 1 327 ? 5.738 -29.125 -1.423 1 97.44 327 PHE B N 1
ATOM 6207 C CA . PHE B 1 327 ? 5.301 -30.375 -2.025 1 97.44 327 PHE B CA 1
ATOM 6208 C C . PHE B 1 327 ? 4.852 -30.156 -3.465 1 97.44 327 PHE B C 1
ATOM 6210 O O . PHE B 1 327 ? 4.199 -29.156 -3.771 1 97.44 327 PHE B O 1
ATOM 6217 N N . PRO B 1 328 ? 5.27 -31.078 -4.34 1 97.81 328 PRO B N 1
ATOM 6218 C CA . PRO B 1 328 ? 4.586 -31.109 -5.637 1 97.81 328 PRO B CA 1
ATOM 6219 C C . PRO B 1 328 ? 3.098 -31.422 -5.512 1 97.81 328 PRO B C 1
ATOM 6221 O O . PRO B 1 328 ? 2.654 -31.938 -4.48 1 97.81 328 PRO B O 1
ATOM 6224 N N . TYR B 1 329 ? 2.361 -31.109 -6.48 1 98.62 329 TYR B N 1
ATOM 6225 C CA . TYR B 1 329 ? 0.91 -31.203 -6.371 1 98.62 329 TYR B CA 1
ATOM 6226 C C . TYR B 1 329 ? 0.454 -32.656 -6.332 1 98.62 329 TYR B C 1
ATOM 6228 O O . TYR B 1 329 ? -0.623 -32.969 -5.812 1 98.62 329 TYR B O 1
ATOM 6236 N N . CYS B 1 330 ? 1.307 -33.625 -6.84 1 98.25 330 CYS B N 1
ATOM 6237 C CA . CYS B 1 330 ? 0.951 -35.031 -6.781 1 98.25 330 CYS B CA 1
ATOM 6238 C C . CYS B 1 330 ? 0.847 -35.5 -5.34 1 98.25 330 CYS B C 1
ATOM 6240 O O . CYS B 1 330 ? 0.252 -36.562 -5.07 1 98.25 330 CYS B O 1
ATOM 6242 N N . GLU B 1 331 ? 1.353 -34.75 -4.391 1 97.62 331 GLU B N 1
ATOM 6243 C CA . GLU B 1 331 ? 1.297 -35.125 -2.979 1 97.62 331 GLU B CA 1
ATOM 6244 C C . GLU B 1 331 ? 0.118 -34.438 -2.279 1 97.62 331 GLU B C 1
ATOM 6246 O O . GLU B 1 331 ? -0.116 -34.688 -1.091 1 97.62 331 GLU B O 1
ATOM 6251 N N . MET B 1 332 ? -0.668 -33.688 -2.938 1 98.44 332 MET B N 1
ATOM 6252 C CA . MET B 1 332 ? -1.724 -32.906 -2.326 1 98.44 332 MET B CA 1
ATOM 6253 C C . MET B 1 332 ? -2.77 -33.781 -1.662 1 98.44 332 MET B C 1
ATOM 6255 O O . MET B 1 332 ? -3.234 -33.469 -0.561 1 98.44 332 MET B O 1
ATOM 6259 N N . GLN B 1 333 ? -3.117 -34.844 -2.332 1 97.88 333 GLN B N 1
ATOM 6260 C CA . GLN B 1 333 ? -4.148 -35.719 -1.786 1 97.88 333 GLN B CA 1
ATOM 6261 C C . GLN B 1 333 ? -3.756 -36.25 -0.408 1 97.88 333 GLN B C 1
ATOM 6263 O O . GLN B 1 333 ? -4.613 -36.438 0.459 1 97.88 333 GLN B O 1
ATOM 6268 N N . ASP B 1 334 ? -2.521 -36.469 -0.151 1 96.88 334 ASP B N 1
ATOM 6269 C CA . ASP B 1 334 ? -2.025 -37 1.119 1 96.88 334 ASP B CA 1
ATOM 6270 C C . ASP B 1 334 ? -1.835 -35.875 2.137 1 96.88 334 ASP B C 1
ATOM 6272 O O . ASP B 1 334 ? -2.186 -36.031 3.309 1 96.88 334 ASP B O 1
ATOM 6276 N N . GLN B 1 335 ? -1.308 -34.75 1.685 1 96.19 335 GLN B N 1
ATOM 6277 C CA . GLN B 1 335 ? -0.882 -33.688 2.594 1 96.19 335 GLN B CA 1
ATOM 6278 C C . GLN B 1 335 ? -2.033 -32.719 2.908 1 96.19 335 GLN B C 1
ATOM 6280 O O . GLN B 1 335 ? -2.057 -32.094 3.969 1 96.19 335 GLN B O 1
ATOM 6285 N N . ALA B 1 336 ? -2.939 -32.625 1.977 1 97.5 336 ALA B N 1
ATOM 6286 C CA . ALA B 1 336 ? -4.074 -31.719 2.111 1 97.5 336 ALA B CA 1
ATOM 6287 C C . ALA B 1 336 ? -5.312 -32.281 1.42 1 97.5 336 ALA B C 1
ATOM 6289 O O . ALA B 1 336 ? -5.82 -31.703 0.46 1 97.5 336 ALA B O 1
ATOM 6290 N N . PRO B 1 337 ? -5.875 -33.312 1.986 1 98.06 337 PRO B N 1
ATOM 6291 C CA . PRO B 1 337 ? -7.035 -33.938 1.352 1 98.06 337 PRO B CA 1
ATOM 6292 C C . PRO B 1 337 ? -8.234 -33 1.236 1 98.06 337 PRO B C 1
ATOM 6294 O O . PRO B 1 337 ? -9.016 -33.094 0.289 1 98.06 337 PRO B O 1
ATOM 6297 N N . ASP B 1 338 ? -8.359 -32.062 2.178 1 98.12 338 ASP B N 1
ATOM 6298 C CA . ASP B 1 338 ? -9.453 -31.109 2.135 1 98.12 338 ASP B CA 1
ATOM 6299 C C . ASP B 1 338 ? -9.367 -30.234 0.888 1 98.12 338 ASP B C 1
ATOM 6301 O O . ASP B 1 338 ? -10.367 -30 0.208 1 98.12 338 ASP B O 1
ATOM 6305 N N . LEU B 1 339 ? -8.172 -29.797 0.603 1 98.44 339 LEU B N 1
ATOM 6306 C CA . LEU B 1 339 ? -7.973 -28.969 -0.576 1 98.44 339 LEU B CA 1
ATOM 6307 C C . LEU B 1 339 ? -8.188 -29.766 -1.854 1 98.44 339 LEU B C 1
ATOM 6309 O O . LEU B 1 339 ? -8.805 -29.266 -2.803 1 98.44 339 LEU B O 1
ATOM 6313 N N . TYR B 1 340 ? -7.676 -30.969 -1.877 1 98.69 340 TYR B N 1
ATOM 6314 C CA . TYR B 1 340 ? -7.84 -31.828 -3.043 1 98.69 340 TYR B CA 1
ATOM 6315 C C . TYR B 1 340 ? -9.312 -32.031 -3.354 1 98.69 340 TYR B C 1
ATOM 6317 O O . TYR B 1 340 ? -9.734 -31.922 -4.508 1 98.69 340 TYR B O 1
ATOM 6325 N N . ASP B 1 341 ? -10.094 -32.344 -2.316 1 98.56 341 ASP B N 1
ATOM 6326 C CA . ASP B 1 341 ? -11.523 -32.594 -2.469 1 98.56 341 ASP B CA 1
ATOM 6327 C C . ASP B 1 341 ? -12.242 -31.328 -2.947 1 98.56 341 ASP B C 1
ATOM 6329 O O . ASP B 1 341 ? -13.156 -31.406 -3.771 1 98.56 341 ASP B O 1
ATOM 6333 N N . ASP B 1 342 ? -11.836 -30.266 -2.414 1 98.75 342 ASP B N 1
ATOM 6334 C CA . ASP B 1 342 ? -12.438 -29 -2.818 1 98.75 342 ASP B CA 1
ATOM 6335 C C . ASP B 1 342 ? -12.164 -28.703 -4.289 1 98.75 342 ASP B C 1
ATOM 6337 O O . ASP B 1 342 ? -13.07 -28.328 -5.031 1 98.75 342 ASP B O 1
ATOM 6341 N N . LEU B 1 343 ? -10.938 -28.922 -4.734 1 98.69 343 LEU B N 1
ATOM 6342 C CA . LEU B 1 343 ? -10.547 -28.672 -6.117 1 98.69 343 LEU B CA 1
ATOM 6343 C C . LEU B 1 343 ? -11.281 -29.609 -7.07 1 98.69 343 LEU B C 1
ATOM 6345 O O . LEU B 1 343 ? -11.547 -29.25 -8.219 1 98.69 343 LEU B O 1
ATOM 6349 N N . ALA B 1 344 ? -11.656 -30.75 -6.621 1 98.5 344 ALA B N 1
ATOM 6350 C CA . ALA B 1 344 ? -12.328 -31.75 -7.445 1 98.5 344 ALA B CA 1
ATOM 6351 C C . ALA B 1 344 ? -13.711 -31.266 -7.871 1 98.5 344 ALA B C 1
ATOM 6353 O O . ALA B 1 344 ? -14.305 -31.812 -8.805 1 98.5 344 ALA B O 1
ATOM 6354 N N . GLU B 1 345 ? -14.211 -30.266 -7.203 1 98.31 345 GLU B N 1
ATOM 6355 C CA . GLU B 1 345 ? -15.523 -29.703 -7.531 1 98.31 345 GLU B CA 1
ATOM 6356 C C . GLU B 1 345 ? -15.438 -28.734 -8.711 1 98.31 345 GLU B C 1
ATOM 6358 O O . GLU B 1 345 ? -16.469 -28.328 -9.25 1 98.31 345 GLU B O 1
ATOM 6363 N N . SER B 1 346 ? -14.273 -28.438 -9.195 1 98.44 346 SER B N 1
ATOM 6364 C CA . SER B 1 346 ? -14.062 -27.453 -10.25 1 98.44 346 SER B CA 1
ATOM 6365 C C . SER B 1 346 ? -14.266 -28.062 -11.633 1 98.44 346 SER B C 1
ATOM 6367 O O . SER B 1 346 ? -13.898 -29.219 -11.867 1 98.44 346 SER B O 1
ATOM 6369 N N . ALA B 1 347 ? -14.812 -27.281 -12.531 1 98.44 347 ALA B N 1
ATOM 6370 C CA . ALA B 1 347 ? -14.906 -27.703 -13.93 1 98.44 347 ALA B CA 1
ATOM 6371 C C . ALA B 1 347 ? -13.531 -27.672 -14.602 1 98.44 347 ALA B C 1
ATOM 6373 O O . ALA B 1 347 ? -13.281 -28.406 -15.555 1 98.44 347 ALA B O 1
ATOM 6374 N N . MET B 1 348 ? -12.688 -26.844 -14.102 1 98.56 348 MET B N 1
ATOM 6375 C CA . MET B 1 348 ? -11.305 -26.688 -14.562 1 98.56 348 MET B CA 1
ATOM 6376 C C . MET B 1 348 ? -10.484 -25.891 -13.555 1 98.56 348 MET B C 1
ATOM 6378 O O . MET B 1 348 ? -10.969 -24.922 -12.984 1 98.56 348 MET B O 1
ATOM 6382 N N . ILE B 1 349 ? -9.32 -26.312 -13.32 1 98.88 349 ILE B N 1
ATOM 6383 C CA . ILE B 1 349 ? -8.367 -25.594 -12.484 1 98.88 349 ILE B CA 1
ATOM 6384 C C . ILE B 1 349 ? -7.27 -24.984 -13.352 1 98.88 349 ILE B C 1
ATOM 6386 O O . ILE B 1 349 ? -6.512 -25.719 -14 1 98.88 349 ILE B O 1
ATOM 6390 N N . ILE B 1 350 ? -7.16 -23.688 -13.375 1 98.88 350 ILE B N 1
ATOM 6391 C CA . ILE B 1 350 ? -6.137 -22.984 -14.148 1 98.88 350 ILE B CA 1
ATOM 6392 C C . ILE B 1 350 ? -4.941 -22.672 -13.25 1 98.88 350 ILE B C 1
ATOM 6394 O O . ILE B 1 350 ? -5.055 -21.891 -12.305 1 98.88 350 ILE B O 1
ATOM 6398 N N . PHE B 1 351 ? -3.838 -23.281 -13.508 1 98.88 351 PHE B N 1
ATOM 6399 C CA . PHE B 1 351 ? -2.602 -23.016 -12.781 1 98.88 351 PHE B CA 1
ATOM 6400 C C . PHE B 1 351 ? -1.752 -21.984 -13.508 1 98.88 351 PHE B C 1
ATOM 6402 O O . PHE B 1 351 ? -1.333 -22.203 -14.648 1 98.88 351 PHE B O 1
ATOM 6409 N N . LYS B 1 352 ? -1.435 -20.906 -12.773 1 98.44 352 LYS B N 1
ATOM 6410 C CA . LYS B 1 352 ? -0.697 -19.797 -13.391 1 98.44 352 LYS B CA 1
ATOM 6411 C C . LYS B 1 352 ? 0.766 -19.812 -12.953 1 98.44 352 LYS B C 1
ATOM 6413 O O . LYS B 1 352 ? 1.066 -20 -11.773 1 98.44 352 LYS B O 1
ATOM 6418 N N . GLY B 1 353 ? 1.64 -19.641 -13.961 1 96.38 353 GLY B N 1
ATOM 6419 C CA . GLY B 1 353 ? 2.994 -19.219 -13.641 1 96.38 353 GLY B CA 1
ATOM 6420 C C . GLY B 1 353 ? 3.949 -20.391 -13.445 1 96.38 353 GLY B C 1
ATOM 6421 O O . GLY B 1 353 ? 3.543 -21.547 -13.5 1 96.38 353 GLY B O 1
ATOM 6422 N N . ASP B 1 354 ? 5.145 -20.062 -13.195 1 95 354 ASP B N 1
ATOM 6423 C CA . ASP B 1 354 ? 6.27 -20.984 -13.211 1 95 354 ASP B CA 1
ATOM 6424 C C . ASP B 1 354 ? 6.27 -21.875 -11.961 1 95 354 ASP B C 1
ATOM 6426 O O . ASP B 1 354 ? 6.488 -23.078 -12.047 1 95 354 ASP B O 1
ATOM 6430 N N . LEU B 1 355 ? 6.059 -21.312 -10.797 1 96.25 355 LEU B N 1
ATOM 6431 C CA . LEU B 1 355 ? 6.074 -22.109 -9.586 1 96.25 355 LEU B CA 1
ATOM 6432 C C . LEU B 1 355 ? 4.984 -23.188 -9.625 1 96.25 355 LEU B C 1
ATOM 6434 O O . LEU B 1 355 ? 5.227 -24.344 -9.273 1 96.25 355 LEU B O 1
ATOM 6438 N N . ASN B 1 356 ? 3.822 -22.766 -9.984 1 98.44 356 ASN B N 1
ATOM 6439 C CA . ASN B 1 356 ? 2.736 -23.75 -10.047 1 98.44 356 ASN B CA 1
ATOM 6440 C C . ASN B 1 356 ? 3.037 -24.844 -11.055 1 98.44 356 ASN B C 1
ATOM 6442 O O . ASN B 1 356 ? 2.713 -26.016 -10.82 1 98.44 356 ASN B O 1
ATOM 6446 N N . TYR B 1 357 ? 3.654 -24.484 -12.156 1 98.31 357 TYR B N 1
ATOM 6447 C CA . TYR B 1 357 ? 4.023 -25.484 -13.148 1 98.31 357 TYR B CA 1
ATOM 6448 C C . TYR B 1 357 ? 5.062 -26.453 -12.578 1 98.31 357 TYR B C 1
ATOM 6450 O O . TYR B 1 357 ? 4.949 -27.672 -12.75 1 98.31 357 TYR B O 1
ATOM 6458 N N . ARG B 1 358 ? 6.059 -25.891 -11.922 1 97 358 ARG B N 1
ATOM 6459 C CA . ARG B 1 358 ? 7.074 -26.719 -11.273 1 97 358 ARG B CA 1
ATOM 6460 C C . ARG B 1 358 ? 6.441 -27.703 -10.297 1 97 358 ARG B C 1
ATOM 6462 O O . ARG B 1 358 ? 6.812 -28.875 -10.266 1 97 358 ARG B O 1
ATOM 6469 N N . LYS B 1 359 ? 5.492 -27.219 -9.578 1 98.38 359 LYS B N 1
ATOM 6470 C CA . LYS B 1 359 ? 4.82 -28.094 -8.617 1 98.38 359 LYS B CA 1
ATOM 6471 C C . LYS B 1 359 ? 3.957 -29.141 -9.328 1 98.38 359 LYS B C 1
ATOM 6473 O O . LYS B 1 359 ? 3.814 -30.266 -8.844 1 98.38 359 LYS B O 1
ATOM 6478 N N . LEU B 1 360 ? 3.393 -28.844 -10.422 1 98.62 360 LEU B N 1
ATOM 6479 C CA . LEU B 1 360 ? 2.582 -29.781 -11.195 1 98.62 360 LEU B CA 1
ATOM 6480 C C . LEU B 1 360 ? 3.424 -30.953 -11.688 1 98.62 360 LEU B C 1
ATOM 6482 O O . LEU B 1 360 ? 3.012 -32.094 -11.578 1 98.62 360 LEU B O 1
ATOM 6486 N N . VAL B 1 361 ? 4.664 -30.625 -12.195 1 97.81 361 VAL B N 1
ATOM 6487 C CA . VAL B 1 361 ? 5.445 -31.672 -12.844 1 97.81 361 VAL B CA 1
ATOM 6488 C C . VAL B 1 361 ? 6.523 -32.188 -11.891 1 97.81 361 VAL B C 1
ATOM 6490 O O . VAL B 1 361 ? 7.453 -32.875 -12.305 1 97.81 361 VAL B O 1
ATOM 6493 N N . GLY B 1 362 ? 6.418 -31.703 -10.672 1 96.06 362 GLY B N 1
ATOM 6494 C CA . GLY B 1 362 ? 7.242 -32.25 -9.602 1 96.06 362 GLY B CA 1
ATOM 6495 C C . GLY B 1 362 ? 8.648 -31.688 -9.586 1 96.06 362 GLY B C 1
ATOM 6496 O O . GLY B 1 362 ? 9.555 -32.281 -8.992 1 96.06 362 GLY B O 1
ATOM 6497 N N . ASP B 1 363 ? 8.859 -30.641 -10.383 1 94.31 363 ASP B N 1
ATOM 6498 C CA . ASP B 1 363 ? 10.156 -29.984 -10.445 1 94.31 363 ASP B CA 1
ATOM 6499 C C . ASP B 1 363 ? 11.258 -31 -10.781 1 94.31 363 ASP B C 1
ATOM 6501 O O . ASP B 1 363 ? 12.312 -31.016 -10.141 1 94.31 363 ASP B O 1
ATOM 6505 N N . ARG B 1 364 ? 11.055 -31.781 -11.789 1 92.62 364 ARG B N 1
ATOM 6506 C CA . ARG B 1 364 ? 11.969 -32.844 -12.195 1 92.62 364 ARG B CA 1
ATOM 6507 C C . ARG B 1 364 ? 12.555 -32.562 -13.578 1 92.62 364 ARG B C 1
ATOM 6509 O O . ARG B 1 364 ? 12.008 -31.75 -14.336 1 92.62 364 ARG B O 1
ATOM 6516 N N . LYS B 1 365 ? 13.648 -33.188 -13.852 1 91.06 365 LYS B N 1
ATOM 6517 C CA . LYS B 1 365 ? 14.281 -33.094 -15.164 1 91.06 365 LYS B CA 1
ATOM 6518 C C . LYS B 1 365 ? 13.711 -34.125 -16.141 1 91.06 365 LYS B C 1
ATOM 6520 O O . LYS B 1 365 ? 14.406 -35.062 -16.531 1 91.06 365 LYS B O 1
ATOM 6525 N N . TRP B 1 366 ? 12.625 -33.844 -16.688 1 94.44 366 TRP B N 1
ATOM 6526 C CA . TRP B 1 366 ? 11.922 -34.719 -17.625 1 94.44 366 TRP B CA 1
ATOM 6527 C C . TRP B 1 366 ? 12.523 -34.625 -19.016 1 94.44 366 TRP B C 1
ATOM 6529 O O . TRP B 1 366 ? 12.984 -33.562 -19.438 1 94.44 366 TRP B O 1
ATOM 6539 N N . PRO B 1 367 ? 12.531 -35.812 -19.734 1 94.81 367 PRO B N 1
ATOM 6540 C CA . PRO B 1 367 ? 12.625 -35.594 -21.172 1 94.81 367 PRO B CA 1
ATOM 6541 C C . PRO B 1 367 ? 11.531 -34.656 -21.703 1 94.81 367 PRO B C 1
ATOM 6543 O O . PRO B 1 367 ? 10.383 -34.75 -21.266 1 94.81 367 PRO B O 1
ATOM 6546 N N . TRP B 1 368 ? 11.852 -33.75 -22.594 1 96.31 368 TRP B N 1
ATOM 6547 C CA . TRP B 1 368 ? 10.953 -32.688 -23.031 1 96.31 368 TRP B CA 1
ATOM 6548 C C . TRP B 1 368 ? 9.68 -33.281 -23.625 1 96.31 368 TRP B C 1
ATOM 6550 O O . TRP B 1 368 ? 8.617 -32.625 -23.562 1 96.31 368 TRP B O 1
ATOM 6560 N N . ASN B 1 369 ? 9.812 -34.438 -24.203 1 97.38 369 ASN B N 1
ATOM 6561 C CA . ASN B 1 369 ? 8.656 -35 -24.906 1 97.38 369 ASN B CA 1
ATOM 6562 C C . ASN B 1 369 ? 7.812 -35.844 -23.969 1 97.38 369 ASN B C 1
ATOM 6564 O O . ASN B 1 369 ? 6.867 -36.5 -24.406 1 97.38 369 ASN B O 1
ATOM 6568 N N . THR B 1 370 ? 8.172 -35.938 -22.656 1 97.69 370 THR B N 1
ATOM 6569 C CA . THR B 1 370 ? 7.316 -36.625 -21.688 1 97.69 370 THR B CA 1
ATOM 6570 C C . THR B 1 370 ? 5.898 -36.062 -21.719 1 97.69 370 THR B C 1
ATOM 6572 O O . THR B 1 370 ? 5.699 -34.844 -21.641 1 97.69 370 THR B O 1
ATOM 6575 N N . PRO B 1 371 ? 4.902 -36.938 -21.875 1 97.94 371 PRO B N 1
ATOM 6576 C CA . PRO B 1 371 ? 3.525 -36.438 -21.875 1 97.94 371 PRO B CA 1
ATOM 6577 C C . PRO B 1 371 ? 3.16 -35.75 -20.562 1 97.94 371 PRO B C 1
ATOM 6579 O O . PRO B 1 371 ? 3.559 -36.188 -19.484 1 97.94 371 PRO B O 1
ATOM 6582 N N . PHE B 1 372 ? 2.408 -34.656 -20.672 1 98.19 372 PHE B N 1
ATOM 6583 C CA . PHE B 1 372 ? 1.979 -33.875 -19.516 1 98.19 372 PHE B CA 1
ATOM 6584 C C . PHE B 1 372 ? 1.253 -34.75 -18.5 1 98.19 372 PHE B C 1
ATOM 6586 O O . PHE B 1 372 ? 1.489 -34.625 -17.297 1 98.19 372 PHE B O 1
ATOM 6593 N N . LYS B 1 373 ? 0.448 -35.625 -18.953 1 97.94 373 LYS B N 1
ATOM 6594 C CA . LYS B 1 373 ? -0.305 -36.562 -18.094 1 97.94 373 LYS B CA 1
ATOM 6595 C C . LYS B 1 373 ? 0.629 -37.375 -17.203 1 97.94 373 LYS B C 1
ATOM 6597 O O . LYS B 1 373 ? 0.351 -37.562 -16.031 1 97.94 373 LYS B O 1
ATOM 6602 N N . VAL B 1 374 ? 1.725 -37.844 -17.75 1 97.88 374 VAL B N 1
ATOM 6603 C CA . VAL B 1 374 ? 2.689 -38.656 -17.031 1 97.88 374 VAL B CA 1
ATOM 6604 C C . VAL B 1 374 ? 3.4 -37.812 -15.977 1 97.88 374 VAL B C 1
ATOM 6606 O O . VAL B 1 374 ? 3.584 -38.25 -14.844 1 97.88 374 VAL B O 1
ATOM 6609 N N . ALA B 1 375 ? 3.705 -36.594 -16.328 1 97.81 375 ALA B N 1
ATOM 6610 C CA . ALA B 1 375 ? 4.473 -35.719 -15.445 1 97.81 375 ALA B CA 1
ATOM 6611 C C . ALA B 1 375 ? 3.633 -35.25 -14.258 1 97.81 375 ALA B C 1
ATOM 6613 O O . ALA B 1 375 ? 4.176 -34.875 -13.219 1 97.81 375 ALA B O 1
ATOM 6614 N N . LEU B 1 376 ? 2.303 -35.312 -14.367 1 98.38 376 LEU B N 1
ATOM 6615 C CA . LEU B 1 376 ? 1.414 -34.906 -13.281 1 98.38 376 LEU B CA 1
ATOM 6616 C C . LEU B 1 376 ? 1.418 -35.938 -12.164 1 98.38 376 LEU B C 1
ATOM 6618 O O . LEU B 1 376 ? 0.972 -35.656 -11.055 1 98.38 376 LEU B O 1
ATOM 6622 N N . ARG B 1 377 ? 1.859 -37.156 -12.523 1 97.38 377 ARG B N 1
ATOM 6623 C CA . ARG B 1 377 ? 2.018 -38.25 -11.57 1 97.38 377 ARG B CA 1
ATOM 6624 C C . ARG B 1 377 ? 0.738 -38.469 -10.766 1 97.38 377 ARG B C 1
ATOM 6626 O O . ARG B 1 377 ? 0.777 -38.531 -9.539 1 97.38 377 ARG B O 1
ATOM 6633 N N . GLY B 1 378 ? -0.372 -38.406 -11.453 1 97.06 378 GLY B N 1
ATOM 6634 C CA . GLY B 1 378 ? -1.643 -38.781 -10.859 1 97.06 378 GLY B CA 1
ATOM 6635 C C . GLY B 1 378 ? -2.445 -37.594 -10.352 1 97.06 378 GLY B C 1
ATOM 6636 O O . GLY B 1 378 ? -3.594 -37.75 -9.93 1 97.06 378 GLY B O 1
ATOM 6637 N N . PHE B 1 379 ? -1.915 -36.375 -10.312 1 98.19 379 PHE B N 1
ATOM 6638 C CA . PHE B 1 379 ? -2.652 -35.219 -9.852 1 98.19 379 PHE B CA 1
ATOM 6639 C C . PHE B 1 379 ? -3.684 -34.781 -10.891 1 98.19 379 PHE B C 1
ATOM 6641 O O . PHE B 1 379 ? -3.367 -34.031 -11.812 1 98.19 379 PHE B O 1
ATOM 6648 N N . THR B 1 380 ? -4.926 -35.188 -10.727 1 96.31 380 THR B N 1
ATOM 6649 C CA . THR B 1 380 ? -6.016 -34.844 -11.641 1 96.31 380 THR B CA 1
ATOM 6650 C C . THR B 1 380 ? -7.344 -34.781 -10.891 1 96.31 380 THR B C 1
ATOM 6652 O O . THR B 1 380 ? -8.312 -35.438 -11.273 1 96.31 380 THR B O 1
ATOM 6655 N N . PRO B 1 381 ? -7.402 -33.906 -9.875 1 97.94 381 PRO B N 1
ATOM 6656 C CA . PRO B 1 381 ? -8.68 -33.781 -9.172 1 97.94 381 PRO B CA 1
ATOM 6657 C C . PRO B 1 381 ? -9.805 -33.281 -10.086 1 97.94 381 PRO B C 1
ATOM 6659 O O . PRO B 1 381 ? -10.969 -33.625 -9.867 1 97.94 381 PRO B O 1
ATOM 6662 N N . ALA B 1 382 ? -9.57 -32.531 -11.039 1 98.19 382 ALA B N 1
ATOM 6663 C CA . ALA B 1 382 ? -10.359 -31.922 -12.094 1 98.19 382 ALA B CA 1
ATOM 6664 C C . ALA B 1 382 ? -9.5 -31.625 -13.32 1 98.19 382 ALA B C 1
ATOM 6666 O O . ALA B 1 382 ? -8.289 -31.844 -13.305 1 98.19 382 ALA B O 1
ATOM 6667 N N . PRO B 1 383 ? -10.125 -31.266 -14.461 1 98.44 383 PRO B N 1
ATOM 6668 C CA . PRO B 1 383 ? -9.273 -30.844 -15.586 1 98.44 383 PRO B CA 1
ATOM 6669 C C . PRO B 1 383 ? -8.25 -29.781 -15.18 1 98.44 383 PRO B C 1
ATOM 6671 O O . PRO B 1 383 ? -8.602 -28.797 -14.539 1 98.44 383 PRO B O 1
ATOM 6674 N N . VAL B 1 384 ? -7.023 -30.047 -15.492 1 98.69 384 VAL B N 1
ATOM 6675 C CA . VAL B 1 384 ? -5.902 -29.203 -15.109 1 98.69 384 VAL B CA 1
ATOM 6676 C C . VAL B 1 384 ? -5.383 -28.438 -16.328 1 98.69 384 VAL B C 1
ATOM 6678 O O . VAL B 1 384 ? -4.992 -29.062 -17.328 1 98.69 384 VAL B O 1
ATOM 6681 N N . LEU B 1 385 ? -5.422 -27.109 -16.281 1 98.88 385 LEU B N 1
ATOM 6682 C CA . LEU B 1 385 ? -4.859 -26.266 -17.328 1 98.88 385 LEU B CA 1
ATOM 6683 C C . LEU B 1 385 ? -3.662 -25.484 -16.797 1 98.88 385 LEU B C 1
ATOM 6685 O O . LEU B 1 385 ? -3.791 -24.719 -15.844 1 98.88 385 LEU B O 1
ATOM 6689 N N . ALA B 1 386 ? -2.525 -25.656 -17.391 1 98.75 386 ALA B N 1
ATOM 6690 C CA . ALA B 1 386 ? -1.336 -24.875 -17.047 1 98.75 386 ALA B CA 1
ATOM 6691 C C . ALA B 1 386 ? -1.116 -23.75 -18.031 1 98.75 386 ALA B C 1
ATOM 6693 O O . ALA B 1 386 ? -1.061 -23.984 -19.25 1 98.75 386 ALA B O 1
ATOM 6694 N N . LEU B 1 387 ? -1.078 -22.547 -17.594 1 98.5 387 LEU B N 1
ATOM 6695 C CA . LEU B 1 387 ? -0.674 -21.359 -18.344 1 98.5 387 LEU B CA 1
ATOM 6696 C C . LEU B 1 387 ? 0.66 -20.828 -17.844 1 98.5 387 LEU B C 1
ATOM 6698 O O . LEU B 1 387 ? 0.726 -20.219 -16.766 1 98.5 387 LEU B O 1
ATOM 6702 N N . ARG B 1 388 ? 1.711 -20.969 -18.656 1 97.69 388 ARG B N 1
ATOM 6703 C CA . ARG B 1 388 ? 3.041 -20.656 -18.141 1 97.69 388 ARG B CA 1
ATOM 6704 C C . ARG B 1 388 ? 3.928 -20.078 -19.234 1 97.69 388 ARG B C 1
ATOM 6706 O O . ARG B 1 388 ? 4.031 -20.641 -20.328 1 97.69 388 ARG B O 1
ATOM 6713 N N . THR B 1 389 ? 4.504 -18.938 -18.922 1 95.5 389 THR B N 1
ATOM 6714 C CA . THR B 1 389 ? 5.715 -18.578 -19.641 1 95.5 389 THR B CA 1
ATOM 6715 C C . THR B 1 389 ? 6.934 -19.281 -19.047 1 95.5 389 THR B C 1
ATOM 6717 O O . THR B 1 389 ? 7.059 -19.391 -17.828 1 95.5 389 THR B O 1
ATOM 6720 N N . ILE B 1 390 ? 7.762 -19.828 -19.844 1 94.56 390 ILE B N 1
ATOM 6721 C CA . ILE B 1 390 ? 8.836 -20.703 -19.406 1 94.56 390 ILE B CA 1
ATOM 6722 C C . ILE B 1 390 ? 9.969 -19.875 -18.812 1 94.56 390 ILE B C 1
ATOM 6724 O O . ILE B 1 390 ? 10.609 -19.094 -19.516 1 94.56 390 ILE B O 1
ATOM 6728 N N . LYS B 1 391 ? 10.227 -20.156 -17.531 1 91.31 391 LYS B N 1
ATOM 6729 C CA . LYS B 1 391 ? 11.227 -19.359 -16.844 1 91.31 391 LYS B CA 1
ATOM 6730 C C . LYS B 1 391 ? 12.133 -20.234 -15.984 1 91.31 391 LYS B C 1
ATOM 6732 O O . LYS B 1 391 ? 12.883 -19.734 -15.141 1 91.31 391 LYS B O 1
ATOM 6737 N N . SER B 1 392 ? 12.008 -21.5 -16.094 1 89.62 392 SER B N 1
ATOM 6738 C CA . SER B 1 392 ? 12.875 -22.469 -15.438 1 89.62 392 SER B CA 1
ATOM 6739 C C . SER B 1 392 ? 13.07 -23.719 -16.297 1 89.62 392 SER B C 1
ATOM 6741 O O . SER B 1 392 ? 12.352 -23.922 -17.281 1 89.62 392 SER B O 1
ATOM 6743 N N . GLU B 1 393 ? 13.922 -24.609 -15.867 1 89.12 393 GLU B N 1
ATOM 6744 C CA . GLU B 1 393 ? 14.477 -25.625 -16.75 1 89.12 393 GLU B CA 1
ATOM 6745 C C . GLU B 1 393 ? 13.609 -26.891 -16.75 1 89.12 393 GLU B C 1
ATOM 6747 O O . GLU B 1 393 ? 14.023 -27.938 -17.25 1 89.12 393 GLU B O 1
ATOM 6752 N N . THR B 1 394 ? 12.43 -26.875 -16.266 1 93.38 394 THR B N 1
ATOM 6753 C CA . THR B 1 394 ? 11.547 -28.031 -16.359 1 93.38 394 THR B CA 1
ATOM 6754 C C . THR B 1 394 ? 10.422 -27.781 -17.344 1 93.38 394 THR B C 1
ATOM 6756 O O . THR B 1 394 ? 9.758 -26.734 -17.297 1 93.38 394 THR B O 1
ATOM 6759 N N . VAL B 1 395 ? 10.281 -28.641 -18.328 1 95.94 395 VAL B N 1
ATOM 6760 C CA . VAL B 1 395 ? 9.211 -28.547 -19.312 1 95.94 395 VAL B CA 1
ATOM 6761 C C . VAL B 1 395 ? 8.898 -29.953 -19.859 1 95.94 395 VAL B C 1
ATOM 6763 O O . VAL B 1 395 ? 9.789 -30.797 -19.953 1 95.94 395 VAL B O 1
ATOM 6766 N N . VAL B 1 396 ? 7.668 -30.188 -20.172 1 97.94 396 VAL B N 1
ATOM 6767 C CA . VAL B 1 396 ? 7.23 -31.453 -20.734 1 97.94 396 VAL B CA 1
ATOM 6768 C C . VAL B 1 396 ? 6.23 -31.203 -21.859 1 97.94 396 VAL B C 1
ATOM 6770 O O . VAL B 1 396 ? 5.902 -30.062 -22.156 1 97.94 396 VAL B O 1
ATOM 6773 N N . GLY B 1 397 ? 5.879 -32.281 -22.547 1 97.88 397 GLY B N 1
ATOM 6774 C CA . GLY B 1 397 ? 4.773 -32.219 -23.5 1 97.88 397 GLY B CA 1
ATOM 6775 C C . GLY B 1 397 ? 5.141 -31.594 -24.828 1 97.88 397 GLY B C 1
ATOM 6776 O O . GLY B 1 397 ? 4.266 -31.234 -25.609 1 97.88 397 GLY B O 1
ATOM 6777 N N . LEU B 1 398 ? 6.422 -31.391 -25.094 1 98 398 LEU B N 1
ATOM 6778 C CA . LEU B 1 398 ? 6.84 -30.859 -26.375 1 98 398 LEU B CA 1
ATOM 6779 C C . LEU B 1 398 ? 6.844 -31.953 -27.438 1 98 398 LEU B C 1
ATOM 6781 O O . LEU B 1 398 ? 7.223 -33.094 -27.172 1 98 398 LEU B O 1
ATOM 6785 N N . SER B 1 399 ? 6.418 -31.609 -28.609 1 97.69 399 SER B N 1
ATOM 6786 C CA . SER B 1 399 ? 6.473 -32.562 -29.719 1 97.69 399 SER B CA 1
ATOM 6787 C C . SER B 1 399 ? 7.898 -32.688 -30.25 1 97.69 399 SER B C 1
ATOM 6789 O O . SER B 1 399 ? 8.742 -31.828 -30.016 1 97.69 399 SER B O 1
ATOM 6791 N N . ASP B 1 400 ? 8.047 -33.75 -31 1 97.06 400 ASP B N 1
ATOM 6792 C CA . ASP B 1 400 ? 9.367 -34 -31.578 1 97.06 400 ASP B CA 1
ATOM 6793 C C . ASP B 1 400 ? 9.75 -32.875 -32.562 1 97.06 400 ASP B C 1
ATOM 6795 O O . ASP B 1 400 ? 10.914 -32.5 -32.625 1 97.06 400 ASP B O 1
ATOM 6799 N N . SER B 1 401 ? 8.844 -32.406 -33.219 1 97.19 401 SER B N 1
ATOM 6800 C CA . SER B 1 401 ? 9.109 -31.312 -34.188 1 97.19 401 SER B CA 1
ATOM 6801 C C . SER B 1 401 ? 9.539 -30.047 -33.469 1 97.19 401 SER B C 1
ATOM 6803 O O . SER B 1 401 ? 10.469 -29.359 -33.906 1 97.19 401 SER B O 1
ATOM 6805 N N . VAL B 1 402 ? 8.844 -29.719 -32.375 1 96.94 402 VAL B N 1
ATOM 6806 C CA . VAL B 1 402 ? 9.188 -28.531 -31.594 1 96.94 402 VAL B CA 1
ATOM 6807 C C . VAL B 1 402 ? 10.586 -28.703 -31 1 96.94 402 VAL B C 1
ATOM 6809 O O . VAL B 1 402 ? 11.375 -27.75 -30.984 1 96.94 402 VAL B O 1
ATOM 6812 N N . ILE B 1 403 ? 10.891 -29.844 -30.516 1 96.81 403 ILE B N 1
ATOM 6813 C CA . ILE B 1 403 ? 12.195 -30.125 -29.938 1 96.81 403 ILE B CA 1
ATOM 6814 C C . ILE B 1 403 ? 13.281 -29.922 -31 1 96.81 403 ILE B C 1
ATOM 6816 O O . ILE B 1 403 ? 14.32 -29.312 -30.734 1 96.81 403 ILE B O 1
ATOM 6820 N N . ALA B 1 404 ? 13.031 -30.453 -32.188 1 96.62 404 ALA B N 1
ATOM 6821 C CA . ALA B 1 404 ? 13.977 -30.281 -33.281 1 96.62 404 ALA B CA 1
ATOM 6822 C C . ALA B 1 404 ? 14.203 -28.797 -33.594 1 96.62 404 ALA B C 1
ATOM 6824 O O . ALA B 1 404 ? 15.336 -28.375 -33.812 1 96.62 404 ALA B O 1
ATOM 6825 N N . ASP B 1 405 ? 13.117 -28.094 -33.594 1 95.94 405 ASP B N 1
ATOM 6826 C CA . ASP B 1 405 ? 13.211 -26.656 -33.875 1 95.94 405 ASP B CA 1
ATOM 6827 C C . ASP B 1 405 ? 14.055 -25.953 -32.812 1 95.94 405 ASP B C 1
ATOM 6829 O O . ASP B 1 405 ? 14.883 -25.094 -33.125 1 95.94 405 ASP B O 1
ATOM 6833 N N . ILE B 1 406 ? 13.781 -26.281 -31.562 1 95.5 406 ILE B N 1
ATOM 6834 C CA . ILE B 1 406 ? 14.492 -25.672 -30.453 1 95.5 406 ILE B CA 1
ATOM 6835 C C . ILE B 1 406 ? 15.977 -26.031 -30.531 1 95.5 406 ILE B C 1
ATOM 6837 O O . ILE B 1 406 ? 16.844 -25.172 -30.328 1 95.5 406 ILE B O 1
ATOM 6841 N N . GLU B 1 407 ? 16.266 -27.25 -30.812 1 94.94 407 GLU B N 1
ATOM 6842 C CA . GLU B 1 407 ? 17.641 -27.688 -30.938 1 94.94 407 GLU B CA 1
ATOM 6843 C C . GLU B 1 407 ? 18.359 -26.984 -32.094 1 94.94 407 GLU B C 1
ATOM 6845 O O . GLU B 1 407 ? 19.547 -26.672 -31.984 1 94.94 407 GLU B O 1
ATOM 6850 N N . ASN B 1 408 ? 17.656 -26.797 -33.094 1 96.19 408 ASN B N 1
ATOM 6851 C CA . ASN B 1 408 ? 18.219 -26.094 -34.25 1 96.19 408 ASN B CA 1
ATOM 6852 C C . ASN B 1 408 ? 18.531 -24.641 -33.906 1 96.19 408 ASN B C 1
ATOM 6854 O O . ASN B 1 408 ? 19.531 -24.078 -34.375 1 96.19 408 ASN B O 1
ATOM 6858 N N . LEU B 1 409 ? 17.656 -24.062 -33.156 1 94.81 409 LEU B N 1
ATOM 6859 C CA . LEU B 1 409 ? 17.781 -22.656 -32.844 1 94.81 409 LEU B CA 1
ATOM 6860 C C . LEU B 1 409 ? 18.781 -22.422 -31.719 1 94.81 409 LEU B C 1
ATOM 6862 O O . LEU B 1 409 ? 19.516 -21.422 -31.734 1 94.81 409 LEU B O 1
ATOM 6866 N N . TYR B 1 410 ? 18.75 -23.297 -30.766 1 93.81 410 TYR B N 1
ATOM 6867 C CA . TYR B 1 410 ? 19.5 -23 -29.547 1 93.81 410 TYR B CA 1
ATOM 6868 C C . TYR B 1 410 ? 20.609 -24.016 -29.328 1 93.81 410 TYR B C 1
ATOM 6870 O O . TYR B 1 410 ? 21.453 -23.844 -28.453 1 93.81 410 TYR B O 1
ATOM 6878 N N . GLY B 1 411 ? 20.688 -25.031 -30.109 1 92.31 411 GLY B N 1
ATOM 6879 C CA . GLY B 1 411 ? 21.656 -26.094 -29.891 1 92.31 411 GLY B CA 1
ATOM 6880 C C . GLY B 1 411 ? 21.5 -26.781 -28.547 1 92.31 411 GLY B C 1
ATOM 6881 O O . GLY B 1 411 ? 20.406 -27.219 -28.203 1 92.31 411 GLY B O 1
ATOM 6882 N N . GLU B 1 412 ? 22.609 -26.719 -27.828 1 86.56 412 GLU B N 1
ATOM 6883 C CA . GLU B 1 412 ? 22.594 -27.375 -26.516 1 86.56 412 GLU B CA 1
ATOM 6884 C C . GLU B 1 412 ? 22.266 -26.375 -25.406 1 86.56 412 GLU B C 1
ATOM 6886 O O . GLU B 1 412 ? 22.109 -26.766 -24.25 1 86.56 412 GLU B O 1
ATOM 6891 N N . SER B 1 413 ? 22.094 -25.203 -25.781 1 88.44 413 SER B N 1
ATOM 6892 C CA . SER B 1 413 ? 21.828 -24.188 -24.766 1 88.44 413 SER B CA 1
ATOM 6893 C C . SER B 1 413 ? 20.406 -24.281 -24.234 1 88.44 413 SER B C 1
ATOM 6895 O O . SER B 1 413 ? 19.453 -24.5 -25 1 88.44 413 SER B O 1
ATOM 6897 N N . GLU B 1 414 ? 20.25 -24.125 -22.953 1 87.5 414 GLU B N 1
ATOM 6898 C CA . GLU B 1 414 ? 18.922 -24.141 -22.328 1 87.5 414 GLU B CA 1
ATOM 6899 C C . GLU B 1 414 ? 18.5 -22.734 -21.906 1 87.5 414 GLU B C 1
ATOM 6901 O O . GLU B 1 414 ? 17.594 -22.562 -21.094 1 87.5 414 GLU B O 1
ATOM 6906 N N . GLU B 1 415 ? 19.094 -21.781 -22.484 1 87.69 415 GLU B N 1
ATOM 6907 C CA . GLU B 1 415 ? 18.844 -20.391 -22.141 1 87.69 415 GLU B CA 1
ATOM 6908 C C . GLU B 1 415 ? 17.422 -19.969 -22.484 1 87.69 415 GLU B C 1
ATOM 6910 O O . GLU B 1 415 ? 16.844 -19.109 -21.828 1 87.69 415 GLU B O 1
ATOM 6915 N N . TRP B 1 416 ? 16.875 -20.672 -23.484 1 90.81 416 TRP B N 1
ATOM 6916 C CA . TRP B 1 416 ? 15.516 -20.344 -23.922 1 90.81 416 TRP B CA 1
ATOM 6917 C C . TRP B 1 416 ? 14.5 -20.641 -22.828 1 90.81 416 TRP B C 1
ATOM 6919 O O . TRP B 1 416 ? 13.383 -20.125 -22.844 1 90.81 416 TRP B O 1
ATOM 6929 N N . MET B 1 417 ? 14.93 -21.406 -21.812 1 92.44 417 MET B N 1
ATOM 6930 C CA . MET B 1 417 ? 14.008 -21.875 -20.797 1 92.44 417 MET B CA 1
ATOM 6931 C C . MET B 1 417 ? 13.938 -20.891 -19.625 1 92.44 417 MET B C 1
ATOM 6933 O O . MET B 1 417 ? 13.148 -21.078 -18.703 1 92.44 417 MET B O 1
ATOM 6937 N N . ILE B 1 418 ? 14.648 -19.734 -19.641 1 88.06 418 ILE B N 1
ATOM 6938 C CA . ILE B 1 418 ? 14.695 -18.875 -18.469 1 88.06 418 ILE B CA 1
ATOM 6939 C C . ILE B 1 418 ? 14.398 -17.438 -18.875 1 88.06 418 ILE B C 1
ATOM 6941 O O . ILE B 1 418 ? 14.648 -16.5 -18.094 1 88.06 418 ILE B O 1
ATOM 6945 N N . THR B 1 419 ? 13.859 -17.203 -20.062 1 86.25 419 THR B N 1
ATOM 6946 C CA . THR B 1 419 ? 13.703 -15.844 -20.562 1 86.25 419 THR B CA 1
ATOM 6947 C C . THR B 1 419 ? 12.242 -15.406 -20.5 1 86.25 419 THR B C 1
ATOM 6949 O O . THR B 1 419 ? 11.938 -14.219 -20.547 1 86.25 419 THR B O 1
ATOM 6952 N N . GLY B 1 420 ? 11.344 -16.422 -20.531 1 89.56 420 GLY B N 1
ATOM 6953 C CA . GLY B 1 420 ? 9.93 -16.109 -20.609 1 89.56 420 GLY B CA 1
ATOM 6954 C C . GLY B 1 420 ? 9.453 -15.828 -22.031 1 89.56 420 GLY B C 1
ATOM 6955 O O . GLY B 1 420 ? 8.32 -15.383 -22.234 1 89.56 420 GLY B O 1
ATOM 6956 N N . GLU B 1 421 ? 10.273 -16.094 -23 1 89.44 421 GLU B N 1
ATOM 6957 C CA . GLU B 1 421 ? 9.938 -15.844 -24.391 1 89.44 421 GLU B CA 1
ATOM 6958 C C . GLU B 1 421 ? 8.906 -16.844 -24.891 1 89.44 421 GLU B C 1
ATOM 6960 O O . GLU B 1 421 ? 8.039 -16.5 -25.703 1 89.44 421 GLU B O 1
ATOM 6965 N N . TYR B 1 422 ? 9.055 -18.094 -24.469 1 94.38 422 TYR B N 1
ATOM 6966 C CA . TYR B 1 422 ? 8.156 -19.156 -24.875 1 94.38 422 TYR B CA 1
ATOM 6967 C C . TYR B 1 422 ? 7.156 -19.484 -23.766 1 94.38 422 TYR B C 1
ATOM 6969 O O . TYR B 1 422 ? 7.406 -19.203 -22.594 1 94.38 422 TYR B O 1
ATOM 6977 N N . ALA B 1 423 ? 6.066 -20.047 -24.172 1 96.44 423 ALA B N 1
ATOM 6978 C CA . ALA B 1 423 ? 5.027 -20.406 -23.219 1 96.44 423 ALA B CA 1
ATOM 6979 C C . ALA B 1 423 ? 4.469 -21.797 -23.516 1 96.44 423 ALA B C 1
ATOM 6981 O O . ALA B 1 423 ? 4.727 -22.359 -24.594 1 96.44 423 ALA B O 1
ATOM 6982 N N . VAL B 1 424 ? 3.826 -22.359 -22.562 1 98.12 424 VAL B N 1
ATOM 6983 C CA . VAL B 1 424 ? 3.072 -23.594 -22.766 1 98.12 424 VAL B CA 1
ATOM 6984 C C . VAL B 1 424 ? 1.644 -23.406 -22.266 1 98.12 424 VAL B C 1
ATOM 6986 O O . VAL B 1 424 ? 1.412 -22.719 -21.266 1 98.12 424 VAL B O 1
ATOM 6989 N N . VAL B 1 425 ? 0.688 -23.875 -22.953 1 98.5 425 VAL B N 1
ATOM 6990 C CA . VAL B 1 425 ? -0.703 -24.094 -22.578 1 98.5 425 VAL B CA 1
ATOM 6991 C C . VAL B 1 425 ? -1.028 -25.594 -22.625 1 98.5 425 VAL B C 1
ATOM 6993 O O . VAL B 1 425 ? -1.202 -26.156 -23.719 1 98.5 425 VAL B O 1
ATOM 6996 N N . GLN B 1 426 ? -1.113 -26.219 -21.453 1 98.81 426 GLN B N 1
ATOM 6997 C CA . GLN B 1 426 ? -1.276 -27.656 -21.422 1 98.81 426 GLN B CA 1
ATOM 6998 C C . GLN B 1 426 ? -2.492 -28.062 -20.594 1 98.81 426 GLN B C 1
ATOM 7000 O O . GLN B 1 426 ? -2.689 -27.547 -19.484 1 98.81 426 GLN B O 1
ATOM 7005 N N . LEU B 1 427 ? -3.273 -28.906 -21.141 1 98.69 427 LEU B N 1
ATOM 7006 C CA . LEU B 1 427 ? -4.508 -29.344 -20.5 1 98.69 427 LEU B CA 1
ATOM 7007 C C . LEU B 1 427 ? -4.523 -30.859 -20.312 1 98.69 427 LEU B C 1
ATOM 7009 O O . LEU B 1 427 ? -4.145 -31.594 -21.219 1 98.69 427 LEU B O 1
ATOM 7013 N N . GLN B 1 428 ? -4.84 -31.281 -19.094 1 97.69 428 GLN B N 1
ATOM 7014 C CA . GLN B 1 428 ? -5.074 -32.688 -18.812 1 97.69 428 GLN B CA 1
ATOM 7015 C C . GLN B 1 428 ? -6.441 -32.906 -18.172 1 97.69 428 GLN B C 1
ATOM 7017 O O . GLN B 1 428 ? -6.742 -32.312 -17.125 1 97.69 428 GLN B O 1
ATOM 7022 N N . GLN B 1 429 ? -7.254 -33.75 -18.734 1 94.06 429 GLN B N 1
ATOM 7023 C CA . GLN B 1 429 ? -8.586 -34.094 -18.234 1 94.06 429 GLN B CA 1
ATOM 7024 C C . GLN B 1 429 ? -8.578 -35.406 -17.5 1 94.06 429 GLN B C 1
ATOM 7026 O O . GLN B 1 429 ? -7.816 -36.312 -17.844 1 94.06 429 GLN B O 1
#

InterPro domains:
  IPR002791 Damage-control phosphatase ARMT1-like, metal-binding domain [PF01937] (19-399)
  IPR036075 Damage-control phosphatase ARMT1-like, metal-binding domain superfamily [SSF111321] (99-406)
  IPR039763 Damage-control phosphatase ARMT1 [PTHR12260] (9-428)

Solvent-accessible surface area (backbone atoms only — not comparable to full-atom values): 44287 Å² total; per-residue (Å²): 129,83,86,67,54,57,43,47,57,52,103,52,97,37,74,63,43,46,38,63,70,48,45,48,50,49,37,50,48,51,46,50,49,52,52,59,70,41,39,59,40,49,24,33,61,48,40,68,62,28,45,51,36,49,51,49,30,48,51,48,52,50,49,51,48,50,30,61,76,65,50,40,64,73,75,76,74,88,69,88,55,86,59,42,65,59,52,40,49,51,51,51,50,51,25,61,74,64,72,41,81,45,46,75,57,73,38,43,51,62,41,51,53,43,49,51,38,48,53,55,46,47,39,28,50,76,29,83,85,40,40,82,60,54,86,36,50,58,45,33,51,32,28,25,63,64,32,43,68,45,50,46,55,52,35,40,50,56,52,50,47,62,71,67,46,81,74,71,72,88,43,69,66,56,54,50,47,41,52,46,34,32,30,60,26,46,61,62,49,29,58,83,51,53,48,45,61,58,67,70,90,62,42,65,78,71,45,50,70,74,49,58,69,29,37,63,28,74,33,58,67,63,52,45,57,52,48,75,68,29,55,63,32,36,35,34,36,37,57,29,46,34,35,55,22,40,52,23,45,50,52,34,47,50,45,35,42,75,68,49,36,29,45,28,38,38,37,37,32,30,67,50,72,37,75,62,25,36,26,24,51,66,53,56,51,48,52,41,49,42,24,40,59,34,87,48,62,43,41,17,54,50,20,46,49,52,51,50,32,41,75,69,60,33,33,43,56,39,36,46,70,69,76,79,45,64,61,34,48,49,48,31,60,80,78,36,44,68,58,39,58,57,49,37,66,25,67,31,37,36,35,30,30,51,67,50,49,34,25,39,44,52,44,26,62,54,60,45,59,40,51,56,69,65,45,23,60,78,54,61,62,29,30,37,33,39,33,25,34,33,56,49,86,56,55,56,40,32,47,72,67,52,50,51,52,49,36,71,74,45,50,88,57,67,64,69,28,56,69,35,73,34,28,39,30,46,68,43,120,128,82,85,66,54,57,46,49,57,71,93,51,98,39,72,62,41,44,38,62,70,48,44,49,50,50,37,51,48,53,45,50,50,51,51,59,68,42,39,59,40,48,24,33,63,48,39,69,64,27,45,51,37,50,51,48,30,49,52,46,51,49,49,50,48,49,32,61,75,67,49,41,64,72,75,77,75,90,66,88,56,86,61,42,65,58,52,40,49,51,52,49,51,50,26,62,74,64,73,40,82,46,48,73,56,72,38,44,51,62,41,52,55,42,49,52,38,50,53,55,46,48,38,28,50,75,28,83,85,39,40,82,62,54,86,35,51,58,44,32,51,34,27,26,62,63,31,43,69,45,50,46,54,51,35,39,49,55,52,50,46,61,71,67,46,81,76,70,71,88,43,69,68,56,52,50,48,41,53,47,32,32,30,58,25,47,62,63,50,29,58,83,52,53,48,44,62,58,67,71,91,61,42,66,78,70,44,51,71,72,51,57,70,29,34,62,27,73,32,59,67,63,52,46,57,52,47,74,68,30,56,64,31,36,35,33,38,37,58,31,46,34,36,56,19,41,51,23,46,51,51,35,48,51,44,35,41,74,66,49,36,28,45,28,40,37,38,36,32,30,69,50,73,37,74,62,26,35,28,26,51,68,53,56,50,49,53,43,48,42,24,39,56,34,86,48,64,45,41,18,55,50,20,46,52,52,51,48,30,40,75,68,59,32,34,42,56,41,35,47,69,69,76,78,46,64,60,34,48,50,47,31,62,79,80,35,45,68,58,39,58,57,48,37,68,25,67,29,37,37,35,30,29,52,68,48,49,36,24,39,44,52,45,26,62,55,61,47,58,40,51,56,68,64,45,22,59,78,56,60,62,29,30,38,34,39,32,24,33,32,53,48,87,56,55,56,40,33,47,72,66,52,50,51,52,47,37,71,73,47,52,88,56,67,66,68,28,55,68,36,72,34,29,38,31,47,67,45,120

Secondary structure (DSSP, 8-state):
-----B----SS--HHHHIIIIIHHHHHHHHHHHHHHHHHHHHHHHHHHHHHHHHHHHHHHHHHHHHHHTTPPP----SSSTTHHHHHHHHHHHHHHTTS---TTSS-HHHHHHHHHHHHHHHHHTSSSSTT--TTHHHHHHHHHHTHHHHHHHHHHHHHHHHH-SS----HHHHHHHHHHHHHGGG--TTTTTT-----SS-TTT-HHHHHTTEEEE-HHHHHHHHHT-TT-EEEEE--BSTHHHHHHHHHHHHIIIII--SEEEEEEBSS--TTTB-BHHHHHHHHHHHHT-SSHHHHHHHHHHHHHHHTTSEEEEE-GGGGSS--GGGHHHH-HHHHHHHTT-SEEEEEHHHHHHHHTTTB---TTS-HHHHTTT--SS-EEEEEE--SS------HHHHHHHHHHHTT--GGGGSS--EEEEEE-/-----B----SS--HHHHIIIIIHHHHHHHHHHHHHHHHHHHHHHHHHHHHHHHHHHHHHHHHHHHHHHTTPPP----SSSTTHHHHHHHHHHHHHHHTS---TTSS-HHHHHHHHHHHHHHHHHTSSSSTT--TTHHHHHHHHHHTHHHHHHHHHHHHHHHHH-SS----HHHHHHHHHHHHHGGG--TTTTTT-----SS-TTT-HHHHHTTEEEE-HHHHHHHHHT-TT-EEEEE--BSTHHHHHHHHHHHHIIIII--SEEEEEEBSS--TTTB-BHHHHHHHHHHHHT-SSHHHHHHHHHHHHHHHTTSEEEEE-GGGGSS--GGGHHHH-HHHHHHHTT-SEEEEEHHHHHHHHTTTB---TTS-HHHHTTT--SS-EEEEEE--SS------HHHHHHHHHHHTT--GGGGSS--EEEEEE-

Radius of gyration: 29.18 Å; Cα contacts (8 Å, |Δi|>4): 1483; chains: 2; bounding box: 57×92×69 Å

Foldseek 3Di:
DPPFDFDFQDVDPFPLCCCLQPQLLLLLVLLLVLLVVCQVVQCVPVPPLSNVLSVQLNVLSVVLSCCSNVFNFDDQDDADDPCSVVRNVVLVVVCVVVVHTDTLRGDHSLQSQLVSVVSNLRSQCRGDSRNQPQSLVVLLVVLQVLAVVLLLVLLVVLVVCVVPCPPQPLDLVVLLLLLQLLQLLQLQACSLVSSHHDHDPDRSNVCPPVQVVQAQADPSVVVSVLLLVQAQAEEEEEWAFFHSNVSSVLSSLVCSCPRSNHNAYEYEFECGRHSSGTDHPVRNVVQLVCQCPDPSPSSVVSSVVSVVCVVVRRYHYDYDHVVSHSAQLLCCCVPPVPVLLVCLRGQEYEYHEDSNVCSQQVNGQDDAAAQSVVSSVPSPSHKYKYRYQFAHRDHHNGDPVSVVVCCVVQPPDSPSRRNSSHIHIDIDD/DPPFDFDFQPVDPFPLCCCLQPQLLLLLVLLLVLLVVCQVVQCVVVPPLSNVLSVQLNVLSVVLSVCSNVFNFDDQDDADDPCSVVRNVVLVVVCVVVVHTDTLRGDHSLASQLVSVVSNLRSQCRGDSRNQPQSLVVLLVVLQVLAVVLLLVLLVVLVVCVVPCPPQPLDLVVLLLLLQLLQLLQLQACSLVSSHHDHDPDRSNVCPPVQVVLAQAEPSVVVSVLLLVQAQAEEEEEWAFFHSNVSSVLSSLVCSCPRSVHQAYEYEFEPGRHSSGTDHPVRNVVQLVCQCPDPSPSSVVSSVVSVVCVVVRRYHYDYDHVLSHSAQLLCCCVPPVVVLLVCLRGQEYEYHEDSNVCSQQVNGQDDAAAQSVVSSVPSPSHKYKYRYQFAHQDHHNGDPVSVVVCCVVQPPDSVSRRNSSHIHIDIDD

Organism: Dracunculus medinensis (NCBI:txid318479)

Sequence (858 aa):
MRFIANFVWDNSATFVYNTIHERWPIILTKVIDQVHRYRQIHVAVYREEGYRDMENVIAELTELHDSMTCDKPLVDFNDDLDNVELWNNLLYKLRKENKGELSWYRLSWLFIECYVYRRIAVAFRRTKTLSQFDPFAAQKQIAFIDSINSADVVANYLDNFYVQTHSHTLDSKLISRFLQICLWGNKCDLSLSCGDSMVPDSTLLEMGKKFTEKIISNDLQKAIEILQHACGQRIDIVLDNAGLELFGDLVLADFLINVVKVGKVIFRGKAMPWFVSDVTNGDFHWLLEILSGSNHNSFNKAGQRWQQMLAKDKFEFQAHRFWTLPFPYCEMQDQAPDLYDDLAESAMIIFKGDLNYRKLVGDRKWPWNTPFKVALRGFTPAPVLALRTIKSETVVGLSDSVIADIENLYGESEEWMITGEYAVVQLQQMRFIANFVWDNSATFVYNTIHERWPIILTKVIDQVHRYRQIHVAVYREEGYRDMENVIAELTELHDSMTCDKPLVDFNDDLDNVELWNNLLYKLRKENKGELSWYRLSWLFIECYVYRRIAVAFRRTKTLSQFDPFAAQKQIAFIDSINSADVVANYLDNFYVQTHSHTLDSKLISRFLQICLWGNKCDLSLSCGDSMVPDSTLLEMGKKFTEKIISNDLQKAIEILQHACGQRIDIVLDNAGLELFGDLVLADFLINVVKVGKVIFRGKAMPWFVSDVTNGDFHWLLEILSGSNHNSFNKAGQRWQQMLAKDKFEFQAHRFWTLPFPYCEMQDQAPDLYDDLAESAMIIFKGDLNYRKLVGDRKWPWNTPFKVALRGFTPAPVLALRTIKSETVVGLSDSVIADIENLYGESEEWMITGEYAVVQLQQ

pLDDT: mean 90.8, std 11.1, range [31.67, 98.94]

Nearest PDB structures (foldseek):
  6umr-assembly1_A  TM=9.265E-01  e=1.303E-37  Homo sapiens
  6umq-assembly2_B  TM=9.319E-01  e=8.973E-37  Homo sapiens
  6umr-assembly2_B  TM=9.247E-01  e=1.491E-36  Homo sapiens
  7u1x-assembly2_B  TM=9.086E-01  e=2.157E-31  Schizosaccharomyces pombe
  7u1v-assembly2_B  TM=9.067E-01  e=9.407E-31  Schizosaccharomyces pombe